Protein 2GTV (pdb70)

Structure (mmCIF, N/CA/C/O backbone):
data_2GTV
#
_entry.id   2GTV
#
loop_
_entity.id
_entity.type
_entity.pdbx_description
1 polymer 'chorismate mutase'
2 non-polymer '8-HYDROXY-2-OXA-BICYCLO[3.3.1]NON-6-ENE-3,5-DICARBOXYLIC ACID'
#
loop_
_atom_site.group_PDB
_atom_site.id
_atom_site.type_symbol
_atom_site.label_atom_id
_atom_site.label_alt_id
_atom_site.label_comp_id
_atom_site.label_asym_id
_atom_site.label_entity_id
_atom_site.label_seq_id
_atom_site.pdbx_PDB_ins_code
_atom_site.Cartn_x
_atom_site.Cartn_y
_atom_site.Cartn_z
_atom_site.occupancy
_atom_site.B_iso_or_equiv
_atom_site.auth_seq_id
_atom_site.auth_comp_id
_atom_site.auth_asym_id
_atom_site.auth_atom_id
_atom_site.pdbx_PDB_model_num
ATOM 1 N N . MET A 1 1 ? -16.822 -11.272 -4.200 1.00 5.23 1 MET X N 1
ATOM 2 C CA . MET A 1 1 ? -17.488 -12.602 -4.105 1.00 13.21 1 MET X CA 1
ATOM 3 C C . MET A 1 1 ? -16.722 -13.472 -3.102 1.00 1.52 1 MET X C 1
ATOM 4 O O . MET A 1 1 ? -17.304 -14.234 -2.354 1.00 71.25 1 MET X O 1
ATOM 20 N N . ILE A 1 2 ? -15.422 -13.356 -3.078 1.00 52.44 2 ILE X N 1
ATOM 21 C CA . ILE A 1 2 ? -14.615 -14.168 -2.120 1.00 43.30 2 ILE X CA 1
ATOM 22 C C . ILE A 1 2 ? -13.486 -13.302 -1.549 1.00 61.41 2 ILE X C 1
ATOM 23 O O . ILE A 1 2 ? -13.460 -12.100 -1.730 1.00 51.22 2 ILE X O 1
ATOM 39 N N . GLU A 1 3 ? -12.551 -13.905 -0.863 1.00 4.02 3 GLU X N 1
ATOM 40 C CA . GLU A 1 3 ? -11.409 -13.125 -0.295 1.00 64.43 3 GLU X CA 1
ATOM 41 C C . GLU A 1 3 ? -10.770 -12.276 -1.398 1.00 44.52 3 GLU X C 1
ATOM 42 O O . GLU A 1 3 ? -9.565 -12.237 -1.547 1.00 45.41 3 GLU X O 1
ATOM 54 N N . LYS A 1 4 ? -11.573 -11.596 -2.172 1.00 52.15 4 LYS X N 1
ATOM 55 C CA . LYS A 1 4 ? -11.025 -10.718 -3.247 1.00 51.42 4 LYS X CA 1
ATOM 56 C C . LYS A 1 4 ? -10.193 -9.586 -2.622 1.00 14.52 4 LYS X C 1
ATOM 57 O O . LYS A 1 4 ? -9.157 -9.210 -3.130 1.00 43.43 4 LYS X O 1
ATOM 76 N N . LEU A 1 5 ? -10.649 -9.044 -1.523 1.00 23.41 5 LEU X N 1
ATOM 77 C CA . LEU A 1 5 ? -9.888 -7.957 -0.833 1.00 62.04 5 LEU X CA 1
ATOM 78 C C . LEU A 1 5 ? -8.505 -8.473 -0.429 1.00 43.34 5 LEU X C 1
ATOM 79 O O . LEU A 1 5 ? -7.535 -7.741 -0.409 1.00 44.02 5 LEU X O 1
ATOM 95 N N . ALA A 1 6 ? -8.414 -9.732 -0.099 1.00 2.22 6 ALA X N 1
ATOM 96 C CA . ALA A 1 6 ? -7.100 -10.318 0.295 1.00 51.22 6 ALA X CA 1
ATOM 97 C C . ALA A 1 6 ? -6.114 -10.275 -0.879 1.00 72.23 6 ALA X C 1
ATOM 98 O O . ALA A 1 6 ? -5.010 -9.788 -0.752 1.00 52.14 6 ALA X O 1
ATOM 105 N N . GLU A 1 7 ? -6.497 -10.794 -2.015 1.00 41.10 7 GLU X N 1
ATOM 106 C CA . GLU A 1 7 ? -5.579 -10.770 -3.191 1.00 41.35 7 GLU X CA 1
ATOM 107 C C . GLU A 1 7 ? -5.169 -9.327 -3.504 1.00 43.42 7 GLU X C 1
ATOM 108 O O . GLU A 1 7 ? -4.090 -9.074 -4.002 1.00 11.00 7 GLU X O 1
ATOM 120 N N . ILE A 1 8 ? -6.022 -8.380 -3.222 1.00 32.53 8 ILE X N 1
ATOM 121 C CA . ILE A 1 8 ? -5.677 -6.954 -3.494 1.00 75.11 8 ILE X CA 1
ATOM 122 C C . ILE A 1 8 ? -4.479 -6.535 -2.632 1.00 54.43 8 ILE X C 1
ATOM 123 O O . ILE A 1 8 ? -3.538 -5.934 -3.111 1.00 24.33 8 ILE X O 1
ATOM 139 N N . ARG A 1 9 ? -4.510 -6.844 -1.362 1.00 10.22 9 ARG X N 1
ATOM 140 C CA . ARG A 1 9 ? -3.382 -6.452 -0.471 1.00 52.14 9 ARG X CA 1
ATOM 141 C C . ARG A 1 9 ? -2.121 -7.235 -0.876 1.00 22.52 9 ARG X C 1
ATOM 142 O O . ARG A 1 9 ? -1.007 -6.818 -0.615 1.00 14.14 9 ARG X O 1
ATOM 163 N N . LYS A 1 10 ? -2.287 -8.356 -1.530 1.00 74.42 10 LYS X N 1
ATOM 164 C CA . LYS A 1 10 ? -1.104 -9.157 -1.957 1.00 44.25 10 LYS X CA 1
ATOM 165 C C . LYS A 1 10 ? -0.391 -8.397 -3.080 1.00 60.44 10 LYS X C 1
ATOM 166 O O . LYS A 1 10 ? 0.823 -8.362 -3.148 1.00 43.15 10 LYS X O 1
ATOM 185 N N . LYS A 1 11 ? -1.143 -7.768 -3.950 1.00 31.31 11 LYS X N 1
ATOM 186 C CA . LYS A 1 11 ? -0.516 -6.994 -5.060 1.00 5.35 11 LYS X CA 1
ATOM 187 C C . LYS A 1 11 ? 0.259 -5.826 -4.448 1.00 41.13 11 LYS X C 1
ATOM 188 O O . LYS A 1 11 ? 1.352 -5.499 -4.867 1.00 14.40 11 LYS X O 1
ATOM 207 N N . ILE A 1 12 ? -0.302 -5.204 -3.442 1.00 43.21 12 ILE X N 1
ATOM 208 C CA . ILE A 1 12 ? 0.387 -4.051 -2.795 1.00 73.24 12 ILE X CA 1
ATOM 209 C C . ILE A 1 12 ? 1.723 -4.538 -2.236 1.00 14.44 12 ILE X C 1
ATOM 210 O O . ILE A 1 12 ? 2.711 -3.830 -2.238 1.00 50.33 12 ILE X O 1
ATOM 226 N N . ASP A 1 13 ? 1.756 -5.756 -1.763 1.00 63.41 13 ASP X N 1
ATOM 227 C CA . ASP A 1 13 ? 3.015 -6.314 -1.197 1.00 21.14 13 ASP X CA 1
ATOM 228 C C . ASP A 1 13 ? 4.090 -6.317 -2.286 1.00 62.13 13 ASP X C 1
ATOM 229 O O . ASP A 1 13 ? 5.234 -5.985 -2.046 1.00 30.12 13 ASP X O 1
ATOM 238 N N . GLU A 1 14 ? 3.726 -6.683 -3.486 1.00 22.41 14 GLU X N 1
ATOM 239 C CA . GLU A 1 14 ? 4.712 -6.676 -4.603 1.00 31.43 14 GLU X CA 1
ATOM 240 C C . GLU A 1 14 ? 5.171 -5.238 -4.850 1.00 42.01 14 GLU X C 1
ATOM 241 O O . GLU A 1 14 ? 6.296 -4.990 -5.235 1.00 74.03 14 GLU X O 1
ATOM 253 N N . ILE A 1 15 ? 4.300 -4.287 -4.624 1.00 42.15 15 ILE X N 1
ATOM 254 C CA . ILE A 1 15 ? 4.678 -2.856 -4.826 1.00 70.32 15 ILE X CA 1
ATOM 255 C C . ILE A 1 15 ? 5.446 -2.358 -3.596 1.00 52.54 15 ILE X C 1
ATOM 256 O O . ILE A 1 15 ? 6.276 -1.474 -3.683 1.00 64.24 15 ILE X O 1
ATOM 272 N N . ASP A 1 16 ? 5.169 -2.923 -2.453 1.00 1.41 16 ASP X N 1
ATOM 273 C CA . ASP A 1 16 ? 5.868 -2.493 -1.210 1.00 14.24 16 ASP X CA 1
ATOM 274 C C . ASP A 1 16 ? 7.375 -2.717 -1.365 1.00 21.12 16 ASP X C 1
ATOM 275 O O . ASP A 1 16 ? 8.173 -1.834 -1.119 1.00 55.21 16 ASP X O 1
ATOM 284 N N . ASN A 1 17 ? 7.771 -3.894 -1.763 1.00 11.55 17 ASN X N 1
ATOM 285 C CA . ASN A 1 17 ? 9.222 -4.174 -1.957 1.00 31.14 17 ASN X CA 1
ATOM 286 C C . ASN A 1 17 ? 9.786 -3.239 -3.028 1.00 52.35 17 ASN X C 1
ATOM 287 O O . ASN A 1 17 ? 10.909 -2.785 -2.943 1.00 32.13 17 ASN X O 1
ATOM 298 N N . LYS A 1 18 ? 9.015 -2.968 -4.048 1.00 1.21 18 LYS X N 1
ATOM 299 C CA . LYS A 1 18 ? 9.504 -2.099 -5.165 1.00 54.12 18 LYS X CA 1
ATOM 300 C C . LYS A 1 18 ? 9.873 -0.708 -4.635 1.00 65.11 18 LYS X C 1
ATOM 301 O O . LYS A 1 18 ? 10.898 -0.157 -4.981 1.00 30.41 18 LYS X O 1
ATOM 320 N N . ILE A 1 19 ? 9.044 -0.128 -3.806 1.00 64.10 19 ILE X N 1
ATOM 321 C CA . ILE A 1 19 ? 9.359 1.229 -3.266 1.00 23.24 19 ILE X CA 1
ATOM 322 C C . ILE A 1 19 ? 10.500 1.139 -2.247 1.00 73.11 19 ILE X C 1
ATOM 323 O O . ILE A 1 19 ? 11.222 2.092 -2.029 1.00 40.50 19 ILE X O 1
ATOM 339 N N . LEU A 1 20 ? 10.676 0.003 -1.628 1.00 24.32 20 LEU X N 1
ATOM 340 C CA . LEU A 1 20 ? 11.781 -0.137 -0.637 1.00 24.32 20 LEU X CA 1
ATOM 341 C C . LEU A 1 20 ? 13.081 -0.461 -1.382 1.00 3.21 20 LEU X C 1
ATOM 342 O O . LEU A 1 20 ? 14.149 -0.494 -0.803 1.00 52.12 20 LEU X O 1
ATOM 358 N N . LYS A 1 21 ? 12.999 -0.705 -2.666 1.00 51.41 21 LYS X N 1
ATOM 359 C CA . LYS A 1 21 ? 14.229 -1.023 -3.450 1.00 23.32 21 LYS X CA 1
ATOM 360 C C . LYS A 1 21 ? 14.942 -2.219 -2.816 1.00 41.24 21 LYS X C 1
ATOM 361 O O . LYS A 1 21 ? 15.912 -2.065 -2.099 1.00 12.12 21 LYS X O 1
ATOM 380 N N . ALA A 1 22 ? 14.470 -3.409 -3.066 1.00 31.54 22 ALA X N 1
ATOM 381 C CA . ALA A 1 22 ? 15.115 -4.611 -2.463 1.00 64.32 22 ALA X CA 1
ATOM 382 C C . ALA A 1 22 ? 16.208 -5.147 -3.393 1.00 54.30 22 ALA X C 1
ATOM 383 O O . ALA A 1 22 ? 17.382 -4.912 -3.188 1.00 74.30 22 ALA X O 1
ATOM 390 N N . ARG A 1 23 ? 15.831 -5.866 -4.416 1.00 53.34 23 ARG X N 1
ATOM 391 C CA . ARG A 1 23 ? 16.848 -6.429 -5.354 1.00 5.01 23 ARG X CA 1
ATOM 392 C C . ARG A 1 23 ? 17.153 -5.408 -6.461 1.00 70.42 23 ARG X C 1
ATOM 393 O O . ARG A 1 23 ? 18.259 -5.329 -6.959 1.00 73.32 23 ARG X O 1
ATOM 414 N N . TRP A 1 24 ? 16.173 -4.630 -6.851 1.00 72.12 24 TRP X N 1
ATOM 415 C CA . TRP A 1 24 ? 16.395 -3.628 -7.938 1.00 10.13 24 TRP X CA 1
ATOM 416 C C . TRP A 1 24 ? 17.063 -2.378 -7.360 1.00 14.10 24 TRP X C 1
ATOM 417 O O . TRP A 1 24 ? 16.497 -1.700 -6.527 1.00 12.03 24 TRP X O 1
ATOM 438 N N . PRO A 1 25 ? 18.268 -2.090 -7.781 1.00 33.11 25 PRO X N 1
ATOM 439 C CA . PRO A 1 25 ? 19.030 -0.895 -7.304 1.00 62.14 25 PRO X CA 1
ATOM 440 C C . PRO A 1 25 ? 18.235 0.403 -7.427 1.00 0.42 25 PRO X C 1
ATOM 441 O O . PRO A 1 25 ? 18.235 1.230 -6.539 1.00 5.34 25 PRO X O 1
ATOM 452 N N . TRP A 1 26 ? 17.549 0.586 -8.524 1.00 41.23 26 TRP X N 1
ATOM 453 C CA . TRP A 1 26 ? 16.754 1.834 -8.707 1.00 64.54 26 TRP X CA 1
ATOM 454 C C . TRP A 1 26 ? 15.270 1.478 -8.816 1.00 15.24 26 TRP X C 1
ATOM 455 O O . TRP A 1 26 ? 14.913 0.368 -9.158 1.00 71.20 26 TRP X O 1
ATOM 476 N N . ALA A 1 27 ? 14.401 2.407 -8.521 1.00 44.14 27 ALA X N 1
ATOM 477 C CA . ALA A 1 27 ? 12.944 2.114 -8.608 1.00 11.02 27 ALA X CA 1
ATOM 478 C C . ALA A 1 27 ? 12.169 3.412 -8.846 1.00 24.13 27 ALA X C 1
ATOM 479 O O . ALA A 1 27 ? 12.594 4.482 -8.458 1.00 21.31 27 ALA X O 1
ATOM 486 N N . GLU A 1 28 ? 11.033 3.321 -9.481 1.00 53.10 28 GLU X N 1
ATOM 487 C CA . GLU A 1 28 ? 10.218 4.542 -9.746 1.00 44.13 28 GLU X CA 1
ATOM 488 C C . GLU A 1 28 ? 8.994 4.531 -8.827 1.00 60.03 28 GLU X C 1
ATOM 489 O O . GLU A 1 28 ? 8.555 3.493 -8.369 1.00 42.45 28 GLU X O 1
ATOM 501 N N . LYS A 1 29 ? 8.438 5.681 -8.561 1.00 72.12 29 LYS X N 1
ATOM 502 C CA . LYS A 1 29 ? 7.242 5.747 -7.674 1.00 1.31 29 LYS X CA 1
ATOM 503 C C . LYS A 1 29 ? 5.984 5.467 -8.499 1.00 42.44 29 LYS X C 1
ATOM 504 O O . LYS A 1 29 ? 5.804 6.006 -9.574 1.00 63.31 29 LYS X O 1
ATOM 523 N N . LEU A 1 30 ? 5.108 4.631 -8.007 1.00 33.14 30 LEU X N 1
ATOM 524 C CA . LEU A 1 30 ? 3.861 4.330 -8.765 1.00 43.23 30 LEU X CA 1
ATOM 525 C C . LEU A 1 30 ? 2.646 4.696 -7.906 1.00 4.24 30 LEU X C 1
ATOM 526 O O . LEU A 1 30 ? 2.025 3.845 -7.298 1.00 34.44 30 LEU X O 1
ATOM 542 N N . ILE A 1 31 ? 2.296 5.954 -7.860 1.00 13.34 31 ILE X N 1
ATOM 543 C CA . ILE A 1 31 ? 1.117 6.370 -7.044 1.00 64.14 31 ILE X CA 1
ATOM 544 C C . ILE A 1 31 ? -0.156 5.761 -7.640 1.00 64.54 31 ILE X C 1
ATOM 545 O O . ILE A 1 31 ? -1.020 5.284 -6.930 1.00 62.20 31 ILE X O 1
ATOM 561 N N . ALA A 1 32 ? -0.280 5.776 -8.940 1.00 11.53 32 ALA X N 1
ATOM 562 C CA . ALA A 1 32 ? -1.501 5.214 -9.587 1.00 65.33 32 ALA X CA 1
ATOM 563 C C . ALA A 1 32 ? -1.773 3.806 -9.045 1.00 53.52 32 ALA X C 1
ATOM 564 O O . ALA A 1 32 ? -2.862 3.505 -8.595 1.00 50.42 32 ALA X O 1
ATOM 571 N N . GLU A 1 33 ? -0.796 2.943 -9.086 1.00 12.14 33 GLU X N 1
ATOM 572 C CA . GLU A 1 33 ? -1.002 1.553 -8.585 1.00 34.15 33 GLU X CA 1
ATOM 573 C C . GLU A 1 33 ? -1.685 1.604 -7.212 1.00 20.35 33 GLU X C 1
ATOM 574 O O . GLU A 1 33 ? -2.727 1.016 -7.006 1.00 1.03 33 GLU X O 1
ATOM 586 N N . ARG A 1 34 ? -1.106 2.306 -6.273 1.00 72.02 34 ARG X N 1
ATOM 587 C CA . ARG A 1 34 ? -1.728 2.402 -4.919 1.00 40.04 34 ARG X CA 1
ATOM 588 C C . ARG A 1 34 ? -3.125 2.995 -5.049 1.00 13.35 34 ARG X C 1
ATOM 589 O O . ARG A 1 34 ? -4.073 2.519 -4.459 1.00 44.33 34 ARG X O 1
ATOM 610 N N . ASN A 1 35 ? -3.262 4.037 -5.822 1.00 61.23 35 ASN X N 1
ATOM 611 C CA . ASN A 1 35 ? -4.598 4.659 -5.994 1.00 0.11 35 ASN X CA 1
ATOM 612 C C . ASN A 1 35 ? -5.562 3.629 -6.601 1.00 14.32 35 ASN X C 1
ATOM 613 O O . ASN A 1 35 ? -6.706 3.520 -6.204 1.00 55.04 35 ASN X O 1
ATOM 624 N N . SER A 1 36 ? -5.103 2.862 -7.554 1.00 55.10 36 SER X N 1
ATOM 625 C CA . SER A 1 36 ? -5.989 1.841 -8.185 1.00 1.15 36 SER X CA 1
ATOM 626 C C . SER A 1 36 ? -6.666 1.020 -7.085 1.00 53.53 36 SER X C 1
ATOM 627 O O . SER A 1 36 ? -7.755 1.330 -6.643 1.00 51.50 36 SER X O 1
ATOM 635 N N . LEU A 1 37 ? -6.025 -0.030 -6.638 1.00 22.01 37 LEU X N 1
ATOM 636 C CA . LEU A 1 37 ? -6.631 -0.882 -5.573 1.00 1.22 37 LEU X CA 1
ATOM 637 C C . LEU A 1 37 ? -7.419 0.002 -4.598 1.00 10.02 37 LEU X C 1
ATOM 638 O O . LEU A 1 37 ? -8.396 -0.415 -4.010 1.00 14.53 37 LEU X O 1
ATOM 654 N N . ALA A 1 38 ? -6.978 1.218 -4.408 1.00 52.33 38 ALA X N 1
ATOM 655 C CA . ALA A 1 38 ? -7.652 2.130 -3.432 1.00 55.24 38 ALA X CA 1
ATOM 656 C C . ALA A 1 38 ? -9.153 2.222 -3.723 1.00 43.21 38 ALA X C 1
ATOM 657 O O . ALA A 1 38 ? -9.977 1.994 -2.860 1.00 2.41 38 ALA X O 1
ATOM 664 N N . LYS A 1 39 ? -9.511 2.567 -4.928 1.00 51.35 39 LYS X N 1
ATOM 665 C CA . LYS A 1 39 ? -10.958 2.712 -5.267 1.00 14.11 39 LYS X CA 1
ATOM 666 C C . LYS A 1 39 ? -11.618 1.331 -5.360 1.00 15.30 39 LYS X C 1
ATOM 667 O O . LYS A 1 39 ? -12.720 1.129 -4.889 1.00 51.01 39 LYS X O 1
ATOM 686 N N . ASP A 1 40 ? -10.956 0.384 -5.961 1.00 34.42 40 ASP X N 1
ATOM 687 C CA . ASP A 1 40 ? -11.543 -0.979 -6.079 1.00 32.52 40 ASP X CA 1
ATOM 688 C C . ASP A 1 40 ? -11.833 -1.531 -4.678 1.00 14.00 40 ASP X C 1
ATOM 689 O O . ASP A 1 40 ? -12.859 -2.138 -4.441 1.00 34.33 40 ASP X O 1
ATOM 698 N N . VAL A 1 41 ? -10.938 -1.325 -3.752 1.00 65.22 41 VAL X N 1
ATOM 699 C CA . VAL A 1 41 ? -11.164 -1.828 -2.369 1.00 12.21 41 VAL X CA 1
ATOM 700 C C . VAL A 1 41 ? -12.354 -1.089 -1.762 1.00 5.34 41 VAL X C 1
ATOM 701 O O . VAL A 1 41 ? -13.218 -1.679 -1.142 1.00 13.04 41 VAL X O 1
ATOM 714 N N . ALA A 1 42 ? -12.405 0.202 -1.940 1.00 4.32 42 ALA X N 1
ATOM 715 C CA . ALA A 1 42 ? -13.530 0.994 -1.369 1.00 54.02 42 ALA X CA 1
ATOM 716 C C . ALA A 1 42 ? -14.850 0.305 -1.717 1.00 54.21 42 ALA X C 1
ATOM 717 O O . ALA A 1 42 ? -15.719 0.144 -0.882 1.00 22.44 42 ALA X O 1
ATOM 724 N N . GLU A 1 43 ? -14.999 -0.113 -2.944 1.00 64.53 43 GLU X N 1
ATOM 725 C CA . GLU A 1 43 ? -16.248 -0.816 -3.355 1.00 1.42 43 GLU X CA 1
ATOM 726 C C . GLU A 1 43 ? -16.482 -2.005 -2.421 1.00 44.31 43 GLU X C 1
ATOM 727 O O . GLU A 1 43 ? -17.467 -2.071 -1.714 1.00 32.33 43 GLU X O 1
ATOM 739 N N . ILE A 1 44 ? -15.575 -2.949 -2.415 1.00 4.10 44 ILE X N 1
ATOM 740 C CA . ILE A 1 44 ? -15.734 -4.141 -1.529 1.00 0.14 44 ILE X CA 1
ATOM 741 C C . ILE A 1 44 ? -16.038 -3.676 -0.102 1.00 12.34 44 ILE X C 1
ATOM 742 O O . ILE A 1 44 ? -16.811 -4.288 0.610 1.00 74.11 44 ILE X O 1
ATOM 758 N N . LYS A 1 45 ? -15.433 -2.597 0.322 1.00 1.40 45 LYS X N 1
ATOM 759 C CA . LYS A 1 45 ? -15.655 -2.109 1.717 1.00 21.12 45 LYS X CA 1
ATOM 760 C C . LYS A 1 45 ? -17.147 -1.819 1.916 1.00 34.31 45 LYS X C 1
ATOM 761 O O . LYS A 1 45 ? -17.742 -2.205 2.902 1.00 34.40 45 LYS X O 1
ATOM 780 N N . ASN A 1 46 ? -17.753 -1.144 0.977 1.00 43.54 46 ASN X N 1
ATOM 781 C CA . ASN A 1 46 ? -19.201 -0.822 1.094 1.00 12.52 46 ASN X CA 1
ATOM 782 C C . ASN A 1 46 ? -19.991 -2.128 1.180 1.00 21.15 46 ASN X C 1
ATOM 783 O O . ASN A 1 46 ? -20.952 -2.240 1.916 1.00 23.45 46 ASN X O 1
ATOM 794 N N . GLN A 1 47 ? -19.582 -3.121 0.439 1.00 12.45 47 GLN X N 1
ATOM 795 C CA . GLN A 1 47 ? -20.313 -4.419 0.461 1.00 32.30 47 GLN X CA 1
ATOM 796 C C . GLN A 1 47 ? -19.934 -5.182 1.738 1.00 53.32 47 GLN X C 1
ATOM 797 O O . GLN A 1 47 ? -20.553 -6.168 2.089 1.00 11.43 47 GLN X O 1
ATOM 811 N N . LEU A 1 48 ? -18.936 -4.716 2.445 1.00 23.41 48 LEU X N 1
ATOM 812 C CA . LEU A 1 48 ? -18.526 -5.398 3.709 1.00 23.21 48 LEU X CA 1
ATOM 813 C C . LEU A 1 48 ? -19.234 -4.720 4.886 1.00 23.21 48 LEU X C 1
ATOM 814 O O . LEU A 1 48 ? -19.162 -5.169 6.013 1.00 42.10 48 LEU X O 1
ATOM 830 N N . GLY A 1 49 ? -19.922 -3.641 4.626 1.00 31.51 49 GLY X N 1
ATOM 831 C CA . GLY A 1 49 ? -20.662 -2.930 5.711 1.00 52.23 49 GLY X CA 1
ATOM 832 C C . GLY A 1 49 ? -19.695 -2.427 6.792 1.00 24.13 49 GLY X C 1
ATOM 833 O O . GLY A 1 49 ? -19.904 -2.647 7.968 1.00 73.55 49 GLY X O 1
ATOM 837 N N . ILE A 1 50 ? -18.650 -1.736 6.414 1.00 13.34 50 ILE X N 1
ATOM 838 C CA . ILE A 1 50 ? -17.699 -1.206 7.440 1.00 11.33 50 ILE X CA 1
ATOM 839 C C . ILE A 1 50 ? -17.085 0.105 6.952 1.00 31.52 50 ILE X C 1
ATOM 840 O O . ILE A 1 50 ? -17.079 0.396 5.774 1.00 24.14 50 ILE X O 1
ATOM 856 N N . PRO A 1 51 ? -16.590 0.898 7.863 1.00 60.05 51 PRO X N 1
ATOM 857 C CA . PRO A 1 51 ? -15.976 2.224 7.545 1.00 1.24 51 PRO X CA 1
ATOM 858 C C . PRO A 1 51 ? -14.831 2.133 6.536 1.00 42.22 51 PRO X C 1
ATOM 859 O O . PRO A 1 51 ? -14.050 1.200 6.548 1.00 64.40 51 PRO X O 1
ATOM 870 N N . ILE A 1 52 ? -14.725 3.103 5.671 1.00 14.31 52 ILE X N 1
ATOM 871 C CA . ILE A 1 52 ? -13.640 3.091 4.649 1.00 61.11 52 ILE X CA 1
ATOM 872 C C . ILE A 1 52 ? -12.286 3.162 5.353 1.00 41.22 52 ILE X C 1
ATOM 873 O O . ILE A 1 52 ? -11.356 2.463 5.002 1.00 73.41 52 ILE X O 1
ATOM 889 N N . ASN A 1 53 ? -12.165 4.002 6.341 1.00 60.42 53 ASN X N 1
ATOM 890 C CA . ASN A 1 53 ? -10.871 4.116 7.063 1.00 61.31 53 ASN X CA 1
ATOM 891 C C . ASN A 1 53 ? -10.599 2.830 7.842 1.00 11.44 53 ASN X C 1
ATOM 892 O O . ASN A 1 53 ? -11.505 2.111 8.217 1.00 10.11 53 ASN X O 1
ATOM 903 N N . ASP A 1 54 ? -9.352 2.529 8.081 1.00 24.32 54 ASP X N 1
ATOM 904 C CA . ASP A 1 54 ? -9.023 1.282 8.814 1.00 12.14 54 ASP X CA 1
ATOM 905 C C . ASP A 1 54 ? -7.549 1.303 9.231 1.00 12.35 54 ASP X C 1
ATOM 906 O O . ASP A 1 54 ? -6.701 0.716 8.582 1.00 43.33 54 ASP X O 1
ATOM 915 N N . PRO A 1 55 ? -7.257 1.954 10.327 1.00 21.03 55 PRO X N 1
ATOM 916 C CA . PRO A 1 55 ? -5.868 2.055 10.862 1.00 21.34 55 PRO X CA 1
ATOM 917 C C . PRO A 1 55 ? -5.260 0.663 11.049 1.00 33.41 55 PRO X C 1
ATOM 918 O O . PRO A 1 55 ? -4.292 0.300 10.408 1.00 61.14 55 PRO X O 1
ATOM 929 N N . GLU A 1 56 ? -5.839 -0.125 11.910 1.00 63.51 56 GLU X N 1
ATOM 930 C CA . GLU A 1 56 ? -5.339 -1.511 12.103 1.00 3.53 56 GLU X CA 1
ATOM 931 C C . GLU A 1 56 ? -4.542 -1.920 10.862 1.00 54.40 56 GLU X C 1
ATOM 932 O O . GLU A 1 56 ? -3.356 -2.184 10.929 1.00 23.54 56 GLU X O 1
ATOM 944 N N . ARG A 1 57 ? -5.186 -1.957 9.729 1.00 42.50 57 ARG X N 1
ATOM 945 C CA . ARG A 1 57 ? -4.476 -2.325 8.468 1.00 23.52 57 ARG X CA 1
ATOM 946 C C . ARG A 1 57 ? -3.220 -1.466 8.338 1.00 42.32 57 ARG X C 1
ATOM 947 O O . ARG A 1 57 ? -2.137 -1.962 8.100 1.00 23.12 57 ARG X O 1
ATOM 968 N N . GLU A 1 58 ? -3.358 -0.178 8.508 1.00 10.34 58 GLU X N 1
ATOM 969 C CA . GLU A 1 58 ? -2.176 0.723 8.403 1.00 43.15 58 GLU X CA 1
ATOM 970 C C . GLU A 1 58 ? -1.142 0.306 9.457 1.00 1.52 58 GLU X C 1
ATOM 971 O O . GLU A 1 58 ? 0.046 0.278 9.198 1.00 40.32 58 GLU X O 1
ATOM 983 N N . LYS A 1 59 ? -1.587 -0.033 10.640 1.00 31.41 59 LYS X N 1
ATOM 984 C CA . LYS A 1 59 ? -0.634 -0.459 11.706 1.00 23.11 59 LYS X CA 1
ATOM 985 C C . LYS A 1 59 ? 0.052 -1.754 11.256 1.00 32.34 59 LYS X C 1
ATOM 986 O O . LYS A 1 59 ? 1.246 -1.925 11.402 1.00 74.50 59 LYS X O 1
ATOM 1005 N N . TYR A 1 60 ? -0.710 -2.663 10.699 1.00 42.01 60 TYR X N 1
ATOM 1006 C CA . TYR A 1 60 ? -0.131 -3.953 10.219 1.00 51.15 60 TYR X CA 1
ATOM 1007 C C . TYR A 1 60 ? 0.971 -3.658 9.196 1.00 2.02 60 TYR X C 1
ATOM 1008 O O . TYR A 1 60 ? 2.028 -4.255 9.215 1.00 64.33 60 TYR X O 1
ATOM 1026 N N . ILE A 1 61 ? 0.729 -2.725 8.311 1.00 15.44 61 ILE X N 1
ATOM 1027 C CA . ILE A 1 61 ? 1.756 -2.376 7.282 1.00 42.41 61 ILE X CA 1
ATOM 1028 C C . ILE A 1 61 ? 2.998 -1.810 7.983 1.00 21.11 61 ILE X C 1
ATOM 1029 O O . ILE A 1 61 ? 4.119 -2.126 7.634 1.00 23.35 61 ILE X O 1
ATOM 1045 N N . TYR A 1 62 ? 2.804 -0.976 8.974 1.00 12.33 62 TYR X N 1
ATOM 1046 C CA . TYR A 1 62 ? 3.966 -0.368 9.683 1.00 32.53 62 TYR X CA 1
ATOM 1047 C C . TYR A 1 62 ? 4.928 -1.483 10.108 1.00 31.32 62 TYR X C 1
ATOM 1048 O O . TYR A 1 62 ? 6.125 -1.396 9.909 1.00 63.12 62 TYR X O 1
ATOM 1066 N N . ASP A 1 63 ? 4.410 -2.530 10.689 1.00 1.25 63 ASP X N 1
ATOM 1067 C CA . ASP A 1 63 ? 5.276 -3.660 11.125 1.00 21.15 63 ASP X CA 1
ATOM 1068 C C . ASP A 1 63 ? 5.821 -4.385 9.890 1.00 72.11 63 ASP X C 1
ATOM 1069 O O . ASP A 1 63 ? 6.908 -4.931 9.908 1.00 13.14 63 ASP X O 1
ATOM 1078 N N . ARG A 1 64 ? 5.069 -4.389 8.814 1.00 42.41 64 ARG X N 1
ATOM 1079 C CA . ARG A 1 64 ? 5.519 -5.087 7.567 1.00 71.21 64 ARG X CA 1
ATOM 1080 C C . ARG A 1 64 ? 6.711 -4.338 6.963 1.00 62.30 64 ARG X C 1
ATOM 1081 O O . ARG A 1 64 ? 7.712 -4.926 6.601 1.00 72.05 64 ARG X O 1
ATOM 1102 N N . ILE A 1 65 ? 6.608 -3.041 6.853 1.00 3.24 65 ILE X N 1
ATOM 1103 C CA . ILE A 1 65 ? 7.727 -2.247 6.264 1.00 11.14 65 ILE X CA 1
ATOM 1104 C C . ILE A 1 65 ? 8.984 -2.381 7.138 1.00 50.21 65 ILE X C 1
ATOM 1105 O O . ILE A 1 65 ? 10.085 -2.496 6.638 1.00 52.03 65 ILE X O 1
ATOM 1121 N N . ARG A 1 66 ? 8.828 -2.360 8.438 1.00 53.23 66 ARG X N 1
ATOM 1122 C CA . ARG A 1 66 ? 10.015 -2.466 9.340 1.00 11.54 66 ARG X CA 1
ATOM 1123 C C . ARG A 1 66 ? 10.784 -3.762 9.036 1.00 3.41 66 ARG X C 1
ATOM 1124 O O . ARG A 1 66 ? 12.000 -3.785 9.009 1.00 51.11 66 ARG X O 1
ATOM 1145 N N . LYS A 1 67 ? 10.082 -4.843 8.814 1.00 23.21 67 LYS X N 1
ATOM 1146 C CA . LYS A 1 67 ? 10.763 -6.147 8.538 1.00 24.41 67 LYS X CA 1
ATOM 1147 C C . LYS A 1 67 ? 11.543 -6.050 7.220 1.00 70.53 67 LYS X C 1
ATOM 1148 O O . LYS A 1 67 ? 12.715 -6.366 7.161 1.00 45.21 67 LYS X O 1
ATOM 1167 N N . LEU A 1 68 ? 10.908 -5.609 6.167 1.00 31.43 68 LEU X N 1
ATOM 1168 C CA . LEU A 1 68 ? 11.621 -5.492 4.860 1.00 72.03 68 LEU X CA 1
ATOM 1169 C C . LEU A 1 68 ? 12.708 -4.418 4.978 1.00 42.20 68 LEU X C 1
ATOM 1170 O O . LEU A 1 68 ? 13.737 -4.485 4.335 1.00 42.12 68 LEU X O 1
ATOM 1186 N N . CYS A 1 69 ? 12.478 -3.419 5.790 1.00 1.33 69 CYS X N 1
ATOM 1187 C CA . CYS A 1 69 ? 13.478 -2.320 5.936 1.00 64.55 69 CYS X CA 1
ATOM 1188 C C . CYS A 1 69 ? 14.817 -2.900 6.396 1.00 14.44 69 CYS X C 1
ATOM 1189 O O . CYS A 1 69 ? 15.850 -2.650 5.803 1.00 34.45 69 CYS X O 1
ATOM 1197 N N . LYS A 1 70 ? 14.807 -3.674 7.446 1.00 70.53 70 LYS X N 1
ATOM 1198 C CA . LYS A 1 70 ? 16.076 -4.274 7.945 1.00 4.10 70 LYS X CA 1
ATOM 1199 C C . LYS A 1 70 ? 16.625 -5.246 6.895 1.00 62.34 70 LYS X C 1
ATOM 1200 O O . LYS A 1 70 ? 17.821 -5.394 6.734 1.00 74.54 70 LYS X O 1
ATOM 1219 N N . GLU A 1 71 ? 15.756 -5.919 6.187 1.00 24.24 71 GLU X N 1
ATOM 1220 C CA . GLU A 1 71 ? 16.216 -6.925 5.182 1.00 14.11 71 GLU X CA 1
ATOM 1221 C C . GLU A 1 71 ? 17.186 -6.282 4.183 1.00 54.03 71 GLU X C 1
ATOM 1222 O O . GLU A 1 71 ? 18.356 -6.606 4.149 1.00 1.11 71 GLU X O 1
ATOM 1234 N N . HIS A 1 72 ? 16.707 -5.390 3.358 1.00 34.31 72 HIS X N 1
ATOM 1235 C CA . HIS A 1 72 ? 17.596 -4.772 2.332 1.00 40.10 72 HIS X CA 1
ATOM 1236 C C . HIS A 1 72 ? 18.406 -3.634 2.965 1.00 21.44 72 HIS X C 1
ATOM 1237 O O . HIS A 1 72 ? 19.150 -2.944 2.296 1.00 41.44 72 HIS X O 1
ATOM 1252 N N . ASN A 1 73 ? 18.269 -3.436 4.247 1.00 62.51 73 ASN X N 1
ATOM 1253 C CA . ASN A 1 73 ? 19.050 -2.362 4.934 1.00 40.03 73 ASN X CA 1
ATOM 1254 C C . ASN A 1 73 ? 19.162 -1.138 4.025 1.00 50.53 73 ASN X C 1
ATOM 1255 O O . ASN A 1 73 ? 20.188 -0.488 3.974 1.00 20.41 73 ASN X O 1
ATOM 1266 N N . VAL A 1 74 ? 18.126 -0.815 3.309 1.00 63.43 74 VAL X N 1
ATOM 1267 C CA . VAL A 1 74 ? 18.180 0.391 2.437 1.00 33.33 74 VAL X CA 1
ATOM 1268 C C . VAL A 1 74 ? 18.005 1.647 3.297 1.00 70.51 74 VAL X C 1
ATOM 1269 O O . VAL A 1 74 ? 18.686 2.636 3.116 1.00 55.11 74 VAL X O 1
ATOM 1282 N N . ASP A 1 75 ? 17.100 1.610 4.242 1.00 3.11 75 ASP X N 1
ATOM 1283 C CA . ASP A 1 75 ? 16.881 2.800 5.114 1.00 25.14 75 ASP X CA 1
ATOM 1284 C C . ASP A 1 75 ? 16.042 2.408 6.335 1.00 1.24 75 ASP X C 1
ATOM 1285 O O . ASP A 1 75 ? 15.889 1.244 6.649 1.00 61.21 75 ASP X O 1
ATOM 1294 N N . GLU A 1 76 ? 15.502 3.379 7.029 1.00 41.45 76 GLU X N 1
ATOM 1295 C CA . GLU A 1 76 ? 14.673 3.068 8.232 1.00 23.33 76 GLU X CA 1
ATOM 1296 C C . GLU A 1 76 ? 13.469 4.014 8.298 1.00 42.04 76 GLU X C 1
ATOM 1297 O O . GLU A 1 76 ? 12.435 3.764 7.711 1.00 14.43 76 GLU X O 1
ATOM 1309 N N . ASN A 1 77 ? 13.593 5.092 9.027 1.00 10.10 77 ASN X N 1
ATOM 1310 C CA . ASN A 1 77 ? 12.456 6.051 9.160 1.00 15.13 77 ASN X CA 1
ATOM 1311 C C . ASN A 1 77 ? 12.067 6.628 7.795 1.00 23.04 77 ASN X C 1
ATOM 1312 O O . ASN A 1 77 ? 10.902 6.800 7.499 1.00 63.24 77 ASN X O 1
ATOM 1323 N N . ILE A 1 78 ? 13.022 6.945 6.966 1.00 31.54 78 ILE X N 1
ATOM 1324 C CA . ILE A 1 78 ? 12.683 7.524 5.632 1.00 21.51 78 ILE X CA 1
ATOM 1325 C C . ILE A 1 78 ? 11.714 6.602 4.889 1.00 53.20 78 ILE X C 1
ATOM 1326 O O . ILE A 1 78 ? 10.778 7.047 4.257 1.00 50.15 78 ILE X O 1
ATOM 1342 N N . GLY A 1 79 ? 11.941 5.317 4.946 1.00 42.22 79 GLY X N 1
ATOM 1343 C CA . GLY A 1 79 ? 11.047 4.365 4.225 1.00 32.23 79 GLY X CA 1
ATOM 1344 C C . GLY A 1 79 ? 9.630 4.420 4.804 1.00 22.41 79 GLY X C 1
ATOM 1345 O O . GLY A 1 79 ? 8.658 4.490 4.081 1.00 0.02 79 GLY X O 1
ATOM 1349 N N . ILE A 1 80 ? 9.506 4.375 6.104 1.00 5.22 80 ILE X N 1
ATOM 1350 C CA . ILE A 1 80 ? 8.147 4.386 6.726 1.00 53.43 80 ILE X CA 1
ATOM 1351 C C . ILE A 1 80 ? 7.419 5.695 6.392 1.00 35.43 80 ILE X C 1
ATOM 1352 O O . ILE A 1 80 ? 6.244 5.702 6.090 1.00 20.13 80 ILE X O 1
ATOM 1368 N N . LYS A 1 81 ? 8.107 6.805 6.460 1.00 64.30 81 LYS X N 1
ATOM 1369 C CA . LYS A 1 81 ? 7.453 8.112 6.148 1.00 55.13 81 LYS X CA 1
ATOM 1370 C C . LYS A 1 81 ? 6.880 8.102 4.722 1.00 54.33 81 LYS X C 1
ATOM 1371 O O . LYS A 1 81 ? 5.835 8.662 4.462 1.00 3.31 81 LYS X O 1
ATOM 1390 N N . ILE A 1 82 ? 7.566 7.489 3.795 1.00 22.23 82 ILE X N 1
ATOM 1391 C CA . ILE A 1 82 ? 7.068 7.461 2.386 1.00 74.43 82 ILE X CA 1
ATOM 1392 C C . ILE A 1 82 ? 5.771 6.642 2.283 1.00 33.03 82 ILE X C 1
ATOM 1393 O O . ILE A 1 82 ? 4.832 7.034 1.619 1.00 10.32 82 ILE X O 1
ATOM 1409 N N . PHE A 1 83 ? 5.714 5.510 2.928 1.00 64.12 83 PHE X N 1
ATOM 1410 C CA . PHE A 1 83 ? 4.484 4.669 2.854 1.00 4.22 83 PHE X CA 1
ATOM 1411 C C . PHE A 1 83 ? 3.275 5.470 3.357 1.00 64.44 83 PHE X C 1
ATOM 1412 O O . PHE A 1 83 ? 2.220 5.466 2.750 1.00 24.24 83 PHE X O 1
ATOM 1429 N N . GLN A 1 84 ? 3.419 6.154 4.456 1.00 3.32 84 GLN X N 1
ATOM 1430 C CA . GLN A 1 84 ? 2.285 6.955 5.001 1.00 51.11 84 GLN X CA 1
ATOM 1431 C C . GLN A 1 84 ? 1.755 7.885 3.907 1.00 4.11 84 GLN X C 1
ATOM 1432 O O . GLN A 1 84 ? 0.562 8.063 3.752 1.00 74.53 84 GLN X O 1
ATOM 1446 N N . ARG A 1 85 ? 2.635 8.477 3.144 1.00 53.44 85 ARG X N 1
ATOM 1447 C CA . ARG A 1 85 ? 2.191 9.391 2.055 1.00 20.42 85 ARG X CA 1
ATOM 1448 C C . ARG A 1 85 ? 1.329 8.599 1.058 1.00 64.32 85 ARG X C 1
ATOM 1449 O O . ARG A 1 85 ? 0.329 9.084 0.564 1.00 20.32 85 ARG X O 1
ATOM 1470 N N . LEU A 1 86 ? 1.710 7.382 0.763 1.00 62.43 86 LEU X N 1
ATOM 1471 C CA . LEU A 1 86 ? 0.918 6.548 -0.193 1.00 30.43 86 LEU X CA 1
ATOM 1472 C C . LEU A 1 86 ? -0.465 6.254 0.395 1.00 24.03 86 LEU X C 1
ATOM 1473 O O . LEU A 1 86 ? -1.462 6.263 -0.299 1.00 63.14 86 LEU X O 1
ATOM 1489 N N . ILE A 1 87 ? -0.533 5.986 1.673 1.00 34.44 87 ILE X N 1
ATOM 1490 C CA . ILE A 1 87 ? -1.850 5.689 2.312 1.00 64.33 87 ILE X CA 1
ATOM 1491 C C . ILE A 1 87 ? -2.728 6.947 2.287 1.00 20.30 87 ILE X C 1
ATOM 1492 O O . ILE A 1 87 ? -3.906 6.889 2.001 1.00 4.44 87 ILE X O 1
ATOM 1508 N N . GLU A 1 88 ? -2.158 8.084 2.583 1.00 74.11 88 GLU X N 1
ATOM 1509 C CA . GLU A 1 88 ? -2.956 9.345 2.585 1.00 13.14 88 GLU X CA 1
ATOM 1510 C C . GLU A 1 88 ? -3.722 9.457 1.264 1.00 20.12 88 GLU X C 1
ATOM 1511 O O . GLU A 1 88 ? -4.935 9.529 1.240 1.00 40.25 88 GLU X O 1
ATOM 1523 N N . HIS A 1 89 ? -3.019 9.468 0.165 1.00 31.35 89 HIS X N 1
ATOM 1524 C CA . HIS A 1 89 ? -3.694 9.597 -1.159 1.00 5.44 89 HIS X CA 1
ATOM 1525 C C . HIS A 1 89 ? -4.600 8.382 -1.384 1.00 45.14 89 HIS X C 1
ATOM 1526 O O . HIS A 1 89 ? -5.546 8.431 -2.147 1.00 4.14 89 HIS X O 1
ATOM 1541 N N . ASN A 1 90 ? -4.330 7.301 -0.705 1.00 33.24 90 ASN X N 1
ATOM 1542 C CA . ASN A 1 90 ? -5.181 6.085 -0.849 1.00 34.44 90 ASN X CA 1
ATOM 1543 C C . ASN A 1 90 ? -6.523 6.337 -0.152 1.00 43.01 90 ASN X C 1
ATOM 1544 O O . ASN A 1 90 ? -7.577 6.057 -0.687 1.00 54.24 90 ASN X O 1
ATOM 1555 N N . LYS A 1 91 ? -6.486 6.874 1.041 1.00 32.33 91 LYS X N 1
ATOM 1556 C CA . LYS A 1 91 ? -7.751 7.171 1.778 1.00 20.42 91 LYS X CA 1
ATOM 1557 C C . LYS A 1 91 ? -8.466 8.336 1.091 1.00 63.20 91 LYS X C 1
ATOM 1558 O O . LYS A 1 91 ? -9.630 8.257 0.752 1.00 0.42 91 LYS X O 1
ATOM 1577 N N . ALA A 1 92 ? -7.768 9.421 0.899 1.00 21.32 92 ALA X N 1
ATOM 1578 C CA . ALA A 1 92 ? -8.379 10.619 0.250 1.00 42.04 92 ALA X CA 1
ATOM 1579 C C . ALA A 1 92 ? -9.246 10.223 -0.950 1.00 33.21 92 ALA X C 1
ATOM 1580 O O . ALA A 1 92 ? -10.431 10.485 -0.978 1.00 2.23 92 ALA X O 1
ATOM 1587 N N . LEU A 1 93 ? -8.659 9.630 -1.956 1.00 71.31 93 LEU X N 1
ATOM 1588 C CA . LEU A 1 93 ? -9.442 9.302 -3.183 1.00 42.45 93 LEU X CA 1
ATOM 1589 C C . LEU A 1 93 ? -10.419 8.153 -2.902 1.00 72.44 93 LEU X C 1
ATOM 1590 O O . LEU A 1 93 ? -11.419 8.000 -3.578 1.00 45.13 93 LEU X O 1
ATOM 1606 N N . GLN A 1 94 ? -10.168 7.372 -1.891 1.00 51.33 94 GLN X N 1
ATOM 1607 C CA . GLN A 1 94 ? -11.098 6.259 -1.560 1.00 23.03 94 GLN X CA 1
ATOM 1608 C C . GLN A 1 94 ? -12.473 6.846 -1.219 1.00 40.23 94 GLN X C 1
ATOM 1609 O O . GLN A 1 94 ? -13.483 6.470 -1.786 1.00 53.40 94 GLN X O 1
ATOM 1623 N N . LYS A 1 95 ? -12.511 7.770 -0.297 1.00 24.23 95 LYS X N 1
ATOM 1624 C CA . LYS A 1 95 ? -13.809 8.390 0.104 1.00 52.15 95 LYS X CA 1
ATOM 1625 C C . LYS A 1 95 ? -14.395 9.173 -1.077 1.00 54.22 95 LYS X C 1
ATOM 1626 O O . LYS A 1 95 ? -15.580 9.122 -1.341 1.00 63.00 95 LYS X O 1
ATOM 1645 N N . GLN A 1 96 ? -13.575 9.904 -1.785 1.00 11.40 96 GLN X N 1
ATOM 1646 C CA . GLN A 1 96 ? -14.082 10.688 -2.948 1.00 62.05 96 GLN X CA 1
ATOM 1647 C C . GLN A 1 96 ? -14.588 9.728 -4.030 1.00 13.43 96 GLN X C 1
ATOM 1648 O O . GLN A 1 96 ? -15.572 9.988 -4.694 1.00 11.03 96 GLN X O 1
ATOM 1662 N N . TYR A 1 97 ? -13.918 8.622 -4.207 1.00 45.25 97 TYR X N 1
ATOM 1663 C CA . TYR A 1 97 ? -14.346 7.630 -5.238 1.00 62.35 97 TYR X CA 1
ATOM 1664 C C . TYR A 1 97 ? -15.729 7.077 -4.881 1.00 71.21 97 TYR X C 1
ATOM 1665 O O . TYR A 1 97 ? -16.638 7.078 -5.689 1.00 32.33 97 TYR X O 1
ATOM 1683 N N . LEU A 1 98 ? -15.894 6.599 -3.675 1.00 51.53 98 LEU X N 1
ATOM 1684 C CA . LEU A 1 98 ? -17.211 6.027 -3.265 1.00 52.20 98 LEU X CA 1
ATOM 1685 C C . LEU A 1 98 ? -18.289 7.118 -3.322 1.00 31.31 98 LEU X C 1
ATOM 1686 O O . LEU A 1 98 ? -19.417 6.871 -3.701 1.00 11.44 98 LEU X O 1
ATOM 1702 N N . GLU A 1 99 ? -17.950 8.322 -2.933 1.00 14.35 99 GLU X N 1
ATOM 1703 C CA . GLU A 1 99 ? -18.946 9.438 -2.965 1.00 3.22 99 GLU X CA 1
ATOM 1704 C C . GLU A 1 99 ? -19.316 9.773 -4.412 1.00 21.54 99 GLU X C 1
ATOM 1705 O O . GLU A 1 99 ? -20.450 10.079 -4.718 1.00 51.21 99 GLU X O 1
ATOM 1717 N N . GLU A 1 100 ? -18.360 9.735 -5.299 1.00 61.42 100 GLU X N 1
ATOM 1718 C CA . GLU A 1 100 ? -18.649 10.073 -6.723 1.00 12.32 100 GLU X CA 1
ATOM 1719 C C . GLU A 1 100 ? -19.528 8.992 -7.364 1.00 22.21 100 GLU X C 1
ATOM 1720 O O . GLU A 1 100 ? -20.246 9.249 -8.309 1.00 2.34 100 GLU X O 1
ATOM 1732 N N . THR A 1 101 ? -19.494 7.793 -6.850 1.00 61.24 101 THR X N 1
ATOM 1733 C CA . THR A 1 101 ? -20.349 6.715 -7.421 1.00 12.42 101 THR X CA 1
ATOM 1734 C C . THR A 1 101 ? -21.775 6.858 -6.874 1.00 22.32 101 THR X C 1
ATOM 1735 O O . THR A 1 101 ? -22.742 6.529 -7.535 1.00 34.52 101 THR X O 1
ATOM 1746 N N . LEU A 1 102 ? -21.912 7.358 -5.674 1.00 21.54 102 LEU X N 1
ATOM 1747 C CA . LEU A 1 102 ? -23.273 7.531 -5.082 1.00 51.35 102 LEU X CA 1
ATOM 1748 C C . LEU A 1 102 ? -24.017 8.640 -5.837 1.00 34.15 102 LEU X C 1
ATOM 1749 O O . LEU A 1 102 ? -25.227 8.621 -5.953 1.00 25.44 102 LEU X O 1
ATOM 1765 N N . GLU A 1 103 ? -23.301 9.598 -6.362 1.00 4.00 103 GLU X N 1
ATOM 1766 C CA . GLU A 1 103 ? -23.950 10.720 -7.107 1.00 23.43 103 GLU X CA 1
ATOM 1767 C C . GLU A 1 103 ? -24.677 10.170 -8.337 1.00 3.04 103 GLU X C 1
ATOM 1768 O O . GLU A 1 103 ? -25.834 10.462 -8.582 1.00 71.20 103 GLU X O 1
ATOM 1780 N N . HIS A 1 104 ? -23.986 9.379 -9.107 1.00 14.22 104 HIS X N 1
ATOM 1781 C CA . HIS A 1 104 ? -24.590 8.781 -10.330 1.00 20.33 104 HIS X CA 1
ATOM 1782 C C . HIS A 1 104 ? -25.640 7.763 -9.910 1.00 24.20 104 HIS X C 1
ATOM 1783 O O . HIS A 1 104 ? -25.952 7.726 -8.723 1.00 0.00 104 HIS X O 1
ATOM 1825 N N . MET A 1 1 ? -10.070 -18.690 4.197 1.00 5.23 1 MET X N 2
ATOM 1826 C CA . MET A 1 1 ? -8.988 -17.708 4.490 1.00 13.21 1 MET X CA 2
ATOM 1827 C C . MET A 1 1 ? -8.754 -16.839 3.251 1.00 1.52 1 MET X C 2
ATOM 1828 O O . MET A 1 1 ? -8.061 -15.842 3.301 1.00 71.25 1 MET X O 2
ATOM 1844 N N . ILE A 1 2 ? -9.333 -17.209 2.141 1.00 52.44 2 ILE X N 2
ATOM 1845 C CA . ILE A 1 2 ? -9.154 -16.404 0.897 1.00 43.30 2 ILE X CA 2
ATOM 1846 C C . ILE A 1 2 ? -10.360 -15.473 0.718 1.00 61.41 2 ILE X C 2
ATOM 1847 O O . ILE A 1 2 ? -11.488 -15.914 0.623 1.00 51.22 2 ILE X O 2
ATOM 1863 N N . GLU A 1 3 ? -10.128 -14.187 0.668 1.00 4.02 3 GLU X N 2
ATOM 1864 C CA . GLU A 1 3 ? -11.257 -13.222 0.500 1.00 64.43 3 GLU X CA 2
ATOM 1865 C C . GLU A 1 3 ? -10.887 -12.181 -0.561 1.00 44.52 3 GLU X C 2
ATOM 1866 O O . GLU A 1 3 ? -9.727 -11.947 -0.838 1.00 45.41 3 GLU X O 2
ATOM 1878 N N . LYS A 1 4 ? -11.867 -11.556 -1.155 1.00 52.15 4 LYS X N 2
ATOM 1879 C CA . LYS A 1 4 ? -11.587 -10.521 -2.194 1.00 51.42 4 LYS X CA 2
ATOM 1880 C C . LYS A 1 4 ? -10.707 -9.411 -1.597 1.00 14.52 4 LYS X C 2
ATOM 1881 O O . LYS A 1 4 ? -9.747 -8.975 -2.199 1.00 43.43 4 LYS X O 2
ATOM 1900 N N . LEU A 1 5 ? -11.035 -8.953 -0.418 1.00 23.41 5 LEU X N 2
ATOM 1901 C CA . LEU A 1 5 ? -10.210 -7.904 0.255 1.00 62.04 5 LEU X CA 2
ATOM 1902 C C . LEU A 1 5 ? -8.867 -8.501 0.683 1.00 43.34 5 LEU X C 2
ATOM 1903 O O . LEU A 1 5 ? -7.877 -7.811 0.810 1.00 44.02 5 LEU X O 2
ATOM 1919 N N . ALA A 1 6 ? -8.836 -9.784 0.915 1.00 2.22 6 ALA X N 2
ATOM 1920 C CA . ALA A 1 6 ? -7.570 -10.446 1.348 1.00 51.22 6 ALA X CA 2
ATOM 1921 C C . ALA A 1 6 ? -6.577 -10.530 0.182 1.00 72.23 6 ALA X C 2
ATOM 1922 O O . ALA A 1 6 ? -5.495 -9.984 0.239 1.00 52.14 6 ALA X O 2
ATOM 1929 N N . GLU A 1 7 ? -6.928 -11.225 -0.867 1.00 41.10 7 GLU X N 2
ATOM 1930 C CA . GLU A 1 7 ? -5.990 -11.356 -2.020 1.00 41.35 7 GLU X CA 2
ATOM 1931 C C . GLU A 1 7 ? -5.571 -9.968 -2.513 1.00 43.42 7 GLU X C 2
ATOM 1932 O O . GLU A 1 7 ? -4.447 -9.758 -2.924 1.00 11.00 7 GLU X O 2
ATOM 1944 N N . ILE A 1 8 ? -6.468 -9.019 -2.484 1.00 32.53 8 ILE X N 2
ATOM 1945 C CA . ILE A 1 8 ? -6.124 -7.647 -2.961 1.00 75.11 8 ILE X CA 2
ATOM 1946 C C . ILE A 1 8 ? -5.039 -7.040 -2.063 1.00 54.43 8 ILE X C 2
ATOM 1947 O O . ILE A 1 8 ? -4.072 -6.474 -2.537 1.00 24.33 8 ILE X O 2
ATOM 1963 N N . ARG A 1 9 ? -5.193 -7.149 -0.770 1.00 10.22 9 ARG X N 2
ATOM 1964 C CA . ARG A 1 9 ? -4.166 -6.589 0.154 1.00 52.14 9 ARG X CA 2
ATOM 1965 C C . ARG A 1 9 ? -2.845 -7.353 -0.035 1.00 22.52 9 ARG X C 2
ATOM 1966 O O . ARG A 1 9 ? -1.772 -6.824 0.192 1.00 14.14 9 ARG X O 2
ATOM 1987 N N . LYS A 1 10 ? -2.912 -8.584 -0.470 1.00 74.42 10 LYS X N 2
ATOM 1988 C CA . LYS A 1 10 ? -1.665 -9.362 -0.720 1.00 44.25 10 LYS X CA 2
ATOM 1989 C C . LYS A 1 10 ? -0.933 -8.722 -1.904 1.00 60.44 10 LYS X C 2
ATOM 1990 O O . LYS A 1 10 ? 0.283 -8.686 -1.951 1.00 43.15 10 LYS X O 2
ATOM 2009 N N . LYS A 1 11 ? -1.669 -8.198 -2.853 1.00 31.31 11 LYS X N 2
ATOM 2010 C CA . LYS A 1 11 ? -1.022 -7.522 -4.016 1.00 5.35 11 LYS X CA 2
ATOM 2011 C C . LYS A 1 11 ? -0.190 -6.356 -3.483 1.00 41.13 11 LYS X C 2
ATOM 2012 O O . LYS A 1 11 ? 0.938 -6.145 -3.884 1.00 14.40 11 LYS X O 2
ATOM 2031 N N . ILE A 1 12 ? -0.740 -5.603 -2.566 1.00 43.21 12 ILE X N 2
ATOM 2032 C CA . ILE A 1 12 ? 0.017 -4.462 -1.975 1.00 73.24 12 ILE X CA 2
ATOM 2033 C C . ILE A 1 12 ? 1.330 -4.996 -1.405 1.00 14.44 12 ILE X C 2
ATOM 2034 O O . ILE A 1 12 ? 2.364 -4.362 -1.484 1.00 50.33 12 ILE X O 2
ATOM 2050 N N . ASP A 1 13 ? 1.290 -6.172 -0.837 1.00 63.41 13 ASP X N 2
ATOM 2051 C CA . ASP A 1 13 ? 2.528 -6.784 -0.278 1.00 21.14 13 ASP X CA 2
ATOM 2052 C C . ASP A 1 13 ? 3.600 -6.821 -1.369 1.00 62.13 13 ASP X C 2
ATOM 2053 O O . ASP A 1 13 ? 4.751 -6.508 -1.135 1.00 30.12 13 ASP X O 2
ATOM 2062 N N . GLU A 1 14 ? 3.225 -7.191 -2.565 1.00 22.41 14 GLU X N 2
ATOM 2063 C CA . GLU A 1 14 ? 4.208 -7.213 -3.684 1.00 31.43 14 GLU X CA 2
ATOM 2064 C C . GLU A 1 14 ? 4.627 -5.778 -4.004 1.00 42.01 14 GLU X C 2
ATOM 2065 O O . GLU A 1 14 ? 5.764 -5.507 -4.336 1.00 74.03 14 GLU X O 2
ATOM 2077 N N . ILE A 1 15 ? 3.707 -4.851 -3.902 1.00 42.15 15 ILE X N 2
ATOM 2078 C CA . ILE A 1 15 ? 4.042 -3.421 -4.179 1.00 70.32 15 ILE X CA 2
ATOM 2079 C C . ILE A 1 15 ? 4.898 -2.872 -3.035 1.00 52.54 15 ILE X C 2
ATOM 2080 O O . ILE A 1 15 ? 5.863 -2.161 -3.250 1.00 64.24 15 ILE X O 2
ATOM 2096 N N . ASP A 1 16 ? 4.549 -3.196 -1.820 1.00 1.41 16 ASP X N 2
ATOM 2097 C CA . ASP A 1 16 ? 5.324 -2.694 -0.651 1.00 14.24 16 ASP X CA 2
ATOM 2098 C C . ASP A 1 16 ? 6.780 -3.156 -0.767 1.00 21.12 16 ASP X C 2
ATOM 2099 O O . ASP A 1 16 ? 7.703 -2.379 -0.619 1.00 55.21 16 ASP X O 2
ATOM 2108 N N . ASN A 1 17 ? 6.993 -4.417 -1.020 1.00 11.55 17 ASN X N 2
ATOM 2109 C CA . ASN A 1 17 ? 8.385 -4.926 -1.185 1.00 31.14 17 ASN X CA 2
ATOM 2110 C C . ASN A 1 17 ? 9.013 -4.306 -2.436 1.00 52.35 17 ASN X C 2
ATOM 2111 O O . ASN A 1 17 ? 10.192 -4.017 -2.474 1.00 32.13 17 ASN X O 2
ATOM 2122 N N . LYS A 1 18 ? 8.230 -4.121 -3.466 1.00 1.21 18 LYS X N 2
ATOM 2123 C CA . LYS A 1 18 ? 8.769 -3.555 -4.742 1.00 54.12 18 LYS X CA 2
ATOM 2124 C C . LYS A 1 18 ? 9.348 -2.154 -4.499 1.00 65.11 18 LYS X C 2
ATOM 2125 O O . LYS A 1 18 ? 10.396 -1.813 -5.010 1.00 30.41 18 LYS X O 2
ATOM 2144 N N . ILE A 1 19 ? 8.675 -1.336 -3.733 1.00 64.10 19 ILE X N 2
ATOM 2145 C CA . ILE A 1 19 ? 9.202 0.035 -3.463 1.00 23.24 19 ILE X CA 2
ATOM 2146 C C . ILE A 1 19 ? 10.383 -0.038 -2.488 1.00 73.11 19 ILE X C 2
ATOM 2147 O O . ILE A 1 19 ? 11.234 0.829 -2.469 1.00 40.50 19 ILE X O 2
ATOM 2163 N N . LEU A 1 20 ? 10.450 -1.065 -1.687 1.00 24.32 20 LEU X N 2
ATOM 2164 C CA . LEU A 1 20 ? 11.590 -1.192 -0.735 1.00 24.32 20 LEU X CA 2
ATOM 2165 C C . LEU A 1 20 ? 12.816 -1.717 -1.493 1.00 3.21 20 LEU X C 2
ATOM 2166 O O . LEU A 1 20 ? 13.922 -1.704 -0.989 1.00 52.12 20 LEU X O 2
ATOM 2182 N N . LYS A 1 21 ? 12.626 -2.183 -2.702 1.00 51.41 21 LYS X N 2
ATOM 2183 C CA . LYS A 1 21 ? 13.778 -2.711 -3.492 1.00 23.32 21 LYS X CA 2
ATOM 2184 C C . LYS A 1 21 ? 14.870 -1.643 -3.575 1.00 41.24 21 LYS X C 2
ATOM 2185 O O . LYS A 1 21 ? 14.825 -0.640 -2.890 1.00 12.12 21 LYS X O 2
ATOM 2204 N N . ALA A 1 22 ? 15.858 -1.851 -4.402 1.00 31.54 22 ALA X N 2
ATOM 2205 C CA . ALA A 1 22 ? 16.958 -0.850 -4.520 1.00 64.32 22 ALA X CA 2
ATOM 2206 C C . ALA A 1 22 ? 16.401 0.495 -4.999 1.00 54.30 22 ALA X C 2
ATOM 2207 O O . ALA A 1 22 ? 16.332 0.764 -6.181 1.00 74.30 22 ALA X O 2
ATOM 2214 N N . ARG A 1 23 ? 16.005 1.343 -4.088 1.00 53.34 23 ARG X N 2
ATOM 2215 C CA . ARG A 1 23 ? 15.475 2.681 -4.487 1.00 5.01 23 ARG X CA 2
ATOM 2216 C C . ARG A 1 23 ? 16.621 3.554 -5.021 1.00 70.42 23 ARG X C 2
ATOM 2217 O O . ARG A 1 23 ? 16.436 4.364 -5.907 1.00 73.32 23 ARG X O 2
ATOM 2238 N N . TRP A 1 24 ? 17.804 3.395 -4.481 1.00 72.12 24 TRP X N 2
ATOM 2239 C CA . TRP A 1 24 ? 18.962 4.218 -4.945 1.00 10.13 24 TRP X CA 2
ATOM 2240 C C . TRP A 1 24 ? 18.747 4.635 -6.402 1.00 14.10 24 TRP X C 2
ATOM 2241 O O . TRP A 1 24 ? 18.672 5.809 -6.707 1.00 12.03 24 TRP X O 2
ATOM 2262 N N . PRO A 1 25 ? 18.673 3.684 -7.297 1.00 33.11 25 PRO X N 2
ATOM 2263 C CA . PRO A 1 25 ? 18.449 3.952 -8.752 1.00 62.14 25 PRO X CA 2
ATOM 2264 C C . PRO A 1 25 ? 17.087 4.582 -9.033 1.00 0.42 25 PRO X C 2
ATOM 2265 O O . PRO A 1 25 ? 16.435 5.098 -8.148 1.00 5.34 25 PRO X O 2
ATOM 2276 N N . TRP A 1 26 ? 16.648 4.541 -10.263 1.00 41.23 26 TRP X N 2
ATOM 2277 C CA . TRP A 1 26 ? 15.323 5.135 -10.603 1.00 64.54 26 TRP X CA 2
ATOM 2278 C C . TRP A 1 26 ? 14.222 4.109 -10.328 1.00 15.24 26 TRP X C 2
ATOM 2279 O O . TRP A 1 26 ? 14.412 2.921 -10.499 1.00 71.20 26 TRP X O 2
ATOM 2300 N N . ALA A 1 27 ? 13.072 4.555 -9.899 1.00 44.14 27 ALA X N 2
ATOM 2301 C CA . ALA A 1 27 ? 11.965 3.600 -9.618 1.00 11.02 27 ALA X CA 2
ATOM 2302 C C . ALA A 1 27 ? 10.657 4.370 -9.422 1.00 24.13 27 ALA X C 2
ATOM 2303 O O . ALA A 1 27 ? 10.175 5.036 -10.317 1.00 21.31 27 ALA X O 2
ATOM 2310 N N . GLU A 1 28 ? 10.082 4.283 -8.253 1.00 53.10 28 GLU X N 2
ATOM 2311 C CA . GLU A 1 28 ? 8.807 5.009 -7.985 1.00 44.13 28 GLU X CA 2
ATOM 2312 C C . GLU A 1 28 ? 7.791 4.645 -9.069 1.00 60.03 28 GLU X C 2
ATOM 2313 O O . GLU A 1 28 ? 7.901 3.627 -9.724 1.00 42.45 28 GLU X O 2
ATOM 2325 N N . LYS A 1 29 ? 6.807 5.480 -9.267 1.00 72.12 29 LYS X N 2
ATOM 2326 C CA . LYS A 1 29 ? 5.778 5.191 -10.306 1.00 1.31 29 LYS X CA 2
ATOM 2327 C C . LYS A 1 29 ? 5.025 3.912 -9.929 1.00 42.44 29 LYS X C 2
ATOM 2328 O O . LYS A 1 29 ? 4.390 3.289 -10.756 1.00 63.31 29 LYS X O 2
ATOM 2347 N N . LEU A 1 30 ? 5.086 3.518 -8.683 1.00 33.14 30 LEU X N 2
ATOM 2348 C CA . LEU A 1 30 ? 4.362 2.285 -8.260 1.00 43.23 30 LEU X CA 2
ATOM 2349 C C . LEU A 1 30 ? 3.047 2.679 -7.581 1.00 4.24 30 LEU X C 2
ATOM 2350 O O . LEU A 1 30 ? 2.247 1.836 -7.225 1.00 34.44 30 LEU X O 2
ATOM 2366 N N . ILE A 1 31 ? 2.812 3.952 -7.411 1.00 13.34 31 ILE X N 2
ATOM 2367 C CA . ILE A 1 31 ? 1.552 4.397 -6.746 1.00 64.14 31 ILE X CA 2
ATOM 2368 C C . ILE A 1 31 ? 0.352 4.003 -7.615 1.00 64.54 31 ILE X C 2
ATOM 2369 O O . ILE A 1 31 ? -0.659 3.541 -7.123 1.00 62.20 31 ILE X O 2
ATOM 2385 N N . ALA A 1 32 ? 0.456 4.185 -8.904 1.00 11.53 32 ALA X N 2
ATOM 2386 C CA . ALA A 1 32 ? -0.682 3.845 -9.806 1.00 65.33 32 ALA X CA 2
ATOM 2387 C C . ALA A 1 32 ? -1.318 2.522 -9.364 1.00 53.52 32 ALA X C 2
ATOM 2388 O O . ALA A 1 32 ? -2.470 2.475 -8.981 1.00 50.42 32 ALA X O 2
ATOM 2395 N N . GLU A 1 33 ? -0.577 1.449 -9.415 1.00 12.14 33 GLU X N 2
ATOM 2396 C CA . GLU A 1 33 ? -1.143 0.128 -9.016 1.00 34.15 33 GLU X CA 2
ATOM 2397 C C . GLU A 1 33 ? -1.732 0.233 -7.604 1.00 20.35 33 GLU X C 2
ATOM 2398 O O . GLU A 1 33 ? -2.828 -0.223 -7.344 1.00 1.03 33 GLU X O 2
ATOM 2410 N N . ARG A 1 34 ? -1.014 0.832 -6.691 1.00 72.02 34 ARG X N 2
ATOM 2411 C CA . ARG A 1 34 ? -1.531 0.959 -5.296 1.00 40.04 34 ARG X CA 2
ATOM 2412 C C . ARG A 1 34 ? -2.870 1.684 -5.320 1.00 13.35 34 ARG X C 2
ATOM 2413 O O . ARG A 1 34 ? -3.812 1.297 -4.660 1.00 44.33 34 ARG X O 2
ATOM 2434 N N . ASN A 1 35 ? -2.964 2.739 -6.084 1.00 61.23 35 ASN X N 2
ATOM 2435 C CA . ASN A 1 35 ? -4.244 3.488 -6.153 1.00 0.11 35 ASN X CA 2
ATOM 2436 C C . ASN A 1 35 ? -5.358 2.544 -6.625 1.00 14.32 35 ASN X C 2
ATOM 2437 O O . ASN A 1 35 ? -6.470 2.577 -6.133 1.00 55.04 35 ASN X O 2
ATOM 2448 N N . SER A 1 36 ? -5.065 1.691 -7.570 1.00 55.10 36 SER X N 2
ATOM 2449 C CA . SER A 1 36 ? -6.103 0.743 -8.072 1.00 1.15 36 SER X CA 2
ATOM 2450 C C . SER A 1 36 ? -6.767 0.053 -6.876 1.00 53.53 36 SER X C 2
ATOM 2451 O O . SER A 1 36 ? -7.817 0.456 -6.418 1.00 51.50 36 SER X O 2
ATOM 2459 N N . LEU A 1 37 ? -6.157 -0.988 -6.369 1.00 22.01 37 LEU X N 2
ATOM 2460 C CA . LEU A 1 37 ? -6.752 -1.712 -5.208 1.00 1.22 37 LEU X CA 2
ATOM 2461 C C . LEU A 1 37 ? -7.496 -0.716 -4.311 1.00 10.02 37 LEU X C 2
ATOM 2462 O O . LEU A 1 37 ? -8.508 -1.029 -3.717 1.00 14.53 37 LEU X O 2
ATOM 2478 N N . ALA A 1 38 ? -6.981 0.480 -4.193 1.00 52.33 38 ALA X N 2
ATOM 2479 C CA . ALA A 1 38 ? -7.607 1.495 -3.288 1.00 55.24 38 ALA X CA 2
ATOM 2480 C C . ALA A 1 38 ? -9.098 1.652 -3.600 1.00 43.21 38 ALA X C 2
ATOM 2481 O O . ALA A 1 38 ? -9.935 1.584 -2.722 1.00 2.41 38 ALA X O 2
ATOM 2488 N N . LYS A 1 39 ? -9.433 1.877 -4.839 1.00 51.35 39 LYS X N 2
ATOM 2489 C CA . LYS A 1 39 ? -10.865 2.085 -5.202 1.00 14.11 39 LYS X CA 2
ATOM 2490 C C . LYS A 1 39 ? -11.612 0.745 -5.194 1.00 15.30 39 LYS X C 2
ATOM 2491 O O . LYS A 1 39 ? -12.699 0.635 -4.663 1.00 51.01 39 LYS X O 2
ATOM 2510 N N . ASP A 1 40 ? -11.038 -0.270 -5.776 1.00 34.42 40 ASP X N 2
ATOM 2511 C CA . ASP A 1 40 ? -11.729 -1.587 -5.831 1.00 32.52 40 ASP X CA 2
ATOM 2512 C C . ASP A 1 40 ? -12.032 -2.064 -4.407 1.00 14.00 40 ASP X C 2
ATOM 2513 O O . ASP A 1 40 ? -13.117 -2.530 -4.116 1.00 34.33 40 ASP X O 2
ATOM 2522 N N . VAL A 1 41 ? -11.084 -1.950 -3.518 1.00 65.22 41 VAL X N 2
ATOM 2523 C CA . VAL A 1 41 ? -11.314 -2.399 -2.117 1.00 12.21 41 VAL X CA 2
ATOM 2524 C C . VAL A 1 41 ? -12.351 -1.486 -1.468 1.00 5.34 41 VAL X C 2
ATOM 2525 O O . VAL A 1 41 ? -13.219 -1.928 -0.739 1.00 13.04 41 VAL X O 2
ATOM 2538 N N . ALA A 1 42 ? -12.267 -0.211 -1.730 1.00 4.32 42 ALA X N 2
ATOM 2539 C CA . ALA A 1 42 ? -13.251 0.742 -1.145 1.00 54.02 42 ALA X CA 2
ATOM 2540 C C . ALA A 1 42 ? -14.662 0.185 -1.342 1.00 54.21 42 ALA X C 2
ATOM 2541 O O . ALA A 1 42 ? -15.467 0.163 -0.432 1.00 22.44 42 ALA X O 2
ATOM 2548 N N . GLU A 1 43 ? -14.961 -0.276 -2.526 1.00 64.53 43 GLU X N 2
ATOM 2549 C CA . GLU A 1 43 ? -16.301 -0.872 -2.787 1.00 1.42 43 GLU X CA 2
ATOM 2550 C C . GLU A 1 43 ? -16.561 -1.980 -1.764 1.00 44.31 43 GLU X C 2
ATOM 2551 O O . GLU A 1 43 ? -17.506 -1.930 -1.003 1.00 32.33 43 GLU X O 2
ATOM 2563 N N . ILE A 1 44 ? -15.723 -2.984 -1.743 1.00 4.10 44 ILE X N 2
ATOM 2564 C CA . ILE A 1 44 ? -15.904 -4.095 -0.762 1.00 0.14 44 ILE X CA 2
ATOM 2565 C C . ILE A 1 44 ? -16.053 -3.511 0.645 1.00 12.34 44 ILE X C 2
ATOM 2566 O O . ILE A 1 44 ? -16.821 -3.998 1.452 1.00 74.11 44 ILE X O 2
ATOM 2582 N N . LYS A 1 45 ? -15.321 -2.471 0.948 1.00 1.40 45 LYS X N 2
ATOM 2583 C CA . LYS A 1 45 ? -15.393 -1.872 2.315 1.00 21.12 45 LYS X CA 2
ATOM 2584 C C . LYS A 1 45 ? -16.816 -1.358 2.562 1.00 34.31 45 LYS X C 2
ATOM 2585 O O . LYS A 1 45 ? -17.393 -1.570 3.610 1.00 34.40 45 LYS X O 2
ATOM 2604 N N . ASN A 1 46 ? -17.384 -0.690 1.597 1.00 43.54 46 ASN X N 2
ATOM 2605 C CA . ASN A 1 46 ? -18.772 -0.173 1.752 1.00 12.52 46 ASN X CA 2
ATOM 2606 C C . ASN A 1 46 ? -19.727 -1.358 1.893 1.00 21.15 46 ASN X C 2
ATOM 2607 O O . ASN A 1 46 ? -20.647 -1.340 2.689 1.00 23.45 46 ASN X O 2
ATOM 2618 N N . GLN A 1 47 ? -19.506 -2.395 1.132 1.00 12.45 47 GLN X N 2
ATOM 2619 C CA . GLN A 1 47 ? -20.394 -3.588 1.219 1.00 32.30 47 GLN X CA 2
ATOM 2620 C C . GLN A 1 47 ? -20.134 -4.308 2.548 1.00 53.32 47 GLN X C 2
ATOM 2621 O O . GLN A 1 47 ? -20.916 -5.131 2.983 1.00 11.43 47 GLN X O 2
ATOM 2635 N N . LEU A 1 48 ? -19.050 -3.984 3.206 1.00 23.41 48 LEU X N 2
ATOM 2636 C CA . LEU A 1 48 ? -18.743 -4.630 4.518 1.00 23.21 48 LEU X CA 2
ATOM 2637 C C . LEU A 1 48 ? -19.368 -3.791 5.638 1.00 23.21 48 LEU X C 2
ATOM 2638 O O . LEU A 1 48 ? -19.232 -4.092 6.807 1.00 42.10 48 LEU X O 2
ATOM 2654 N N . GLY A 1 49 ? -20.058 -2.740 5.281 1.00 31.51 49 GLY X N 2
ATOM 2655 C CA . GLY A 1 49 ? -20.711 -1.875 6.308 1.00 52.23 49 GLY X CA 2
ATOM 2656 C C . GLY A 1 49 ? -19.679 -1.353 7.317 1.00 24.13 49 GLY X C 2
ATOM 2657 O O . GLY A 1 49 ? -19.848 -1.496 8.512 1.00 73.55 49 GLY X O 2
ATOM 2661 N N . ILE A 1 50 ? -18.621 -0.735 6.859 1.00 13.34 50 ILE X N 2
ATOM 2662 C CA . ILE A 1 50 ? -17.608 -0.187 7.813 1.00 11.33 50 ILE X CA 2
ATOM 2663 C C . ILE A 1 50 ? -16.964 1.068 7.226 1.00 31.52 50 ILE X C 2
ATOM 2664 O O . ILE A 1 50 ? -17.002 1.294 6.034 1.00 24.14 50 ILE X O 2
ATOM 2680 N N . PRO A 1 51 ? -16.395 1.888 8.069 1.00 60.05 51 PRO X N 2
ATOM 2681 C CA . PRO A 1 51 ? -15.720 3.152 7.647 1.00 1.24 51 PRO X CA 2
ATOM 2682 C C . PRO A 1 51 ? -14.626 2.936 6.602 1.00 42.22 51 PRO X C 2
ATOM 2683 O O . PRO A 1 51 ? -13.892 1.965 6.646 1.00 64.40 51 PRO X O 2
ATOM 2694 N N . ILE A 1 52 ? -14.512 3.838 5.666 1.00 14.31 52 ILE X N 2
ATOM 2695 C CA . ILE A 1 52 ? -13.461 3.713 4.618 1.00 61.11 52 ILE X CA 2
ATOM 2696 C C . ILE A 1 52 ? -12.085 3.732 5.280 1.00 41.22 52 ILE X C 2
ATOM 2697 O O . ILE A 1 52 ? -11.206 2.968 4.930 1.00 73.41 52 ILE X O 2
ATOM 2713 N N . ASN A 1 53 ? -11.887 4.600 6.230 1.00 60.42 53 ASN X N 2
ATOM 2714 C CA . ASN A 1 53 ? -10.573 4.651 6.924 1.00 61.31 53 ASN X CA 2
ATOM 2715 C C . ASN A 1 53 ? -10.369 3.375 7.739 1.00 11.44 53 ASN X C 2
ATOM 2716 O O . ASN A 1 53 ? -11.200 2.991 8.538 1.00 10.11 53 ASN X O 2
ATOM 2727 N N . ASP A 1 54 ? -9.267 2.707 7.537 1.00 24.32 54 ASP X N 2
ATOM 2728 C CA . ASP A 1 54 ? -9.021 1.446 8.277 1.00 12.14 54 ASP X CA 2
ATOM 2729 C C . ASP A 1 54 ? -7.587 1.432 8.814 1.00 12.35 54 ASP X C 2
ATOM 2730 O O . ASP A 1 54 ? -6.776 0.608 8.428 1.00 43.33 54 ASP X O 2
ATOM 2739 N N . PRO A 1 55 ? -7.289 2.326 9.721 1.00 21.03 55 PRO X N 2
ATOM 2740 C CA . PRO A 1 55 ? -5.943 2.412 10.361 1.00 21.34 55 PRO X CA 2
ATOM 2741 C C . PRO A 1 55 ? -5.423 1.014 10.709 1.00 33.41 55 PRO X C 2
ATOM 2742 O O . PRO A 1 55 ? -4.435 0.552 10.171 1.00 61.14 55 PRO X O 2
ATOM 2753 N N . GLU A 1 56 ? -6.097 0.334 11.594 1.00 63.51 56 GLU X N 2
ATOM 2754 C CA . GLU A 1 56 ? -5.686 -1.051 11.936 1.00 3.53 56 GLU X CA 2
ATOM 2755 C C . GLU A 1 56 ? -4.951 -1.654 10.737 1.00 54.40 56 GLU X C 2
ATOM 2756 O O . GLU A 1 56 ? -3.766 -1.922 10.789 1.00 23.54 56 GLU X O 2
ATOM 2768 N N . ARG A 1 57 ? -5.648 -1.852 9.653 1.00 42.50 57 ARG X N 2
ATOM 2769 C CA . ARG A 1 57 ? -5.003 -2.418 8.432 1.00 23.52 57 ARG X CA 2
ATOM 2770 C C . ARG A 1 57 ? -3.747 -1.609 8.116 1.00 42.32 57 ARG X C 2
ATOM 2771 O O . ARG A 1 57 ? -2.700 -2.152 7.826 1.00 23.12 57 ARG X O 2
ATOM 2792 N N . GLU A 1 58 ? -3.842 -0.307 8.186 1.00 10.34 58 GLU X N 2
ATOM 2793 C CA . GLU A 1 58 ? -2.652 0.547 7.916 1.00 43.15 58 GLU X CA 2
ATOM 2794 C C . GLU A 1 58 ? -1.584 0.259 8.978 1.00 1.52 58 GLU X C 2
ATOM 2795 O O . GLU A 1 58 ? -0.407 0.182 8.684 1.00 40.32 58 GLU X O 2
ATOM 2807 N N . LYS A 1 59 ? -1.988 0.084 10.210 1.00 31.41 59 LYS X N 2
ATOM 2808 C CA . LYS A 1 59 ? -1.001 -0.220 11.287 1.00 23.11 59 LYS X CA 2
ATOM 2809 C C . LYS A 1 59 ? -0.295 -1.534 10.943 1.00 32.34 59 LYS X C 2
ATOM 2810 O O . LYS A 1 59 ? 0.908 -1.663 11.071 1.00 74.50 59 LYS X O 2
ATOM 2829 N N . TYR A 1 60 ? -1.046 -2.511 10.495 1.00 42.01 60 TYR X N 2
ATOM 2830 C CA . TYR A 1 60 ? -0.446 -3.825 10.120 1.00 51.15 60 TYR X CA 2
ATOM 2831 C C . TYR A 1 60 ? 0.666 -3.592 9.092 1.00 2.02 60 TYR X C 2
ATOM 2832 O O . TYR A 1 60 ? 1.709 -4.212 9.137 1.00 64.33 60 TYR X O 2
ATOM 2850 N N . ILE A 1 61 ? 0.449 -2.688 8.172 1.00 15.44 61 ILE X N 2
ATOM 2851 C CA . ILE A 1 61 ? 1.486 -2.403 7.134 1.00 42.41 61 ILE X CA 2
ATOM 2852 C C . ILE A 1 61 ? 2.752 -1.870 7.818 1.00 21.11 61 ILE X C 2
ATOM 2853 O O . ILE A 1 61 ? 3.857 -2.248 7.480 1.00 23.35 61 ILE X O 2
ATOM 2869 N N . TYR A 1 62 ? 2.594 -0.999 8.782 1.00 12.33 62 TYR X N 2
ATOM 2870 C CA . TYR A 1 62 ? 3.782 -0.439 9.489 1.00 32.53 62 TYR X CA 2
ATOM 2871 C C . TYR A 1 62 ? 4.674 -1.595 9.956 1.00 31.32 62 TYR X C 2
ATOM 2872 O O . TYR A 1 62 ? 5.882 -1.560 9.812 1.00 63.12 62 TYR X O 2
ATOM 2890 N N . ASP A 1 63 ? 4.084 -2.617 10.511 1.00 1.25 63 ASP X N 2
ATOM 2891 C CA . ASP A 1 63 ? 4.876 -3.799 10.953 1.00 21.15 63 ASP X CA 2
ATOM 2892 C C . ASP A 1 63 ? 5.419 -4.534 9.724 1.00 72.11 63 ASP X C 2
ATOM 2893 O O . ASP A 1 63 ? 6.493 -5.105 9.755 1.00 13.14 63 ASP X O 2
ATOM 2902 N N . ARG A 1 64 ? 4.679 -4.519 8.639 1.00 42.41 64 ARG X N 2
ATOM 2903 C CA . ARG A 1 64 ? 5.138 -5.208 7.389 1.00 71.21 64 ARG X CA 2
ATOM 2904 C C . ARG A 1 64 ? 6.378 -4.496 6.839 1.00 62.30 64 ARG X C 2
ATOM 2905 O O . ARG A 1 64 ? 7.378 -5.115 6.531 1.00 72.05 64 ARG X O 2
ATOM 2926 N N . ILE A 1 65 ? 6.314 -3.198 6.714 1.00 3.24 65 ILE X N 2
ATOM 2927 C CA . ILE A 1 65 ? 7.475 -2.441 6.158 1.00 11.14 65 ILE X CA 2
ATOM 2928 C C . ILE A 1 65 ? 8.708 -2.636 7.056 1.00 50.21 65 ILE X C 2
ATOM 2929 O O . ILE A 1 65 ? 9.810 -2.813 6.575 1.00 52.03 65 ILE X O 2
ATOM 2945 N N . ARG A 1 66 ? 8.530 -2.595 8.352 1.00 53.23 66 ARG X N 2
ATOM 2946 C CA . ARG A 1 66 ? 9.694 -2.758 9.276 1.00 11.54 66 ARG X CA 2
ATOM 2947 C C . ARG A 1 66 ? 10.355 -4.124 9.043 1.00 3.41 66 ARG X C 2
ATOM 2948 O O . ARG A 1 66 ? 11.566 -4.251 9.058 1.00 51.11 66 ARG X O 2
ATOM 2969 N N . LYS A 1 67 ? 9.570 -5.148 8.835 1.00 23.21 67 LYS X N 2
ATOM 2970 C CA . LYS A 1 67 ? 10.145 -6.512 8.608 1.00 24.41 67 LYS X CA 2
ATOM 2971 C C . LYS A 1 67 ? 10.837 -6.560 7.241 1.00 70.53 67 LYS X C 2
ATOM 2972 O O . LYS A 1 67 ? 11.976 -6.970 7.129 1.00 45.21 67 LYS X O 2
ATOM 2991 N N . LEU A 1 68 ? 10.166 -6.134 6.204 1.00 31.43 68 LEU X N 2
ATOM 2992 C CA . LEU A 1 68 ? 10.801 -6.140 4.852 1.00 72.03 68 LEU X CA 2
ATOM 2993 C C . LEU A 1 68 ? 11.988 -5.170 4.852 1.00 42.20 68 LEU X C 2
ATOM 2994 O O . LEU A 1 68 ? 12.937 -5.330 4.111 1.00 42.12 68 LEU X O 2
ATOM 3010 N N . CYS A 1 69 ? 11.932 -4.156 5.675 1.00 1.33 69 CYS X N 2
ATOM 3011 C CA . CYS A 1 69 ? 13.041 -3.158 5.717 1.00 64.55 69 CYS X CA 2
ATOM 3012 C C . CYS A 1 69 ? 14.335 -3.842 6.166 1.00 14.44 69 CYS X C 2
ATOM 3013 O O . CYS A 1 69 ? 15.371 -3.698 5.549 1.00 34.45 69 CYS X O 2
ATOM 3021 N N . LYS A 1 70 ? 14.278 -4.589 7.234 1.00 70.53 70 LYS X N 2
ATOM 3022 C CA . LYS A 1 70 ? 15.499 -5.291 7.720 1.00 4.10 70 LYS X CA 2
ATOM 3023 C C . LYS A 1 70 ? 15.911 -6.358 6.702 1.00 62.34 70 LYS X C 2
ATOM 3024 O O . LYS A 1 70 ? 17.079 -6.633 6.511 1.00 74.54 70 LYS X O 2
ATOM 3043 N N . GLU A 1 71 ? 14.955 -6.970 6.053 1.00 24.24 71 GLU X N 2
ATOM 3044 C CA . GLU A 1 71 ? 15.277 -8.058 5.081 1.00 14.11 71 GLU X CA 2
ATOM 3045 C C . GLU A 1 71 ? 16.071 -7.501 3.894 1.00 54.03 71 GLU X C 2
ATOM 3046 O O . GLU A 1 71 ? 17.166 -7.946 3.607 1.00 1.11 71 GLU X O 2
ATOM 3058 N N . HIS A 1 72 ? 15.524 -6.547 3.189 1.00 34.31 72 HIS X N 2
ATOM 3059 C CA . HIS A 1 72 ? 16.241 -5.992 2.005 1.00 40.10 72 HIS X CA 2
ATOM 3060 C C . HIS A 1 72 ? 17.313 -4.996 2.466 1.00 21.44 72 HIS X C 2
ATOM 3061 O O . HIS A 1 72 ? 17.957 -4.350 1.662 1.00 41.44 72 HIS X O 2
ATOM 3076 N N . ASN A 1 73 ? 17.507 -4.870 3.749 1.00 62.51 73 ASN X N 2
ATOM 3077 C CA . ASN A 1 73 ? 18.525 -3.907 4.269 1.00 40.03 73 ASN X CA 2
ATOM 3078 C C . ASN A 1 73 ? 18.546 -2.652 3.397 1.00 50.53 73 ASN X C 2
ATOM 3079 O O . ASN A 1 73 ? 19.566 -2.005 3.255 1.00 20.41 73 ASN X O 2
ATOM 3090 N N . VAL A 1 74 ? 17.439 -2.298 2.812 1.00 63.43 74 VAL X N 2
ATOM 3091 C CA . VAL A 1 74 ? 17.421 -1.093 1.939 1.00 33.33 74 VAL X CA 2
ATOM 3092 C C . VAL A 1 74 ? 17.554 0.164 2.805 1.00 70.51 74 VAL X C 2
ATOM 3093 O O . VAL A 1 74 ? 18.350 1.038 2.532 1.00 55.11 74 VAL X O 2
ATOM 3106 N N . ASP A 1 75 ? 16.784 0.252 3.861 1.00 3.11 75 ASP X N 2
ATOM 3107 C CA . ASP A 1 75 ? 16.862 1.453 4.743 1.00 25.14 75 ASP X CA 2
ATOM 3108 C C . ASP A 1 75 ? 16.022 1.230 6.005 1.00 1.24 75 ASP X C 2
ATOM 3109 O O . ASP A 1 75 ? 15.687 0.114 6.352 1.00 61.21 75 ASP X O 2
ATOM 3118 N N . GLU A 1 76 ? 15.686 2.289 6.697 1.00 41.45 76 GLU X N 2
ATOM 3119 C CA . GLU A 1 76 ? 14.862 2.146 7.933 1.00 23.33 76 GLU X CA 2
ATOM 3120 C C . GLU A 1 76 ? 13.812 3.262 8.000 1.00 42.04 76 GLU X C 2
ATOM 3121 O O . GLU A 1 76 ? 12.995 3.414 7.113 1.00 14.43 76 GLU X O 2
ATOM 3133 N N . ASN A 1 77 ? 13.822 4.031 9.056 1.00 10.10 77 ASN X N 2
ATOM 3134 C CA . ASN A 1 77 ? 12.824 5.134 9.199 1.00 15.13 77 ASN X CA 2
ATOM 3135 C C . ASN A 1 77 ? 12.619 5.860 7.864 1.00 23.04 77 ASN X C 2
ATOM 3136 O O . ASN A 1 77 ? 11.515 6.228 7.519 1.00 63.24 77 ASN X O 2
ATOM 3147 N N . ILE A 1 78 ? 13.665 6.084 7.119 1.00 31.54 78 ILE X N 2
ATOM 3148 C CA . ILE A 1 78 ? 13.510 6.818 5.828 1.00 21.51 78 ILE X CA 2
ATOM 3149 C C . ILE A 1 78 ? 12.375 6.201 5.006 1.00 53.20 78 ILE X C 2
ATOM 3150 O O . ILE A 1 78 ? 11.440 6.871 4.620 1.00 50.15 78 ILE X O 2
ATOM 3166 N N . GLY A 1 79 ? 12.458 4.929 4.723 1.00 42.22 79 GLY X N 2
ATOM 3167 C CA . GLY A 1 79 ? 11.399 4.272 3.902 1.00 32.23 79 GLY X CA 2
ATOM 3168 C C . GLY A 1 79 ? 10.040 4.377 4.605 1.00 22.41 79 GLY X C 2
ATOM 3169 O O . GLY A 1 79 ? 9.028 4.626 3.981 1.00 0.02 79 GLY X O 2
ATOM 3173 N N . ILE A 1 80 ? 10.009 4.174 5.895 1.00 5.22 80 ILE X N 2
ATOM 3174 C CA . ILE A 1 80 ? 8.708 4.228 6.628 1.00 53.43 80 ILE X CA 2
ATOM 3175 C C . ILE A 1 80 ? 8.088 5.625 6.513 1.00 35.43 80 ILE X C 2
ATOM 3176 O O . ILE A 1 80 ? 6.897 5.773 6.328 1.00 20.13 80 ILE X O 2
ATOM 3192 N N . LYS A 1 81 ? 8.885 6.655 6.633 1.00 64.30 81 LYS X N 2
ATOM 3193 C CA . LYS A 1 81 ? 8.339 8.042 6.532 1.00 55.13 81 LYS X CA 2
ATOM 3194 C C . LYS A 1 81 ? 7.631 8.247 5.183 1.00 54.33 81 LYS X C 2
ATOM 3195 O O . LYS A 1 81 ? 6.589 8.866 5.109 1.00 3.31 81 LYS X O 2
ATOM 3214 N N . ILE A 1 82 ? 8.197 7.750 4.116 1.00 22.23 82 ILE X N 2
ATOM 3215 C CA . ILE A 1 82 ? 7.557 7.917 2.776 1.00 74.43 82 ILE X CA 2
ATOM 3216 C C . ILE A 1 82 ? 6.265 7.088 2.685 1.00 33.03 82 ILE X C 2
ATOM 3217 O O . ILE A 1 82 ? 5.270 7.534 2.151 1.00 10.32 82 ILE X O 2
ATOM 3233 N N . PHE A 1 83 ? 6.276 5.887 3.192 1.00 64.12 83 PHE X N 2
ATOM 3234 C CA . PHE A 1 83 ? 5.054 5.034 3.122 1.00 4.22 83 PHE X CA 2
ATOM 3235 C C . PHE A 1 83 ? 3.841 5.816 3.642 1.00 64.44 83 PHE X C 2
ATOM 3236 O O . PHE A 1 83 ? 2.829 5.926 2.975 1.00 24.24 83 PHE X O 2
ATOM 3253 N N . GLN A 1 84 ? 3.934 6.359 4.823 1.00 3.32 84 GLN X N 2
ATOM 3254 C CA . GLN A 1 84 ? 2.797 7.140 5.387 1.00 51.11 84 GLN X CA 2
ATOM 3255 C C . GLN A 1 84 ? 2.219 8.046 4.297 1.00 4.11 84 GLN X C 2
ATOM 3256 O O . GLN A 1 84 ? 1.018 8.139 4.122 1.00 74.53 84 GLN X O 2
ATOM 3270 N N . ARG A 1 85 ? 3.067 8.712 3.559 1.00 53.44 85 ARG X N 2
ATOM 3271 C CA . ARG A 1 85 ? 2.575 9.598 2.467 1.00 20.42 85 ARG X CA 2
ATOM 3272 C C . ARG A 1 85 ? 1.705 8.773 1.504 1.00 64.32 85 ARG X C 2
ATOM 3273 O O . ARG A 1 85 ? 0.659 9.211 1.065 1.00 20.32 85 ARG X O 2
ATOM 3294 N N . LEU A 1 86 ? 2.133 7.579 1.178 1.00 62.43 86 LEU X N 2
ATOM 3295 C CA . LEU A 1 86 ? 1.339 6.717 0.249 1.00 30.43 86 LEU X CA 2
ATOM 3296 C C . LEU A 1 86 ? 0.012 6.325 0.909 1.00 24.03 86 LEU X C 2
ATOM 3297 O O . LEU A 1 86 ? -0.999 6.178 0.254 1.00 63.14 86 LEU X O 2
ATOM 3313 N N . ILE A 1 87 ? 0.014 6.146 2.204 1.00 34.44 87 ILE X N 2
ATOM 3314 C CA . ILE A 1 87 ? -1.241 5.747 2.909 1.00 64.33 87 ILE X CA 2
ATOM 3315 C C . ILE A 1 87 ? -2.300 6.843 2.735 1.00 20.30 87 ILE X C 2
ATOM 3316 O O . ILE A 1 87 ? -3.457 6.568 2.487 1.00 4.44 87 ILE X O 2
ATOM 3332 N N . GLU A 1 88 ? -1.910 8.082 2.859 1.00 74.11 88 GLU X N 2
ATOM 3333 C CA . GLU A 1 88 ? -2.890 9.197 2.710 1.00 13.14 88 GLU X CA 2
ATOM 3334 C C . GLU A 1 88 ? -3.472 9.169 1.293 1.00 20.12 88 GLU X C 2
ATOM 3335 O O . GLU A 1 88 ? -4.669 9.246 1.098 1.00 40.25 88 GLU X O 2
ATOM 3347 N N . HIS A 1 89 ? -2.628 9.054 0.303 1.00 31.35 89 HIS X N 2
ATOM 3348 C CA . HIS A 1 89 ? -3.119 9.028 -1.104 1.00 5.44 89 HIS X CA 2
ATOM 3349 C C . HIS A 1 89 ? -4.086 7.852 -1.280 1.00 45.14 89 HIS X C 2
ATOM 3350 O O . HIS A 1 89 ? -4.973 7.882 -2.110 1.00 4.14 89 HIS X O 2
ATOM 3365 N N . ASN A 1 90 ? -3.934 6.828 -0.485 1.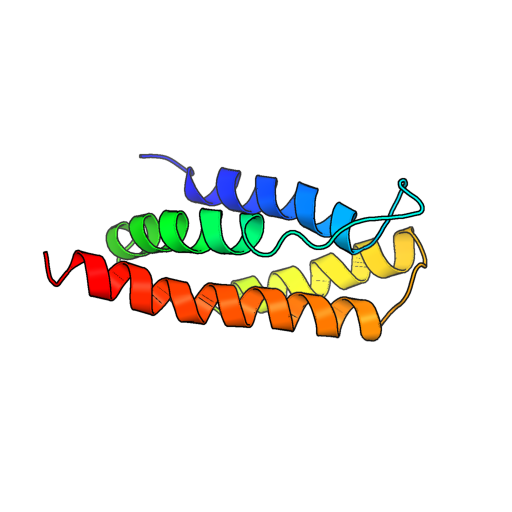00 33.24 90 ASN X N 2
ATOM 3366 C CA . ASN A 1 90 ? -4.840 5.650 -0.587 1.00 34.44 90 ASN X CA 2
ATOM 3367 C C . ASN A 1 90 ? -6.234 6.056 -0.092 1.00 43.01 90 ASN X C 2
ATOM 3368 O O . ASN A 1 90 ? -7.235 5.774 -0.721 1.00 54.24 90 ASN X O 2
ATOM 3379 N N . LYS A 1 91 ? -6.300 6.726 1.029 1.00 32.33 91 LYS X N 2
ATOM 3380 C CA . LYS A 1 91 ? -7.618 7.170 1.570 1.00 20.42 91 LYS X CA 2
ATOM 3381 C C . LYS A 1 91 ? -8.184 8.268 0.667 1.00 63.20 91 LYS X C 2
ATOM 3382 O O . LYS A 1 91 ? -9.348 8.271 0.320 1.00 0.42 91 LYS X O 2
ATOM 3401 N N . ALA A 1 92 ? -7.356 9.206 0.296 1.00 21.32 92 ALA X N 2
ATOM 3402 C CA . ALA A 1 92 ? -7.817 10.337 -0.564 1.00 42.04 92 ALA X CA 2
ATOM 3403 C C . ALA A 1 92 ? -8.670 9.836 -1.734 1.00 33.21 92 ALA X C 2
ATOM 3404 O O . ALA A 1 92 ? -9.822 10.198 -1.869 1.00 2.23 92 ALA X O 2
ATOM 3411 N N . LEU A 1 93 ? -8.106 9.037 -2.603 1.00 71.31 93 LEU X N 2
ATOM 3412 C CA . LEU A 1 93 ? -8.874 8.580 -3.797 1.00 42.45 93 LEU X CA 2
ATOM 3413 C C . LEU A 1 93 ? -9.931 7.545 -3.389 1.00 72.44 93 LEU X C 2
ATOM 3414 O O . LEU A 1 93 ? -10.922 7.360 -4.068 1.00 45.13 93 LEU X O 2
ATOM 3430 N N . GLN A 1 94 ? -9.755 6.903 -2.269 1.00 51.33 94 GLN X N 2
ATOM 3431 C CA . GLN A 1 94 ? -10.770 5.916 -1.810 1.00 23.03 94 GLN X CA 2
ATOM 3432 C C . GLN A 1 94 ? -12.078 6.656 -1.506 1.00 40.23 94 GLN X C 2
ATOM 3433 O O . GLN A 1 94 ? -13.133 6.313 -2.009 1.00 53.40 94 GLN X O 2
ATOM 3447 N N . LYS A 1 95 ? -12.011 7.671 -0.686 1.00 24.23 95 LYS X N 2
ATOM 3448 C CA . LYS A 1 95 ? -13.239 8.438 -0.324 1.00 52.15 95 LYS X CA 2
ATOM 3449 C C . LYS A 1 95 ? -13.796 9.138 -1.569 1.00 54.22 95 LYS X C 2
ATOM 3450 O O . LYS A 1 95 ? -14.992 9.182 -1.785 1.00 63.00 95 LYS X O 2
ATOM 3469 N N . GLN A 1 96 ? -12.941 9.694 -2.385 1.00 11.40 96 GLN X N 2
ATOM 3470 C CA . GLN A 1 96 ? -13.420 10.386 -3.616 1.00 62.05 96 GLN X CA 2
ATOM 3471 C C . GLN A 1 96 ? -14.011 9.356 -4.584 1.00 13.43 96 GLN X C 2
ATOM 3472 O O . GLN A 1 96 ? -14.998 9.609 -5.248 1.00 11.03 96 GLN X O 2
ATOM 3486 N N . TYR A 1 97 ? -13.414 8.199 -4.663 1.00 45.25 97 TYR X N 2
ATOM 3487 C CA . TYR A 1 97 ? -13.923 7.141 -5.585 1.00 62.35 97 TYR X CA 2
ATOM 3488 C C . TYR A 1 97 ? -15.320 6.696 -5.142 1.00 71.21 97 TYR X C 2
ATOM 3489 O O . TYR A 1 97 ? -16.252 6.673 -5.922 1.00 32.33 97 TYR X O 2
ATOM 3507 N N . LEU A 1 98 ? -15.469 6.337 -3.893 1.00 51.53 98 LEU X N 2
ATOM 3508 C CA . LEU A 1 98 ? -16.799 5.865 -3.400 1.00 52.20 98 LEU X CA 2
ATOM 3509 C C . LEU A 1 98 ? -17.843 6.974 -3.587 1.00 31.31 98 LEU X C 2
ATOM 3510 O O . LEU A 1 98 ? -18.984 6.715 -3.915 1.00 11.44 98 LEU X O 2
ATOM 3526 N N . GLU A 1 99 ? -17.460 8.206 -3.367 1.00 14.35 99 GLU X N 2
ATOM 3527 C CA . GLU A 1 99 ? -18.420 9.341 -3.545 1.00 3.22 99 GLU X CA 2
ATOM 3528 C C . GLU A 1 99 ? -18.759 9.518 -5.026 1.00 21.54 99 GLU X C 2
ATOM 3529 O O . GLU A 1 99 ? -19.882 9.808 -5.385 1.00 51.21 99 GLU X O 2
ATOM 3541 N N . GLU A 1 100 ? -17.790 9.363 -5.886 1.00 61.42 100 GLU X N 2
ATOM 3542 C CA . GLU A 1 100 ? -18.049 9.540 -7.344 1.00 12.32 100 GLU X CA 2
ATOM 3543 C C . GLU A 1 100 ? -18.824 8.338 -7.900 1.00 22.21 100 GLU X C 2
ATOM 3544 O O . GLU A 1 100 ? -19.466 8.428 -8.927 1.00 2.34 100 GLU X O 2
ATOM 3556 N N . THR A 1 101 ? -18.787 7.222 -7.225 1.00 61.24 101 THR X N 2
ATOM 3557 C CA . THR A 1 101 ? -19.548 6.036 -7.709 1.00 12.42 101 THR X CA 2
ATOM 3558 C C . THR A 1 101 ? -20.989 6.114 -7.186 1.00 22.32 101 THR X C 2
ATOM 3559 O O . THR A 1 101 ? -21.895 5.518 -7.737 1.00 34.52 101 THR X O 2
ATOM 3570 N N . LEU A 1 102 ? -21.208 6.855 -6.132 1.00 21.54 102 LEU X N 2
ATOM 3571 C CA . LEU A 1 102 ? -22.589 6.988 -5.580 1.00 51.35 102 LEU X CA 2
ATOM 3572 C C . LEU A 1 102 ? -23.264 8.223 -6.193 1.00 34.15 102 LEU X C 2
ATOM 3573 O O . LEU A 1 102 ? -24.466 8.388 -6.116 1.00 25.44 102 LEU X O 2
ATOM 3589 N N . GLU A 1 103 ? -22.498 9.082 -6.810 1.00 4.00 103 GLU X N 2
ATOM 3590 C CA . GLU A 1 103 ? -23.080 10.306 -7.444 1.00 23.43 103 GLU X CA 2
ATOM 3591 C C . GLU A 1 103 ? -22.853 10.261 -8.956 1.00 3.04 103 GLU X C 2
ATOM 3592 O O . GLU A 1 103 ? -21.823 9.824 -9.439 1.00 71.20 103 GLU X O 2
ATOM 3604 N N . HIS A 1 104 ? -23.825 10.711 -9.697 1.00 14.22 104 HIS X N 2
ATOM 3605 C CA . HIS A 1 104 ? -23.715 10.724 -11.183 1.00 20.33 104 HIS X CA 2
ATOM 3606 C C . HIS A 1 104 ? -22.733 11.812 -11.592 1.00 24.20 104 HIS X C 2
ATOM 3607 O O . HIS A 1 104 ? -23.167 12.956 -11.705 1.00 0.00 104 HIS X O 2
ATOM 3649 N N . MET A 1 1 ? -16.275 -11.486 -2.537 1.00 5.23 1 MET X N 3
ATOM 3650 C CA . MET A 1 1 ? -16.655 -10.843 -1.248 1.00 13.21 1 MET X CA 3
ATOM 3651 C C . MET A 1 1 ? -15.385 -10.549 -0.444 1.00 1.52 1 MET X C 3
ATOM 3652 O O . MET A 1 1 ? -14.580 -9.717 -0.816 1.00 71.25 1 MET X O 3
ATOM 3668 N N . ILE A 1 2 ? -15.196 -11.232 0.653 1.00 52.44 2 ILE X N 3
ATOM 3669 C CA . ILE A 1 2 ? -13.979 -10.999 1.482 1.00 43.30 2 ILE X CA 3
ATOM 3670 C C . ILE A 1 2 ? -12.744 -11.490 0.715 1.00 61.41 2 ILE X C 3
ATOM 3671 O O . ILE A 1 2 ? -11.657 -10.968 0.871 1.00 51.22 2 ILE X O 3
ATOM 3687 N N . GLU A 1 3 ? -12.904 -12.487 -0.116 1.00 4.02 3 GLU X N 3
ATOM 3688 C CA . GLU A 1 3 ? -11.745 -13.014 -0.896 1.00 64.43 3 GLU X CA 3
ATOM 3689 C C . GLU A 1 3 ? -11.245 -11.935 -1.863 1.00 44.52 3 GLU X C 3
ATOM 3690 O O . GLU A 1 3 ? -10.060 -11.787 -2.088 1.00 45.41 3 GLU X O 3
ATOM 3702 N N . LYS A 1 4 ? -12.145 -11.182 -2.436 1.00 52.15 4 LYS X N 3
ATOM 3703 C CA . LYS A 1 4 ? -11.738 -10.116 -3.399 1.00 51.42 4 LYS X CA 3
ATOM 3704 C C . LYS A 1 4 ? -10.770 -9.138 -2.712 1.00 14.52 4 LYS X C 3
ATOM 3705 O O . LYS A 1 4 ? -9.783 -8.721 -3.286 1.00 43.43 4 LYS X O 3
ATOM 3724 N N . LEU A 1 5 ? -11.050 -8.774 -1.489 1.00 23.41 5 LEU X N 3
ATOM 3725 C CA . LEU A 1 5 ? -10.152 -7.840 -0.742 1.00 62.04 5 LEU X CA 3
ATOM 3726 C C . LEU A 1 5 ? -8.784 -8.496 -0.535 1.00 43.34 5 LEU X C 3
ATOM 3727 O O . LEU A 1 5 ? -7.756 -7.854 -0.609 1.00 44.02 5 LEU X O 3
ATOM 3743 N N . ALA A 1 6 ? -8.773 -9.772 -0.268 1.00 2.22 6 ALA X N 3
ATOM 3744 C CA . ALA A 1 6 ? -7.483 -10.483 -0.026 1.00 51.22 6 ALA X CA 3
ATOM 3745 C C . ALA A 1 6 ? -6.577 -10.392 -1.259 1.00 72.23 6 ALA X C 3
ATOM 3746 O O . ALA A 1 6 ? -5.548 -9.746 -1.234 1.00 52.14 6 ALA X O 3
ATOM 3753 N N . GLU A 1 7 ? -6.936 -11.046 -2.330 1.00 41.10 7 GLU X N 3
ATOM 3754 C CA . GLU A 1 7 ? -6.079 -11.005 -3.551 1.00 41.35 7 GLU X CA 3
ATOM 3755 C C . GLU A 1 7 ? -5.726 -9.554 -3.893 1.00 43.42 7 GLU X C 3
ATOM 3756 O O . GLU A 1 7 ? -4.633 -9.260 -4.335 1.00 11.00 7 GLU X O 3
ATOM 3768 N N . ILE A 1 8 ? -6.644 -8.646 -3.699 1.00 32.53 8 ILE X N 3
ATOM 3769 C CA . ILE A 1 8 ? -6.364 -7.216 -4.025 1.00 75.11 8 ILE X CA 3
ATOM 3770 C C . ILE A 1 8 ? -5.219 -6.695 -3.147 1.00 54.43 8 ILE X C 3
ATOM 3771 O O . ILE A 1 8 ? -4.281 -6.091 -3.631 1.00 24.33 8 ILE X O 3
ATOM 3787 N N . ARG A 1 9 ? -5.289 -6.923 -1.863 1.00 10.22 9 ARG X N 3
ATOM 3788 C CA . ARG A 1 9 ? -4.224 -6.413 -0.955 1.00 52.14 9 ARG X CA 3
ATOM 3789 C C . ARG A 1 9 ? -2.912 -7.162 -1.243 1.00 22.52 9 ARG X C 3
ATOM 3790 O O . ARG A 1 9 ? -1.831 -6.669 -0.975 1.00 14.14 9 ARG X O 3
ATOM 3811 N N . LYS A 1 10 ? -2.996 -8.339 -1.807 1.00 74.42 10 LYS X N 3
ATOM 3812 C CA . LYS A 1 10 ? -1.759 -9.096 -2.152 1.00 44.25 10 LYS X CA 3
ATOM 3813 C C . LYS A 1 10 ? -1.056 -8.364 -3.299 1.00 60.44 10 LYS X C 3
ATOM 3814 O O . LYS A 1 10 ? 0.158 -8.344 -3.385 1.00 43.15 10 LYS X O 3
ATOM 3833 N N . LYS A 1 11 ? -1.813 -7.744 -4.170 1.00 31.31 11 LYS X N 3
ATOM 3834 C CA . LYS A 1 11 ? -1.193 -6.968 -5.284 1.00 5.35 11 LYS X CA 3
ATOM 3835 C C . LYS A 1 11 ? -0.393 -5.818 -4.672 1.00 41.13 11 LYS X C 3
ATOM 3836 O O . LYS A 1 11 ? 0.708 -5.517 -5.091 1.00 14.40 11 LYS X O 3
ATOM 3855 N N . ILE A 1 12 ? -0.939 -5.180 -3.669 1.00 43.21 12 ILE X N 3
ATOM 3856 C CA . ILE A 1 12 ? -0.218 -4.051 -3.013 1.00 73.24 12 ILE X CA 3
ATOM 3857 C C . ILE A 1 12 ? 1.108 -4.578 -2.465 1.00 14.44 12 ILE X C 3
ATOM 3858 O O . ILE A 1 12 ? 2.127 -3.917 -2.521 1.00 50.33 12 ILE X O 3
ATOM 3874 N N . ASP A 1 13 ? 1.096 -5.776 -1.945 1.00 63.41 13 ASP X N 3
ATOM 3875 C CA . ASP A 1 13 ? 2.340 -6.366 -1.377 1.00 21.14 13 ASP X CA 3
ATOM 3876 C C . ASP A 1 13 ? 3.409 -6.415 -2.470 1.00 62.13 13 ASP X C 3
ATOM 3877 O O . ASP A 1 13 ? 4.567 -6.130 -2.236 1.00 30.12 13 ASP X O 3
ATOM 3886 N N . GLU A 1 14 ? 3.024 -6.765 -3.669 1.00 22.41 14 GLU X N 3
ATOM 3887 C CA . GLU A 1 14 ? 4.007 -6.807 -4.789 1.00 31.43 14 GLU X CA 3
ATOM 3888 C C . GLU A 1 14 ? 4.536 -5.394 -5.035 1.00 42.01 14 GLU X C 3
ATOM 3889 O O . GLU A 1 14 ? 5.629 -5.205 -5.533 1.00 74.03 14 GLU X O 3
ATOM 3901 N N . ILE A 1 15 ? 3.764 -4.397 -4.684 1.00 42.15 15 ILE X N 3
ATOM 3902 C CA . ILE A 1 15 ? 4.219 -2.987 -4.875 1.00 70.32 15 ILE X CA 3
ATOM 3903 C C . ILE A 1 15 ? 5.027 -2.546 -3.651 1.00 52.54 15 ILE X C 3
ATOM 3904 O O . ILE A 1 15 ? 5.993 -1.815 -3.760 1.00 64.24 15 ILE X O 3
ATOM 3920 N N . ASP A 1 16 ? 4.635 -2.987 -2.488 1.00 1.41 16 ASP X N 3
ATOM 3921 C CA . ASP A 1 16 ? 5.362 -2.598 -1.248 1.00 14.24 16 ASP X CA 3
ATOM 3922 C C . ASP A 1 16 ? 6.830 -3.020 -1.361 1.00 21.12 16 ASP X C 3
ATOM 3923 O O . ASP A 1 16 ? 7.731 -2.235 -1.145 1.00 55.21 16 ASP X O 3
ATOM 3932 N N . ASN A 1 17 ? 7.076 -4.257 -1.691 1.00 11.55 17 ASN X N 3
ATOM 3933 C CA . ASN A 1 17 ? 8.482 -4.725 -1.857 1.00 31.14 17 ASN X CA 3
ATOM 3934 C C . ASN A 1 17 ? 9.141 -3.973 -3.016 1.00 52.35 17 ASN X C 3
ATOM 3935 O O . ASN A 1 17 ? 10.323 -3.696 -2.999 1.00 32.13 17 ASN X O 3
ATOM 3946 N N . LYS A 1 18 ? 8.379 -3.661 -4.032 1.00 1.21 18 LYS X N 3
ATOM 3947 C CA . LYS A 1 18 ? 8.946 -2.947 -5.219 1.00 54.12 18 LYS X CA 3
ATOM 3948 C C . LYS A 1 18 ? 9.523 -1.589 -4.798 1.00 65.11 18 LYS X C 3
ATOM 3949 O O . LYS A 1 18 ? 10.581 -1.193 -5.243 1.00 30.41 18 LYS X O 3
ATOM 3968 N N . ILE A 1 19 ? 8.837 -0.866 -3.951 1.00 64.10 19 ILE X N 3
ATOM 3969 C CA . ILE A 1 19 ? 9.350 0.470 -3.526 1.00 23.24 19 ILE X CA 3
ATOM 3970 C C . ILE A 1 19 ? 10.516 0.298 -2.545 1.00 73.11 19 ILE X C 3
ATOM 3971 O O . ILE A 1 19 ? 11.379 1.147 -2.443 1.00 40.50 19 ILE X O 3
ATOM 3987 N N . LEU A 1 20 ? 10.555 -0.793 -1.831 1.00 24.32 20 LEU X N 3
ATOM 3988 C CA . LEU A 1 20 ? 11.677 -1.013 -0.872 1.00 24.32 20 LEU X CA 3
ATOM 3989 C C . LEU A 1 20 ? 12.932 -1.413 -1.659 1.00 3.21 20 LEU X C 3
ATOM 3990 O O . LEU A 1 20 ? 14.040 -1.314 -1.168 1.00 52.12 20 LEU X O 3
ATOM 4006 N N . LYS A 1 21 ? 12.765 -1.870 -2.874 1.00 51.41 21 LYS X N 3
ATOM 4007 C CA . LYS A 1 21 ? 13.946 -2.287 -3.687 1.00 23.32 21 LYS X CA 3
ATOM 4008 C C . LYS A 1 21 ? 14.624 -1.046 -4.274 1.00 41.24 21 LYS X C 3
ATOM 4009 O O . LYS A 1 21 ? 14.185 -0.498 -5.265 1.00 12.12 21 LYS X O 3
ATOM 4028 N N . ALA A 1 22 ? 15.687 -0.595 -3.668 1.00 31.54 22 ALA X N 3
ATOM 4029 C CA . ALA A 1 22 ? 16.390 0.613 -4.192 1.00 64.32 22 ALA X CA 3
ATOM 4030 C C . ALA A 1 22 ? 17.906 0.441 -4.060 1.00 54.30 22 ALA X C 3
ATOM 4031 O O . ALA A 1 22 ? 18.643 1.401 -3.952 1.00 74.30 22 ALA X O 3
ATOM 4038 N N . ARG A 1 23 ? 18.379 -0.776 -4.071 1.00 53.34 23 ARG X N 3
ATOM 4039 C CA . ARG A 1 23 ? 19.848 -1.013 -3.947 1.00 5.01 23 ARG X CA 3
ATOM 4040 C C . ARG A 1 23 ? 20.550 -0.607 -5.253 1.00 70.42 23 ARG X C 3
ATOM 4041 O O . ARG A 1 23 ? 21.629 -0.048 -5.241 1.00 73.32 23 ARG X O 3
ATOM 4062 N N . TRP A 1 24 ? 19.944 -0.892 -6.377 1.00 72.12 24 TRP X N 3
ATOM 4063 C CA . TRP A 1 24 ? 20.574 -0.535 -7.685 1.00 10.13 24 TRP X CA 3
ATOM 4064 C C . TRP A 1 24 ? 19.505 -0.012 -8.649 1.00 14.10 24 TRP X C 3
ATOM 4065 O O . TRP A 1 24 ? 19.561 1.119 -9.086 1.00 12.03 24 TRP X O 3
ATOM 4086 N N . PRO A 1 25 ? 18.552 -0.839 -8.996 1.00 33.11 25 PRO X N 3
ATOM 4087 C CA . PRO A 1 25 ? 17.450 -0.460 -9.933 1.00 62.14 25 PRO X CA 3
ATOM 4088 C C . PRO A 1 25 ? 16.564 0.655 -9.383 1.00 0.42 25 PRO X C 3
ATOM 4089 O O . PRO A 1 25 ? 16.358 0.769 -8.192 1.00 5.34 25 PRO X O 3
ATOM 4100 N N . TRP A 1 26 ? 16.032 1.481 -10.245 1.00 41.23 26 TRP X N 3
ATOM 4101 C CA . TRP A 1 26 ? 15.160 2.595 -9.772 1.00 64.54 26 TRP X CA 3
ATOM 4102 C C . TRP A 1 26 ? 13.902 2.014 -9.123 1.00 15.24 26 TRP X C 3
ATOM 4103 O O . TRP A 1 26 ? 13.329 1.058 -9.609 1.00 71.20 26 TRP X O 3
ATOM 4124 N N . ALA A 1 27 ? 13.468 2.578 -8.029 1.00 44.14 27 ALA X N 3
ATOM 4125 C CA . ALA A 1 27 ? 12.254 2.046 -7.352 1.00 11.02 27 ALA X CA 3
ATOM 4126 C C . ALA A 1 27 ? 11.067 2.080 -8.318 1.00 24.13 27 ALA X C 3
ATOM 4127 O O . ALA A 1 27 ? 10.311 1.134 -8.426 1.00 21.31 27 ALA X O 3
ATOM 4134 N N . GLU A 1 28 ? 10.900 3.167 -9.021 1.00 53.10 28 GLU X N 3
ATOM 4135 C CA . GLU A 1 28 ? 9.769 3.274 -9.987 1.00 44.13 28 GLU X CA 3
ATOM 4136 C C . GLU A 1 28 ? 8.491 2.770 -9.313 1.00 60.03 28 GLU X C 3
ATOM 4137 O O . GLU A 1 28 ? 7.820 1.885 -9.807 1.00 42.45 28 GLU X O 3
ATOM 4149 N N . LYS A 1 29 ? 8.147 3.338 -8.188 1.00 72.12 29 LYS X N 3
ATOM 4150 C CA . LYS A 1 29 ? 6.912 2.902 -7.476 1.00 1.31 29 LYS X CA 3
ATOM 4151 C C . LYS A 1 29 ? 5.702 3.122 -8.387 1.00 42.44 29 LYS X C 3
ATOM 4152 O O . LYS A 1 29 ? 5.562 4.156 -9.010 1.00 63.31 29 LYS X O 3
ATOM 4171 N N . LEU A 1 30 ? 4.820 2.160 -8.466 1.00 33.14 30 LEU X N 3
ATOM 4172 C CA . LEU A 1 30 ? 3.621 2.323 -9.335 1.00 43.23 30 LEU X CA 3
ATOM 4173 C C . LEU A 1 30 ? 2.538 3.084 -8.564 1.00 4.24 30 LEU X C 3
ATOM 4174 O O . LEU A 1 30 ? 1.724 2.497 -7.878 1.00 34.44 30 LEU X O 3
ATOM 4190 N N . ILE A 1 31 ? 2.513 4.384 -8.681 1.00 13.34 31 ILE X N 3
ATOM 4191 C CA . ILE A 1 31 ? 1.477 5.180 -7.958 1.00 64.14 31 ILE X CA 3
ATOM 4192 C C . ILE A 1 31 ? 0.088 4.805 -8.488 1.00 64.54 31 ILE X C 3
ATOM 4193 O O . ILE A 1 31 ? -0.850 4.634 -7.734 1.00 62.20 31 ILE X O 3
ATOM 4209 N N . ALA A 1 32 ? -0.051 4.680 -9.780 1.00 11.53 32 ALA X N 3
ATOM 4210 C CA . ALA A 1 32 ? -1.378 4.330 -10.365 1.00 65.33 32 ALA X CA 3
ATOM 4211 C C . ALA A 1 32 ? -1.837 2.969 -9.829 1.00 53.52 32 ALA X C 3
ATOM 4212 O O . ALA A 1 32 ? -2.918 2.839 -9.289 1.00 50.42 32 ALA X O 3
ATOM 4219 N N . GLU A 1 33 ? -1.026 1.957 -9.973 1.00 12.14 33 GLU X N 3
ATOM 4220 C CA . GLU A 1 33 ? -1.418 0.607 -9.479 1.00 34.15 33 GLU X CA 3
ATOM 4221 C C . GLU A 1 33 ? -1.843 0.707 -8.010 1.00 20.35 33 GLU X C 3
ATOM 4222 O O . GLU A 1 33 ? -2.852 0.163 -7.608 1.00 1.03 33 GLU X O 3
ATOM 4234 N N . ARG A 1 34 ? -1.084 1.403 -7.204 1.00 72.02 34 ARG X N 3
ATOM 4235 C CA . ARG A 1 34 ? -1.463 1.562 -5.767 1.00 40.04 34 ARG X CA 3
ATOM 4236 C C . ARG A 1 34 ? -2.835 2.217 -5.679 1.00 13.35 34 ARG X C 3
ATOM 4237 O O . ARG A 1 34 ? -3.705 1.769 -4.963 1.00 44.33 34 ARG X O 3
ATOM 4258 N N . ASN A 1 35 ? -3.037 3.280 -6.410 1.00 61.23 35 ASN X N 3
ATOM 4259 C CA . ASN A 1 35 ? -4.358 3.957 -6.377 1.00 0.11 35 ASN X CA 3
ATOM 4260 C C . ASN A 1 35 ? -5.409 3.048 -7.028 1.00 14.32 35 ASN X C 3
ATOM 4261 O O . ASN A 1 35 ? -6.522 2.920 -6.552 1.00 55.04 35 ASN X O 3
ATOM 4272 N N . SER A 1 36 ? -5.063 2.405 -8.112 1.00 55.10 36 SER X N 3
ATOM 4273 C CA . SER A 1 36 ? -6.041 1.511 -8.796 1.00 1.15 36 SER X CA 3
ATOM 4274 C C . SER A 1 36 ? -6.786 0.686 -7.743 1.00 53.53 36 SER X C 3
ATOM 4275 O O . SER A 1 36 ? -7.889 1.010 -7.351 1.00 51.50 36 SER X O 3
ATOM 4283 N N . LEU A 1 37 ? -6.187 -0.383 -7.283 1.00 22.01 37 LEU X N 3
ATOM 4284 C CA . LEU A 1 37 ? -6.850 -1.225 -6.244 1.00 1.22 37 LEU X CA 3
ATOM 4285 C C . LEU A 1 37 ? -7.576 -0.320 -5.240 1.00 10.02 37 LEU X C 3
ATOM 4286 O O . LEU A 1 37 ? -8.707 -0.562 -4.870 1.00 14.53 37 LEU X O 3
ATOM 4302 N N . ALA A 1 38 ? -6.914 0.709 -4.780 1.00 52.33 38 ALA X N 3
ATOM 4303 C CA . ALA A 1 38 ? -7.531 1.620 -3.766 1.00 55.24 38 ALA X CA 3
ATOM 4304 C C . ALA A 1 38 ? -8.991 1.919 -4.123 1.00 43.21 38 ALA X C 3
ATOM 4305 O O . ALA A 1 38 ? -9.872 1.835 -3.292 1.00 2.41 38 ALA X O 3
ATOM 4312 N N . LYS A 1 39 ? -9.249 2.281 -5.349 1.00 51.35 39 LYS X N 3
ATOM 4313 C CA . LYS A 1 39 ? -10.652 2.565 -5.766 1.00 14.11 39 LYS X CA 3
ATOM 4314 C C . LYS A 1 39 ? -11.492 1.284 -5.697 1.00 15.30 39 LYS X C 3
ATOM 4315 O O . LYS A 1 39 ? -12.571 1.269 -5.139 1.00 51.01 39 LYS X O 3
ATOM 4334 N N . ASP A 1 40 ? -11.008 0.213 -6.260 1.00 34.42 40 ASP X N 3
ATOM 4335 C CA . ASP A 1 40 ? -11.783 -1.058 -6.233 1.00 32.52 40 ASP X CA 3
ATOM 4336 C C . ASP A 1 40 ? -11.999 -1.493 -4.780 1.00 14.00 40 ASP X C 3
ATOM 4337 O O . ASP A 1 40 ? -13.054 -1.978 -4.419 1.00 34.33 40 ASP X O 3
ATOM 4346 N N . VAL A 1 41 ? -11.011 -1.321 -3.945 1.00 65.22 41 VAL X N 3
ATOM 4347 C CA . VAL A 1 41 ? -11.159 -1.723 -2.518 1.00 12.21 41 VAL X CA 3
ATOM 4348 C C . VAL A 1 41 ? -12.306 -0.928 -1.898 1.00 5.34 41 VAL X C 3
ATOM 4349 O O . VAL A 1 41 ? -13.145 -1.466 -1.201 1.00 13.04 41 VAL X O 3
ATOM 4362 N N . ALA A 1 42 ? -12.348 0.350 -2.150 1.00 4.32 42 ALA X N 3
ATOM 4363 C CA . ALA A 1 42 ? -13.440 1.192 -1.583 1.00 54.02 42 ALA X CA 3
ATOM 4364 C C . ALA A 1 42 ? -14.783 0.507 -1.845 1.00 54.21 42 ALA X C 3
ATOM 4365 O O . ALA A 1 42 ? -15.614 0.389 -0.966 1.00 22.44 42 ALA X O 3
ATOM 4372 N N . GLU A 1 43 ? -14.992 0.046 -3.048 1.00 64.53 43 GLU X N 3
ATOM 4373 C CA . GLU A 1 43 ? -16.271 -0.642 -3.379 1.00 1.42 43 GLU X CA 3
ATOM 4374 C C . GLU A 1 43 ? -16.503 -1.775 -2.376 1.00 44.31 43 GLU X C 3
ATOM 4375 O O . GLU A 1 43 ? -17.466 -1.777 -1.635 1.00 32.33 43 GLU X O 3
ATOM 4387 N N . ILE A 1 44 ? -15.620 -2.739 -2.349 1.00 4.10 44 ILE X N 3
ATOM 4388 C CA . ILE A 1 44 ? -15.783 -3.881 -1.401 1.00 0.14 44 ILE X CA 3
ATOM 4389 C C . ILE A 1 44 ? -16.059 -3.340 0.004 1.00 12.34 44 ILE X C 3
ATOM 4390 O O . ILE A 1 44 ? -16.836 -3.900 0.754 1.00 74.11 44 ILE X O 3
ATOM 4406 N N . LYS A 1 45 ? -15.428 -2.253 0.367 1.00 1.40 45 LYS X N 3
ATOM 4407 C CA . LYS A 1 45 ? -15.620 -1.695 1.740 1.00 21.12 45 LYS X CA 3
ATOM 4408 C C . LYS A 1 45 ? -17.095 -1.327 1.930 1.00 34.31 45 LYS X C 3
ATOM 4409 O O . LYS A 1 45 ? -17.696 -1.617 2.945 1.00 34.40 45 LYS X O 3
ATOM 4428 N N . ASN A 1 46 ? -17.683 -0.695 0.951 1.00 43.54 46 ASN X N 3
ATOM 4429 C CA . ASN A 1 46 ? -19.119 -0.317 1.050 1.00 12.52 46 ASN X CA 3
ATOM 4430 C C . ASN A 1 46 ? -19.959 -1.589 1.150 1.00 21.15 46 ASN X C 3
ATOM 4431 O O . ASN A 1 46 ? -20.939 -1.649 1.868 1.00 23.45 46 ASN X O 3
ATOM 4442 N N . GLN A 1 47 ? -19.572 -2.616 0.442 1.00 12.45 47 GLN X N 3
ATOM 4443 C CA . GLN A 1 47 ? -20.342 -3.889 0.491 1.00 32.30 47 GLN X CA 3
ATOM 4444 C C . GLN A 1 47 ? -20.043 -4.602 1.817 1.00 53.32 47 GLN X C 3
ATOM 4445 O O . GLN A 1 47 ? -20.733 -5.524 2.205 1.00 11.43 47 GLN X O 3
ATOM 4459 N N . LEU A 1 48 ? -19.031 -4.163 2.522 1.00 23.41 48 LEU X N 3
ATOM 4460 C CA . LEU A 1 48 ? -18.701 -4.791 3.836 1.00 23.21 48 LEU X CA 3
ATOM 4461 C C . LEU A 1 48 ? -19.382 -3.990 4.951 1.00 23.21 48 LEU X C 3
ATOM 4462 O O . LEU A 1 48 ? -19.318 -4.340 6.113 1.00 42.10 48 LEU X O 3
ATOM 4478 N N . GLY A 1 49 ? -20.038 -2.917 4.598 1.00 31.51 49 GLY X N 3
ATOM 4479 C CA . GLY A 1 49 ? -20.741 -2.085 5.620 1.00 52.23 49 GLY X CA 3
ATOM 4480 C C . GLY A 1 49 ? -19.774 -1.658 6.733 1.00 24.13 49 GLY X C 3
ATOM 4481 O O . GLY A 1 49 ? -20.039 -1.862 7.900 1.00 73.55 49 GLY X O 3
ATOM 4485 N N . ILE A 1 50 ? -18.666 -1.051 6.392 1.00 13.34 50 ILE X N 3
ATOM 4486 C CA . ILE A 1 50 ? -17.712 -0.596 7.451 1.00 11.33 50 ILE X CA 3
ATOM 4487 C C . ILE A 1 50 ? -17.011 0.686 7.003 1.00 31.52 50 ILE X C 3
ATOM 4488 O O . ILE A 1 50 ? -16.980 1.009 5.834 1.00 24.14 50 ILE X O 3
ATOM 4504 N N . PRO A 1 51 ? -16.469 1.417 7.938 1.00 60.05 51 PRO X N 3
ATOM 4505 C CA . PRO A 1 51 ? -15.749 2.697 7.659 1.00 1.24 51 PRO X CA 3
ATOM 4506 C C . PRO A 1 51 ? -14.607 2.542 6.654 1.00 42.22 51 PRO X C 3
ATOM 4507 O O . PRO A 1 51 ? -13.874 1.571 6.674 1.00 64.40 51 PRO X O 3
ATOM 4518 N N . ILE A 1 52 ? -14.451 3.499 5.781 1.00 14.31 52 ILE X N 3
ATOM 4519 C CA . ILE A 1 52 ? -13.358 3.431 4.771 1.00 61.11 52 ILE X CA 3
ATOM 4520 C C . ILE A 1 52 ? -12.009 3.510 5.484 1.00 41.22 52 ILE X C 3
ATOM 4521 O O . ILE A 1 52 ? -11.082 2.794 5.161 1.00 73.41 52 ILE X O 3
ATOM 4537 N N . ASN A 1 53 ? -11.890 4.379 6.448 1.00 60.42 53 ASN X N 3
ATOM 4538 C CA . ASN A 1 53 ? -10.602 4.499 7.179 1.00 61.31 53 ASN X CA 3
ATOM 4539 C C . ASN A 1 53 ? -10.351 3.233 7.998 1.00 11.44 53 ASN X C 3
ATOM 4540 O O . ASN A 1 53 ? -11.206 2.767 8.725 1.00 10.11 53 ASN X O 3
ATOM 4551 N N . ASP A 1 54 ? -9.183 2.666 7.878 1.00 24.32 54 ASP X N 3
ATOM 4552 C CA . ASP A 1 54 ? -8.884 1.425 8.634 1.00 12.14 54 ASP X CA 3
ATOM 4553 C C . ASP A 1 54 ? -7.397 1.388 9.001 1.00 12.35 54 ASP X C 3
ATOM 4554 O O . ASP A 1 54 ? -6.617 0.670 8.403 1.00 43.33 54 ASP X O 3
ATOM 4563 N N . PRO A 1 55 ? -7.020 2.140 10.002 1.00 21.03 55 PRO X N 3
ATOM 4564 C CA . PRO A 1 55 ? -5.605 2.215 10.470 1.00 21.34 55 PRO X CA 3
ATOM 4565 C C . PRO A 1 55 ? -5.095 0.825 10.861 1.00 33.41 55 PRO X C 3
ATOM 4566 O O . PRO A 1 55 ? -4.056 0.380 10.413 1.00 61.14 55 PRO X O 3
ATOM 4577 N N . GLU A 1 56 ? -5.833 0.132 11.682 1.00 63.51 56 GLU X N 3
ATOM 4578 C CA . GLU A 1 56 ? -5.428 -1.245 12.064 1.00 3.53 56 GLU X CA 3
ATOM 4579 C C . GLU A 1 56 ? -4.593 -1.842 10.929 1.00 54.40 56 GLU X C 3
ATOM 4580 O O . GLU A 1 56 ? -3.405 -2.064 11.065 1.00 23.54 56 GLU X O 3
ATOM 4592 N N . ARG A 1 57 ? -5.208 -2.086 9.806 1.00 42.50 57 ARG X N 3
ATOM 4593 C CA . ARG A 1 57 ? -4.461 -2.647 8.641 1.00 23.52 57 ARG X CA 3
ATOM 4594 C C . ARG A 1 57 ? -3.223 -1.791 8.387 1.00 42.32 57 ARG X C 3
ATOM 4595 O O . ARG A 1 57 ? -2.127 -2.291 8.236 1.00 23.12 57 ARG X O 3
ATOM 4616 N N . GLU A 1 58 ? -3.391 -0.495 8.355 1.00 10.34 58 GLU X N 3
ATOM 4617 C CA . GLU A 1 58 ? -2.232 0.405 8.096 1.00 43.15 58 GLU X CA 3
ATOM 4618 C C . GLU A 1 58 ? -1.170 0.167 9.176 1.00 1.52 58 GLU X C 3
ATOM 4619 O O . GLU A 1 58 ? 0.016 0.179 8.907 1.00 40.32 58 GLU X O 3
ATOM 4631 N N . LYS A 1 59 ? -1.587 -0.065 10.395 1.00 31.41 59 LYS X N 3
ATOM 4632 C CA . LYS A 1 59 ? -0.604 -0.315 11.490 1.00 23.11 59 LYS X CA 3
ATOM 4633 C C . LYS A 1 59 ? 0.202 -1.571 11.141 1.00 32.34 59 LYS X C 3
ATOM 4634 O O . LYS A 1 59 ? 1.412 -1.604 11.261 1.00 74.50 59 LYS X O 3
ATOM 4653 N N . TYR A 1 60 ? -0.473 -2.605 10.700 1.00 42.01 60 TYR X N 3
ATOM 4654 C CA . TYR A 1 60 ? 0.226 -3.871 10.333 1.00 51.15 60 TYR X CA 3
ATOM 4655 C C . TYR A 1 60 ? 1.281 -3.570 9.264 1.00 2.02 60 TYR X C 3
ATOM 4656 O O . TYR A 1 60 ? 2.359 -4.128 9.264 1.00 64.33 60 TYR X O 3
ATOM 4674 N N . ILE A 1 61 ? 0.976 -2.674 8.360 1.00 15.44 61 ILE X N 3
ATOM 4675 C CA . ILE A 1 61 ? 1.946 -2.337 7.273 1.00 42.41 61 ILE X CA 3
ATOM 4676 C C . ILE A 1 61 ? 3.230 -1.777 7.901 1.00 21.11 61 ILE X C 3
ATOM 4677 O O . ILE A 1 61 ? 4.327 -2.111 7.496 1.00 23.35 61 ILE X O 3
ATOM 4693 N N . TYR A 1 62 ? 3.098 -0.930 8.890 1.00 12.33 62 TYR X N 3
ATOM 4694 C CA . TYR A 1 62 ? 4.302 -0.341 9.540 1.00 32.53 62 TYR X CA 3
ATOM 4695 C C . TYR A 1 62 ? 5.151 -1.470 10.134 1.00 31.32 62 TYR X C 3
ATOM 4696 O O . TYR A 1 62 ? 6.353 -1.521 9.955 1.00 63.12 62 TYR X O 3
ATOM 4714 N N . ASP A 1 63 ? 4.530 -2.376 10.839 1.00 1.25 63 ASP X N 3
ATOM 4715 C CA . ASP A 1 63 ? 5.278 -3.514 11.439 1.00 21.15 63 ASP X CA 3
ATOM 4716 C C . ASP A 1 63 ? 5.796 -4.425 10.322 1.00 72.11 63 ASP X C 3
ATOM 4717 O O . ASP A 1 63 ? 6.884 -4.966 10.401 1.00 13.14 63 ASP X O 3
ATOM 4726 N N . ARG A 1 64 ? 5.019 -4.596 9.276 1.00 42.41 64 ARG X N 3
ATOM 4727 C CA . ARG A 1 64 ? 5.444 -5.479 8.143 1.00 71.21 64 ARG X CA 3
ATOM 4728 C C . ARG A 1 64 ? 6.590 -4.811 7.375 1.00 62.30 64 ARG X C 3
ATOM 4729 O O . ARG A 1 64 ? 7.597 -5.425 7.083 1.00 72.05 64 ARG X O 3
ATOM 4750 N N . ILE A 1 65 ? 6.438 -3.557 7.048 1.00 3.24 65 ILE X N 3
ATOM 4751 C CA . ILE A 1 65 ? 7.513 -2.843 6.298 1.00 11.14 65 ILE X CA 3
ATOM 4752 C C . ILE A 1 65 ? 8.795 -2.784 7.143 1.00 50.21 65 ILE X C 3
ATOM 4753 O O . ILE A 1 65 ? 9.885 -2.979 6.643 1.00 52.03 65 ILE X O 3
ATOM 4769 N N . ARG A 1 66 ? 8.672 -2.510 8.419 1.00 53.23 66 ARG X N 3
ATOM 4770 C CA . ARG A 1 66 ? 9.882 -2.431 9.291 1.00 11.54 66 ARG X CA 3
ATOM 4771 C C . ARG A 1 66 ? 10.678 -3.742 9.196 1.00 3.41 66 ARG X C 3
ATOM 4772 O O . ARG A 1 66 ? 11.896 -3.744 9.189 1.00 51.11 66 ARG X O 3
ATOM 4793 N N . LYS A 1 67 ? 10.000 -4.858 9.129 1.00 23.21 67 LYS X N 3
ATOM 4794 C CA . LYS A 1 67 ? 10.710 -6.174 9.046 1.00 24.41 67 LYS X CA 3
ATOM 4795 C C . LYS A 1 67 ? 11.490 -6.254 7.729 1.00 70.53 67 LYS X C 3
ATOM 4796 O O . LYS A 1 67 ? 12.686 -6.470 7.721 1.00 45.21 67 LYS X O 3
ATOM 4815 N N . LEU A 1 68 ? 10.829 -6.074 6.616 1.00 31.43 68 LEU X N 3
ATOM 4816 C CA . LEU A 1 68 ? 11.544 -6.129 5.306 1.00 72.03 68 LEU X CA 3
ATOM 4817 C C . LEU A 1 68 ? 12.496 -4.931 5.206 1.00 42.20 68 LEU X C 3
ATOM 4818 O O . LEU A 1 68 ? 13.604 -5.043 4.720 1.00 42.12 68 LEU X O 3
ATOM 4834 N N . CYS A 1 69 ? 12.064 -3.783 5.656 1.00 1.33 69 CYS X N 3
ATOM 4835 C CA . CYS A 1 69 ? 12.930 -2.570 5.582 1.00 64.55 69 CYS X CA 3
ATOM 4836 C C . CYS A 1 69 ? 14.265 -2.844 6.278 1.00 14.44 69 CYS X C 3
ATOM 4837 O O . CYS A 1 69 ? 15.324 -2.637 5.719 1.00 34.45 69 CYS X O 3
ATOM 4845 N N . LYS A 1 70 ? 14.220 -3.312 7.496 1.00 70.53 70 LYS X N 3
ATOM 4846 C CA . LYS A 1 70 ? 15.481 -3.619 8.226 1.00 4.10 70 LYS X CA 3
ATOM 4847 C C . LYS A 1 70 ? 16.265 -4.691 7.460 1.00 62.34 70 LYS X C 3
ATOM 4848 O O . LYS A 1 70 ? 17.478 -4.671 7.406 1.00 74.54 70 LYS X O 3
ATOM 4867 N N . GLU A 1 71 ? 15.575 -5.633 6.873 1.00 24.24 71 GLU X N 3
ATOM 4868 C CA . GLU A 1 71 ? 16.269 -6.728 6.129 1.00 14.11 71 GLU X CA 3
ATOM 4869 C C . GLU A 1 71 ? 16.987 -6.167 4.896 1.00 54.03 71 GLU X C 3
ATOM 4870 O O . GLU A 1 71 ? 18.094 -6.557 4.584 1.00 1.11 71 GLU X O 3
ATOM 4882 N N . HIS A 1 72 ? 16.360 -5.271 4.181 1.00 34.31 72 HIS X N 3
ATOM 4883 C CA . HIS A 1 72 ? 17.001 -4.715 2.955 1.00 40.10 72 HIS X CA 3
ATOM 4884 C C . HIS A 1 72 ? 18.003 -3.621 3.344 1.00 21.44 72 HIS X C 3
ATOM 4885 O O . HIS A 1 72 ? 18.610 -2.994 2.497 1.00 41.44 72 HIS X O 3
ATOM 4900 N N . ASN A 1 73 ? 18.182 -3.391 4.614 1.00 62.51 73 ASN X N 3
ATOM 4901 C CA . ASN A 1 73 ? 19.145 -2.340 5.065 1.00 40.03 73 ASN X CA 3
ATOM 4902 C C . ASN A 1 73 ? 19.010 -1.099 4.184 1.00 50.53 73 ASN X C 3
ATOM 4903 O O . ASN A 1 73 ? 19.928 -0.310 4.066 1.00 20.41 73 ASN X O 3
ATOM 4914 N N . VAL A 1 74 ? 17.882 -0.913 3.562 1.00 63.43 74 VAL X N 3
ATOM 4915 C CA . VAL A 1 74 ? 17.706 0.285 2.696 1.00 33.33 74 VAL X CA 3
ATOM 4916 C C . VAL A 1 74 ? 17.686 1.543 3.571 1.00 70.51 74 VAL X C 3
ATOM 4917 O O . VAL A 1 74 ? 18.314 2.537 3.263 1.00 55.11 74 VAL X O 3
ATOM 4930 N N . ASP A 1 75 ? 16.974 1.503 4.668 1.00 3.11 75 ASP X N 3
ATOM 4931 C CA . ASP A 1 75 ? 16.914 2.696 5.563 1.00 25.14 75 ASP X CA 3
ATOM 4932 C C . ASP A 1 75 ? 16.124 2.360 6.832 1.00 1.24 75 ASP X C 3
ATOM 4933 O O . ASP A 1 75 ? 16.010 1.213 7.220 1.00 61.21 75 ASP X O 3
ATOM 4942 N N . GLU A 1 76 ? 15.580 3.356 7.483 1.00 41.45 76 GLU X N 3
ATOM 4943 C CA . GLU A 1 76 ? 14.791 3.100 8.725 1.00 23.33 76 GLU X CA 3
ATOM 4944 C C . GLU A 1 76 ? 13.557 4.008 8.760 1.00 42.04 76 GLU X C 3
ATOM 4945 O O . GLU A 1 76 ? 12.533 3.708 8.178 1.00 14.43 76 GLU X O 3
ATOM 4957 N N . ASN A 1 77 ? 13.645 5.111 9.457 1.00 10.10 77 ASN X N 3
ATOM 4958 C CA . ASN A 1 77 ? 12.477 6.037 9.559 1.00 15.13 77 ASN X CA 3
ATOM 4959 C C . ASN A 1 77 ? 12.047 6.527 8.172 1.00 23.04 77 ASN X C 3
ATOM 4960 O O . ASN A 1 77 ? 10.873 6.609 7.875 1.00 63.24 77 ASN X O 3
ATOM 4971 N N . ILE A 1 78 ? 12.978 6.870 7.324 1.00 31.54 78 ILE X N 3
ATOM 4972 C CA . ILE A 1 78 ? 12.598 7.362 5.968 1.00 21.51 78 ILE X CA 3
ATOM 4973 C C . ILE A 1 78 ? 11.678 6.350 5.279 1.00 53.20 78 ILE X C 3
ATOM 4974 O O . ILE A 1 78 ? 10.729 6.710 4.614 1.00 50.15 78 ILE X O 3
ATOM 4990 N N . GLY A 1 79 ? 11.961 5.083 5.422 1.00 42.22 79 GLY X N 3
ATOM 4991 C CA . GLY A 1 79 ? 11.113 4.046 4.765 1.00 32.23 79 GLY X CA 3
ATOM 4992 C C . GLY A 1 79 ? 9.672 4.134 5.275 1.00 22.41 79 GLY X C 3
ATOM 4993 O O . GLY A 1 79 ? 8.734 4.180 4.505 1.00 0.02 79 GLY X O 3
ATOM 4997 N N . ILE A 1 80 ? 9.486 4.145 6.568 1.00 5.22 80 ILE X N 3
ATOM 4998 C CA . ILE A 1 80 ? 8.101 4.196 7.125 1.00 53.43 80 ILE X CA 3
ATOM 4999 C C . ILE A 1 80 ? 7.409 5.503 6.719 1.00 35.43 80 ILE X C 3
ATOM 5000 O O . ILE A 1 80 ? 6.246 5.522 6.378 1.00 20.13 80 ILE X O 3
ATOM 5016 N N . LYS A 1 81 ? 8.117 6.603 6.767 1.00 64.30 81 LYS X N 3
ATOM 5017 C CA . LYS A 1 81 ? 7.500 7.909 6.382 1.00 55.13 81 LYS X CA 3
ATOM 5018 C C . LYS A 1 81 ? 6.976 7.853 4.938 1.00 54.33 81 LYS X C 3
ATOM 5019 O O . LYS A 1 81 ? 5.940 8.402 4.626 1.00 3.31 81 LYS X O 3
ATOM 5038 N N . ILE A 1 82 ? 7.694 7.214 4.054 1.00 22.23 82 ILE X N 3
ATOM 5039 C CA . ILE A 1 82 ? 7.240 7.134 2.632 1.00 74.43 82 ILE X CA 3
ATOM 5040 C C . IL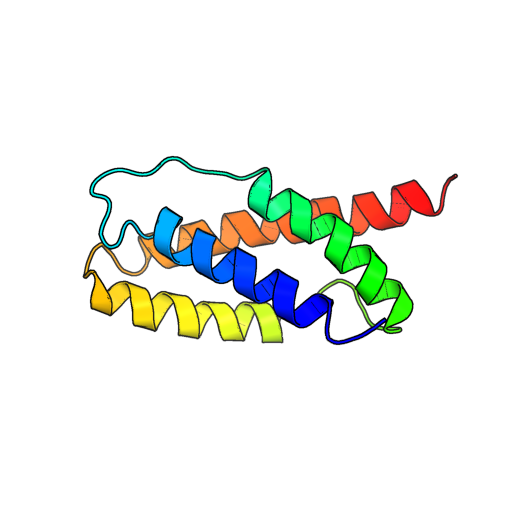E A 1 82 ? 5.932 6.334 2.523 1.00 33.03 82 ILE X C 3
ATOM 5041 O O . ILE A 1 82 ? 5.008 6.732 1.842 1.00 10.32 82 ILE X O 3
ATOM 5057 N N . PHE A 1 83 ? 5.849 5.210 3.179 1.00 64.12 83 PHE X N 3
ATOM 5058 C CA . PHE A 1 83 ? 4.605 4.390 3.105 1.00 4.22 83 PHE X CA 3
ATOM 5059 C C . PHE A 1 83 ? 3.424 5.182 3.683 1.00 64.44 83 PHE X C 3
ATOM 5060 O O . PHE A 1 83 ? 2.357 5.236 3.101 1.00 24.24 83 PHE X O 3
ATOM 5077 N N . GLN A 1 84 ? 3.606 5.795 4.819 1.00 3.32 84 GLN X N 3
ATOM 5078 C CA . GLN A 1 84 ? 2.508 6.598 5.427 1.00 51.11 84 GLN X CA 3
ATOM 5079 C C . GLN A 1 84 ? 1.949 7.563 4.378 1.00 4.11 84 GLN X C 3
ATOM 5080 O O . GLN A 1 84 ? 0.764 7.837 4.340 1.00 74.53 84 GLN X O 3
ATOM 5094 N N . ARG A 1 85 ? 2.795 8.075 3.523 1.00 53.44 85 ARG X N 3
ATOM 5095 C CA . ARG A 1 85 ? 2.320 9.021 2.475 1.00 20.42 85 ARG X CA 3
ATOM 5096 C C . ARG A 1 85 ? 1.391 8.271 1.507 1.00 64.32 85 ARG X C 3
ATOM 5097 O O . ARG A 1 85 ? 0.384 8.792 1.066 1.00 20.32 85 ARG X O 3
ATOM 5118 N N . LEU A 1 86 ? 1.725 7.048 1.176 1.00 62.43 86 LEU X N 3
ATOM 5119 C CA . LEU A 1 86 ? 0.856 6.247 0.258 1.00 30.43 86 LEU X CA 3
ATOM 5120 C C . LEU A 1 86 ? -0.450 5.879 0.970 1.00 24.03 86 LEU X C 3
ATOM 5121 O O . LEU A 1 86 ? -1.475 5.685 0.347 1.00 63.14 86 LEU X O 3
ATOM 5137 N N . ILE A 1 87 ? -0.418 5.771 2.274 1.00 34.44 87 ILE X N 3
ATOM 5138 C CA . ILE A 1 87 ? -1.656 5.411 3.028 1.00 64.33 87 ILE X CA 3
ATOM 5139 C C . ILE A 1 87 ? -2.670 6.556 2.932 1.00 20.30 87 ILE X C 3
ATOM 5140 O O . ILE A 1 87 ? -3.850 6.340 2.746 1.00 4.44 87 ILE X O 3
ATOM 5156 N N . GLU A 1 88 ? -2.215 7.774 3.052 1.00 74.11 88 GLU X N 3
ATOM 5157 C CA . GLU A 1 88 ? -3.150 8.936 2.982 1.00 13.14 88 GLU X CA 3
ATOM 5158 C C . GLU A 1 88 ? -3.787 8.985 1.590 1.00 20.12 88 GLU X C 3
ATOM 5159 O O . GLU A 1 88 ? -4.994 8.994 1.445 1.00 40.25 88 GLU X O 3
ATOM 5171 N N . HIS A 1 89 ? -2.980 9.012 0.564 1.00 31.35 89 HIS X N 3
ATOM 5172 C CA . HIS A 1 89 ? -3.526 9.078 -0.821 1.00 5.44 89 HIS X CA 3
ATOM 5173 C C . HIS A 1 89 ? -4.457 7.884 -1.055 1.00 45.14 89 HIS X C 3
ATOM 5174 O O . HIS A 1 89 ? -5.333 7.921 -1.897 1.00 4.14 89 HIS X O 3
ATOM 5189 N N . ASN A 1 90 ? -4.287 6.835 -0.296 1.00 33.24 90 ASN X N 3
ATOM 5190 C CA . ASN A 1 90 ? -5.171 5.644 -0.443 1.00 34.44 90 ASN X CA 3
ATOM 5191 C C . ASN A 1 90 ? -6.554 5.983 0.129 1.00 43.01 90 ASN X C 3
ATOM 5192 O O . ASN A 1 90 ? -7.570 5.749 -0.494 1.00 54.24 90 ASN X O 3
ATOM 5203 N N . LYS A 1 91 ? -6.592 6.540 1.312 1.00 32.33 91 LYS X N 3
ATOM 5204 C CA . LYS A 1 91 ? -7.898 6.909 1.933 1.00 20.42 91 LYS X CA 3
ATOM 5205 C C . LYS A 1 91 ? -8.400 8.209 1.303 1.00 63.20 91 LYS X C 3
ATOM 5206 O O . LYS A 1 91 ? -9.544 8.590 1.454 1.00 0.42 91 LYS X O 3
ATOM 5225 N N . ALA A 1 92 ? -7.536 8.896 0.606 1.00 21.32 92 ALA X N 3
ATOM 5226 C CA . ALA A 1 92 ? -7.922 10.190 -0.032 1.00 42.04 92 ALA X CA 3
ATOM 5227 C C . ALA A 1 92 ? -8.836 9.964 -1.241 1.00 33.21 92 ALA X C 3
ATOM 5228 O O . ALA A 1 92 ? -9.935 10.479 -1.299 1.00 2.23 92 ALA X O 3
ATOM 5235 N N . LEU A 1 93 ? -8.379 9.233 -2.223 1.00 71.31 93 LEU X N 3
ATOM 5236 C CA . LEU A 1 93 ? -9.223 9.003 -3.433 1.00 42.45 93 LEU X CA 3
ATOM 5237 C C . LEU A 1 93 ? -10.269 7.915 -3.155 1.00 72.44 93 LEU X C 3
ATOM 5238 O O . LEU A 1 93 ? -11.245 7.788 -3.868 1.00 45.13 93 LEU X O 3
ATOM 5254 N N . GLN A 1 94 ? -10.103 7.163 -2.106 1.00 51.33 94 GLN X N 3
ATOM 5255 C CA . GLN A 1 94 ? -11.126 6.141 -1.752 1.00 23.03 94 GLN X CA 3
ATOM 5256 C C . GLN A 1 94 ? -12.408 6.856 -1.310 1.00 40.23 94 GLN X C 3
ATOM 5257 O O . GLN A 1 94 ? -13.494 6.551 -1.767 1.00 53.40 94 GLN X O 3
ATOM 5271 N N . LYS A 1 95 ? -12.281 7.807 -0.422 1.00 24.23 95 LYS X N 3
ATOM 5272 C CA . LYS A 1 95 ? -13.480 8.539 0.083 1.00 52.15 95 LYS X CA 3
ATOM 5273 C C . LYS A 1 95 ? -14.094 9.372 -1.050 1.00 54.22 95 LYS X C 3
ATOM 5274 O O . LYS A 1 95 ? -15.296 9.415 -1.220 1.00 63.00 95 LYS X O 3
ATOM 5293 N N . GLN A 1 96 ? -13.276 10.041 -1.818 1.00 11.40 96 GLN X N 3
ATOM 5294 C CA . GLN A 1 96 ? -13.811 10.882 -2.928 1.00 62.05 96 GLN X CA 3
ATOM 5295 C C . GLN A 1 96 ? -14.430 9.979 -4.001 1.00 13.43 96 GLN X C 3
ATOM 5296 O O . GLN A 1 96 ? -15.397 10.335 -4.644 1.00 11.03 96 GLN X O 3
ATOM 5310 N N . TYR A 1 97 ? -13.874 8.813 -4.192 1.00 45.25 97 TYR X N 3
ATOM 5311 C CA . TYR A 1 97 ? -14.410 7.875 -5.223 1.00 62.35 97 TYR X CA 3
ATOM 5312 C C . TYR A 1 97 ? -15.788 7.363 -4.791 1.00 71.21 97 TYR X C 3
ATOM 5313 O O . TYR A 1 97 ? -16.750 7.437 -5.530 1.00 32.33 97 TYR X O 3
ATOM 5331 N N . LEU A 1 98 ? -15.887 6.838 -3.596 1.00 51.53 98 LEU X N 3
ATOM 5332 C CA . LEU A 1 98 ? -17.195 6.292 -3.121 1.00 52.20 98 LEU X CA 3
ATOM 5333 C C . LEU A 1 98 ? -18.246 7.410 -3.105 1.00 31.31 98 LEU X C 3
ATOM 5334 O O . LEU A 1 98 ? -19.394 7.200 -3.443 1.00 11.44 98 LEU X O 3
ATOM 5350 N N . GLU A 1 99 ? -17.861 8.594 -2.700 1.00 14.35 99 GLU X N 3
ATOM 5351 C CA . GLU A 1 99 ? -18.826 9.738 -2.676 1.00 3.22 99 GLU X CA 3
ATOM 5352 C C . GLU A 1 99 ? -19.273 10.080 -4.099 1.00 21.54 99 GLU X C 3
ATOM 5353 O O . GLU A 1 99 ? -20.415 10.412 -4.340 1.00 51.21 99 GLU X O 3
ATOM 5365 N N . GLU A 1 100 ? -18.371 10.023 -5.041 1.00 61.42 100 GLU X N 3
ATOM 5366 C CA . GLU A 1 100 ? -18.735 10.360 -6.447 1.00 12.32 100 GLU X CA 3
ATOM 5367 C C . GLU A 1 100 ? -19.572 9.236 -7.070 1.00 22.21 100 GLU X C 3
ATOM 5368 O O . GLU A 1 100 ? -20.236 9.430 -8.067 1.00 2.34 100 GLU X O 3
ATOM 5380 N N . THR A 1 101 ? -19.563 8.070 -6.482 1.00 61.24 101 THR X N 3
ATOM 5381 C CA . THR A 1 101 ? -20.383 6.955 -7.032 1.00 12.42 101 THR X CA 3
ATOM 5382 C C . THR A 1 101 ? -21.812 7.063 -6.484 1.00 22.32 101 THR X C 3
ATOM 5383 O O . THR A 1 101 ? -22.766 6.656 -7.122 1.00 34.52 101 THR X O 3
ATOM 5394 N N . LEU A 1 102 ? -21.967 7.615 -5.310 1.00 21.54 102 LEU X N 3
ATOM 5395 C CA . LEU A 1 102 ? -23.333 7.762 -4.722 1.00 51.35 102 LEU X CA 3
ATOM 5396 C C . LEU A 1 102 ? -24.061 8.920 -5.415 1.00 34.15 102 LEU X C 3
ATOM 5397 O O . LEU A 1 102 ? -25.274 8.940 -5.501 1.00 25.44 102 LEU X O 3
ATOM 5413 N N . GLU A 1 103 ? -23.329 9.877 -5.920 1.00 4.00 103 GLU X N 3
ATOM 5414 C CA . GLU A 1 103 ? -23.963 11.042 -6.613 1.00 23.43 103 GLU X CA 3
ATOM 5415 C C . GLU A 1 103 ? -24.313 10.657 -8.052 1.00 3.04 103 GLU X C 3
ATOM 5416 O O . GLU A 1 103 ? -25.041 11.346 -8.742 1.00 71.20 103 GLU X O 3
ATOM 5428 N N . HIS A 1 104 ? -23.782 9.555 -8.498 1.00 14.22 104 HIS X N 3
ATOM 5429 C CA . HIS A 1 104 ? -24.052 9.078 -9.884 1.00 20.33 104 HIS X CA 3
ATOM 5430 C C . HIS A 1 104 ? -24.138 7.560 -9.872 1.00 24.20 104 HIS X C 3
ATOM 5431 O O . HIS A 1 104 ? -23.116 6.934 -9.602 1.00 0.00 104 HIS X O 3
ATOM 5473 N N . MET A 1 1 ? -12.464 -9.852 5.994 1.00 5.23 1 MET X N 4
ATOM 5474 C CA . MET A 1 1 ? -13.470 -10.936 6.170 1.00 13.21 1 MET X CA 4
ATOM 5475 C C . MET A 1 1 ? -13.898 -11.449 4.792 1.00 1.52 1 MET X C 4
ATOM 5476 O O . MET A 1 1 ? -14.815 -12.237 4.667 1.00 71.25 1 MET X O 4
ATOM 5492 N N . ILE A 1 2 ? -13.235 -11.011 3.757 1.00 52.44 2 ILE X N 4
ATOM 5493 C CA . ILE A 1 2 ? -13.598 -11.469 2.383 1.00 43.30 2 ILE X CA 4
ATOM 5494 C C . ILE A 1 2 ? -12.318 -11.799 1.605 1.00 61.41 2 ILE X C 4
ATOM 5495 O O . ILE A 1 2 ? -11.317 -11.122 1.723 1.00 51.22 2 ILE X O 4
ATOM 5511 N N . GLU A 1 3 ? -12.348 -12.834 0.806 1.00 4.02 3 GLU X N 4
ATOM 5512 C CA . GLU A 1 3 ? -11.128 -13.230 0.039 1.00 64.43 3 GLU X CA 4
ATOM 5513 C C . GLU A 1 3 ? -10.788 -12.140 -0.982 1.00 44.52 3 GLU X C 4
ATOM 5514 O O . GLU A 1 3 ? -9.636 -11.823 -1.208 1.00 45.41 3 GLU X O 4
ATOM 5526 N N . LYS A 1 4 ? -11.785 -11.566 -1.601 1.00 52.15 4 LYS X N 4
ATOM 5527 C CA . LYS A 1 4 ? -11.533 -10.512 -2.627 1.00 51.42 4 LYS X CA 4
ATOM 5528 C C . LYS A 1 4 ? -10.592 -9.441 -2.052 1.00 14.52 4 LYS X C 4
ATOM 5529 O O . LYS A 1 4 ? -9.654 -9.014 -2.695 1.00 43.43 4 LYS X O 4
ATOM 5548 N N . LEU A 1 5 ? -10.843 -9.007 -0.845 1.00 23.41 5 LEU X N 4
ATOM 5549 C CA . LEU A 1 5 ? -9.975 -7.969 -0.208 1.00 62.04 5 LEU X CA 4
ATOM 5550 C C . LEU A 1 5 ? -8.584 -8.552 0.055 1.00 43.34 5 LEU X C 4
ATOM 5551 O O . LEU A 1 5 ? -7.578 -7.886 -0.090 1.00 44.02 5 LEU X O 4
ATOM 5567 N N . ALA A 1 6 ? -8.525 -9.794 0.450 1.00 2.22 6 ALA X N 4
ATOM 5568 C CA . ALA A 1 6 ? -7.210 -10.435 0.741 1.00 51.22 6 ALA X CA 4
ATOM 5569 C C . ALA A 1 6 ? -6.328 -10.457 -0.514 1.00 72.23 6 ALA X C 4
ATOM 5570 O O . ALA A 1 6 ? -5.290 -9.828 -0.561 1.00 52.14 6 ALA X O 4
ATOM 5577 N N . GLU A 1 7 ? -6.722 -11.187 -1.522 1.00 41.10 7 GLU X N 4
ATOM 5578 C CA . GLU A 1 7 ? -5.893 -11.255 -2.760 1.00 41.35 7 GLU X CA 4
ATOM 5579 C C . GLU A 1 7 ? -5.522 -9.841 -3.219 1.00 43.42 7 GLU X C 4
ATOM 5580 O O . GLU A 1 7 ? -4.447 -9.608 -3.737 1.00 11.00 7 GLU X O 4
ATOM 5592 N N . ILE A 1 8 ? -6.405 -8.895 -3.040 1.00 32.53 8 ILE X N 4
ATOM 5593 C CA . ILE A 1 8 ? -6.104 -7.498 -3.469 1.00 75.11 8 ILE X CA 4
ATOM 5594 C C . ILE A 1 8 ? -4.916 -6.950 -2.667 1.00 54.43 8 ILE X C 4
ATOM 5595 O O . ILE A 1 8 ? -3.985 -6.399 -3.220 1.00 24.33 8 ILE X O 4
ATOM 5611 N N . ARG A 1 9 ? -4.944 -7.097 -1.370 1.00 10.22 9 ARG X N 4
ATOM 5612 C CA . ARG A 1 9 ? -3.827 -6.572 -0.535 1.00 52.14 9 ARG X CA 4
ATOM 5613 C C . ARG A 1 9 ? -2.554 -7.386 -0.820 1.00 22.52 9 ARG X C 4
ATOM 5614 O O . ARG A 1 9 ? -1.450 -6.942 -0.566 1.00 14.14 9 ARG X O 4
ATOM 5635 N N . LYS A 1 10 ? -2.698 -8.565 -1.367 1.00 74.42 10 LYS X N 4
ATOM 5636 C CA . LYS A 1 10 ? -1.500 -9.379 -1.722 1.00 44.25 10 LYS X CA 4
ATOM 5637 C C . LYS A 1 10 ? -0.781 -8.691 -2.885 1.00 60.44 10 LYS X C 4
ATOM 5638 O O . LYS A 1 10 ? 0.435 -8.681 -2.959 1.00 43.15 10 LYS X O 4
ATOM 5657 N N . LYS A 1 11 ? -1.525 -8.096 -3.784 1.00 31.31 11 LYS X N 4
ATOM 5658 C CA . LYS A 1 11 ? -0.889 -7.369 -4.921 1.00 5.35 11 LYS X CA 4
ATOM 5659 C C . LYS A 1 11 ? -0.032 -6.242 -4.345 1.00 41.13 11 LYS X C 4
ATOM 5660 O O . LYS A 1 11 ? 1.075 -5.998 -4.782 1.00 14.40 11 LYS X O 4
ATOM 5679 N N . ILE A 1 12 ? -0.539 -5.560 -3.349 1.00 43.21 12 ILE X N 4
ATOM 5680 C CA . ILE A 1 12 ? 0.246 -4.462 -2.713 1.00 73.24 12 ILE X CA 4
ATOM 5681 C C . ILE A 1 12 ? 1.567 -5.042 -2.212 1.00 14.44 12 ILE X C 4
ATOM 5682 O O . ILE A 1 12 ? 2.602 -4.405 -2.260 1.00 50.33 12 ILE X O 4
ATOM 5698 N N . ASP A 1 13 ? 1.535 -6.258 -1.736 1.00 63.41 13 ASP X N 4
ATOM 5699 C CA . ASP A 1 13 ? 2.779 -6.908 -1.236 1.00 21.14 13 ASP X CA 4
ATOM 5700 C C . ASP A 1 13 ? 3.802 -6.958 -2.372 1.00 62.13 13 ASP X C 4
ATOM 5701 O O . ASP A 1 13 ? 4.967 -6.664 -2.187 1.00 30.12 13 ASP X O 4
ATOM 5710 N N . GLU A 1 14 ? 3.373 -7.320 -3.552 1.00 22.41 14 GLU X N 4
ATOM 5711 C CA . GLU A 1 14 ? 4.309 -7.362 -4.710 1.00 31.43 14 GLU X CA 4
ATOM 5712 C C . GLU A 1 14 ? 4.899 -5.967 -4.920 1.00 42.01 14 GLU X C 4
ATOM 5713 O O . GLU A 1 14 ? 5.993 -5.812 -5.428 1.00 74.03 14 GLU X O 4
ATOM 5725 N N . ILE A 1 15 ? 4.177 -4.948 -4.530 1.00 42.15 15 ILE X N 4
ATOM 5726 C CA . ILE A 1 15 ? 4.693 -3.555 -4.681 1.00 70.32 15 ILE X CA 4
ATOM 5727 C C . ILE A 1 15 ? 5.564 -3.205 -3.470 1.00 52.54 15 ILE X C 4
ATOM 5728 O O . ILE A 1 15 ? 6.581 -2.549 -3.589 1.00 64.24 15 ILE X O 4
ATOM 5744 N N . ASP A 1 16 ? 5.167 -3.639 -2.305 1.00 1.41 16 ASP X N 4
ATOM 5745 C CA . ASP A 1 16 ? 5.955 -3.338 -1.077 1.00 14.24 16 ASP X CA 4
ATOM 5746 C C . ASP A 1 16 ? 7.403 -3.794 -1.274 1.00 21.12 16 ASP X C 4
ATOM 5747 O O . ASP A 1 16 ? 8.335 -3.039 -1.079 1.00 55.21 16 ASP X O 4
ATOM 5756 N N . ASN A 1 17 ? 7.601 -5.027 -1.651 1.00 11.55 17 ASN X N 4
ATOM 5757 C CA . ASN A 1 17 ? 8.985 -5.529 -1.887 1.00 31.14 17 ASN X CA 4
ATOM 5758 C C . ASN A 1 17 ? 9.605 -4.788 -3.073 1.00 52.35 17 ASN X C 4
ATOM 5759 O O . ASN A 1 17 ? 10.777 -4.471 -3.076 1.00 32.13 17 ASN X O 4
ATOM 5770 N N . LYS A 1 18 ? 8.824 -4.530 -4.087 1.00 1.21 18 LYS X N 4
ATOM 5771 C CA . LYS A 1 18 ? 9.360 -3.854 -5.311 1.00 54.12 18 LYS X CA 4
ATOM 5772 C C . LYS A 1 18 ? 9.898 -2.461 -4.958 1.00 65.11 18 LYS X C 4
ATOM 5773 O O . LYS A 1 18 ? 10.962 -2.072 -5.393 1.00 30.41 18 LYS X O 4
ATOM 5792 N N . ILE A 1 19 ? 9.170 -1.702 -4.181 1.00 64.10 19 ILE X N 4
ATOM 5793 C CA . ILE A 1 19 ? 9.642 -0.329 -3.828 1.00 23.24 19 ILE X CA 4
ATOM 5794 C C . ILE A 1 19 ? 10.788 -0.411 -2.813 1.00 73.11 19 ILE X C 4
ATOM 5795 O O . ILE A 1 19 ? 11.628 0.464 -2.746 1.00 40.50 19 ILE X O 4
ATOM 5811 N N . LEU A 1 20 ? 10.837 -1.456 -2.033 1.00 24.32 20 LEU X N 4
ATOM 5812 C CA . LEU A 1 20 ? 11.937 -1.584 -1.033 1.00 24.32 20 LEU X CA 4
ATOM 5813 C C . LEU A 1 20 ? 13.163 -2.198 -1.719 1.00 3.21 20 LEU X C 4
ATOM 5814 O O . LEU A 1 20 ? 14.235 -2.269 -1.148 1.00 52.12 20 LEU X O 4
ATOM 5830 N N . LYS A 1 21 ? 13.014 -2.647 -2.939 1.00 51.41 21 LYS X N 4
ATOM 5831 C CA . LYS A 1 21 ? 14.169 -3.259 -3.661 1.00 23.32 21 LYS X CA 4
ATOM 5832 C C . LYS A 1 21 ? 14.212 -2.728 -5.096 1.00 41.24 21 LYS X C 4
ATOM 5833 O O . LYS A 1 21 ? 13.960 -3.449 -6.042 1.00 12.12 21 LYS X O 4
ATOM 5852 N N . ALA A 1 22 ? 14.523 -1.473 -5.268 1.00 31.54 22 ALA X N 4
ATOM 5853 C CA . ALA A 1 22 ? 14.576 -0.897 -6.643 1.00 64.32 22 ALA X CA 4
ATOM 5854 C C . ALA A 1 22 ? 15.740 0.095 -6.755 1.00 54.30 22 ALA X C 4
ATOM 5855 O O . ALA A 1 22 ? 15.564 1.232 -7.142 1.00 74.30 22 ALA X O 4
ATOM 5862 N N . ARG A 1 23 ? 16.928 -0.330 -6.422 1.00 53.34 23 ARG X N 4
ATOM 5863 C CA . ARG A 1 23 ? 18.104 0.589 -6.501 1.00 5.01 23 ARG X CA 4
ATOM 5864 C C . ARG A 1 23 ? 18.372 0.961 -7.968 1.00 70.42 23 ARG X C 4
ATOM 5865 O O . ARG A 1 23 ? 18.692 2.090 -8.283 1.00 73.32 23 ARG X O 4
ATOM 5886 N N . TRP A 1 24 ? 18.249 0.012 -8.864 1.00 72.12 24 TRP X N 4
ATOM 5887 C CA . TRP A 1 24 ? 18.521 0.298 -10.305 1.00 10.13 24 TRP X CA 4
ATOM 5888 C C . TRP A 1 24 ? 17.272 0.897 -10.958 1.00 14.10 24 TRP X C 4
ATOM 5889 O O . TRP A 1 24 ? 17.294 2.014 -11.432 1.00 12.03 24 TRP X O 4
ATOM 5910 N N . PRO A 1 25 ? 16.200 0.148 -11.005 1.00 33.11 25 PRO X N 4
ATOM 5911 C CA . PRO A 1 25 ? 14.920 0.601 -11.632 1.00 62.14 25 PRO X CA 4
ATOM 5912 C C . PRO A 1 25 ? 14.278 1.769 -10.886 1.00 0.42 25 PRO X C 4
ATOM 5913 O O . PRO A 1 25 ? 14.392 1.888 -9.684 1.00 5.34 25 PRO X O 4
ATOM 5924 N N . TRP A 1 26 ? 13.598 2.633 -11.591 1.00 41.23 26 TRP X N 4
ATOM 5925 C CA . TRP A 1 26 ? 12.945 3.795 -10.923 1.00 64.54 26 TRP X CA 4
ATOM 5926 C C . TRP A 1 26 ? 11.647 3.333 -10.258 1.00 15.24 26 TRP X C 4
ATOM 5927 O O . TRP A 1 26 ? 10.786 2.757 -10.892 1.00 71.20 26 TRP X O 4
ATOM 5948 N N . ALA A 1 27 ? 11.501 3.575 -8.983 1.00 44.14 27 ALA X N 4
ATOM 5949 C CA . ALA A 1 27 ? 10.258 3.145 -8.285 1.00 11.02 27 ALA X CA 4
ATOM 5950 C C . ALA A 1 27 ? 10.244 3.707 -6.861 1.00 24.13 27 ALA X C 4
ATOM 5951 O O . ALA A 1 27 ? 10.090 2.984 -5.897 1.00 21.31 27 ALA X O 4
ATOM 5958 N N . GLU A 1 28 ? 10.403 4.996 -6.726 1.00 53.10 28 GLU X N 4
ATOM 5959 C CA . GLU A 1 28 ? 10.395 5.619 -5.372 1.00 44.13 28 GLU X CA 4
ATOM 5960 C C . GLU A 1 28 ? 9.002 5.459 -4.760 1.00 60.03 28 GLU X C 4
ATOM 5961 O O . GLU A 1 28 ? 8.855 5.191 -3.583 1.00 42.45 28 GLU X O 4
ATOM 5973 N N . LYS A 1 29 ? 7.980 5.613 -5.557 1.00 72.12 29 LYS X N 4
ATOM 5974 C CA . LYS A 1 29 ? 6.593 5.467 -5.031 1.00 1.31 29 LYS X CA 4
ATOM 5975 C C . LYS A 1 29 ? 5.657 5.078 -6.178 1.00 42.44 29 LYS X C 4
ATOM 5976 O O . LYS A 1 29 ? 5.457 5.833 -7.109 1.00 63.31 29 LYS X O 4
ATOM 5995 N N . LEU A 1 30 ? 5.076 3.908 -6.117 1.00 33.14 30 LEU X N 4
ATOM 5996 C CA . LEU A 1 30 ? 4.154 3.480 -7.206 1.00 43.23 30 LEU X CA 4
ATOM 5997 C C . LEU A 1 30 ? 2.711 3.798 -6.802 1.00 4.24 30 LEU X C 4
ATOM 5998 O O . LEU A 1 30 ? 1.984 2.941 -6.341 1.00 34.44 30 LEU X O 4
ATOM 6014 N N . ILE A 1 31 ? 2.289 5.021 -6.985 1.00 13.34 31 ILE X N 4
ATOM 6015 C CA . ILE A 1 31 ? 0.892 5.391 -6.610 1.00 64.14 31 ILE X CA 4
ATOM 6016 C C . ILE A 1 31 ? -0.093 4.606 -7.483 1.00 64.54 31 ILE X C 4
ATOM 6017 O O . ILE A 1 31 ? -1.091 4.100 -7.009 1.00 62.20 31 ILE X O 4
ATOM 6033 N N . ALA A 1 32 ? 0.178 4.503 -8.756 1.00 11.53 32 ALA X N 4
ATOM 6034 C CA . ALA A 1 32 ? -0.749 3.771 -9.666 1.00 65.33 32 ALA X CA 4
ATOM 6035 C C . ALA A 1 32 ? -1.157 2.438 -9.031 1.00 53.52 32 ALA X C 4
ATOM 6036 O O . ALA A 1 32 ? -2.252 2.293 -8.522 1.00 50.42 32 ALA X O 4
ATOM 6043 N N . GLU A 1 33 ? -0.287 1.465 -9.054 1.00 12.14 33 GLU X N 4
ATOM 6044 C CA . GLU A 1 33 ? -0.638 0.134 -8.483 1.00 34.15 33 GLU X CA 4
ATOM 6045 C C . GLU A 1 33 ? -1.322 0.327 -7.124 1.00 20.35 33 GLU X C 4
ATOM 6046 O O . GLU A 1 33 ? -2.420 -0.141 -6.900 1.00 1.03 33 GLU X O 4
ATOM 6058 N N . ARG A 1 34 ? -0.683 1.017 -6.217 1.00 72.02 34 ARG X N 4
ATOM 6059 C CA . ARG A 1 34 ? -1.293 1.231 -4.870 1.00 40.04 34 ARG X CA 4
ATOM 6060 C C . ARG A 1 34 ? -2.653 1.895 -5.035 1.00 13.35 34 ARG X C 4
ATOM 6061 O O . ARG A 1 34 ? -3.636 1.477 -4.459 1.00 44.33 34 ARG X O 4
ATOM 6082 N N . ASN A 1 35 ? -2.720 2.932 -5.824 1.00 61.23 35 ASN X N 4
ATOM 6083 C CA . ASN A 1 35 ? -4.016 3.626 -6.026 1.00 0.11 35 ASN X CA 4
ATOM 6084 C C . ASN A 1 35 ? -4.989 2.682 -6.748 1.00 14.32 35 ASN X C 4
ATOM 6085 O O . ASN A 1 35 ? -6.157 2.602 -6.420 1.00 55.04 35 ASN X O 4
ATOM 6096 N N . SER A 1 36 ? -4.511 1.956 -7.723 1.00 55.10 36 SER X N 4
ATOM 6097 C CA . SER A 1 36 ? -5.406 1.025 -8.470 1.00 1.15 36 SER X CA 4
ATOM 6098 C C . SER A 1 36 ? -6.282 0.264 -7.471 1.00 53.53 36 SER X C 4
ATOM 6099 O O . SER A 1 36 ? -7.423 0.608 -7.241 1.00 51.50 36 SER X O 4
ATOM 6107 N N . LEU A 1 37 ? -5.749 -0.772 -6.874 1.00 22.01 37 LEU X N 4
ATOM 6108 C CA . LEU A 1 37 ? -6.546 -1.560 -5.887 1.00 1.22 37 LEU X CA 4
ATOM 6109 C C . LEU A 1 37 ? -7.345 -0.601 -4.996 1.00 10.02 37 LEU X C 4
ATOM 6110 O O . LEU A 1 37 ? -8.507 -0.816 -4.712 1.00 14.53 37 LEU X O 4
ATOM 6126 N N . ALA A 1 38 ? -6.716 0.447 -4.533 1.00 52.33 38 ALA X N 4
ATOM 6127 C CA . ALA A 1 38 ? -7.405 1.407 -3.615 1.00 55.24 38 ALA X CA 4
ATOM 6128 C C . ALA A 1 38 ? -8.837 1.675 -4.088 1.00 43.21 38 ALA X C 4
ATOM 6129 O O . ALA A 1 38 ? -9.773 1.639 -3.315 1.00 2.41 38 ALA X O 4
ATOM 6136 N N . LYS A 1 39 ? -9.011 1.960 -5.349 1.00 51.35 39 LYS X N 4
ATOM 6137 C CA . LYS A 1 39 ? -10.384 2.197 -5.880 1.00 14.11 39 LYS X CA 4
ATOM 6138 C C . LYS A 1 39 ? -11.220 0.915 -5.778 1.00 15.30 39 LYS X C 4
ATOM 6139 O O . LYS A 1 39 ? -12.323 0.923 -5.270 1.00 51.01 39 LYS X O 4
ATOM 6158 N N . ASP A 1 40 ? -10.703 -0.183 -6.254 1.00 34.42 40 ASP X N 4
ATOM 6159 C CA . ASP A 1 40 ? -11.464 -1.459 -6.178 1.00 32.52 40 ASP X CA 4
ATOM 6160 C C . ASP A 1 40 ? -11.702 -1.825 -4.710 1.00 14.00 40 ASP X C 4
ATOM 6161 O O . ASP A 1 40 ? -12.758 -2.306 -4.345 1.00 34.33 40 ASP X O 4
ATOM 6170 N N . VAL A 1 41 ? -10.733 -1.600 -3.867 1.00 65.22 41 VAL X N 4
ATOM 6171 C CA . VAL A 1 41 ? -10.901 -1.934 -2.426 1.00 12.21 41 VAL X CA 4
ATOM 6172 C C . VAL A 1 41 ? -12.065 -1.122 -1.862 1.00 5.34 41 VAL X C 4
ATOM 6173 O O . VAL A 1 41 ? -12.911 -1.634 -1.154 1.00 13.04 41 VAL X O 4
ATOM 6186 N N . ALA A 1 42 ? -12.112 0.144 -2.175 1.00 4.32 42 ALA X N 4
ATOM 6187 C CA . ALA A 1 42 ? -13.217 1.001 -1.662 1.00 54.02 42 ALA X CA 4
ATOM 6188 C C . ALA A 1 42 ? -14.554 0.318 -1.950 1.00 54.21 42 ALA X C 4
ATOM 6189 O O . ALA A 1 42 ? -15.427 0.252 -1.106 1.00 22.44 42 ALA X O 4
ATOM 6196 N N . GLU A 1 43 ? -14.714 -0.203 -3.136 1.00 64.53 43 GLU X N 4
ATOM 6197 C CA . GLU A 1 43 ? -15.980 -0.908 -3.486 1.00 1.42 43 GLU X CA 4
ATOM 6198 C C . GLU A 1 43 ? -16.246 -2.000 -2.447 1.00 44.31 43 GLU X C 4
ATOM 6199 O O . GLU A 1 43 ? -17.231 -1.972 -1.737 1.00 32.33 43 GLU X O 4
ATOM 6211 N N . ILE A 1 44 ? -15.369 -2.967 -2.358 1.00 4.10 44 ILE X N 4
ATOM 6212 C CA . ILE A 1 44 ? -15.563 -4.069 -1.371 1.00 0.14 44 ILE X CA 4
ATOM 6213 C C . ILE A 1 44 ? -15.911 -3.472 -0.004 1.00 12.34 44 ILE X C 4
ATOM 6214 O O . ILE A 1 44 ? -16.713 -4.011 0.733 1.00 74.11 44 ILE X O 4
ATOM 6230 N N . LYS A 1 45 ? -15.310 -2.363 0.340 1.00 1.40 45 LYS X N 4
ATOM 6231 C CA . LYS A 1 45 ? -15.575 -1.747 1.676 1.00 21.12 45 LYS X CA 4
ATOM 6232 C C . LYS A 1 45 ? -17.063 -1.401 1.784 1.00 34.31 45 LYS X C 4
ATOM 6233 O O . LYS A 1 45 ? -17.704 -1.656 2.783 1.00 34.40 45 LYS X O 4
ATOM 6252 N N . ASN A 1 46 ? -17.616 -0.825 0.751 1.00 43.54 46 ASN X N 4
ATOM 6253 C CA . ASN A 1 46 ? -19.060 -0.460 0.773 1.00 12.52 46 ASN X CA 4
ATOM 6254 C C . ASN A 1 46 ? -19.889 -1.735 0.927 1.00 21.15 46 ASN X C 4
ATOM 6255 O O . ASN A 1 46 ? -20.879 -1.766 1.634 1.00 23.45 46 ASN X O 4
ATOM 6266 N N . GLN A 1 47 ? -19.482 -2.792 0.279 1.00 12.45 47 GLN X N 4
ATOM 6267 C CA . GLN A 1 47 ? -20.245 -4.067 0.377 1.00 32.30 47 GLN X CA 4
ATOM 6268 C C . GLN A 1 47 ? -19.943 -4.726 1.729 1.00 53.32 47 GLN X C 4
ATOM 6269 O O . GLN A 1 47 ? -20.615 -5.651 2.144 1.00 11.43 47 GLN X O 4
ATOM 6283 N N . LEU A 1 48 ? -18.949 -4.238 2.428 1.00 23.41 48 LEU X N 4
ATOM 6284 C CA . LEU A 1 48 ? -18.619 -4.810 3.768 1.00 23.21 48 LEU X CA 4
ATOM 6285 C C . LEU A 1 48 ? -19.346 -3.997 4.844 1.00 23.21 48 LEU X C 4
ATOM 6286 O O . LEU A 1 48 ? -19.313 -4.320 6.014 1.00 42.10 48 LEU X O 4
ATOM 6302 N N . GLY A 1 49 ? -20.006 -2.941 4.448 1.00 31.51 49 GLY X N 4
ATOM 6303 C CA . GLY A 1 49 ? -20.756 -2.100 5.429 1.00 52.23 49 GLY X CA 4
ATOM 6304 C C . GLY A 1 49 ? -19.831 -1.623 6.557 1.00 24.13 49 GLY X C 4
ATOM 6305 O O . GLY A 1 49 ? -20.113 -1.826 7.721 1.00 73.55 49 GLY X O 4
ATOM 6309 N N . ILE A 1 50 ? -18.742 -0.976 6.232 1.00 13.34 50 ILE X N 4
ATOM 6310 C CA . ILE A 1 50 ? -17.826 -0.479 7.305 1.00 11.33 50 ILE X CA 4
ATOM 6311 C C . ILE A 1 50 ? -17.125 0.798 6.840 1.00 31.52 50 ILE X C 4
ATOM 6312 O O . ILE A 1 50 ? -17.065 1.088 5.664 1.00 24.14 50 ILE X O 4
ATOM 6328 N N . PRO A 1 51 ? -16.617 1.562 7.769 1.00 60.05 51 PRO X N 4
ATOM 6329 C CA . PRO A 1 51 ? -15.905 2.842 7.472 1.00 1.24 51 PRO X CA 4
ATOM 6330 C C . PRO A 1 51 ? -14.726 2.672 6.515 1.00 42.22 51 PRO X C 4
ATOM 6331 O O . PRO A 1 51 ? -13.978 1.715 6.597 1.00 64.40 51 PRO X O 4
ATOM 6342 N N . ILE A 1 52 ? -14.554 3.598 5.614 1.00 14.31 52 ILE X N 4
ATOM 6343 C CA . ILE A 1 52 ? -13.423 3.515 4.647 1.00 61.11 52 ILE X CA 4
ATOM 6344 C C . ILE A 1 52 ? -12.104 3.659 5.403 1.00 41.22 52 ILE X C 4
ATOM 6345 O O . ILE A 1 52 ? -11.152 2.947 5.150 1.00 73.41 52 ILE X O 4
ATOM 6361 N N . ASN A 1 53 ? -12.037 4.575 6.325 1.00 60.42 53 ASN X N 4
ATOM 6362 C CA . ASN A 1 53 ? -10.778 4.763 7.092 1.00 61.31 53 ASN X CA 4
ATOM 6363 C C . ASN A 1 53 ? -10.504 3.525 7.945 1.00 11.44 53 ASN X C 4
ATOM 6364 O O . ASN A 1 53 ? -11.408 2.839 8.380 1.00 10.11 53 ASN X O 4
ATOM 6375 N N . ASP A 1 54 ? -9.256 3.229 8.184 1.00 24.32 54 ASP X N 4
ATOM 6376 C CA . ASP A 1 54 ? -8.923 2.026 8.986 1.00 12.14 54 ASP X CA 4
ATOM 6377 C C . ASP A 1 54 ? -7.429 2.023 9.318 1.00 12.35 54 ASP X C 4
ATOM 6378 O O . ASP A 1 54 ? -6.645 1.333 8.691 1.00 43.33 54 ASP X O 4
ATOM 6387 N N . PRO A 1 55 ? -7.047 2.771 10.321 1.00 21.03 55 PRO X N 4
ATOM 6388 C CA . PRO A 1 55 ? -5.623 2.878 10.754 1.00 21.34 55 PRO X CA 4
ATOM 6389 C C . PRO A 1 55 ? -5.088 1.508 11.180 1.00 33.41 55 PRO X C 4
ATOM 6390 O O . PRO A 1 55 ? -4.096 1.025 10.666 1.00 61.14 55 PRO X O 4
ATOM 6401 N N . GLU A 1 56 ? -5.751 0.873 12.105 1.00 63.51 56 GLU X N 4
ATOM 6402 C CA . GLU A 1 56 ? -5.314 -0.478 12.538 1.00 3.53 56 GLU X CA 4
ATOM 6403 C C . GLU A 1 56 ? -4.637 -1.177 11.356 1.00 54.40 56 GLU X C 4
ATOM 6404 O O . GLU A 1 56 ? -3.453 -1.454 11.377 1.00 23.54 56 GLU X O 4
ATOM 6416 N N . ARG A 1 57 ? -5.382 -1.445 10.320 1.00 42.50 57 ARG X N 4
ATOM 6417 C CA . ARG A 1 57 ? -4.796 -2.110 9.119 1.00 23.52 57 ARG X CA 4
ATOM 6418 C C . ARG A 1 57 ? -3.543 -1.347 8.694 1.00 42.32 57 ARG X C 4
ATOM 6419 O O . ARG A 1 57 ? -2.505 -1.926 8.443 1.00 23.12 57 ARG X O 4
ATOM 6440 N N . GLU A 1 58 ? -3.631 -0.044 8.625 1.00 10.34 58 GLU X N 4
ATOM 6441 C CA . GLU A 1 58 ? -2.447 0.767 8.228 1.00 43.15 58 GLU X CA 4
ATOM 6442 C C . GLU A 1 58 ? -1.347 0.584 9.280 1.00 1.52 58 GLU X C 4
ATOM 6443 O O . GLU A 1 58 ? -0.176 0.500 8.960 1.00 40.32 58 GLU X O 4
ATOM 6455 N N . LYS A 1 59 ? -1.715 0.508 10.534 1.00 31.41 59 LYS X N 4
ATOM 6456 C CA . LYS A 1 59 ? -0.694 0.321 11.606 1.00 23.11 59 LYS X CA 4
ATOM 6457 C C . LYS A 1 59 ? 0.004 -1.025 11.383 1.00 32.34 59 LYS X C 4
ATOM 6458 O O . LYS A 1 59 ? 1.206 -1.148 11.521 1.00 74.50 59 LYS X O 4
ATOM 6477 N N . TYR A 1 60 ? -0.753 -2.033 11.029 1.00 42.01 60 TYR X N 4
ATOM 6478 C CA . TYR A 1 60 ? -0.162 -3.380 10.776 1.00 51.15 60 TYR X CA 4
ATOM 6479 C C . TYR A 1 60 ? 0.897 -3.263 9.676 1.00 2.02 60 TYR X C 4
ATOM 6480 O O . TYR A 1 60 ? 1.949 -3.867 9.744 1.00 64.33 60 TYR X O 4
ATOM 6498 N N . ILE A 1 61 ? 0.626 -2.475 8.667 1.00 15.44 61 ILE X N 4
ATOM 6499 C CA . ILE A 1 61 ? 1.610 -2.306 7.555 1.00 42.41 61 ILE X CA 4
ATOM 6500 C C . ILE A 1 61 ? 2.898 -1.686 8.111 1.00 21.11 61 ILE X C 4
ATOM 6501 O O . ILE A 1 61 ? 3.992 -2.060 7.734 1.00 23.35 61 ILE X O 4
ATOM 6517 N N . TYR A 1 62 ? 2.773 -0.744 9.010 1.00 12.33 62 TYR X N 4
ATOM 6518 C CA . TYR A 1 62 ? 3.983 -0.087 9.583 1.00 32.53 62 TYR X CA 4
ATOM 6519 C C . TYR A 1 62 ? 4.917 -1.165 10.144 1.00 31.32 62 TYR X C 4
ATOM 6520 O O . TYR A 1 62 ? 6.114 -1.141 9.927 1.00 63.12 62 TYR X O 4
ATOM 6538 N N . ASP A 1 63 ? 4.375 -2.109 10.862 1.00 1.25 63 ASP X N 4
ATOM 6539 C CA . ASP A 1 63 ? 5.213 -3.192 11.447 1.00 21.15 63 ASP X CA 4
ATOM 6540 C C . ASP A 1 63 ? 5.733 -4.093 10.323 1.00 72.11 63 ASP X C 4
ATOM 6541 O O . ASP A 1 63 ? 6.820 -4.635 10.400 1.00 13.14 63 ASP X O 4
ATOM 6550 N N . ARG A 1 64 ? 4.959 -4.254 9.273 1.00 42.41 64 ARG X N 4
ATOM 6551 C CA . ARG A 1 64 ? 5.384 -5.132 8.136 1.00 71.21 64 ARG X CA 4
ATOM 6552 C C . ARG A 1 64 ? 6.589 -4.506 7.429 1.00 62.30 64 ARG X C 4
ATOM 6553 O O . ARG A 1 64 ? 7.608 -5.140 7.235 1.00 72.05 64 ARG X O 4
ATOM 6574 N N . ILE A 1 65 ? 6.475 -3.264 7.042 1.00 3.24 65 ILE X N 4
ATOM 6575 C CA . ILE A 1 65 ? 7.605 -2.594 6.331 1.00 11.14 65 ILE X CA 4
ATOM 6576 C C . ILE A 1 65 ? 8.836 -2.528 7.249 1.00 50.21 65 ILE X C 4
ATOM 6577 O O . ILE A 1 65 ? 9.948 -2.766 6.822 1.00 52.03 65 ILE X O 4
ATOM 6593 N N . ARG A 1 66 ? 8.646 -2.198 8.502 1.00 53.23 66 ARG X N 4
ATOM 6594 C CA . ARG A 1 66 ? 9.806 -2.106 9.439 1.00 11.54 66 ARG X CA 4
ATOM 6595 C C . ARG A 1 66 ? 10.607 -3.416 9.407 1.00 3.41 66 ARG X C 4
ATOM 6596 O O . ARG A 1 66 ? 11.823 -3.416 9.454 1.00 51.11 66 ARG X O 4
ATOM 6617 N N . LYS A 1 67 ? 9.932 -4.535 9.335 1.00 23.21 67 LYS X N 4
ATOM 6618 C CA . LYS A 1 67 ? 10.645 -5.851 9.312 1.00 24.41 67 LYS X CA 4
ATOM 6619 C C . LYS A 1 67 ? 11.474 -5.963 8.026 1.00 70.53 67 LYS X C 4
ATOM 6620 O O . LYS A 1 67 ? 12.685 -6.066 8.069 1.00 45.21 67 LYS X O 4
ATOM 6639 N N . LEU A 1 68 ? 10.837 -5.936 6.886 1.00 31.43 68 LEU X N 4
ATOM 6640 C CA . LEU A 1 68 ? 11.596 -6.048 5.605 1.00 72.03 68 LEU X CA 4
ATOM 6641 C C . LEU A 1 68 ? 12.523 -4.836 5.465 1.00 42.20 68 LEU X C 4
ATOM 6642 O O . LEU A 1 68 ? 13.662 -4.953 5.058 1.00 42.12 68 LEU X O 4
ATOM 6658 N N . CYS A 1 69 ? 12.035 -3.668 5.793 1.00 1.33 69 CYS X N 4
ATOM 6659 C CA . CYS A 1 69 ? 12.876 -2.439 5.672 1.00 64.55 69 CYS X CA 4
ATOM 6660 C C . CYS A 1 69 ? 14.069 -2.534 6.622 1.00 14.44 69 CYS X C 4
ATOM 6661 O O . CYS A 1 69 ? 15.070 -1.866 6.449 1.00 34.45 69 CYS X O 4
ATOM 6669 N N . LYS A 1 70 ? 13.972 -3.363 7.626 1.00 70.53 70 LYS X N 4
ATOM 6670 C CA . LYS A 1 70 ? 15.098 -3.503 8.592 1.00 4.10 70 LYS X CA 4
ATOM 6671 C C . LYS A 1 70 ? 16.016 -4.644 8.140 1.00 62.34 70 LYS X C 4
ATOM 6672 O O . LYS A 1 70 ? 17.208 -4.627 8.374 1.00 74.54 70 LYS X O 4
ATOM 6691 N N . GLU A 1 71 ? 15.463 -5.642 7.502 1.00 24.24 71 GLU X N 4
ATOM 6692 C CA . GLU A 1 71 ? 16.289 -6.803 7.052 1.00 14.11 71 GLU X CA 4
ATOM 6693 C C . GLU A 1 71 ? 17.277 -6.371 5.961 1.00 54.03 71 GLU X C 4
ATOM 6694 O O . GLU A 1 71 ? 18.431 -6.753 5.972 1.00 1.11 71 GLU X O 4
ATOM 6706 N N . HIS A 1 72 ? 16.832 -5.594 5.011 1.00 34.31 72 HIS X N 4
ATOM 6707 C CA . HIS A 1 72 ? 17.742 -5.168 3.911 1.00 40.10 72 HIS X CA 4
ATOM 6708 C C . HIS A 1 72 ? 18.537 -3.929 4.344 1.00 21.44 72 HIS X C 4
ATOM 6709 O O . HIS A 1 72 ? 19.204 -3.299 3.546 1.00 41.44 72 HIS X O 4
ATOM 6724 N N . ASN A 1 73 ? 18.473 -3.580 5.598 1.00 62.51 73 ASN X N 4
ATOM 6725 C CA . ASN A 1 73 ? 19.226 -2.387 6.091 1.00 40.03 73 ASN X CA 4
ATOM 6726 C C . ASN A 1 73 ? 19.187 -1.277 5.040 1.00 50.53 73 ASN X C 4
ATOM 6727 O O . ASN A 1 73 ? 20.110 -0.496 4.918 1.00 20.41 73 ASN X O 4
ATOM 6738 N N . VAL A 1 74 ? 18.134 -1.195 4.280 1.00 63.43 74 VAL X N 4
ATOM 6739 C CA . VAL A 1 74 ? 18.059 -0.135 3.238 1.00 33.33 74 VAL X CA 4
ATOM 6740 C C . VAL A 1 74 ? 17.808 1.220 3.910 1.00 70.51 74 VAL X C 4
ATOM 6741 O O . VAL A 1 74 ? 18.440 2.208 3.593 1.00 55.11 74 VAL X O 4
ATOM 6754 N N . ASP A 1 75 ? 16.897 1.268 4.848 1.00 3.11 75 ASP X N 4
ATOM 6755 C CA . ASP A 1 75 ? 16.600 2.560 5.534 1.00 25.14 75 ASP X CA 4
ATOM 6756 C C . ASP A 1 75 ? 15.284 2.450 6.309 1.00 1.24 75 ASP X C 4
ATOM 6757 O O . ASP A 1 75 ? 14.212 2.635 5.766 1.00 61.21 75 ASP X O 4
ATOM 6766 N N . GLU A 1 76 ? 15.359 2.141 7.580 1.00 41.45 76 GLU X N 4
ATOM 6767 C CA . GLU A 1 76 ? 14.113 1.986 8.388 1.00 23.33 76 GLU X CA 4
ATOM 6768 C C . GLU A 1 76 ? 13.345 3.311 8.433 1.00 42.04 76 GLU X C 4
ATOM 6769 O O . GLU A 1 76 ? 12.306 3.461 7.820 1.00 14.43 76 GLU X O 4
ATOM 6781 N N . ASN A 1 77 ? 13.844 4.268 9.171 1.00 10.10 77 ASN X N 4
ATOM 6782 C CA . ASN A 1 77 ? 13.132 5.574 9.300 1.00 15.13 77 ASN X CA 4
ATOM 6783 C C . ASN A 1 77 ? 12.598 6.041 7.941 1.00 23.04 77 ASN X C 4
ATOM 6784 O O . ASN A 1 77 ? 11.407 6.036 7.705 1.00 63.24 77 ASN X O 4
ATOM 6795 N N . ILE A 1 78 ? 13.456 6.458 7.053 1.00 31.54 78 ILE X N 4
ATOM 6796 C CA . ILE A 1 78 ? 12.969 6.962 5.734 1.00 21.51 78 ILE X CA 4
ATOM 6797 C C . ILE A 1 78 ? 11.954 5.983 5.139 1.00 53.20 78 ILE X C 4
ATOM 6798 O O . ILE A 1 78 ? 10.952 6.377 4.579 1.00 50.15 78 ILE X O 4
ATOM 6814 N N . GLY A 1 79 ? 12.214 4.707 5.242 1.00 42.22 79 GLY X N 4
ATOM 6815 C CA . GLY A 1 79 ? 11.273 3.702 4.666 1.00 32.23 79 GLY X CA 4
ATOM 6816 C C . GLY A 1 79 ? 9.838 3.996 5.115 1.00 22.41 79 GLY X C 4
ATOM 6817 O O . GLY A 1 79 ? 8.963 4.233 4.306 1.00 0.02 79 GLY X O 4
ATOM 6821 N N . ILE A 1 80 ? 9.587 3.971 6.396 1.00 5.22 80 ILE X N 4
ATOM 6822 C CA . ILE A 1 80 ? 8.201 4.225 6.892 1.00 53.43 80 ILE X CA 4
ATOM 6823 C C . ILE A 1 80 ? 7.783 5.670 6.587 1.00 35.43 80 ILE X C 4
ATOM 6824 O O . ILE A 1 80 ? 6.616 5.969 6.440 1.00 20.13 80 ILE X O 4
ATOM 6840 N N . LYS A 1 81 ? 8.726 6.570 6.504 1.00 64.30 81 LYS X N 4
ATOM 6841 C CA . LYS A 1 81 ? 8.381 7.996 6.220 1.00 55.13 81 LYS X CA 4
ATOM 6842 C C . LYS A 1 81 ? 7.691 8.121 4.852 1.00 54.33 81 LYS X C 4
ATOM 6843 O O . LYS A 1 81 ? 6.843 8.967 4.652 1.00 3.31 81 LYS X O 4
ATOM 6862 N N . ILE A 1 82 ? 8.062 7.301 3.905 1.00 22.23 82 ILE X N 4
ATOM 6863 C CA . ILE A 1 82 ? 7.446 7.392 2.546 1.00 74.43 82 ILE X CA 4
ATOM 6864 C C . ILE A 1 82 ? 6.227 6.462 2.439 1.00 33.03 82 ILE X C 4
ATOM 6865 O O . ILE A 1 82 ? 5.220 6.812 1.857 1.00 10.32 82 ILE X O 4
ATOM 6881 N N . PHE A 1 83 ? 6.313 5.282 2.987 1.00 64.12 83 PHE X N 4
ATOM 6882 C CA . PHE A 1 83 ? 5.174 4.323 2.881 1.00 4.22 83 PHE X CA 4
ATOM 6883 C C . PHE A 1 83 ? 3.888 4.980 3.403 1.00 64.44 83 PHE X C 4
ATOM 6884 O O . PHE A 1 83 ? 2.833 4.856 2.811 1.00 24.24 83 PHE X O 4
ATOM 6901 N N . GLN A 1 84 ? 3.970 5.676 4.502 1.00 3.32 84 GLN X N 4
ATOM 6902 C CA . GLN A 1 84 ? 2.765 6.359 5.053 1.00 51.11 84 GLN X CA 4
ATOM 6903 C C . GLN A 1 84 ? 2.202 7.316 3.999 1.00 4.11 84 GLN X C 4
ATOM 6904 O O . GLN A 1 84 ? 1.004 7.408 3.805 1.00 74.53 84 GLN X O 4
ATOM 6918 N N . ARG A 1 85 ? 3.059 8.023 3.311 1.00 53.44 85 ARG X N 4
ATOM 6919 C CA . ARG A 1 85 ? 2.583 8.950 2.247 1.00 20.42 85 ARG X CA 4
ATOM 6920 C C . ARG A 1 85 ? 1.702 8.169 1.258 1.00 64.32 85 ARG X C 4
ATOM 6921 O O . ARG A 1 85 ? 0.667 8.640 0.826 1.00 20.32 85 ARG X O 4
ATOM 6942 N N . LEU A 1 86 ? 2.108 6.977 0.901 1.00 62.43 86 LEU X N 4
ATOM 6943 C CA . LEU A 1 86 ? 1.304 6.158 -0.058 1.00 30.43 86 LEU X CA 4
ATOM 6944 C C . LEU A 1 86 ? -0.079 5.869 0.535 1.00 24.03 86 LEU X C 4
ATOM 6945 O O . LEU A 1 86 ? -1.082 5.918 -0.148 1.00 63.14 86 LEU X O 4
ATOM 6961 N N . ILE A 1 87 ? -0.137 5.561 1.805 1.00 34.44 87 ILE X N 4
ATOM 6962 C CA . ILE A 1 87 ? -1.454 5.263 2.445 1.00 64.33 87 ILE X CA 4
ATOM 6963 C C . ILE A 1 87 ? -2.341 6.513 2.404 1.00 20.30 87 ILE X C 4
ATOM 6964 O O . ILE A 1 87 ? -3.531 6.434 2.178 1.00 4.44 87 ILE X O 4
ATOM 6980 N N . GLU A 1 88 ? -1.766 7.666 2.616 1.00 74.11 88 GLU X N 4
ATOM 6981 C CA . GLU A 1 88 ? -2.575 8.919 2.612 1.00 13.14 88 GLU X CA 4
ATOM 6982 C C . GLU A 1 88 ? -3.364 9.006 1.302 1.00 20.12 88 GLU X C 4
ATOM 6983 O O . GLU A 1 88 ? -4.572 9.138 1.297 1.00 40.25 88 GLU X O 4
ATOM 6995 N N . HIS A 1 89 ? -2.684 8.925 0.190 1.00 31.35 89 HIS X N 4
ATOM 6996 C CA . HIS A 1 89 ? -3.378 9.042 -1.125 1.00 5.44 89 HIS X CA 4
ATOM 6997 C C . HIS A 1 89 ? -4.321 7.847 -1.306 1.00 45.14 89 HIS X C 4
ATOM 6998 O O . HIS A 1 89 ? -5.254 7.891 -2.085 1.00 4.14 89 HIS X O 4
ATOM 7013 N N . ASN A 1 90 ? -4.095 6.791 -0.575 1.00 33.24 90 ASN X N 4
ATOM 7014 C CA . ASN A 1 90 ? -4.979 5.596 -0.679 1.00 34.44 90 ASN X CA 4
ATOM 7015 C C . ASN A 1 90 ? -6.371 5.964 -0.151 1.00 43.01 90 ASN X C 4
ATOM 7016 O O . ASN A 1 90 ? -7.381 5.621 -0.733 1.00 54.24 90 ASN X O 4
ATOM 7027 N N . LYS A 1 91 ? -6.426 6.671 0.950 1.00 32.33 91 LYS X N 4
ATOM 7028 C CA . LYS A 1 91 ? -7.742 7.081 1.522 1.00 20.42 91 LYS X CA 4
ATOM 7029 C C . LYS A 1 91 ? -8.291 8.261 0.719 1.00 63.20 91 LYS X C 4
ATOM 7030 O O . LYS A 1 91 ? -9.429 8.659 0.869 1.00 0.42 91 LYS X O 4
ATOM 7049 N N . ALA A 1 92 ? -7.473 8.825 -0.126 1.00 21.32 92 ALA X N 4
ATOM 7050 C CA . ALA A 1 92 ? -7.905 10.002 -0.939 1.00 42.04 92 ALA X CA 4
ATOM 7051 C C . ALA A 1 92 ? -8.878 9.587 -2.048 1.00 33.21 92 ALA X C 4
ATOM 7052 O O . ALA A 1 92 ? -9.992 10.065 -2.112 1.00 2.23 92 ALA X O 4
ATOM 7059 N N . LEU A 1 93 ? -8.455 8.734 -2.944 1.00 71.31 93 LEU X N 4
ATOM 7060 C CA . LEU A 1 93 ? -9.353 8.327 -4.062 1.00 42.45 93 LEU X CA 4
ATOM 7061 C C . LEU A 1 93 ? -10.389 7.306 -3.571 1.00 72.44 93 LEU X C 4
ATOM 7062 O O . LEU A 1 93 ? -11.395 7.076 -4.214 1.00 45.13 93 LEU X O 4
ATOM 7078 N N . GLN A 1 94 ? -10.179 6.728 -2.424 1.00 51.33 94 GLN X N 4
ATOM 7079 C CA . GLN A 1 94 ? -11.173 5.761 -1.884 1.00 23.03 94 GLN X CA 4
ATOM 7080 C C . GLN A 1 94 ? -12.442 6.523 -1.487 1.00 40.23 94 GLN X C 4
ATOM 7081 O O . GLN A 1 94 ? -13.539 6.190 -1.900 1.00 53.40 94 GLN X O 4
ATOM 7095 N N . LYS A 1 95 ? -12.295 7.548 -0.690 1.00 24.23 95 LYS X N 4
ATOM 7096 C CA . LYS A 1 95 ? -13.479 8.341 -0.244 1.00 52.15 95 LYS X CA 4
ATOM 7097 C C . LYS A 1 95 ? -14.070 9.102 -1.437 1.00 54.22 95 LYS X C 4
ATOM 7098 O O . LYS A 1 95 ? -15.273 9.187 -1.594 1.00 63.00 95 LYS X O 4
ATOM 7117 N N . GLN A 1 96 ? -13.237 9.664 -2.270 1.00 11.40 96 GLN X N 4
ATOM 7118 C CA . GLN A 1 96 ? -13.750 10.432 -3.441 1.00 62.05 96 GLN X CA 4
ATOM 7119 C C . GLN A 1 96 ? -14.396 9.468 -4.440 1.00 13.43 96 GLN X C 4
ATOM 7120 O O . GLN A 1 96 ? -15.441 9.743 -4.999 1.00 11.03 96 GLN X O 4
ATOM 7134 N N . TYR A 1 97 ? -13.780 8.339 -4.666 1.00 45.25 97 TYR X N 4
ATOM 7135 C CA . TYR A 1 97 ? -14.333 7.351 -5.640 1.00 62.35 97 TYR X CA 4
ATOM 7136 C C . TYR A 1 97 ? -15.711 6.877 -5.172 1.00 71.21 97 TYR X C 4
ATOM 7137 O O . TYR A 1 97 ? -16.678 6.925 -5.906 1.00 32.33 97 TYR X O 4
ATOM 7155 N N . LEU A 1 98 ? -15.806 6.413 -3.952 1.00 51.53 98 LEU X N 4
ATOM 7156 C CA . LEU A 1 98 ? -17.115 5.908 -3.440 1.00 52.20 98 LEU X CA 4
ATOM 7157 C C . LEU A 1 98 ? -18.147 7.044 -3.450 1.00 31.31 98 LEU X C 4
ATOM 7158 O O . LEU A 1 98 ? -19.300 6.844 -3.776 1.00 11.44 98 LEU X O 4
ATOM 7174 N N . GLU A 1 99 ? -17.739 8.233 -3.082 1.00 14.35 99 GLU X N 4
ATOM 7175 C CA . GLU A 1 99 ? -18.686 9.392 -3.077 1.00 3.22 99 GLU X CA 4
ATOM 7176 C C . GLU A 1 99 ? -19.092 9.746 -4.510 1.00 21.54 99 GLU X C 4
ATOM 7177 O O . GLU A 1 99 ? -20.224 10.095 -4.777 1.00 51.21 99 GLU X O 4
ATOM 7189 N N . GLU A 1 100 ? -18.169 9.679 -5.429 1.00 61.42 100 GLU X N 4
ATOM 7190 C CA . GLU A 1 100 ? -18.492 10.028 -6.842 1.00 12.32 100 GLU X CA 4
ATOM 7191 C C . GLU A 1 100 ? -19.294 8.899 -7.504 1.00 22.21 100 GLU X C 4
ATOM 7192 O O . GLU A 1 100 ? -19.901 9.086 -8.538 1.00 2.34 100 GLU X O 4
ATOM 7204 N N . THR A 1 101 ? -19.318 7.738 -6.909 1.00 61.24 101 THR X N 4
ATOM 7205 C CA . THR A 1 101 ? -20.111 6.620 -7.494 1.00 12.42 101 THR X CA 4
ATOM 7206 C C . THR A 1 101 ? -21.537 6.665 -6.928 1.00 22.32 101 THR X C 4
ATOM 7207 O O . THR A 1 101 ? -22.469 6.153 -7.520 1.00 34.52 101 THR X O 4
ATOM 7218 N N . LEU A 1 102 ? -21.714 7.283 -5.791 1.00 21.54 102 LEU X N 4
ATOM 7219 C CA . LEU A 1 102 ? -23.080 7.379 -5.192 1.00 51.35 102 LEU X CA 4
ATOM 7220 C C . LEU A 1 102 ? -23.758 8.666 -5.680 1.00 34.15 102 LEU X C 4
ATOM 7221 O O . LEU A 1 102 ? -24.963 8.816 -5.593 1.00 25.44 102 LEU X O 4
ATOM 7237 N N . GLU A 1 103 ? -22.996 9.589 -6.202 1.00 4.00 103 GLU X N 4
ATOM 7238 C CA . GLU A 1 103 ? -23.581 10.867 -6.713 1.00 23.43 103 GLU X CA 4
ATOM 7239 C C . GLU A 1 103 ? -23.816 10.759 -8.221 1.00 3.04 103 GLU X C 4
ATOM 7240 O O . GLU A 1 103 ? -22.923 10.444 -8.989 1.00 71.20 103 GLU X O 4
ATOM 7252 N N . HIS A 1 104 ? -25.022 11.016 -8.636 1.00 14.22 104 HIS X N 4
ATOM 7253 C CA . HIS A 1 104 ? -25.367 10.951 -10.085 1.00 20.33 104 HIS X CA 4
ATOM 7254 C C . HIS A 1 104 ? -25.403 12.365 -10.645 1.00 24.20 104 HIS X C 4
ATOM 7255 O O . HIS A 1 104 ? -25.541 13.289 -9.845 1.00 0.00 104 HIS X O 4
ATOM 7297 N N . MET A 1 1 ? -16.019 -13.463 -0.655 1.00 5.23 1 MET X N 5
ATOM 7298 C CA . MET A 1 1 ? -16.283 -12.936 0.714 1.00 13.21 1 MET X CA 5
ATOM 7299 C C . MET A 1 1 ? -14.952 -12.542 1.362 1.00 1.52 1 MET X C 5
ATOM 7300 O O . MET A 1 1 ? -14.227 -13.375 1.869 1.00 71.25 1 MET X O 5
ATOM 7316 N N . ILE A 1 2 ? -14.632 -11.277 1.354 1.00 52.44 2 ILE X N 5
ATOM 7317 C CA . ILE A 1 2 ? -13.354 -10.823 1.975 1.00 43.30 2 ILE X CA 5
ATOM 7318 C C . ILE A 1 2 ? -12.178 -11.516 1.278 1.00 61.41 2 ILE X C 5
ATOM 7319 O O . ILE A 1 2 ? -11.033 -11.150 1.457 1.00 51.22 2 ILE X O 5
ATOM 7335 N N . GLU A 1 3 ? -12.453 -12.515 0.478 1.00 4.02 3 GLU X N 5
ATOM 7336 C CA . GLU A 1 3 ? -11.356 -13.229 -0.242 1.00 64.43 3 GLU X CA 5
ATOM 7337 C C . GLU A 1 3 ? -10.690 -12.274 -1.239 1.00 44.52 3 GLU X C 5
ATOM 7338 O O . GLU A 1 3 ? -9.481 -12.191 -1.321 1.00 45.41 3 GLU X O 5
ATOM 7350 N N . LYS A 1 4 ? -11.475 -11.557 -1.996 1.00 52.15 4 LYS X N 5
ATOM 7351 C CA . LYS A 1 4 ? -10.901 -10.604 -2.992 1.00 51.42 4 LYS X CA 5
ATOM 7352 C C . LYS A 1 4 ? -10.115 -9.503 -2.264 1.00 14.52 4 LYS X C 5
ATOM 7353 O O . LYS A 1 4 ? -9.058 -9.088 -2.699 1.00 43.43 4 LYS X O 5
ATOM 7372 N N . LEU A 1 5 ? -10.627 -9.027 -1.159 1.00 23.41 5 LEU X N 5
ATOM 7373 C CA . LEU A 1 5 ? -9.928 -7.953 -0.390 1.00 62.04 5 LEU X CA 5
ATOM 7374 C C . LEU A 1 5 ? -8.559 -8.458 0.073 1.00 43.34 5 LEU X C 5
ATOM 7375 O O . LEU A 1 5 ? -7.611 -7.706 0.187 1.00 44.02 5 LEU X O 5
ATOM 7391 N N . ALA A 1 6 ? -8.456 -9.729 0.345 1.00 2.22 6 ALA X N 5
ATOM 7392 C CA . ALA A 1 6 ? -7.162 -10.298 0.820 1.00 51.22 6 ALA X CA 5
ATOM 7393 C C . ALA A 1 6 ? -6.156 -10.394 -0.335 1.00 72.23 6 ALA X C 5
ATOM 7394 O O . ALA A 1 6 ? -5.094 -9.807 -0.291 1.00 52.14 6 ALA X O 5
ATOM 7401 N N . GLU A 1 7 ? -6.475 -11.139 -1.359 1.00 41.10 7 GLU X N 5
ATOM 7402 C CA . GLU A 1 7 ? -5.523 -11.284 -2.499 1.00 41.35 7 GLU X CA 5
ATOM 7403 C C . GLU A 1 7 ? -5.129 -9.901 -3.029 1.00 43.42 7 GLU X C 5
ATOM 7404 O O . GLU A 1 7 ? -4.002 -9.677 -3.426 1.00 11.00 7 GLU X O 5
ATOM 7416 N N . ILE A 1 8 ? -6.049 -8.975 -3.047 1.00 32.53 8 ILE X N 5
ATOM 7417 C CA . ILE A 1 8 ? -5.731 -7.612 -3.567 1.00 75.11 8 ILE X CA 5
ATOM 7418 C C . ILE A 1 8 ? -4.660 -6.956 -2.685 1.00 54.43 8 ILE X C 5
ATOM 7419 O O . ILE A 1 8 ? -3.704 -6.387 -3.176 1.00 24.33 8 ILE X O 5
ATOM 7435 N N . ARG A 1 9 ? -4.815 -7.028 -1.390 1.00 10.22 9 ARG X N 5
ATOM 7436 C CA . ARG A 1 9 ? -3.820 -6.390 -0.483 1.00 52.14 9 ARG X CA 5
ATOM 7437 C C . ARG A 1 9 ? -2.485 -7.146 -0.582 1.00 22.52 9 ARG X C 5
ATOM 7438 O O . ARG A 1 9 ? -1.431 -6.610 -0.290 1.00 14.14 9 ARG X O 5
ATOM 7459 N N . LYS A 1 10 ? -2.517 -8.380 -1.014 1.00 74.42 10 LYS X N 5
ATOM 7460 C CA . LYS A 1 10 ? -1.251 -9.148 -1.189 1.00 44.25 10 LYS X CA 5
ATOM 7461 C C . LYS A 1 10 ? -0.489 -8.549 -2.374 1.00 60.44 10 LYS X C 5
ATOM 7462 O O . LYS A 1 10 ? 0.728 -8.514 -2.390 1.00 43.15 10 LYS X O 5
ATOM 7481 N N . LYS A 1 11 ? -1.199 -8.057 -3.359 1.00 31.31 11 LYS X N 5
ATOM 7482 C CA . LYS A 1 11 ? -0.523 -7.406 -4.519 1.00 5.35 11 LYS X CA 5
ATOM 7483 C C . LYS A 1 11 ? 0.270 -6.209 -3.995 1.00 41.13 11 LYS X C 5
ATOM 7484 O O . LYS A 1 11 ? 1.389 -5.961 -4.401 1.00 14.40 11 LYS X O 5
ATOM 7503 N N . ILE A 1 12 ? -0.304 -5.471 -3.078 1.00 43.21 12 ILE X N 5
ATOM 7504 C CA . ILE A 1 12 ? 0.416 -4.301 -2.498 1.00 73.24 12 ILE X CA 5
ATOM 7505 C C . ILE A 1 12 ? 1.705 -4.800 -1.846 1.00 14.44 12 ILE X C 5
ATOM 7506 O O . ILE A 1 12 ? 2.730 -4.147 -1.878 1.00 50.33 12 ILE X O 5
ATOM 7522 N N . ASP A 1 13 ? 1.656 -5.968 -1.262 1.00 63.41 13 ASP X N 5
ATOM 7523 C CA . ASP A 1 13 ? 2.865 -6.534 -0.601 1.00 21.14 13 ASP X CA 5
ATOM 7524 C C . ASP A 1 13 ? 4.003 -6.596 -1.621 1.00 62.13 13 ASP X C 5
ATOM 7525 O O . ASP A 1 13 ? 5.132 -6.249 -1.332 1.00 30.12 13 ASP X O 5
ATOM 7534 N N . GLU A 1 14 ? 3.712 -7.029 -2.820 1.00 22.41 14 GLU X N 5
ATOM 7535 C CA . GLU A 1 14 ? 4.767 -7.094 -3.870 1.00 31.43 14 GLU X CA 5
ATOM 7536 C C . GLU A 1 14 ? 5.255 -5.676 -4.169 1.00 42.01 14 GLU X C 5
ATOM 7537 O O . GLU A 1 14 ? 6.404 -5.458 -4.500 1.00 74.03 14 GLU X O 5
ATOM 7549 N N . ILE A 1 15 ? 4.383 -4.707 -4.051 1.00 42.15 15 ILE X N 5
ATOM 7550 C CA . ILE A 1 15 ? 4.789 -3.292 -4.307 1.00 70.32 15 ILE X CA 5
ATOM 7551 C C . ILE A 1 15 ? 5.531 -2.749 -3.082 1.00 52.54 15 ILE X C 5
ATOM 7552 O O . ILE A 1 15 ? 6.507 -2.035 -3.199 1.00 64.24 15 ILE X O 5
ATOM 7568 N N . ASP A 1 16 ? 5.067 -3.083 -1.909 1.00 1.41 16 ASP X N 5
ATOM 7569 C CA . ASP A 1 16 ? 5.726 -2.590 -0.667 1.00 14.24 16 ASP X CA 5
ATOM 7570 C C . ASP A 1 16 ? 7.202 -2.997 -0.675 1.00 21.12 16 ASP X C 5
ATOM 7571 O O . ASP A 1 16 ? 8.083 -2.187 -0.464 1.00 55.21 16 ASP X O 5
ATOM 7580 N N . ASN A 1 17 ? 7.480 -4.250 -0.907 1.00 11.55 17 ASN X N 5
ATOM 7581 C CA . ASN A 1 17 ? 8.898 -4.709 -0.959 1.00 31.14 17 ASN X CA 5
ATOM 7582 C C . ASN A 1 17 ? 9.606 -4.056 -2.147 1.00 52.35 17 ASN X C 5
ATOM 7583 O O . ASN A 1 17 ? 10.780 -3.748 -2.091 1.00 32.13 17 ASN X O 5
ATOM 7594 N N . LYS A 1 18 ? 8.899 -3.862 -3.229 1.00 1.21 18 LYS X N 5
ATOM 7595 C CA . LYS A 1 18 ? 9.519 -3.250 -4.446 1.00 54.12 18 LYS X CA 5
ATOM 7596 C C . LYS A 1 18 ? 10.050 -1.847 -4.126 1.00 65.11 18 LYS X C 5
ATOM 7597 O O . LYS A 1 18 ? 11.135 -1.481 -4.528 1.00 30.41 18 LYS X O 5
ATOM 7616 N N . ILE A 1 19 ? 9.293 -1.053 -3.414 1.00 64.10 19 ILE X N 5
ATOM 7617 C CA . ILE A 1 19 ? 9.757 0.331 -3.097 1.00 23.24 19 ILE X CA 5
ATOM 7618 C C . ILE A 1 19 ? 10.880 0.283 -2.054 1.00 73.11 19 ILE X C 5
ATOM 7619 O O . ILE A 1 19 ? 11.726 1.154 -2.006 1.00 40.50 19 ILE X O 5
ATOM 7635 N N . LEU A 1 20 ? 10.904 -0.728 -1.228 1.00 24.32 20 LEU X N 5
ATOM 7636 C CA . LEU A 1 20 ? 11.985 -0.826 -0.205 1.00 24.32 20 LEU X CA 5
ATOM 7637 C C . LEU A 1 20 ? 13.295 -1.216 -0.901 1.00 3.21 20 LEU X C 5
ATOM 7638 O O . LEU A 1 20 ? 14.373 -0.929 -0.420 1.00 52.12 20 LEU X O 5
ATOM 7654 N N . LYS A 1 21 ? 13.208 -1.875 -2.029 1.00 51.41 21 LYS X N 5
ATOM 7655 C CA . LYS A 1 21 ? 14.446 -2.308 -2.743 1.00 23.32 21 LYS X CA 5
ATOM 7656 C C . LYS A 1 21 ? 14.296 -2.025 -4.240 1.00 41.24 21 LYS X C 5
ATOM 7657 O O . LYS A 1 21 ? 13.293 -2.351 -4.845 1.00 12.12 21 LYS X O 5
ATOM 7676 N N . ALA A 1 22 ? 15.280 -1.417 -4.842 1.00 31.54 22 ALA X N 5
ATOM 7677 C CA . ALA A 1 22 ? 15.195 -1.122 -6.302 1.00 64.32 22 ALA X CA 5
ATOM 7678 C C . ALA A 1 22 ? 16.563 -1.326 -6.963 1.00 54.30 22 ALA X C 5
ATOM 7679 O O . ALA A 1 22 ? 17.483 -0.560 -6.759 1.00 74.30 22 ALA X O 5
ATOM 7686 N N . ARG A 1 23 ? 16.703 -2.354 -7.757 1.00 53.34 23 ARG X N 5
ATOM 7687 C CA . ARG A 1 23 ? 18.014 -2.617 -8.422 1.00 5.01 23 ARG X CA 5
ATOM 7688 C C . ARG A 1 23 ? 18.109 -1.801 -9.720 1.00 70.42 23 ARG X C 5
ATOM 7689 O O . ARG A 1 23 ? 18.844 -0.836 -9.807 1.00 73.32 23 ARG X O 5
ATOM 7710 N N . TRP A 1 24 ? 17.370 -2.187 -10.732 1.00 72.12 24 TRP X N 5
ATOM 7711 C CA . TRP A 1 24 ? 17.428 -1.451 -12.031 1.00 10.13 24 TRP X CA 5
ATOM 7712 C C . TRP A 1 24 ? 16.307 -0.409 -12.085 1.00 14.10 24 TRP X C 5
ATOM 7713 O O . TRP A 1 24 ? 16.492 0.677 -12.594 1.00 12.03 24 TRP X O 5
ATOM 7734 N N . PRO A 1 25 ? 15.146 -0.749 -11.586 1.00 33.11 25 PRO X N 5
ATOM 7735 C CA . PRO A 1 25 ? 13.961 0.164 -11.594 1.00 62.14 25 PRO X CA 5
ATOM 7736 C C . PRO A 1 25 ? 14.230 1.489 -10.884 1.00 0.42 25 PRO X C 5
ATOM 7737 O O . PRO A 1 25 ? 14.879 1.534 -9.859 1.00 5.34 25 PRO X O 5
ATOM 7748 N N . TRP A 1 26 ? 13.733 2.571 -11.421 1.00 41.23 26 TRP X N 5
ATOM 7749 C CA . TRP A 1 26 ? 13.961 3.896 -10.777 1.00 64.54 26 TRP X CA 5
ATOM 7750 C C . TRP A 1 26 ? 12.990 4.065 -9.608 1.00 15.24 26 TRP X C 5
ATOM 7751 O O . TRP A 1 26 ? 12.989 5.075 -8.931 1.00 71.20 26 TRP X O 5
ATOM 7772 N N . ALA A 1 27 ? 12.157 3.090 -9.367 1.00 44.14 27 ALA X N 5
ATOM 7773 C CA . ALA A 1 27 ? 11.185 3.205 -8.245 1.00 11.02 27 ALA X CA 5
ATOM 7774 C C . ALA A 1 27 ? 10.238 4.381 -8.499 1.00 24.13 27 ALA X C 5
ATOM 7775 O O . ALA A 1 27 ? 10.089 5.262 -7.676 1.00 21.31 27 ALA X O 5
ATOM 7782 N N . GLU A 1 28 ? 9.597 4.396 -9.636 1.00 53.10 28 GLU X N 5
ATOM 7783 C CA . GLU A 1 28 ? 8.651 5.504 -9.952 1.00 44.13 28 GLU X CA 5
ATOM 7784 C C . GLU A 1 28 ? 7.629 5.623 -8.820 1.00 60.03 28 GLU X C 5
ATOM 7785 O O . GLU A 1 28 ? 7.749 4.988 -7.790 1.00 42.45 28 GLU X O 5
ATOM 7797 N N . LYS A 1 29 ? 6.620 6.430 -9.009 1.00 72.12 29 LYS X N 5
ATOM 7798 C CA . LYS A 1 29 ? 5.583 6.593 -7.951 1.00 1.31 29 LYS X CA 5
ATOM 7799 C C . LYS A 1 29 ? 4.710 5.337 -7.901 1.00 42.44 29 LYS X C 5
ATOM 7800 O O . LYS A 1 29 ? 4.298 4.817 -8.919 1.00 63.31 29 LYS X O 5
ATOM 7819 N N . LEU A 1 30 ? 4.419 4.847 -6.723 1.00 33.14 30 LEU X N 5
ATOM 7820 C CA . LEU A 1 30 ? 3.568 3.628 -6.618 1.00 43.23 30 LEU X CA 5
ATOM 7821 C C . LEU A 1 30 ? 2.106 4.046 -6.432 1.00 4.24 30 LEU X C 5
ATOM 7822 O O . LEU A 1 30 ? 1.260 3.243 -6.091 1.00 34.44 30 LEU X O 5
ATOM 7838 N N . ILE A 1 31 ? 1.800 5.294 -6.668 1.00 13.34 31 ILE X N 5
ATOM 7839 C CA . ILE A 1 31 ? 0.389 5.759 -6.510 1.00 64.14 31 ILE X CA 5
ATOM 7840 C C . ILE A 1 31 ? -0.505 5.018 -7.509 1.00 64.54 31 ILE X C 5
ATOM 7841 O O . ILE A 1 31 ? -1.594 4.589 -7.183 1.00 62.20 31 ILE X O 5
ATOM 7857 N N . ALA A 1 32 ? -0.055 4.869 -8.726 1.00 11.53 32 ALA X N 5
ATOM 7858 C CA . ALA A 1 32 ? -0.879 4.170 -9.754 1.00 65.33 32 ALA X CA 5
ATOM 7859 C C . ALA A 1 32 ? -1.345 2.814 -9.211 1.00 53.52 32 ALA X C 5
ATOM 7860 O O . ALA A 1 32 ? -2.491 2.642 -8.846 1.00 50.42 32 ALA X O 5
ATOM 7867 N N . GLU A 1 33 ? -0.466 1.852 -9.155 1.00 12.14 33 GLU X N 5
ATOM 7868 C CA . GLU A 1 33 ? -0.863 0.504 -8.656 1.00 34.15 33 GLU X CA 5
ATOM 7869 C C . GLU A 1 33 ? -1.571 0.649 -7.306 1.00 20.35 33 GLU X C 5
ATOM 7870 O O . GLU A 1 33 ? -2.665 0.156 -7.111 1.00 1.03 33 GLU X O 5
ATOM 7882 N N . ARG A 1 34 ? -0.960 1.326 -6.369 1.00 72.02 34 ARG X N 5
ATOM 7883 C CA . ARG A 1 34 ? -1.598 1.499 -5.029 1.00 40.04 34 ARG X CA 5
ATOM 7884 C C . ARG A 1 34 ? -2.983 2.108 -5.209 1.00 13.35 34 ARG X C 5
ATOM 7885 O O . ARG A 1 34 ? -3.945 1.680 -4.605 1.00 44.33 34 ARG X O 5
ATOM 7906 N N . ASN A 1 35 ? -3.092 3.107 -6.041 1.00 61.23 35 ASN X N 5
ATOM 7907 C CA . ASN A 1 35 ? -4.415 3.749 -6.254 1.00 0.11 35 ASN X CA 5
ATOM 7908 C C . ASN A 1 35 ? -5.396 2.711 -6.816 1.00 14.32 35 ASN X C 5
ATOM 7909 O O . ASN A 1 35 ? -6.509 2.569 -6.345 1.00 55.04 35 ASN X O 5
ATOM 7920 N N . SER A 1 36 ? -4.988 1.975 -7.816 1.00 55.10 36 SER X N 5
ATOM 7921 C CA . SER A 1 36 ? -5.895 0.948 -8.407 1.00 1.15 36 SER X CA 5
ATOM 7922 C C . SER A 1 36 ? -6.541 0.142 -7.278 1.00 53.53 36 SER X C 5
ATOM 7923 O O . SER A 1 36 ? -7.595 0.484 -6.779 1.00 51.50 36 SER X O 5
ATOM 7931 N N . LEU A 1 37 ? -5.912 -0.931 -6.869 1.00 22.01 37 LEU X N 5
ATOM 7932 C CA . LEU A 1 37 ? -6.480 -1.758 -5.763 1.00 1.22 37 LEU X CA 5
ATOM 7933 C C . LEU A 1 37 ? -7.336 -0.871 -4.851 1.00 10.02 37 LEU X C 5
ATOM 7934 O O . LEU A 1 37 ? -8.434 -1.225 -4.471 1.00 14.53 37 LEU X O 5
ATOM 7950 N N . ALA A 1 38 ? -6.824 0.272 -4.479 1.00 52.33 38 ALA X N 5
ATOM 7951 C CA . ALA A 1 38 ? -7.572 1.178 -3.553 1.00 55.24 38 ALA X CA 5
ATOM 7952 C C . ALA A 1 38 ? -8.995 1.419 -4.064 1.00 43.21 38 ALA X C 5
ATOM 7953 O O . ALA A 1 38 ? -9.951 1.366 -3.315 1.00 2.41 38 ALA X O 5
ATOM 7960 N N . LYS A 1 39 ? -9.142 1.700 -5.328 1.00 51.35 39 LYS X N 5
ATOM 7961 C CA . LYS A 1 39 ? -10.503 1.941 -5.890 1.00 14.11 39 LYS X CA 5
ATOM 7962 C C . LYS A 1 39 ? -11.313 0.640 -5.887 1.00 15.30 39 LYS X C 5
ATOM 7963 O O . LYS A 1 39 ? -12.410 0.584 -5.367 1.00 51.01 39 LYS X O 5
ATOM 7982 N N . ASP A 1 40 ? -10.785 -0.402 -6.463 1.00 34.42 40 ASP X N 5
ATOM 7983 C CA . ASP A 1 40 ? -11.540 -1.684 -6.525 1.00 32.52 40 ASP X CA 5
ATOM 7984 C C . ASP A 1 40 ? -11.857 -2.159 -5.103 1.00 14.00 40 ASP X C 5
ATOM 7985 O O . ASP A 1 40 ? -12.938 -2.643 -4.827 1.00 34.33 40 ASP X O 5
ATOM 7994 N N . VAL A 1 41 ? -10.926 -2.022 -4.199 1.00 65.22 41 VAL X N 5
ATOM 7995 C CA . VAL A 1 41 ? -11.164 -2.485 -2.804 1.00 12.21 41 VAL X CA 5
ATOM 7996 C C . VAL A 1 41 ? -12.242 -1.610 -2.169 1.00 5.34 41 VAL X C 5
ATOM 7997 O O . VAL A 1 41 ? -13.124 -2.089 -1.481 1.00 13.04 41 VAL X O 5
ATOM 8010 N N . ALA A 1 42 ? -12.178 -0.328 -2.399 1.00 4.32 42 ALA X N 5
ATOM 8011 C CA . ALA A 1 42 ? -13.199 0.591 -1.819 1.00 54.02 42 ALA X CA 5
ATOM 8012 C C . ALA A 1 42 ? -14.591 0.005 -2.060 1.00 54.21 42 ALA X C 5
ATOM 8013 O O . ALA A 1 42 ? -15.408 -0.077 -1.163 1.00 22.44 42 ALA X O 5
ATOM 8020 N N . GLU A 1 43 ? -14.859 -0.415 -3.267 1.00 64.53 43 GLU X N 5
ATOM 8021 C CA . GLU A 1 43 ? -16.178 -1.037 -3.572 1.00 1.42 43 GLU X CA 5
ATOM 8022 C C . GLU A 1 43 ? -16.426 -2.189 -2.595 1.00 44.31 43 GLU X C 5
ATOM 8023 O O . GLU A 1 43 ? -17.383 -2.190 -1.848 1.00 32.33 43 GLU X O 5
ATOM 8035 N N . ILE A 1 44 ? -15.562 -3.171 -2.598 1.00 4.10 44 ILE X N 5
ATOM 8036 C CA . ILE A 1 44 ? -15.727 -4.320 -1.659 1.00 0.14 44 ILE X CA 5
ATOM 8037 C C . ILE A 1 44 ? -15.950 -3.789 -0.241 1.00 12.34 44 ILE X C 5
ATOM 8038 O O . ILE A 1 44 ? -16.732 -4.329 0.518 1.00 74.11 44 ILE X O 5
ATOM 8054 N N . LYS A 1 45 ? -15.266 -2.736 0.123 1.00 1.40 45 LYS X N 5
ATOM 8055 C CA . LYS A 1 45 ? -15.418 -2.181 1.502 1.00 21.12 45 LYS X CA 5
ATOM 8056 C C . LYS A 1 45 ? -16.882 -1.788 1.728 1.00 34.31 45 LYS X C 5
ATOM 8057 O O . LYS A 1 45 ? -17.467 -2.082 2.750 1.00 34.40 45 LYS X O 5
ATOM 8076 N N . ASN A 1 46 ? -17.475 -1.128 0.772 1.00 43.54 46 ASN X N 5
ATOM 8077 C CA . ASN A 1 46 ? -18.899 -0.715 0.910 1.00 12.52 46 ASN X CA 5
ATOM 8078 C C . ASN A 1 46 ? -19.763 -1.968 1.051 1.00 21.15 46 ASN X C 5
ATOM 8079 O O . ASN A 1 46 ? -20.698 -2.009 1.827 1.00 23.45 46 ASN X O 5
ATOM 8090 N N . GLN A 1 47 ? -19.448 -2.996 0.311 1.00 12.45 47 GLN X N 5
ATOM 8091 C CA . GLN A 1 47 ? -20.247 -4.249 0.396 1.00 32.30 47 GLN X CA 5
ATOM 8092 C C . GLN A 1 47 ? -19.955 -4.937 1.737 1.00 53.32 47 GLN X C 5
ATOM 8093 O O . GLN A 1 47 ? -20.649 -5.848 2.142 1.00 11.43 47 GLN X O 5
ATOM 8107 N N . LEU A 1 48 ? -18.942 -4.489 2.435 1.00 23.41 48 LEU X N 5
ATOM 8108 C CA . LEU A 1 48 ? -18.616 -5.092 3.762 1.00 23.21 48 LEU X CA 5
ATOM 8109 C C . LEU A 1 48 ? -19.282 -4.256 4.860 1.00 23.21 48 LEU X C 5
ATOM 8110 O O . LEU A 1 48 ? -19.255 -4.600 6.024 1.00 42.10 48 LEU X O 5
ATOM 8126 N N . GLY A 1 49 ? -19.882 -3.156 4.489 1.00 31.51 49 GLY X N 5
ATOM 8127 C CA . GLY A 1 49 ? -20.565 -2.288 5.494 1.00 52.23 49 GLY X CA 5
ATOM 8128 C C . GLY A 1 49 ? -19.587 -1.853 6.594 1.00 24.13 49 GLY X C 5
ATOM 8129 O O . GLY A 1 49 ? -19.803 -2.118 7.760 1.00 73.55 49 GLY X O 5
ATOM 8133 N N . ILE A 1 50 ? -18.526 -1.173 6.245 1.00 13.34 50 ILE X N 5
ATOM 8134 C CA . ILE A 1 50 ? -17.578 -0.687 7.294 1.00 11.33 50 ILE X CA 5
ATOM 8135 C C . ILE A 1 50 ? -16.976 0.654 6.871 1.00 31.52 50 ILE X C 5
ATOM 8136 O O . ILE A 1 50 ? -17.059 1.045 5.725 1.00 24.14 50 ILE X O 5
ATOM 8152 N N . PRO A 1 51 ? -16.392 1.358 7.802 1.00 60.05 51 PRO X N 5
ATOM 8153 C CA . PRO A 1 51 ? -15.738 2.676 7.540 1.00 1.24 51 PRO X CA 5
ATOM 8154 C C . PRO A 1 51 ? -14.578 2.589 6.548 1.00 42.22 51 PRO X C 5
ATOM 8155 O O . PRO A 1 51 ? -13.793 1.660 6.572 1.00 64.40 51 PRO X O 5
ATOM 8166 N N . ILE A 1 52 ? -14.465 3.557 5.682 1.00 14.31 52 ILE X N 5
ATOM 8167 C CA . ILE A 1 52 ? -13.357 3.557 4.686 1.00 61.11 52 ILE X CA 5
ATOM 8168 C C . ILE A 1 52 ? -12.024 3.702 5.418 1.00 41.22 52 ILE X C 5
ATOM 8169 O O . ILE A 1 52 ? -11.056 3.037 5.103 1.00 73.41 52 ILE X O 5
ATOM 8185 N N . ASN A 1 53 ? -11.962 4.569 6.388 1.00 60.42 53 ASN X N 5
ATOM 8186 C CA . ASN A 1 53 ? -10.697 4.742 7.146 1.00 61.31 53 ASN X CA 5
ATOM 8187 C C . ASN A 1 53 ? -10.471 3.538 8.060 1.00 11.44 53 ASN X C 5
ATOM 8188 O O . ASN A 1 53 ? -11.358 3.104 8.768 1.00 10.11 53 ASN X O 5
ATOM 8199 N N . ASP A 1 54 ? -9.289 2.989 8.044 1.00 24.32 54 ASP X N 5
ATOM 8200 C CA . ASP A 1 54 ? -9.017 1.795 8.882 1.00 12.14 54 ASP X CA 5
ATOM 8201 C C . ASP A 1 54 ? -7.542 1.777 9.293 1.00 12.35 54 ASP X C 5
ATOM 8202 O O . ASP A 1 54 ? -6.737 1.063 8.723 1.00 43.33 54 ASP X O 5
ATOM 8211 N N . PRO A 1 55 ? -7.202 2.539 10.299 1.00 21.03 55 PRO X N 5
ATOM 8212 C CA . PRO A 1 55 ? -5.805 2.619 10.819 1.00 21.34 55 PRO X CA 5
ATOM 8213 C C . PRO A 1 55 ? -5.282 1.224 11.169 1.00 33.41 55 PRO X C 5
ATOM 8214 O O . PRO A 1 55 ? -4.269 0.779 10.662 1.00 61.14 55 PRO X O 5
ATOM 8225 N N . GLU A 1 56 ? -5.979 0.525 12.019 1.00 63.51 56 GLU X N 5
ATOM 8226 C CA . GLU A 1 56 ? -5.561 -0.857 12.366 1.00 3.53 56 GLU X CA 5
ATOM 8227 C C . GLU A 1 56 ? -4.793 -1.447 11.181 1.00 54.40 56 GLU X C 5
ATOM 8228 O O . GLU A 1 56 ? -3.618 -1.748 11.273 1.00 23.54 56 GLU X O 5
ATOM 8240 N N . ARG A 1 57 ? -5.449 -1.597 10.065 1.00 42.50 57 ARG X N 5
ATOM 8241 C CA . ARG A 1 57 ? -4.764 -2.133 8.851 1.00 23.52 57 ARG X CA 5
ATOM 8242 C C . ARG A 1 57 ? -3.500 -1.316 8.595 1.00 42.32 57 ARG X C 5
ATOM 8243 O O . ARG A 1 57 ? -2.441 -1.852 8.341 1.00 23.12 57 ARG X O 5
ATOM 8264 N N . GLU A 1 58 ? -3.603 -0.015 8.676 1.00 10.34 58 GLU X N 5
ATOM 8265 C CA . GLU A 1 58 ? -2.409 0.847 8.457 1.00 43.15 58 GLU X CA 5
ATOM 8266 C C . GLU A 1 58 ? -1.327 0.460 9.474 1.00 1.52 58 GLU X C 5
ATOM 8267 O O . GLU A 1 58 ? -0.157 0.385 9.152 1.00 40.32 58 GLU X O 5
ATOM 8279 N N . LYS A 1 59 ? -1.712 0.199 10.697 1.00 31.41 59 LYS X N 5
ATOM 8280 C CA . LYS A 1 59 ? -0.710 -0.193 11.731 1.00 23.11 59 LYS X CA 5
ATOM 8281 C C . LYS A 1 59 ? -0.024 -1.486 11.278 1.00 32.34 59 LYS X C 5
ATOM 8282 O O . LYS A 1 59 ? 1.183 -1.617 11.333 1.00 74.50 59 LYS X O 5
ATOM 8301 N N . TYR A 1 60 ? -0.799 -2.439 10.822 1.00 42.01 60 TYR X N 5
ATOM 8302 C CA . TYR A 1 60 ? -0.221 -3.730 10.345 1.00 51.15 60 TYR X CA 5
ATOM 8303 C C . TYR A 1 60 ? 0.865 -3.438 9.306 1.00 2.02 60 TYR X C 5
ATOM 8304 O O . TYR A 1 60 ? 1.914 -4.051 9.297 1.00 64.33 60 TYR X O 5
ATOM 8322 N N . ILE A 1 61 ? 0.622 -2.492 8.436 1.00 15.44 61 ILE X N 5
ATOM 8323 C CA . ILE A 1 61 ? 1.639 -2.136 7.401 1.00 42.41 61 ILE X CA 5
ATOM 8324 C C . ILE A 1 61 ? 2.901 -1.607 8.095 1.00 21.11 61 ILE X C 5
ATOM 8325 O O . ILE A 1 61 ? 4.010 -1.951 7.734 1.00 23.35 61 ILE X O 5
ATOM 8341 N N . TYR A 1 62 ? 2.736 -0.774 9.091 1.00 12.33 62 TYR X N 5
ATOM 8342 C CA . TYR A 1 62 ? 3.919 -0.218 9.809 1.00 32.53 62 TYR X CA 5
ATOM 8343 C C . TYR A 1 62 ? 4.773 -1.378 10.334 1.00 31.32 62 TYR X C 5
ATOM 8344 O O . TYR A 1 62 ? 5.977 -1.404 10.168 1.00 63.12 62 TYR X O 5
ATOM 8362 N N . ASP A 1 63 ? 4.152 -2.337 10.964 1.00 1.25 63 ASP X N 5
ATOM 8363 C CA . ASP A 1 63 ? 4.908 -3.502 11.502 1.00 21.15 63 ASP X CA 5
ATOM 8364 C C . ASP A 1 63 ? 5.437 -4.344 10.337 1.00 72.11 63 ASP X C 5
ATOM 8365 O O . ASP A 1 63 ? 6.511 -4.912 10.405 1.00 13.14 63 ASP X O 5
ATOM 8374 N N . ARG A 1 64 ? 4.685 -4.425 9.263 1.00 42.41 64 ARG X N 5
ATOM 8375 C CA . ARG A 1 64 ? 5.125 -5.230 8.079 1.00 71.21 64 ARG X CA 5
ATOM 8376 C C . ARG A 1 64 ? 6.318 -4.544 7.408 1.00 62.30 64 ARG X C 5
ATOM 8377 O O . ARG A 1 64 ? 7.326 -5.163 7.123 1.00 72.05 64 ARG X O 5
ATOM 8398 N N . ILE A 1 65 ? 6.210 -3.268 7.155 1.00 3.24 65 ILE X N 5
ATOM 8399 C CA . ILE A 1 65 ? 7.334 -2.535 6.499 1.00 11.14 65 ILE X CA 5
ATOM 8400 C C . ILE A 1 65 ? 8.585 -2.584 7.390 1.00 50.21 65 ILE X C 5
ATOM 8401 O O . ILE A 1 65 ? 9.686 -2.773 6.913 1.00 52.03 65 ILE X O 5
ATOM 8417 N N . ARG A 1 66 ? 8.423 -2.407 8.678 1.00 53.23 66 ARG X N 5
ATOM 8418 C CA . ARG A 1 66 ? 9.602 -2.436 9.595 1.00 11.54 66 ARG X CA 5
ATOM 8419 C C . ARG A 1 66 ? 10.336 -3.779 9.458 1.00 3.41 66 ARG X C 5
ATOM 8420 O O . ARG A 1 66 ? 11.551 -3.838 9.443 1.00 51.11 66 ARG X O 5
ATOM 8441 N N . LYS A 1 67 ? 9.605 -4.859 9.364 1.00 23.21 67 LYS X N 5
ATOM 8442 C CA . LYS A 1 67 ? 10.251 -6.204 9.243 1.00 24.41 67 LYS X CA 5
ATOM 8443 C C . LYS A 1 67 ? 11.104 -6.253 7.969 1.00 70.53 67 LYS X C 5
ATOM 8444 O O . LYS A 1 67 ? 12.256 -6.638 8.001 1.00 45.21 67 LYS X O 5
ATOM 8463 N N . LEU A 1 68 ? 10.554 -5.858 6.851 1.00 31.43 68 LEU X N 5
ATOM 8464 C CA . LEU A 1 68 ? 11.345 -5.870 5.585 1.00 72.03 68 LEU X CA 5
ATOM 8465 C C . LEU A 1 68 ? 12.461 -4.824 5.683 1.00 42.20 68 LEU X C 5
ATOM 8466 O O . LEU A 1 68 ? 13.519 -4.971 5.105 1.00 42.12 68 LEU X O 5
ATOM 8482 N N . CYS A 1 69 ? 12.222 -3.760 6.405 1.00 1.33 69 CYS X N 5
ATOM 8483 C CA . CYS A 1 69 ? 13.253 -2.687 6.528 1.00 64.55 69 CYS X CA 5
ATOM 8484 C C . CYS A 1 69 ? 14.514 -3.254 7.185 1.00 14.44 69 CYS X C 5
ATOM 8485 O O . CYS A 1 69 ? 15.621 -2.997 6.754 1.00 34.45 69 CYS X O 5
ATOM 8493 N N . LYS A 1 70 ? 14.353 -4.028 8.223 1.00 70.53 70 LYS X N 5
ATOM 8494 C CA . LYS A 1 70 ? 15.536 -4.633 8.895 1.00 4.10 70 LYS X CA 5
ATOM 8495 C C . LYS A 1 70 ? 16.184 -5.658 7.959 1.00 62.34 70 LYS X C 5
ATOM 8496 O O . LYS A 1 70 ? 17.383 -5.857 7.971 1.00 74.54 70 LYS X O 5
ATOM 8515 N N . GLU A 1 71 ? 15.394 -6.320 7.154 1.00 24.24 71 GLU X N 5
ATOM 8516 C CA . GLU A 1 71 ? 15.946 -7.368 6.243 1.00 14.11 71 GLU X CA 5
ATOM 8517 C C . GLU A 1 71 ? 17.005 -6.767 5.311 1.00 54.03 71 GLU X C 5
ATOM 8518 O O . GLU A 1 71 ? 18.171 -7.101 5.388 1.00 1.11 71 GLU X O 5
ATOM 8530 N N . HIS A 1 72 ? 16.608 -5.900 4.418 1.00 34.31 72 HIS X N 5
ATOM 8531 C CA . HIS A 1 72 ? 17.587 -5.325 3.452 1.00 40.10 72 HIS X CA 5
ATOM 8532 C C . HIS A 1 72 ? 18.318 -4.139 4.096 1.00 21.44 72 HIS X C 5
ATOM 8533 O O . HIS A 1 72 ? 19.022 -3.401 3.434 1.00 41.44 72 HIS X O 5
ATOM 8548 N N . ASN A 1 73 ? 18.157 -3.956 5.377 1.00 62.51 73 ASN X N 5
ATOM 8549 C CA . ASN A 1 73 ? 18.861 -2.837 6.074 1.00 40.03 73 ASN X CA 5
ATOM 8550 C C . ASN A 1 73 ? 19.054 -1.664 5.113 1.00 50.53 73 ASN X C 5
ATOM 8551 O O . ASN A 1 73 ? 20.122 -1.087 5.035 1.00 20.41 73 ASN X O 5
ATOM 8562 N N . VAL A 1 74 ? 18.041 -1.304 4.380 1.00 63.43 74 VAL X N 5
ATOM 8563 C CA . VAL A 1 74 ? 18.180 -0.153 3.446 1.00 33.33 74 VAL X CA 5
ATOM 8564 C C . VAL A 1 74 ? 18.092 1.156 4.238 1.00 70.51 74 VAL X C 5
ATOM 8565 O O . VAL A 1 74 ? 18.824 2.093 3.992 1.00 55.11 74 VAL X O 5
ATOM 8578 N N . ASP A 1 75 ? 17.206 1.220 5.199 1.00 3.11 75 ASP X N 5
ATOM 8579 C CA . ASP A 1 75 ? 17.063 2.471 6.001 1.00 25.14 75 ASP X CA 5
ATOM 8580 C C . ASP A 1 75 ? 16.148 2.220 7.203 1.00 1.24 75 ASP X C 5
ATOM 8581 O O . ASP A 1 75 ? 15.908 1.093 7.592 1.00 61.21 75 ASP X O 5
ATOM 8590 N N . GLU A 1 76 ? 15.640 3.268 7.801 1.00 41.45 76 GLU X N 5
ATOM 8591 C CA . GLU A 1 76 ? 14.740 3.097 8.979 1.00 23.33 76 GLU X CA 5
ATOM 8592 C C . GLU A 1 76 ? 13.535 4.038 8.863 1.00 42.04 76 GLU X C 5
ATOM 8593 O O . GLU A 1 76 ? 12.536 3.713 8.252 1.00 14.43 76 GLU X O 5
ATOM 8605 N N . ASN A 1 77 ? 13.620 5.197 9.462 1.00 10.10 77 ASN X N 5
ATOM 8606 C CA . ASN A 1 77 ? 12.477 6.158 9.418 1.00 15.13 77 ASN X CA 5
ATOM 8607 C C . ASN A 1 77 ? 12.205 6.617 7.982 1.00 23.04 77 ASN X C 5
ATOM 8608 O O . ASN A 1 77 ? 11.073 6.666 7.548 1.00 63.24 77 ASN X O 5
ATOM 8619 N N . ILE A 1 78 ? 13.222 6.969 7.246 1.00 31.54 78 ILE X N 5
ATOM 8620 C CA . ILE A 1 78 ? 12.996 7.439 5.847 1.00 21.51 78 ILE X CA 5
ATOM 8621 C C . ILE A 1 78 ? 12.055 6.478 5.115 1.00 53.20 78 ILE X C 5
ATOM 8622 O O . ILE A 1 78 ? 11.195 6.888 4.363 1.00 50.15 78 ILE X O 5
ATOM 8638 N N . GLY A 1 79 ? 12.222 5.199 5.318 1.00 42.22 79 GLY X N 5
ATOM 8639 C CA . GLY A 1 79 ? 11.352 4.209 4.620 1.00 32.23 79 GLY X CA 5
ATOM 8640 C C . GLY A 1 79 ? 9.923 4.272 5.172 1.00 22.41 79 GLY X C 5
ATOM 8641 O O . GLY A 1 79 ? 8.974 4.446 4.436 1.00 0.02 79 GLY X O 5
ATOM 8645 N N . ILE A 1 80 ? 9.764 4.116 6.458 1.00 5.22 80 ILE X N 5
ATOM 8646 C CA . ILE A 1 80 ? 8.392 4.132 7.050 1.00 53.43 80 ILE X CA 5
ATOM 8647 C C . ILE A 1 80 ? 7.739 5.504 6.848 1.00 35.43 80 ILE X C 5
ATOM 8648 O O . ILE A 1 80 ? 6.574 5.606 6.525 1.00 20.13 80 ILE X O 5
ATOM 8664 N N . LYS A 1 81 ? 8.479 6.563 7.049 1.00 64.30 81 LYS X N 5
ATOM 8665 C CA . LYS A 1 81 ? 7.900 7.929 6.865 1.00 55.13 81 LYS X CA 5
ATOM 8666 C C . LYS A 1 81 ? 7.341 8.090 5.442 1.00 54.33 81 LYS X C 5
ATOM 8667 O O . LYS A 1 81 ? 6.320 8.714 5.237 1.00 3.31 81 LYS X O 5
ATOM 8686 N N . ILE A 1 82 ? 8.012 7.552 4.460 1.00 22.23 82 ILE X N 5
ATOM 8687 C CA . ILE A 1 82 ? 7.522 7.680 3.054 1.00 74.43 82 ILE X CA 5
ATOM 8688 C C . ILE A 1 82 ? 6.212 6.899 2.862 1.00 33.03 82 ILE X C 5
ATOM 8689 O O . ILE A 1 82 ? 5.285 7.372 2.234 1.00 10.32 82 ILE X O 5
ATOM 8705 N N . PHE A 1 83 ? 6.131 5.710 3.389 1.00 64.12 83 PHE X N 5
ATOM 8706 C CA . PHE A 1 83 ? 4.889 4.899 3.220 1.00 4.22 83 PHE X CA 5
ATOM 8707 C C . PHE A 1 83 ? 3.674 5.702 3.701 1.00 64.44 83 PHE X C 5
ATOM 8708 O O . PHE A 1 83 ? 2.669 5.793 3.021 1.00 24.24 83 PHE X O 5
ATOM 8725 N N . GLN A 1 84 ? 3.756 6.283 4.864 1.00 3.32 84 GLN X N 5
ATOM 8726 C CA . GLN A 1 84 ? 2.614 7.084 5.391 1.00 51.11 84 GLN X CA 5
ATOM 8727 C C . GLN A 1 84 ? 2.099 8.012 4.289 1.00 4.11 84 GLN X C 5
ATOM 8728 O O . GLN A 1 84 ? 0.915 8.072 4.016 1.00 74.53 84 GLN X O 5
ATOM 8742 N N . ARG A 1 85 ? 2.982 8.732 3.650 1.00 53.44 85 ARG X N 5
ATOM 8743 C CA . ARG A 1 85 ? 2.555 9.633 2.543 1.00 20.42 85 ARG X CA 5
ATOM 8744 C C . ARG A 1 85 ? 1.774 8.815 1.502 1.00 64.32 85 ARG X C 5
ATOM 8745 O O . ARG A 1 85 ? 0.767 9.253 0.981 1.00 20.32 85 ARG X O 5
ATOM 8766 N N . LEU A 1 86 ? 2.235 7.627 1.202 1.00 62.43 86 LEU X N 5
ATOM 8767 C CA . LEU A 1 86 ? 1.519 6.764 0.211 1.00 30.43 86 LEU X CA 5
ATOM 8768 C C . LEU A 1 86 ? 0.129 6.403 0.744 1.00 24.03 86 LEU X C 5
ATOM 8769 O O . LEU A 1 86 ? -0.839 6.369 0.011 1.00 63.14 86 LEU X O 5
ATOM 8785 N N . ILE A 1 87 ? 0.025 6.126 2.018 1.00 34.44 87 ILE X N 5
ATOM 8786 C CA . ILE A 1 87 ? -1.302 5.765 2.603 1.00 64.33 87 ILE X CA 5
ATOM 8787 C C . ILE A 1 87 ? -2.269 6.944 2.452 1.00 20.30 87 ILE X C 5
ATOM 8788 O O . ILE A 1 87 ? -3.424 6.774 2.120 1.00 4.44 87 ILE X O 5
ATOM 8804 N N . GLU A 1 88 ? -1.802 8.140 2.689 1.00 74.11 88 GLU X N 5
ATOM 8805 C CA . GLU A 1 88 ? -2.692 9.332 2.570 1.00 13.14 88 GLU X CA 5
ATOM 8806 C C . GLU A 1 88 ? -3.392 9.304 1.208 1.00 20.12 88 GLU X C 5
ATOM 8807 O O . GLU A 1 88 ? -4.595 9.447 1.111 1.00 40.25 88 GLU X O 5
ATOM 8819 N N . HIS A 1 89 ? -2.643 9.116 0.156 1.00 31.35 89 HIS X N 5
ATOM 8820 C CA . HIS A 1 89 ? -3.249 9.098 -1.206 1.00 5.44 89 HIS X CA 5
ATOM 8821 C C . HIS A 1 89 ? -4.164 7.876 -1.336 1.00 45.14 89 HIS X C 5
ATOM 8822 O O . HIS A 1 89 ? -5.064 7.843 -2.153 1.00 4.14 89 HIS X O 5
ATOM 8837 N N . ASN A 1 90 ? -3.954 6.881 -0.517 1.00 33.24 90 ASN X N 5
ATOM 8838 C CA . ASN A 1 90 ? -4.820 5.669 -0.561 1.00 34.44 90 ASN X CA 5
ATOM 8839 C C . ASN A 1 90 ? -6.208 6.036 -0.021 1.00 43.01 90 ASN X C 5
ATOM 8840 O O . ASN A 1 90 ? -7.220 5.721 -0.615 1.00 54.24 90 ASN X O 5
ATOM 8851 N N . LYS A 1 91 ? -6.257 6.707 1.100 1.00 32.33 91 LYS X N 5
ATOM 8852 C CA . LYS A 1 91 ? -7.569 7.129 1.675 1.00 20.42 91 LYS X CA 5
ATOM 8853 C C . LYS A 1 91 ? -8.125 8.290 0.850 1.00 63.20 91 LYS X C 5
ATOM 8854 O O . LYS A 1 91 ? -9.264 8.687 0.996 1.00 0.42 91 LYS X O 5
ATOM 8873 N N . ALA A 1 92 ? -7.313 8.840 -0.010 1.00 21.32 92 ALA X N 5
ATOM 8874 C CA . ALA A 1 92 ? -7.754 9.997 -0.847 1.00 42.04 92 ALA X CA 5
ATOM 8875 C C . ALA A 1 92 ? -8.655 9.541 -1.999 1.00 33.21 92 ALA X C 5
ATOM 8876 O O . ALA A 1 92 ? -9.749 10.040 -2.172 1.00 2.23 92 ALA X O 5
ATOM 8883 N N . LEU A 1 93 ? -8.193 8.627 -2.810 1.00 71.31 93 LEU X N 5
ATOM 8884 C CA . LEU A 1 93 ? -9.028 8.160 -3.956 1.00 42.45 93 LEU X CA 5
ATOM 8885 C C . LEU A 1 93 ? -10.095 7.170 -3.469 1.00 72.44 93 LEU X C 5
ATOM 8886 O O . LEU A 1 93 ? -11.061 6.904 -4.158 1.00 45.13 93 LEU X O 5
ATOM 8902 N N . GLN A 1 94 ? -9.956 6.659 -2.280 1.00 51.33 94 GLN X N 5
ATOM 8903 C CA . GLN A 1 94 ? -10.988 5.730 -1.745 1.00 23.03 94 GLN X CA 5
ATOM 8904 C C . GLN A 1 94 ? -12.249 6.532 -1.404 1.00 40.23 94 GLN X C 5
ATOM 8905 O O . GLN A 1 94 ? -13.327 6.263 -1.904 1.00 53.40 94 GLN X O 5
ATOM 8919 N N . LYS A 1 95 ? -12.115 7.518 -0.557 1.00 24.23 95 LYS X N 5
ATOM 8920 C CA . LYS A 1 95 ? -13.295 8.341 -0.156 1.00 52.15 95 LYS X CA 5
ATOM 8921 C C . LYS A 1 95 ? -13.821 9.116 -1.370 1.00 54.22 95 LYS X C 5
ATOM 8922 O O . LYS A 1 95 ? -15.013 9.271 -1.548 1.00 63.00 95 LYS X O 5
ATOM 8941 N N . GLN A 1 96 ? -12.943 9.611 -2.199 1.00 11.40 96 GLN X N 5
ATOM 8942 C CA . GLN A 1 96 ? -13.391 10.385 -3.393 1.00 62.05 96 GLN X CA 5
ATOM 8943 C C . GLN A 1 96 ? -14.042 9.435 -4.403 1.00 13.43 96 GLN X C 5
ATOM 8944 O O . GLN A 1 96 ? -15.050 9.750 -5.006 1.00 11.03 96 GLN X O 5
ATOM 8958 N N . TYR A 1 97 ? -13.472 8.275 -4.586 1.00 45.25 97 TYR X N 5
ATOM 8959 C CA . TYR A 1 97 ? -14.029 7.300 -5.571 1.00 62.35 97 TYR X CA 5
ATOM 8960 C C . TYR A 1 97 ? -15.436 6.876 -5.139 1.00 71.21 97 TYR X C 5
ATOM 8961 O O . TYR A 1 97 ? -16.374 6.926 -5.911 1.00 32.33 97 TYR X O 5
ATOM 8979 N N . LEU A 1 98 ? -15.587 6.454 -3.911 1.00 51.53 98 LEU X N 5
ATOM 8980 C CA . LEU A 1 98 ? -16.925 5.988 -3.435 1.00 52.20 98 LEU X CA 5
ATOM 8981 C C . LEU A 1 98 ? -17.924 7.152 -3.480 1.00 31.31 98 LEU X C 5
ATOM 8982 O O . LEU A 1 98 ? -19.066 6.988 -3.857 1.00 11.44 98 LEU X O 5
ATOM 8998 N N . GLU A 1 99 ? -17.499 8.326 -3.083 1.00 14.35 99 GLU X N 5
ATOM 8999 C CA . GLU A 1 99 ? -18.418 9.508 -3.092 1.00 3.22 99 GLU X CA 5
ATOM 9000 C C . GLU A 1 99 ? -18.872 9.812 -4.521 1.00 21.54 99 GLU X C 5
ATOM 9001 O O . GLU A 1 99 ? -20.011 10.156 -4.761 1.00 51.21 99 GLU X O 5
ATOM 9013 N N . GLU A 1 100 ? -17.982 9.707 -5.468 1.00 61.42 100 GLU X N 5
ATOM 9014 C CA . GLU A 1 100 ? -18.344 10.039 -6.876 1.00 12.32 100 GLU X CA 5
ATOM 9015 C C . GLU A 1 100 ? -19.103 8.875 -7.523 1.00 22.21 100 GLU X C 5
ATOM 9016 O O . GLU A 1 100 ? -19.755 9.037 -8.535 1.00 2.34 100 GLU X O 5
ATOM 9028 N N . THR A 1 101 ? -19.043 7.707 -6.942 1.00 61.24 101 THR X N 5
ATOM 9029 C CA . THR A 1 101 ? -19.788 6.552 -7.516 1.00 12.42 101 THR X CA 5
ATOM 9030 C C . THR A 1 101 ? -21.239 6.591 -7.017 1.00 22.32 101 THR X C 5
ATOM 9031 O O . THR A 1 101 ? -22.133 6.040 -7.632 1.00 34.52 101 THR X O 5
ATOM 9042 N N . LEU A 1 102 ? -21.478 7.244 -5.911 1.00 21.54 102 LEU X N 5
ATOM 9043 C CA . LEU A 1 102 ? -22.870 7.329 -5.374 1.00 51.35 102 LEU X CA 5
ATOM 9044 C C . LEU A 1 102 ? -23.512 8.644 -5.839 1.00 34.15 102 LEU X C 5
ATOM 9045 O O . LEU A 1 102 ? -24.713 8.817 -5.768 1.00 25.44 102 LEU X O 5
ATOM 9061 N N . GLU A 1 103 ? -22.721 9.562 -6.324 1.00 4.00 103 GLU X N 5
ATOM 9062 C CA . GLU A 1 103 ? -23.270 10.869 -6.804 1.00 23.43 103 GLU X CA 5
ATOM 9063 C C . GLU A 1 103 ? -23.028 11.008 -8.309 1.00 3.04 103 GLU X C 5
ATOM 9064 O O . GLU A 1 103 ? -22.003 10.611 -8.833 1.00 71.20 103 GLU X O 5
ATOM 9076 N N . HIS A 1 104 ? -23.981 11.569 -8.994 1.00 14.22 104 HIS X N 5
ATOM 9077 C CA . HIS A 1 104 ? -23.857 11.762 -10.468 1.00 20.33 104 HIS X CA 5
ATOM 9078 C C . HIS A 1 104 ? -23.466 10.435 -11.103 1.00 24.20 104 HIS X C 5
ATOM 9079 O O . HIS A 1 104 ? -22.418 10.399 -11.743 1.00 0.00 104 HIS X O 5
ATOM 9121 N N . MET A 1 1 ? -17.092 -12.923 -0.248 1.00 5.23 1 MET X N 6
ATOM 9122 C CA . MET A 1 1 ? -16.316 -11.962 -1.081 1.00 13.21 1 MET X CA 6
ATOM 9123 C C . MET A 1 1 ? -15.138 -11.429 -0.261 1.00 1.52 1 MET X C 6
ATOM 9124 O O . MET A 1 1 ? -14.413 -10.553 -0.690 1.00 71.25 1 MET X O 6
ATOM 9140 N N . ILE A 1 2 ? -14.938 -11.958 0.916 1.00 52.44 2 ILE X N 6
ATOM 9141 C CA . ILE A 1 2 ? -13.805 -11.492 1.767 1.00 43.30 2 ILE X CA 6
ATOM 9142 C C . ILE A 1 2 ? -12.478 -11.871 1.095 1.00 61.41 2 ILE X C 6
ATOM 9143 O O . ILE A 1 2 ? -11.482 -11.189 1.238 1.00 51.22 2 ILE X O 6
ATOM 9159 N N . GLU A 1 3 ? -12.461 -12.953 0.361 1.00 4.02 3 GLU X N 6
ATOM 9160 C CA . GLU A 1 3 ? -11.203 -13.381 -0.322 1.00 64.43 3 GLU X CA 6
ATOM 9161 C C . GLU A 1 3 ? -10.748 -12.286 -1.294 1.00 44.52 3 GLU X C 6
ATOM 9162 O O . GLU A 1 3 ? -9.571 -12.057 -1.481 1.00 45.41 3 GLU X O 6
ATOM 9174 N N . LYS A 1 4 ? -11.680 -11.612 -1.914 1.00 52.15 4 LYS X N 6
ATOM 9175 C CA . LYS A 1 4 ? -11.317 -10.538 -2.884 1.00 51.42 4 LYS X CA 6
ATOM 9176 C C . LYS A 1 4 ? -10.482 -9.458 -2.175 1.00 14.52 4 LYS X C 6
ATOM 9177 O O . LYS A 1 4 ? -9.506 -8.966 -2.704 1.00 43.43 4 LYS X O 6
ATOM 9196 N N . LEU A 1 5 ? -10.868 -9.088 -0.982 1.00 23.41 5 LEU X N 6
ATOM 9197 C CA . LEU A 1 5 ? -10.108 -8.053 -0.217 1.00 62.04 5 LEU X CA 6
ATOM 9198 C C . LEU A 1 5 ? -8.724 -8.597 0.151 1.00 43.34 5 LEU X C 6
ATOM 9199 O O . LEU A 1 5 ? -7.752 -7.872 0.207 1.00 44.02 5 LEU X O 6
ATOM 9215 N N . ALA A 1 6 ? -8.639 -9.872 0.411 1.00 2.22 6 ALA X N 6
ATOM 9216 C CA . ALA A 1 6 ? -7.331 -10.480 0.796 1.00 51.22 6 ALA X CA 6
ATOM 9217 C C . ALA A 1 6 ? -6.376 -10.512 -0.403 1.00 72.23 6 ALA X C 6
ATOM 9218 O O . ALA A 1 6 ? -5.323 -9.908 -0.381 1.00 52.14 6 ALA X O 6
ATOM 9225 N N . GLU A 1 7 ? -6.723 -11.224 -1.441 1.00 41.10 7 GLU X N 6
ATOM 9226 C CA . GLU A 1 7 ? -5.824 -11.297 -2.629 1.00 41.35 7 GLU X CA 6
ATOM 9227 C C . GLU A 1 7 ? -5.432 -9.884 -3.075 1.00 43.42 7 GLU X C 6
ATOM 9228 O O . GLU A 1 7 ? -4.325 -9.648 -3.516 1.00 11.00 7 GLU X O 6
ATOM 9240 N N . ILE A 1 8 ? -6.333 -8.945 -2.969 1.00 32.53 8 ILE X N 6
ATOM 9241 C CA . ILE A 1 8 ? -6.015 -7.551 -3.395 1.00 75.11 8 ILE X CA 6
ATOM 9242 C C . ILE A 1 8 ? -4.878 -6.989 -2.531 1.00 54.43 8 ILE X C 6
ATOM 9243 O O . ILE A 1 8 ? -3.918 -6.440 -3.035 1.00 24.33 8 ILE X O 6
ATOM 9259 N N . ARG A 1 9 ? -4.982 -7.118 -1.235 1.00 10.22 9 ARG X N 6
ATOM 9260 C CA . ARG A 1 9 ? -3.925 -6.563 -0.343 1.00 52.14 9 ARG X CA 6
ATOM 9261 C C . ARG A 1 9 ? -2.624 -7.357 -0.544 1.00 22.52 9 ARG X C 6
ATOM 9262 O O . ARG A 1 9 ? -1.540 -6.867 -0.286 1.00 14.14 9 ARG X O 6
ATOM 9283 N N . LYS A 1 10 ? -2.720 -8.570 -1.024 1.00 74.42 10 LYS X N 6
ATOM 9284 C CA . LYS A 1 10 ? -1.492 -9.374 -1.281 1.00 44.25 10 LYS X CA 6
ATOM 9285 C C . LYS A 1 10 ? -0.746 -8.743 -2.460 1.00 60.44 10 LYS X C 6
ATOM 9286 O O . LYS A 1 10 ? 0.471 -8.707 -2.490 1.00 43.15 10 LYS X O 6
ATOM 9305 N N . LYS A 1 11 ? -1.469 -8.228 -3.424 1.00 31.31 11 LYS X N 6
ATOM 9306 C CA . LYS A 1 11 ? -0.807 -7.561 -4.582 1.00 5.35 11 LYS X CA 6
ATOM 9307 C C . LYS A 1 11 ? -0.012 -6.368 -4.053 1.00 41.13 11 LYS X C 6
ATOM 9308 O O . LYS A 1 11 ? 1.095 -6.103 -4.479 1.00 14.40 11 LYS X O 6
ATOM 9327 N N . ILE A 1 12 ? -0.570 -5.652 -3.109 1.00 43.21 12 ILE X N 6
ATOM 9328 C CA . ILE A 1 12 ? 0.155 -4.492 -2.518 1.00 73.24 12 ILE X CA 6
ATOM 9329 C C . ILE A 1 12 ? 1.466 -4.995 -1.919 1.00 14.44 12 ILE X C 6
ATOM 9330 O O . ILE A 1 12 ? 2.481 -4.328 -1.955 1.00 50.33 12 ILE X O 6
ATOM 9346 N N . ASP A 1 13 ? 1.448 -6.182 -1.374 1.00 63.41 13 ASP X N 6
ATOM 9347 C CA . ASP A 1 13 ? 2.682 -6.759 -0.774 1.00 21.14 13 ASP X CA 6
ATOM 9348 C C . ASP A 1 13 ? 3.768 -6.835 -1.850 1.00 62.13 13 ASP X C 6
ATOM 9349 O O . ASP A 1 13 ? 4.915 -6.512 -1.614 1.00 30.12 13 ASP X O 6
ATOM 9358 N N . GLU A 1 14 ? 3.408 -7.249 -3.035 1.00 22.41 14 GLU X N 6
ATOM 9359 C CA . GLU A 1 14 ? 4.408 -7.324 -4.138 1.00 31.43 14 GLU X CA 6
ATOM 9360 C C . GLU A 1 14 ? 4.918 -5.914 -4.439 1.00 42.01 14 GLU X C 6
ATOM 9361 O O . GLU A 1 14 ? 6.051 -5.721 -4.835 1.00 74.03 14 GLU X O 6
ATOM 9373 N N . ILE A 1 15 ? 4.083 -4.924 -4.250 1.00 42.15 15 ILE X N 6
ATOM 9374 C CA . ILE A 1 15 ? 4.510 -3.517 -4.512 1.00 70.32 15 ILE X CA 6
ATOM 9375 C C . ILE A 1 15 ? 5.267 -2.983 -3.291 1.00 52.54 15 ILE X C 6
ATOM 9376 O O . ILE A 1 15 ? 6.196 -2.208 -3.413 1.00 64.24 15 ILE X O 6
ATOM 9392 N N . ASP A 1 16 ? 4.872 -3.395 -2.118 1.00 1.41 16 ASP X N 6
ATOM 9393 C CA . ASP A 1 16 ? 5.551 -2.918 -0.881 1.00 14.24 16 ASP X CA 6
ATOM 9394 C C . ASP A 1 16 ? 7.042 -3.260 -0.952 1.00 21.12 16 ASP X C 6
ATOM 9395 O O . ASP A 1 16 ? 7.894 -2.414 -0.764 1.00 55.21 16 ASP X O 6
ATOM 9404 N N . ASN A 1 17 ? 7.364 -4.496 -1.214 1.00 11.55 17 ASN X N 6
ATOM 9405 C CA . ASN A 1 17 ? 8.797 -4.892 -1.330 1.00 31.14 17 ASN X CA 6
ATOM 9406 C C . ASN A 1 17 ? 9.452 -4.121 -2.478 1.00 52.35 17 ASN X C 6
ATOM 9407 O O . ASN A 1 17 ? 10.610 -3.761 -2.419 1.00 32.13 17 ASN X O 6
ATOM 9418 N N . LYS A 1 18 ? 8.716 -3.885 -3.532 1.00 1.21 18 LYS X N 6
ATOM 9419 C CA . LYS A 1 18 ? 9.286 -3.165 -4.715 1.00 54.12 18 LYS X CA 6
ATOM 9420 C C . LYS A 1 18 ? 9.753 -1.761 -4.309 1.00 65.11 18 LYS X C 6
ATOM 9421 O O . LYS A 1 18 ? 10.821 -1.323 -4.684 1.00 30.41 18 LYS X O 6
ATOM 9440 N N . ILE A 1 19 ? 8.962 -1.045 -3.553 1.00 64.10 19 ILE X N 6
ATOM 9441 C CA . ILE A 1 19 ? 9.361 0.338 -3.156 1.00 23.24 19 ILE X CA 6
ATOM 9442 C C . ILE A 1 19 ? 10.490 0.284 -2.121 1.00 73.11 19 ILE X C 6
ATOM 9443 O O . ILE A 1 19 ? 11.285 1.196 -2.012 1.00 40.50 19 ILE X O 6
ATOM 9459 N N . LEU A 1 20 ? 10.576 -0.779 -1.368 1.00 24.32 20 LEU X N 6
ATOM 9460 C CA . LEU A 1 20 ? 11.662 -0.882 -0.351 1.00 24.32 20 LEU X CA 6
ATOM 9461 C C . LEU A 1 20 ? 12.998 -1.105 -1.071 1.00 3.21 20 LEU X C 6
ATOM 9462 O O . LEU A 1 20 ? 14.051 -0.766 -0.566 1.00 52.12 20 LEU X O 6
ATOM 9478 N N . LYS A 1 21 ? 12.964 -1.680 -2.247 1.00 51.41 21 LYS X N 6
ATOM 9479 C CA . LYS A 1 21 ? 14.230 -1.924 -3.001 1.00 23.32 21 LYS X CA 6
ATOM 9480 C C . LYS A 1 21 ? 15.044 -0.629 -3.061 1.00 41.24 21 LYS X C 6
ATOM 9481 O O . LYS A 1 21 ? 14.581 0.424 -2.670 1.00 12.12 21 LYS X O 6
ATOM 9500 N N . ALA A 1 22 ? 16.254 -0.697 -3.541 1.00 31.54 22 ALA X N 6
ATOM 9501 C CA . ALA A 1 22 ? 17.099 0.529 -3.618 1.00 64.32 22 ALA X CA 6
ATOM 9502 C C . ALA A 1 22 ? 16.418 1.587 -4.495 1.00 54.30 22 ALA X C 6
ATOM 9503 O O . ALA A 1 22 ? 15.217 1.755 -4.461 1.00 74.30 22 ALA X O 6
ATOM 9510 N N . ARG A 1 23 ? 17.180 2.297 -5.283 1.00 53.34 23 ARG X N 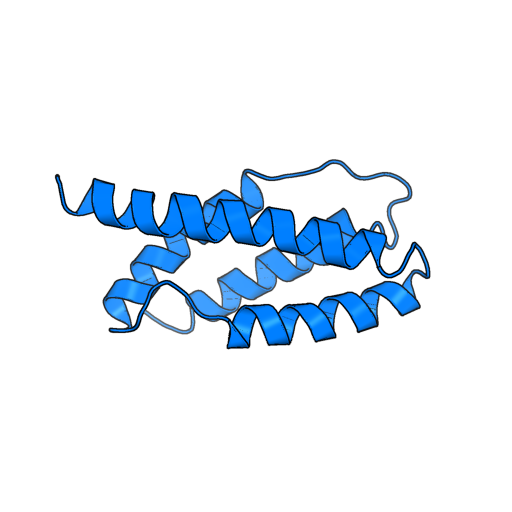6
ATOM 9511 C CA . ARG A 1 23 ? 16.579 3.342 -6.165 1.00 5.01 23 ARG X CA 6
ATOM 9512 C C . ARG A 1 23 ? 17.035 3.117 -7.617 1.00 70.42 23 ARG X C 6
ATOM 9513 O O . ARG A 1 23 ? 16.953 4.002 -8.447 1.00 73.32 23 ARG X O 6
ATOM 9534 N N . TRP A 1 24 ? 17.519 1.939 -7.923 1.00 72.12 24 TRP X N 6
ATOM 9535 C CA . TRP A 1 24 ? 17.984 1.655 -9.314 1.00 10.13 24 TRP X CA 6
ATOM 9536 C C . TRP A 1 24 ? 16.807 1.161 -10.160 1.00 14.10 24 TRP X C 6
ATOM 9537 O O . TRP A 1 24 ? 16.668 1.532 -11.308 1.00 12.03 24 TRP X O 6
ATOM 9558 N N . PRO A 1 25 ? 15.982 0.310 -9.606 1.00 33.11 25 PRO X N 6
ATOM 9559 C CA . PRO A 1 25 ? 14.798 -0.259 -10.323 1.00 62.14 25 PRO X CA 6
ATOM 9560 C C . PRO A 1 25 ? 13.805 0.814 -10.765 1.00 0.42 25 PRO X C 6
ATOM 9561 O O . PRO A 1 25 ? 13.610 1.808 -10.096 1.00 5.34 25 PRO X O 6
ATOM 9572 N N . TRP A 1 26 ? 13.169 0.618 -11.890 1.00 41.23 26 TRP X N 6
ATOM 9573 C CA . TRP A 1 26 ? 12.181 1.624 -12.374 1.00 64.54 26 TRP X CA 6
ATOM 9574 C C . TRP A 1 26 ? 11.079 1.797 -11.328 1.00 15.24 26 TRP X C 6
ATOM 9575 O O . TRP A 1 26 ? 10.225 0.947 -11.167 1.00 71.20 26 TRP X O 6
ATOM 9596 N N . ALA A 1 27 ? 11.091 2.888 -10.609 1.00 44.14 27 ALA X N 6
ATOM 9597 C CA . ALA A 1 27 ? 10.041 3.106 -9.576 1.00 11.02 27 ALA X CA 6
ATOM 9598 C C . ALA A 1 27 ? 9.954 4.595 -9.236 1.00 24.13 27 ALA X C 6
ATOM 9599 O O . ALA A 1 27 ? 9.521 4.975 -8.166 1.00 21.31 27 ALA X O 6
ATOM 9606 N N . GLU A 1 28 ? 10.362 5.441 -10.143 1.00 53.10 28 GLU X N 6
ATOM 9607 C CA . GLU A 1 28 ? 10.299 6.908 -9.888 1.00 44.13 28 GLU X CA 6
ATOM 9608 C C . GLU A 1 28 ? 8.838 7.319 -9.703 1.00 60.03 28 GLU X C 6
ATOM 9609 O O . GLU A 1 28 ? 8.506 8.105 -8.837 1.00 42.45 28 GLU X O 6
ATOM 9621 N N . LYS A 1 29 ? 7.961 6.782 -10.508 1.00 72.12 29 LYS X N 6
ATOM 9622 C CA . LYS A 1 29 ? 6.518 7.133 -10.383 1.00 1.31 29 LYS X CA 6
ATOM 9623 C C . LYS A 1 29 ? 5.748 5.917 -9.859 1.00 42.44 29 LYS X C 6
ATOM 9624 O O . LYS A 1 29 ? 4.667 5.611 -10.323 1.00 63.31 29 LYS X O 6
ATOM 9643 N N . LEU A 1 30 ? 6.292 5.225 -8.893 1.00 33.14 30 LEU X N 6
ATOM 9644 C CA . LEU A 1 30 ? 5.588 4.027 -8.352 1.00 43.23 30 LEU X CA 6
ATOM 9645 C C . LEU A 1 30 ? 4.543 4.477 -7.325 1.00 4.24 30 LEU X C 6
ATOM 9646 O O . LEU A 1 30 ? 4.872 4.867 -6.222 1.00 34.44 30 LEU X O 6
ATOM 9662 N N . ILE A 1 31 ? 3.285 4.413 -7.674 1.00 13.34 31 ILE X N 6
ATOM 9663 C CA . ILE A 1 31 ? 2.222 4.826 -6.712 1.00 64.14 31 ILE X CA 6
ATOM 9664 C C . ILE A 1 31 ? 0.846 4.511 -7.309 1.00 64.54 31 ILE X C 6
ATOM 9665 O O . ILE A 1 31 ? -0.126 4.345 -6.601 1.00 62.20 31 ILE X O 6
ATOM 9681 N N . ALA A 1 32 ? 0.758 4.432 -8.610 1.00 11.53 32 ALA X N 6
ATOM 9682 C CA . ALA A 1 32 ? -0.550 4.129 -9.259 1.00 65.33 32 ALA X CA 6
ATOM 9683 C C . ALA A 1 32 ? -1.001 2.714 -8.883 1.00 53.52 32 ALA X C 6
ATOM 9684 O O . ALA A 1 32 ? -2.140 2.490 -8.521 1.00 50.42 32 ALA X O 6
ATOM 9691 N N . GLU A 1 33 ? -0.117 1.756 -8.964 1.00 12.14 33 GLU X N 6
ATOM 9692 C CA . GLU A 1 33 ? -0.498 0.354 -8.625 1.00 34.15 33 GLU X CA 6
ATOM 9693 C C . GLU A 1 33 ? -1.221 0.337 -7.274 1.00 20.35 33 GLU X C 6
ATOM 9694 O O . GLU A 1 33 ? -2.326 -0.154 -7.158 1.00 1.03 33 GLU X O 6
ATOM 9706 N N . ARG A 1 34 ? -0.608 0.872 -6.251 1.00 72.02 34 ARG X N 6
ATOM 9707 C CA . ARG A 1 34 ? -1.263 0.884 -4.908 1.00 40.04 34 ARG X CA 6
ATOM 9708 C C . ARG A 1 34 ? -2.586 1.631 -5.002 1.00 13.35 34 ARG X C 6
ATOM 9709 O O . ARG A 1 34 ? -3.586 1.219 -4.450 1.00 44.33 34 ARG X O 6
ATOM 9730 N N . ASN A 1 35 ? -2.603 2.733 -5.702 1.00 61.23 35 ASN X N 6
ATOM 9731 C CA . ASN A 1 35 ? -3.866 3.499 -5.843 1.00 0.11 35 ASN X CA 6
ATOM 9732 C C . ASN A 1 35 ? -4.902 2.635 -6.575 1.00 14.32 35 ASN X C 6
ATOM 9733 O O . ASN A 1 35 ? -6.063 2.590 -6.211 1.00 55.04 35 ASN X O 6
ATOM 9744 N N . SER A 1 36 ? -4.491 1.938 -7.599 1.00 55.10 36 SER X N 6
ATOM 9745 C CA . SER A 1 36 ? -5.448 1.077 -8.353 1.00 1.15 36 SER X CA 6
ATOM 9746 C C . SER A 1 36 ? -6.307 0.294 -7.356 1.00 53.53 36 SER X C 6
ATOM 9747 O O . SER A 1 36 ? -7.441 0.639 -7.091 1.00 51.50 36 SER X O 6
ATOM 9755 N N . LEU A 1 37 ? -5.769 -0.761 -6.800 1.00 22.01 37 LEU X N 6
ATOM 9756 C CA . LEU A 1 37 ? -6.544 -1.562 -5.805 1.00 1.22 37 LEU X CA 6
ATOM 9757 C C . LEU A 1 37 ? -7.379 -0.617 -4.930 1.00 10.02 37 LEU X C 6
ATOM 9758 O O . LEU A 1 37 ? -8.545 -0.848 -4.680 1.00 14.53 37 LEU X O 6
ATOM 9774 N N . ALA A 1 38 ? -6.774 0.435 -4.443 1.00 52.33 38 ALA X N 6
ATOM 9775 C CA . ALA A 1 38 ? -7.503 1.388 -3.551 1.00 55.24 38 ALA X CA 6
ATOM 9776 C C . ALA A 1 38 ? -8.924 1.633 -4.066 1.00 43.21 38 ALA X C 6
ATOM 9777 O O . ALA A 1 38 ? -9.879 1.609 -3.315 1.00 2.41 38 ALA X O 6
ATOM 9784 N N . LYS A 1 39 ? -9.069 1.886 -5.336 1.00 51.35 39 LYS X N 6
ATOM 9785 C CA . LYS A 1 39 ? -10.429 2.105 -5.907 1.00 14.11 39 LYS X CA 6
ATOM 9786 C C . LYS A 1 39 ? -11.258 0.818 -5.803 1.00 15.30 39 LYS X C 6
ATOM 9787 O O . LYS A 1 39 ? -12.365 0.822 -5.302 1.00 51.01 39 LYS X O 6
ATOM 9806 N N . ASP A 1 40 ? -10.733 -0.278 -6.271 1.00 34.42 40 ASP X N 6
ATOM 9807 C CA . ASP A 1 40 ? -11.488 -1.558 -6.196 1.00 32.52 40 ASP X CA 6
ATOM 9808 C C . ASP A 1 40 ? -11.746 -1.914 -4.728 1.00 14.00 40 ASP X C 6
ATOM 9809 O O . ASP A 1 40 ? -12.808 -2.388 -4.372 1.00 34.33 40 ASP X O 6
ATOM 9818 N N . VAL A 1 41 ? -10.785 -1.688 -3.875 1.00 65.22 41 VAL X N 6
ATOM 9819 C CA . VAL A 1 41 ? -10.972 -2.014 -2.434 1.00 12.21 41 VAL X CA 6
ATOM 9820 C C . VAL A 1 41 ? -12.129 -1.181 -1.885 1.00 5.34 41 VAL X C 6
ATOM 9821 O O . VAL A 1 41 ? -13.005 -1.684 -1.206 1.00 13.04 41 VAL X O 6
ATOM 9834 N N . ALA A 1 42 ? -12.139 0.089 -2.179 1.00 4.32 42 ALA X N 6
ATOM 9835 C CA . ALA A 1 42 ? -13.227 0.970 -1.665 1.00 54.02 42 ALA X CA 6
ATOM 9836 C C . ALA A 1 42 ? -14.577 0.312 -1.955 1.00 54.21 42 ALA X C 6
ATOM 9837 O O . ALA A 1 42 ? -15.441 0.239 -1.103 1.00 22.44 42 ALA X O 6
ATOM 9844 N N . GLU A 1 43 ? -14.757 -0.177 -3.152 1.00 64.53 43 GLU X N 6
ATOM 9845 C CA . GLU A 1 43 ? -16.040 -0.847 -3.506 1.00 1.42 43 GLU X CA 6
ATOM 9846 C C . GLU A 1 43 ? -16.333 -1.942 -2.480 1.00 44.31 43 GLU X C 6
ATOM 9847 O O . GLU A 1 43 ? -17.327 -1.907 -1.782 1.00 32.33 43 GLU X O 6
ATOM 9859 N N . ILE A 1 44 ? -15.467 -2.919 -2.385 1.00 4.10 44 ILE X N 6
ATOM 9860 C CA . ILE A 1 44 ? -15.688 -4.029 -1.411 1.00 0.14 44 ILE X CA 6
ATOM 9861 C C . ILE A 1 44 ? -16.034 -3.440 -0.039 1.00 12.34 44 ILE X C 6
ATOM 9862 O O . ILE A 1 44 ? -16.846 -3.975 0.690 1.00 74.11 44 ILE X O 6
ATOM 9878 N N . LYS A 1 45 ? -15.419 -2.342 0.317 1.00 1.40 45 LYS X N 6
ATOM 9879 C CA . LYS A 1 45 ? -15.682 -1.734 1.657 1.00 21.12 45 LYS X CA 6
ATOM 9880 C C . LYS A 1 45 ? -17.168 -1.376 1.762 1.00 34.31 45 LYS X C 6
ATOM 9881 O O . LYS A 1 45 ? -17.814 -1.633 2.759 1.00 34.40 45 LYS X O 6
ATOM 9900 N N . ASN A 1 46 ? -17.714 -0.788 0.732 1.00 43.54 46 ASN X N 6
ATOM 9901 C CA . ASN A 1 46 ? -19.154 -0.413 0.752 1.00 12.52 46 ASN X CA 6
ATOM 9902 C C . ASN A 1 46 ? -19.993 -1.682 0.901 1.00 21.15 46 ASN X C 6
ATOM 9903 O O . ASN A 1 46 ? -20.980 -1.710 1.612 1.00 23.45 46 ASN X O 6
ATOM 9914 N N . GLN A 1 47 ? -19.598 -2.737 0.243 1.00 12.45 47 GLN X N 6
ATOM 9915 C CA . GLN A 1 47 ? -20.377 -4.004 0.326 1.00 32.30 47 GLN X CA 6
ATOM 9916 C C . GLN A 1 47 ? -20.079 -4.684 1.669 1.00 53.32 47 GLN X C 6
ATOM 9917 O O . GLN A 1 47 ? -20.763 -5.604 2.075 1.00 11.43 47 GLN X O 6
ATOM 9931 N N . LEU A 1 48 ? -19.075 -4.220 2.370 1.00 23.41 48 LEU X N 6
ATOM 9932 C CA . LEU A 1 48 ? -18.748 -4.815 3.701 1.00 23.21 48 LEU X CA 6
ATOM 9933 C C . LEU A 1 48 ? -19.455 -4.003 4.791 1.00 23.21 48 LEU X C 6
ATOM 9934 O O . LEU A 1 48 ? -19.424 -4.344 5.957 1.00 42.10 48 LEU X O 6
ATOM 9950 N N . GLY A 1 49 ? -20.096 -2.929 4.413 1.00 31.51 49 GLY X N 6
ATOM 9951 C CA . GLY A 1 49 ? -20.829 -2.090 5.409 1.00 52.23 49 GLY X CA 6
ATOM 9952 C C . GLY A 1 49 ? -19.893 -1.652 6.544 1.00 24.13 49 GLY X C 6
ATOM 9953 O O . GLY A 1 49 ? -20.182 -1.861 7.706 1.00 73.55 49 GLY X O 6
ATOM 9957 N N . ILE A 1 50 ? -18.786 -1.029 6.230 1.00 13.34 50 ILE X N 6
ATOM 9958 C CA . ILE A 1 50 ? -17.861 -0.568 7.311 1.00 11.33 50 ILE X CA 6
ATOM 9959 C C . ILE A 1 50 ? -17.131 0.698 6.864 1.00 31.52 50 ILE X C 6
ATOM 9960 O O . ILE A 1 50 ? -17.072 1.009 5.693 1.00 24.14 50 ILE X O 6
ATOM 9976 N N . PRO A 1 51 ? -16.596 1.431 7.803 1.00 60.05 51 PRO X N 6
ATOM 9977 C CA . PRO A 1 51 ? -15.850 2.696 7.525 1.00 1.24 51 PRO X CA 6
ATOM 9978 C C . PRO A 1 51 ? -14.699 2.516 6.537 1.00 42.22 51 PRO X C 6
ATOM 9979 O O . PRO A 1 51 ? -13.972 1.539 6.583 1.00 64.40 51 PRO X O 6
ATOM 9990 N N . ILE A 1 52 ? -14.525 3.455 5.649 1.00 14.31 52 ILE X N 6
ATOM 9991 C CA . ILE A 1 52 ? -13.424 3.358 4.649 1.00 61.11 52 ILE X CA 6
ATOM 9992 C C . ILE A 1 52 ? -12.081 3.449 5.369 1.00 41.22 52 ILE X C 6
ATOM 9993 O O . ILE A 1 52 ? -11.162 2.706 5.086 1.00 73.41 52 ILE X O 6
ATOM 10009 N N . ASN A 1 53 ? -11.956 4.357 6.295 1.00 60.42 53 ASN X N 6
ATOM 10010 C CA . ASN A 1 53 ? -10.668 4.497 7.024 1.00 61.31 53 ASN X CA 6
ATOM 10011 C C . ASN A 1 53 ? -10.447 3.280 7.922 1.00 11.44 53 ASN X C 6
ATOM 10012 O O . ASN A 1 53 ? -11.380 2.624 8.345 1.00 10.11 53 ASN X O 6
ATOM 10023 N N . ASP A 1 54 ? -9.214 2.965 8.208 1.00 24.32 54 ASP X N 6
ATOM 10024 C CA . ASP A 1 54 ? -8.933 1.789 9.068 1.00 12.14 54 ASP X CA 6
ATOM 10025 C C . ASP A 1 54 ? -7.460 1.797 9.487 1.00 12.35 54 ASP X C 6
ATOM 10026 O O . ASP A 1 54 ? -6.624 1.164 8.867 1.00 43.33 54 ASP X O 6
ATOM 10035 N N . PRO A 1 55 ? -7.156 2.488 10.555 1.00 21.03 55 PRO X N 6
ATOM 10036 C CA . PRO A 1 55 ? -5.768 2.576 11.094 1.00 21.34 55 PRO X CA 6
ATOM 10037 C C . PRO A 1 55 ? -5.220 1.179 11.399 1.00 33.41 55 PRO X C 6
ATOM 10038 O O . PRO A 1 55 ? -4.273 0.719 10.789 1.00 61.14 55 PRO X O 6
ATOM 10049 N N . GLU A 1 56 ? -5.824 0.495 12.330 1.00 63.51 56 GLU X N 6
ATOM 10050 C CA . GLU A 1 56 ? -5.368 -0.880 12.657 1.00 3.53 56 GLU X CA 6
ATOM 10051 C C . GLU A 1 56 ? -4.657 -1.462 11.433 1.00 54.40 56 GLU X C 6
ATOM 10052 O O . GLU A 1 56 ? -3.473 -1.746 11.464 1.00 23.54 56 GLU X O 6
ATOM 10064 N N . ARG A 1 57 ? -5.368 -1.625 10.354 1.00 42.50 57 ARG X N 6
ATOM 10065 C CA . ARG A 1 57 ? -4.747 -2.182 9.115 1.00 23.52 57 ARG X CA 6
ATOM 10066 C C . ARG A 1 57 ? -3.504 -1.364 8.774 1.00 42.32 57 ARG X C 6
ATOM 10067 O O . ARG A 1 57 ? -2.450 -1.899 8.497 1.00 23.12 57 ARG X O 6
ATOM 10088 N N . GLU A 1 58 ? -3.619 -0.062 8.808 1.00 10.34 58 GLU X N 6
ATOM 10089 C CA . GLU A 1 58 ? -2.450 0.802 8.482 1.00 43.15 58 GLU X CA 6
ATOM 10090 C C . GLU A 1 58 ? -1.374 0.605 9.557 1.00 1.52 58 GLU X C 6
ATOM 10091 O O . GLU A 1 58 ? -0.192 0.628 9.277 1.00 40.32 58 GLU X O 6
ATOM 10103 N N . LYS A 1 59 ? -1.776 0.394 10.785 1.00 31.41 59 LYS X N 6
ATOM 10104 C CA . LYS A 1 59 ? -0.780 0.175 11.874 1.00 23.11 59 LYS X CA 6
ATOM 10105 C C . LYS A 1 59 ? 0.012 -1.099 11.560 1.00 32.34 59 LYS X C 6
ATOM 10106 O O . LYS A 1 59 ? 1.215 -1.156 11.719 1.00 74.50 59 LYS X O 6
ATOM 10125 N N . TYR A 1 60 ? -0.670 -2.122 11.107 1.00 42.01 60 TYR X N 6
ATOM 10126 C CA . TYR A 1 60 ? 0.014 -3.405 10.766 1.00 51.15 60 TYR X CA 6
ATOM 10127 C C . TYR A 1 60 ? 1.058 -3.140 9.676 1.00 2.02 60 TYR X C 6
ATOM 10128 O O . TYR A 1 60 ? 2.120 -3.730 9.660 1.00 64.33 60 TYR X O 6
ATOM 10146 N N . ILE A 1 61 ? 0.763 -2.241 8.772 1.00 15.44 61 ILE X N 6
ATOM 10147 C CA . ILE A 1 61 ? 1.728 -1.933 7.673 1.00 42.41 61 ILE X CA 6
ATOM 10148 C C . ILE A 1 61 ? 3.032 -1.399 8.279 1.00 21.11 61 ILE X C 6
ATOM 10149 O O . ILE A 1 61 ? 4.115 -1.769 7.870 1.00 23.35 61 ILE X O 6
ATOM 10165 N N . TYR A 1 62 ? 2.931 -0.535 9.257 1.00 12.33 62 TYR X N 6
ATOM 10166 C CA . TYR A 1 62 ? 4.158 0.029 9.890 1.00 32.53 62 TYR X CA 6
ATOM 10167 C C . TYR A 1 62 ? 4.962 -1.112 10.524 1.00 31.32 62 TYR X C 6
ATOM 10168 O O . TYR A 1 62 ? 6.160 -1.219 10.343 1.00 63.12 62 TYR X O 6
ATOM 10186 N N . ASP A 1 63 ? 4.305 -1.964 11.262 1.00 1.25 63 ASP X N 6
ATOM 10187 C CA . ASP A 1 63 ? 5.012 -3.106 11.907 1.00 21.15 63 ASP X CA 6
ATOM 10188 C C . ASP A 1 63 ? 5.438 -4.111 10.832 1.00 72.11 63 ASP X C 6
ATOM 10189 O O . ASP A 1 63 ? 6.513 -4.680 10.891 1.00 13.14 63 ASP X O 6
ATOM 10198 N N . ARG A 1 64 ? 4.598 -4.331 9.848 1.00 42.41 64 ARG X N 6
ATOM 10199 C CA . ARG A 1 64 ? 4.937 -5.298 8.753 1.00 71.21 64 ARG X CA 6
ATOM 10200 C C . ARG A 1 64 ? 6.129 -4.767 7.953 1.00 62.30 64 ARG X C 6
ATOM 10201 O O . ARG A 1 64 ? 7.110 -5.456 7.746 1.00 72.05 64 ARG X O 6
ATOM 10222 N N . ILE A 1 65 ? 6.049 -3.545 7.500 1.00 3.24 65 ILE X N 6
ATOM 10223 C CA . ILE A 1 65 ? 7.183 -2.955 6.729 1.00 11.14 65 ILE X CA 6
ATOM 10224 C C . ILE A 1 65 ? 8.435 -2.872 7.617 1.00 50.21 65 ILE X C 6
ATOM 10225 O O . ILE A 1 65 ? 9.549 -2.910 7.133 1.00 52.03 65 ILE X O 6
ATOM 10241 N N . ARG A 1 66 ? 8.259 -2.750 8.909 1.00 53.23 66 ARG X N 6
ATOM 10242 C CA . ARG A 1 66 ? 9.438 -2.675 9.824 1.00 11.54 66 ARG X CA 6
ATOM 10243 C C . ARG A 1 66 ? 10.313 -3.925 9.648 1.00 3.41 66 ARG X C 6
ATOM 10244 O O . ARG A 1 66 ? 11.523 -3.842 9.549 1.00 51.11 66 ARG X O 6
ATOM 10265 N N . LYS A 1 67 ? 9.711 -5.085 9.617 1.00 23.21 67 LYS X N 6
ATOM 10266 C CA . LYS A 1 67 ? 10.500 -6.346 9.451 1.00 24.41 67 LYS X CA 6
ATOM 10267 C C . LYS A 1 67 ? 11.188 -6.347 8.079 1.00 70.53 67 LYS X C 6
ATOM 10268 O O . LYS A 1 67 ? 12.363 -6.636 7.968 1.00 45.21 67 LYS X O 6
ATOM 10287 N N . LEU A 1 68 ? 10.471 -6.016 7.038 1.00 31.43 68 LEU X N 6
ATOM 10288 C CA . LEU A 1 68 ? 11.097 -5.976 5.683 1.00 72.03 68 LEU X CA 6
ATOM 10289 C C . LEU A 1 68 ? 12.124 -4.838 5.642 1.00 42.20 68 LEU X C 6
ATOM 10290 O O . LEU A 1 68 ? 13.180 -4.960 5.051 1.00 42.12 68 LEU X O 6
ATOM 10306 N N . CYS A 1 69 ? 11.814 -3.728 6.259 1.00 1.33 69 CYS X N 6
ATOM 10307 C CA . CYS A 1 69 ? 12.761 -2.574 6.256 1.00 64.55 69 CYS X CA 6
ATOM 10308 C C . CYS A 1 69 ? 14.080 -2.987 6.913 1.00 14.44 69 CYS X C 6
ATOM 10309 O O . CYS A 1 69 ? 15.100 -2.350 6.735 1.00 34.45 69 CYS X O 6
ATOM 10317 N N . LYS A 1 70 ? 14.066 -4.052 7.667 1.00 70.53 70 LYS X N 6
ATOM 10318 C CA . LYS A 1 70 ? 15.313 -4.501 8.347 1.00 4.10 70 LYS X CA 6
ATOM 10319 C C . LYS A 1 70 ? 15.921 -5.675 7.571 1.00 62.34 70 LYS X C 6
ATOM 10320 O O . LYS A 1 70 ? 17.106 -5.932 7.638 1.00 74.54 70 LYS X O 6
ATOM 10339 N N . GLU A 1 71 ? 15.109 -6.397 6.844 1.00 24.24 71 GLU X N 6
ATOM 10340 C CA . GLU A 1 71 ? 15.621 -7.581 6.088 1.00 14.11 71 GLU X CA 6
ATOM 10341 C C . GLU A 1 71 ? 16.599 -7.138 4.994 1.00 54.03 71 GLU X C 6
ATOM 10342 O O . GLU A 1 71 ? 17.728 -7.582 4.944 1.00 1.11 71 GLU X O 6
ATOM 10354 N N . HIS A 1 72 ? 16.170 -6.282 4.104 1.00 34.31 72 HIS X N 6
ATOM 10355 C CA . HIS A 1 72 ? 17.067 -5.849 2.996 1.00 40.10 72 HIS X CA 6
ATOM 10356 C C . HIS A 1 72 ? 18.093 -4.837 3.522 1.00 21.44 72 HIS X C 6
ATOM 10357 O O . HIS A 1 72 ? 18.896 -4.310 2.776 1.00 41.44 72 HIS X O 6
ATOM 10372 N N . ASN A 1 73 ? 18.071 -4.564 4.796 1.00 62.51 73 ASN X N 6
ATOM 10373 C CA . ASN A 1 73 ? 19.049 -3.596 5.380 1.00 40.03 73 ASN X CA 6
ATOM 10374 C C . ASN A 1 73 ? 19.291 -2.447 4.400 1.00 50.53 73 ASN X C 6
ATOM 10375 O O . ASN A 1 73 ? 20.385 -1.926 4.303 1.00 20.41 73 ASN X O 6
ATOM 10386 N N . VAL A 1 74 ? 18.288 -2.044 3.677 1.00 63.43 74 VAL X N 6
ATOM 10387 C CA . VAL A 1 74 ? 18.477 -0.923 2.715 1.00 33.33 74 VAL X CA 6
ATOM 10388 C C . VAL A 1 74 ? 18.239 0.409 3.437 1.00 70.51 74 VAL X C 6
ATOM 10389 O O . VAL A 1 74 ? 18.851 1.411 3.130 1.00 55.11 74 VAL X O 6
ATOM 10402 N N . ASP A 1 75 ? 17.358 0.421 4.404 1.00 3.11 75 ASP X N 6
ATOM 10403 C CA . ASP A 1 75 ? 17.080 1.686 5.145 1.00 25.14 75 ASP X CA 6
ATOM 10404 C C . ASP A 1 75 ? 16.166 1.402 6.342 1.00 1.24 75 ASP X C 6
ATOM 10405 O O . ASP A 1 75 ? 15.876 0.265 6.660 1.00 61.21 75 ASP X O 6
ATOM 10414 N N . GLU A 1 76 ? 15.717 2.433 7.012 1.00 41.45 76 GLU X N 6
ATOM 10415 C CA . GLU A 1 76 ? 14.826 2.228 8.193 1.00 23.33 76 GLU X CA 6
ATOM 10416 C C . GLU A 1 76 ? 13.720 3.290 8.209 1.00 42.04 76 GLU X C 6
ATOM 10417 O O . GLU A 1 76 ? 12.670 3.119 7.623 1.00 14.43 76 GLU X O 6
ATOM 10429 N N . ASN A 1 77 ? 13.948 4.382 8.892 1.00 10.10 77 ASN X N 6
ATOM 10430 C CA . ASN A 1 77 ? 12.912 5.455 8.974 1.00 15.13 77 ASN X CA 6
ATOM 10431 C C . ASN A 1 77 ? 12.460 5.883 7.573 1.00 23.04 77 ASN X C 6
ATOM 10432 O O . ASN A 1 77 ? 11.283 6.025 7.314 1.00 63.24 77 ASN X O 6
ATOM 10443 N N . ILE A 1 78 ? 13.377 6.107 6.673 1.00 31.54 78 ILE X N 6
ATOM 10444 C CA . ILE A 1 78 ? 12.976 6.537 5.301 1.00 21.51 78 ILE X CA 6
ATOM 10445 C C . ILE A 1 78 ? 11.887 5.609 4.756 1.00 53.20 78 ILE X C 6
ATOM 10446 O O . ILE A 1 78 ? 10.940 6.046 4.133 1.00 50.15 78 ILE X O 6
ATOM 10462 N N . GLY A 1 79 ? 12.020 4.329 4.974 1.00 42.22 79 GLY X N 6
ATOM 10463 C CA . GLY A 1 79 ? 11.000 3.370 4.459 1.00 32.23 79 GLY X CA 6
ATOM 10464 C C . GLY A 1 79 ? 9.619 3.699 5.036 1.00 22.41 79 GLY X C 6
ATOM 10465 O O . GLY A 1 79 ? 8.660 3.870 4.311 1.00 0.02 79 GLY X O 6
ATOM 10469 N N . ILE A 1 80 ? 9.509 3.776 6.334 1.00 5.22 80 ILE X N 6
ATOM 10470 C CA . ILE A 1 80 ? 8.180 4.062 6.957 1.00 53.43 80 ILE X CA 6
ATOM 10471 C C . ILE A 1 80 ? 7.699 5.465 6.566 1.00 35.43 80 ILE X C 6
ATOM 10472 O O . ILE A 1 80 ? 6.539 5.676 6.277 1.00 20.13 80 ILE X O 6
ATOM 10488 N N . LYS A 1 81 ? 8.580 6.431 6.568 1.00 64.30 81 LYS X N 6
ATOM 10489 C CA . LYS A 1 81 ? 8.170 7.821 6.204 1.00 55.13 81 LYS X CA 6
ATOM 10490 C C . LYS A 1 81 ? 7.521 7.846 4.812 1.00 54.33 81 LYS X C 6
ATOM 10491 O O . LYS A 1 81 ? 6.676 8.669 4.527 1.00 3.31 81 LYS X O 6
ATOM 10510 N N . ILE A 1 82 ? 7.923 6.964 3.936 1.00 22.23 82 ILE X N 6
ATOM 10511 C CA . ILE A 1 82 ? 7.344 6.952 2.559 1.00 74.43 82 ILE X CA 6
ATOM 10512 C C . ILE A 1 82 ? 5.991 6.222 2.545 1.00 33.03 82 ILE X C 6
ATOM 10513 O O . ILE A 1 82 ? 5.050 6.659 1.914 1.00 10.32 82 ILE X O 6
ATOM 10529 N N . PHE A 1 83 ? 5.889 5.117 3.227 1.00 64.12 83 PHE X N 6
ATOM 10530 C CA . PHE A 1 83 ? 4.609 4.349 3.223 1.00 4.22 83 PHE X CA 6
ATOM 10531 C C . PHE A 1 83 ? 3.479 5.215 3.795 1.00 64.44 83 PHE X C 6
ATOM 10532 O O . PHE A 1 83 ? 2.449 5.396 3.175 1.00 24.24 83 PHE X O 6
ATOM 10549 N N . GLN A 1 84 ? 3.665 5.749 4.969 1.00 3.32 84 GLN X N 6
ATOM 10550 C CA . GLN A 1 84 ? 2.604 6.593 5.589 1.00 51.11 84 GLN X CA 6
ATOM 10551 C C . GLN A 1 84 ? 2.077 7.584 4.550 1.00 4.11 84 GLN X C 6
ATOM 10552 O O . GLN A 1 84 ? 0.898 7.885 4.504 1.00 74.53 84 GLN X O 6
ATOM 10566 N N . ARG A 1 85 ? 2.940 8.090 3.710 1.00 53.44 85 ARG X N 6
ATOM 10567 C CA . ARG A 1 85 ? 2.494 9.049 2.661 1.00 20.42 85 ARG X CA 6
ATOM 10568 C C . ARG A 1 85 ? 1.583 8.313 1.665 1.00 64.32 85 ARG X C 6
ATOM 10569 O O . ARG A 1 85 ? 0.605 8.855 1.184 1.00 20.32 85 ARG X O 6
ATOM 10590 N N . LEU A 1 86 ? 1.898 7.082 1.355 1.00 62.43 86 LEU X N 6
ATOM 10591 C CA . LEU A 1 86 ? 1.051 6.297 0.403 1.00 30.43 86 LEU X CA 6
ATOM 10592 C C . LEU A 1 86 ? -0.304 5.989 1.047 1.00 24.03 86 LEU X C 6
ATOM 10593 O O . LEU A 1 86 ? -1.318 5.910 0.380 1.00 63.14 86 LEU X O 6
ATOM 10609 N N . ILE A 1 87 ? -0.330 5.806 2.342 1.00 34.44 87 ILE X N 6
ATOM 10610 C CA . ILE A 1 87 ? -1.616 5.486 3.031 1.00 64.33 87 ILE X CA 6
ATOM 10611 C C . ILE A 1 87 ? -2.578 6.672 2.900 1.00 20.30 87 ILE X C 6
ATOM 10612 O O . ILE A 1 87 ? -3.751 6.507 2.630 1.00 4.44 87 ILE X O 6
ATOM 10628 N N . GLU A 1 88 ? -2.088 7.869 3.085 1.00 74.11 88 GLU X N 6
ATOM 10629 C CA . GLU A 1 88 ? -2.967 9.068 2.960 1.00 13.14 88 GLU X CA 6
ATOM 10630 C C . GLU A 1 88 ? -3.543 9.126 1.542 1.00 20.12 88 GLU X C 6
ATOM 10631 O O . GLU A 1 88 ? -4.725 9.327 1.346 1.00 40.25 88 GLU X O 6
ATOM 10643 N N . HIS A 1 89 ? -2.711 8.946 0.552 1.00 31.35 89 HIS X N 6
ATOM 10644 C CA . HIS A 1 89 ? -3.198 8.978 -0.856 1.00 5.44 89 HIS X CA 6
ATOM 10645 C C . HIS A 1 89 ? -4.180 7.822 -1.077 1.00 45.14 89 HIS X C 6
ATOM 10646 O O . HIS A 1 89 ? -5.077 7.903 -1.894 1.00 4.14 89 HIS X O 6
ATOM 10661 N N . ASN A 1 90 ? -4.029 6.760 -0.336 1.00 33.24 90 ASN X N 6
ATOM 10662 C CA . ASN A 1 90 ? -4.955 5.601 -0.478 1.00 34.44 90 ASN X CA 6
ATOM 10663 C C . ASN A 1 90 ? -6.360 6.036 -0.044 1.00 43.01 90 ASN X C 6
ATOM 10664 O O . ASN A 1 90 ? -7.344 5.737 -0.692 1.00 54.24 90 ASN X O 6
ATOM 10675 N N . LYS A 1 91 ? -6.455 6.750 1.048 1.00 32.33 91 LYS X N 6
ATOM 10676 C CA . LYS A 1 91 ? -7.788 7.216 1.534 1.00 20.42 91 LYS X CA 6
ATOM 10677 C C . LYS A 1 91 ? -8.340 8.258 0.561 1.00 63.20 91 LYS X C 6
ATOM 10678 O O . LYS A 1 91 ? -9.494 8.231 0.186 1.00 0.42 91 LYS X O 6
ATOM 10697 N N . ALA A 1 92 ? -7.511 9.182 0.160 1.00 21.32 92 ALA X N 6
ATOM 10698 C CA . ALA A 1 92 ? -7.960 10.266 -0.766 1.00 42.04 92 ALA X CA 6
ATOM 10699 C C . ALA A 1 92 ? -8.797 9.701 -1.918 1.00 33.21 92 ALA X C 6
ATOM 10700 O O . ALA A 1 92 ? -9.959 10.027 -2.065 1.00 2.23 92 ALA X O 6
ATOM 10707 N N . LEU A 1 93 ? -8.212 8.889 -2.758 1.00 71.31 93 LEU X N 6
ATOM 10708 C CA . LEU A 1 93 ? -8.964 8.371 -3.938 1.00 42.45 93 LEU X CA 6
ATOM 10709 C C . LEU A 1 93 ? -10.019 7.350 -3.494 1.00 72.44 93 LEU X C 6
ATOM 10710 O O . LEU A 1 93 ? -11.006 7.134 -4.169 1.00 45.13 93 LEU X O 6
ATOM 10726 N N . GLN A 1 94 ? -9.847 6.755 -2.349 1.00 51.33 94 GLN X N 6
ATOM 10727 C CA . GLN A 1 94 ? -10.862 5.786 -1.852 1.00 23.03 94 GLN X CA 6
ATOM 10728 C C . GLN A 1 94 ? -12.146 6.547 -1.505 1.00 40.23 94 GLN X C 6
ATOM 10729 O O . GLN A 1 94 ? -13.204 6.289 -2.050 1.00 53.40 94 GLN X O 6
ATOM 10743 N N . LYS A 1 95 ? -12.054 7.486 -0.600 1.00 24.23 95 LYS X N 6
ATOM 10744 C CA . LYS A 1 95 ? -13.261 8.260 -0.184 1.00 52.15 95 LYS X CA 6
ATOM 10745 C C . LYS A 1 95 ? -13.788 9.075 -1.371 1.00 54.22 95 LYS X C 6
ATOM 10746 O O . LYS A 1 95 ? -14.980 9.164 -1.593 1.00 63.00 95 LYS X O 6
ATOM 10765 N N . GLN A 1 96 ? -12.911 9.677 -2.128 1.00 11.40 96 GLN X N 6
ATOM 10766 C CA . GLN A 1 96 ? -13.360 10.493 -3.293 1.00 62.05 96 GLN X CA 6
ATOM 10767 C C . GLN A 1 96 ? -14.005 9.578 -4.339 1.00 13.43 96 GLN X C 6
ATOM 10768 O O . GLN A 1 96 ? -14.994 9.924 -4.957 1.00 11.03 96 GLN X O 6
ATOM 10782 N N . TYR A 1 97 ? -13.451 8.413 -4.537 1.00 45.25 97 TYR X N 6
ATOM 10783 C CA . TYR A 1 97 ? -14.010 7.466 -5.546 1.00 62.35 97 TYR X CA 6
ATOM 10784 C C . TYR A 1 97 ? -15.412 7.022 -5.120 1.00 71.21 97 TYR X C 6
ATOM 10785 O O . TYR A 1 97 ? -16.359 7.108 -5.877 1.00 32.33 97 TYR X O 6
ATOM 10803 N N . LEU A 1 98 ? -15.550 6.543 -3.911 1.00 51.53 98 LEU X N 6
ATOM 10804 C CA . LEU A 1 98 ? -16.883 6.061 -3.439 1.00 52.20 98 LEU X CA 6
ATOM 10805 C C . LEU A 1 98 ? -17.895 7.213 -3.485 1.00 31.31 98 LEU X C 6
ATOM 10806 O O . LEU A 1 98 ? -19.044 7.030 -3.834 1.00 11.44 98 LEU X O 6
ATOM 10822 N N . GLU A 1 99 ? -17.475 8.398 -3.119 1.00 14.35 99 GLU X N 6
ATOM 10823 C CA . GLU A 1 99 ? -18.400 9.575 -3.154 1.00 3.22 99 GLU X CA 6
ATOM 10824 C C . GLU A 1 99 ? -18.781 9.902 -4.599 1.00 21.54 99 GLU X C 6
ATOM 10825 O O . GLU A 1 99 ? -19.908 10.249 -4.891 1.00 51.21 99 GLU X O 6
ATOM 10837 N N . GLU A 1 100 ? -17.843 9.815 -5.502 1.00 61.42 100 GLU X N 6
ATOM 10838 C CA . GLU A 1 100 ? -18.142 10.141 -6.925 1.00 12.32 100 GLU X CA 6
ATOM 10839 C C . GLU A 1 100 ? -19.021 9.052 -7.553 1.00 22.21 100 GLU X C 6
ATOM 10840 O O . GLU A 1 100 ? -19.650 9.263 -8.569 1.00 2.34 100 GLU X O 6
ATOM 10852 N N . THR A 1 101 ? -19.085 7.895 -6.950 1.00 61.24 101 THR X N 6
ATOM 10853 C CA . THR A 1 101 ? -19.951 6.817 -7.503 1.00 12.42 101 THR X CA 6
ATOM 10854 C C . THR A 1 101 ? -21.375 6.985 -6.958 1.00 22.32 101 THR X C 6
ATOM 10855 O O . THR A 1 101 ? -22.344 6.619 -7.598 1.00 34.52 101 THR X O 6
ATOM 10866 N N . LEU A 1 102 ? -21.509 7.548 -5.787 1.00 21.54 102 LEU X N 6
ATOM 10867 C CA . LEU A 1 102 ? -22.869 7.756 -5.204 1.00 51.35 102 LEU X CA 6
ATOM 10868 C C . LEU A 1 102 ? -23.581 8.880 -5.972 1.00 34.15 102 LEU X C 6
ATOM 10869 O O . LEU A 1 102 ? -24.792 8.893 -6.087 1.00 25.44 102 LEU X O 6
ATOM 10885 N N . GLU A 1 103 ? -22.839 9.811 -6.504 1.00 4.00 103 GLU X N 6
ATOM 10886 C CA . GLU A 1 103 ? -23.456 10.938 -7.270 1.00 23.43 103 GLU X CA 6
ATOM 10887 C C . GLU A 1 103 ? -24.209 10.386 -8.482 1.00 3.04 103 GLU X C 6
ATOM 10888 O O . GLU A 1 103 ? -25.349 10.730 -8.740 1.00 71.20 103 GLU X O 6
ATOM 10900 N N . HIS A 1 104 ? -23.560 9.535 -9.223 1.00 14.22 104 HIS X N 6
ATOM 10901 C CA . HIS A 1 104 ? -24.194 8.929 -10.429 1.00 20.33 104 HIS X CA 6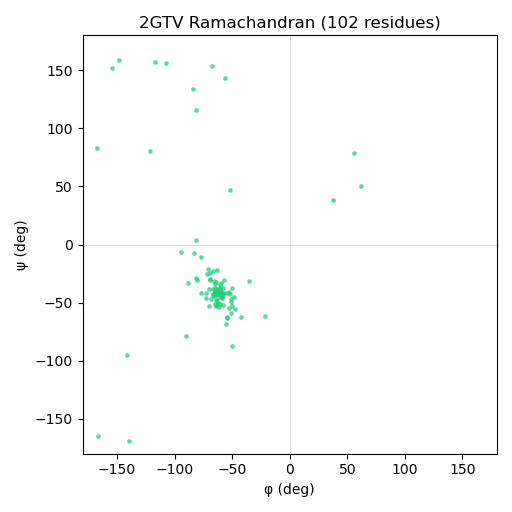
ATOM 10902 C C . HIS A 1 104 ? -25.110 7.798 -9.985 1.00 24.20 104 HIS X C 6
ATOM 10903 O O . HIS A 1 104 ? -24.585 6.739 -9.648 1.00 0.00 104 HIS X O 6
ATOM 10945 N N . MET A 1 1 ? -15.651 -15.746 1.172 1.00 5.23 1 MET X N 7
ATOM 10946 C CA . MET A 1 1 ? -16.075 -14.341 1.428 1.00 13.21 1 MET X CA 7
ATOM 10947 C C . MET A 1 1 ? -14.835 -13.512 1.791 1.00 1.52 1 MET X C 7
ATOM 10948 O O . MET A 1 1 ? -13.813 -14.041 2.172 1.00 71.25 1 MET X O 7
ATOM 10964 N N . ILE A 1 2 ? -14.926 -12.210 1.682 1.00 52.44 2 ILE X N 7
ATOM 10965 C CA . ILE A 1 2 ? -13.764 -11.334 2.021 1.00 43.30 2 ILE X CA 7
ATOM 10966 C C . ILE A 1 2 ? -12.528 -11.807 1.245 1.00 61.41 2 ILE X C 7
ATOM 10967 O O . ILE A 1 2 ? -11.443 -11.282 1.405 1.00 51.22 2 ILE X O 7
ATOM 10983 N N . GLU A 1 3 ? -12.686 -12.797 0.402 1.00 4.02 3 GLU X N 7
ATOM 10984 C CA . GLU A 1 3 ? -11.523 -13.305 -0.385 1.00 64.43 3 GLU X CA 7
ATOM 10985 C C . GLU A 1 3 ? -11.063 -12.221 -1.369 1.00 44.52 3 GLU X C 7
ATOM 10986 O O . GLU A 1 3 ? -9.884 -12.026 -1.589 1.00 45.41 3 GLU X O 7
ATOM 10998 N N . LYS A 1 4 ? -11.992 -11.520 -1.967 1.00 52.15 4 LYS X N 7
ATOM 10999 C CA . LYS A 1 4 ? -11.630 -10.453 -2.949 1.00 51.42 4 LYS X CA 7
ATOM 11000 C C . LYS A 1 4 ? -10.734 -9.402 -2.271 1.00 14.52 4 LYS X C 7
ATOM 11001 O O . LYS A 1 4 ? -9.755 -8.952 -2.831 1.00 43.43 4 LYS X O 7
ATOM 11020 N N . LEU A 1 5 ? -11.072 -9.009 -1.071 1.00 23.41 5 LEU X N 7
ATOM 11021 C CA . LEU A 1 5 ? -10.254 -7.997 -0.331 1.00 62.04 5 LEU X CA 7
ATOM 11022 C C . LEU A 1 5 ? -8.858 -8.571 -0.066 1.00 43.34 5 LEU X C 7
ATOM 11023 O O . LEU A 1 5 ? -7.867 -7.867 -0.095 1.00 44.02 5 LEU X O 7
ATOM 11039 N N . ALA A 1 6 ? -8.778 -9.846 0.206 1.00 2.22 6 ALA X N 7
ATOM 11040 C CA . ALA A 1 6 ? -7.457 -10.473 0.498 1.00 51.22 6 ALA X CA 7
ATOM 11041 C C . ALA A 1 6 ? -6.573 -10.450 -0.753 1.00 72.23 6 ALA X C 7
ATOM 11042 O O . ALA A 1 6 ? -5.502 -9.871 -0.756 1.00 52.14 6 ALA X O 7
ATOM 11049 N N . GLU A 1 7 ? -6.999 -11.093 -1.806 1.00 41.10 7 GLU X N 7
ATOM 11050 C CA . GLU A 1 7 ? -6.172 -11.128 -3.049 1.00 41.35 7 GLU X CA 7
ATOM 11051 C C . GLU A 1 7 ? -5.756 -9.707 -3.435 1.00 43.42 7 GLU X C 7
ATOM 11052 O O . GLU A 1 7 ? -4.654 -9.478 -3.897 1.00 11.00 7 GLU X O 7
ATOM 11064 N N . ILE A 1 8 ? -6.628 -8.754 -3.254 1.00 32.53 8 ILE X N 7
ATOM 11065 C CA . ILE A 1 8 ? -6.295 -7.349 -3.623 1.00 75.11 8 ILE X CA 7
ATOM 11066 C C . ILE A 1 8 ? -5.115 -6.860 -2.775 1.00 54.43 8 ILE X C 7
ATOM 11067 O O . ILE A 1 8 ? -4.161 -6.302 -3.283 1.00 24.33 8 ILE X O 7
ATOM 11083 N N . ARG A 1 9 ? -5.178 -7.066 -1.484 1.00 10.22 9 ARG X N 7
ATOM 11084 C CA . ARG A 1 9 ? -4.071 -6.614 -0.584 1.00 52.14 9 ARG X CA 7
ATOM 11085 C C . ARG A 1 9 ? -2.816 -7.447 -0.881 1.00 22.52 9 ARG X C 7
ATOM 11086 O O . ARG A 1 9 ? -1.705 -7.039 -0.597 1.00 14.14 9 ARG X O 7
ATOM 11107 N N . LYS A 1 10 ? -2.987 -8.605 -1.469 1.00 74.42 10 LYS X N 7
ATOM 11108 C CA . LYS A 1 10 ? -1.813 -9.453 -1.839 1.00 44.25 10 LYS X CA 7
ATOM 11109 C C . LYS A 1 10 ? -1.036 -8.759 -2.967 1.00 60.44 10 LYS X C 7
ATOM 11110 O O . LYS A 1 10 ? 0.180 -8.768 -2.993 1.00 43.15 10 LYS X O 7
ATOM 11129 N N . LYS A 1 11 ? -1.735 -8.142 -3.893 1.00 31.31 11 LYS X N 7
ATOM 11130 C CA . LYS A 1 11 ? -1.045 -7.409 -4.997 1.00 5.35 11 LYS X CA 7
ATOM 11131 C C . LYS A 1 11 ? -0.170 -6.306 -4.387 1.00 41.13 11 LYS X C 7
ATOM 11132 O O . LYS A 1 11 ? 0.962 -6.105 -4.785 1.00 14.40 11 LYS X O 7
ATOM 11151 N N . ILE A 1 12 ? -0.686 -5.600 -3.413 1.00 43.21 12 ILE X N 7
ATOM 11152 C CA . ILE A 1 12 ? 0.106 -4.516 -2.763 1.00 73.24 12 ILE X CA 7
ATOM 11153 C C . ILE A 1 12 ? 1.375 -5.124 -2.159 1.00 14.44 12 ILE X C 7
ATOM 11154 O O . ILE A 1 12 ? 2.438 -4.539 -2.192 1.00 50.33 12 ILE X O 7
ATOM 11170 N N . ASP A 1 13 ? 1.262 -6.306 -1.609 1.00 63.41 13 ASP X N 7
ATOM 11171 C CA . ASP A 1 13 ? 2.450 -6.976 -1.001 1.00 21.14 13 ASP X CA 7
ATOM 11172 C C . ASP A 1 13 ? 3.576 -7.044 -2.036 1.00 62.13 13 ASP X C 7
ATOM 11173 O O . ASP A 1 13 ? 4.721 -6.754 -1.744 1.00 30.12 13 ASP X O 7
ATOM 11182 N N . GLU A 1 14 ? 3.257 -7.419 -3.248 1.00 22.41 14 GLU X N 7
ATOM 11183 C CA . GLU A 1 14 ? 4.296 -7.485 -4.316 1.00 31.43 14 GLU X CA 7
ATOM 11184 C C . GLU A 1 14 ? 4.842 -6.077 -4.577 1.00 42.01 14 GLU X C 7
ATOM 11185 O O . GLU A 1 14 ? 5.972 -5.904 -4.995 1.00 74.03 14 GLU X O 7
ATOM 11197 N N . ILE A 1 15 ? 4.048 -5.068 -4.325 1.00 42.15 15 ILE X N 7
ATOM 11198 C CA . ILE A 1 15 ? 4.516 -3.666 -4.546 1.00 70.32 15 ILE X CA 7
ATOM 11199 C C . ILE A 1 15 ? 5.276 -3.188 -3.303 1.00 52.54 15 ILE X C 7
ATOM 11200 O O . ILE A 1 15 ? 6.336 -2.601 -3.395 1.00 64.24 15 ILE X O 7
ATOM 11216 N N . ASP A 1 16 ? 4.731 -3.433 -2.139 1.00 1.41 16 ASP X N 7
ATOM 11217 C CA . ASP A 1 16 ? 5.396 -2.989 -0.879 1.00 14.24 16 ASP X CA 7
ATOM 11218 C C . ASP A 1 16 ? 6.876 -3.391 -0.899 1.00 21.12 16 ASP X C 7
ATOM 11219 O O . ASP A 1 16 ? 7.753 -2.577 -0.697 1.00 55.21 16 ASP X O 7
ATOM 11228 N N . ASN A 1 17 ? 7.159 -4.647 -1.135 1.00 11.55 17 ASN X N 7
ATOM 11229 C CA . ASN A 1 17 ? 8.579 -5.104 -1.203 1.00 31.14 17 ASN X CA 7
ATOM 11230 C C . ASN A 1 17 ? 9.285 -4.453 -2.401 1.00 52.35 17 ASN X C 7
ATOM 11231 O O . ASN A 1 17 ? 10.449 -4.106 -2.333 1.00 32.13 17 ASN X O 7
ATOM 11242 N N . LYS A 1 18 ? 8.592 -4.301 -3.494 1.00 1.21 18 LYS X N 7
ATOM 11243 C CA . LYS A 1 18 ? 9.219 -3.709 -4.715 1.00 54.12 18 LYS X CA 7
ATOM 11244 C C . LYS A 1 18 ? 9.699 -2.282 -4.416 1.00 65.11 18 LYS X C 7
ATOM 11245 O O . LYS A 1 18 ? 10.786 -1.893 -4.799 1.00 30.41 18 LYS X O 7
ATOM 11264 N N . ILE A 1 19 ? 8.899 -1.495 -3.747 1.00 64.10 19 ILE X N 7
ATOM 11265 C CA . ILE A 1 19 ? 9.308 -0.090 -3.448 1.00 23.24 19 ILE X CA 7
ATOM 11266 C C . ILE A 1 19 ? 10.443 -0.084 -2.417 1.00 73.11 19 ILE X C 7
ATOM 11267 O O . ILE A 1 19 ? 11.279 0.799 -2.412 1.00 40.50 19 ILE X O 7
ATOM 11283 N N . LEU A 1 20 ? 10.486 -1.062 -1.555 1.00 24.32 20 LEU X N 7
ATOM 11284 C CA . LEU A 1 20 ? 11.579 -1.121 -0.542 1.00 24.32 20 LEU X CA 7
ATOM 11285 C C . LEU A 1 20 ? 12.905 -1.417 -1.256 1.00 3.21 20 LEU X C 7
ATOM 11286 O O . LEU A 1 20 ? 13.956 -0.967 -0.849 1.00 52.12 20 LEU X O 7
ATOM 11302 N N . LYS A 1 21 ? 12.858 -2.176 -2.321 1.00 51.41 21 LYS X N 7
ATOM 11303 C CA . LYS A 1 21 ? 14.108 -2.510 -3.067 1.00 23.32 21 LYS X CA 7
ATOM 11304 C C . LYS A 1 21 ? 14.352 -1.453 -4.149 1.00 41.24 21 LYS X C 7
ATOM 11305 O O . LYS A 1 21 ? 13.742 -1.475 -5.200 1.00 12.12 21 LYS X O 7
ATOM 11324 N N . ALA A 1 22 ? 15.236 -0.523 -3.897 1.00 31.54 22 ALA X N 7
ATOM 11325 C CA . ALA A 1 22 ? 15.516 0.540 -4.907 1.00 64.32 22 ALA X CA 7
ATOM 11326 C C . ALA A 1 22 ? 17.019 0.864 -4.924 1.00 54.30 22 ALA X C 7
ATOM 11327 O O . ALA A 1 22 ? 17.416 2.014 -4.965 1.00 74.30 22 ALA X O 7
ATOM 11334 N N . ARG A 1 23 ? 17.856 -0.149 -4.895 1.00 53.34 23 ARG X N 7
ATOM 11335 C CA . ARG A 1 23 ? 19.337 0.081 -4.908 1.00 5.01 23 ARG X CA 7
ATOM 11336 C C . ARG A 1 23 ? 19.719 0.705 -6.259 1.00 70.42 23 ARG X C 7
ATOM 11337 O O . ARG A 1 23 ? 20.506 1.625 -6.325 1.00 73.32 23 ARG X O 7
ATOM 11358 N N . TRP A 1 24 ? 19.173 0.199 -7.338 1.00 72.12 24 TRP X N 7
ATOM 11359 C CA . TRP A 1 24 ? 19.510 0.748 -8.687 1.00 10.13 24 TRP X CA 7
ATOM 11360 C C . TRP A 1 24 ? 18.252 1.352 -9.333 1.00 14.10 24 TRP X C 7
ATOM 11361 O O . TRP A 1 24 ? 18.306 2.411 -9.927 1.00 12.03 24 TRP X O 7
ATOM 11382 N N . PRO A 1 25 ? 17.127 0.694 -9.214 1.00 33.11 25 PRO X N 7
ATOM 11383 C CA . PRO A 1 25 ? 15.841 1.179 -9.805 1.00 62.14 25 PRO X CA 7
ATOM 11384 C C . PRO A 1 25 ? 15.429 2.556 -9.269 1.00 0.42 25 PRO X C 7
ATOM 11385 O O . PRO A 1 25 ? 15.588 2.853 -8.102 1.00 5.34 25 PRO X O 7
ATOM 11396 N N . TRP A 1 26 ? 14.903 3.397 -10.119 1.00 41.23 26 TRP X N 7
ATOM 11397 C CA . TRP A 1 26 ? 14.478 4.754 -9.670 1.00 64.54 26 TRP X CA 7
ATOM 11398 C C . TRP A 1 26 ? 12.967 4.760 -9.436 1.00 15.24 26 TRP X C 7
ATOM 11399 O O . TRP A 1 26 ? 12.407 5.726 -8.955 1.00 71.20 26 TRP X O 7
ATOM 11420 N N . ALA A 1 27 ? 12.303 3.690 -9.777 1.00 44.14 27 ALA X N 7
ATOM 11421 C CA . ALA A 1 27 ? 10.827 3.637 -9.579 1.00 11.02 27 ALA X CA 7
ATOM 11422 C C . ALA A 1 27 ? 10.162 4.818 -10.290 1.00 24.13 27 ALA X C 7
ATOM 11423 O O . ALA A 1 27 ? 10.088 5.912 -9.765 1.00 21.31 27 ALA X O 7
ATOM 11430 N N . GLU A 1 28 ? 9.672 4.596 -11.479 1.00 53.10 28 GLU X N 7
ATOM 11431 C CA . GLU A 1 28 ? 9.013 5.695 -12.243 1.00 44.13 28 GLU X CA 7
ATOM 11432 C C . GLU A 1 28 ? 7.782 6.175 -11.465 1.00 60.03 28 GLU X C 7
ATOM 11433 O O . GLU A 1 28 ? 7.627 7.347 -11.190 1.00 42.45 28 GLU X O 7
ATOM 11445 N N . LYS A 1 29 ? 6.906 5.269 -11.103 1.00 72.12 29 LYS X N 7
ATOM 11446 C CA . LYS A 1 29 ? 5.686 5.663 -10.339 1.00 1.31 29 LYS X CA 7
ATOM 11447 C C . LYS A 1 29 ? 4.942 4.397 -9.893 1.00 42.44 29 LYS X C 7
ATOM 11448 O O . LYS A 1 29 ? 4.192 3.808 -10.647 1.00 63.31 29 LYS X O 7
ATOM 11467 N N . LEU A 1 30 ? 5.142 3.978 -8.669 1.00 33.14 30 LEU X N 7
ATOM 11468 C CA . LEU A 1 30 ? 4.438 2.763 -8.173 1.00 43.23 30 LEU X CA 7
ATOM 11469 C C . LEU A 1 30 ? 3.137 3.187 -7.472 1.00 4.24 30 LEU X C 7
ATOM 11470 O O . LEU A 1 30 ? 2.362 2.363 -7.031 1.00 34.44 30 LEU X O 7
ATOM 11486 N N . ILE A 1 31 ? 2.892 4.473 -7.375 1.00 13.34 31 ILE X N 7
ATOM 11487 C CA . ILE A 1 31 ? 1.644 4.956 -6.706 1.00 64.14 31 ILE X CA 7
ATOM 11488 C C . ILE A 1 31 ? 0.425 4.469 -7.494 1.00 64.54 31 ILE X C 7
ATOM 11489 O O . ILE A 1 31 ? -0.555 4.020 -6.931 1.00 62.20 31 ILE X O 7
ATOM 11505 N N . ALA A 1 32 ? 0.480 4.556 -8.795 1.00 11.53 32 ALA X N 7
ATOM 11506 C CA . ALA A 1 32 ? -0.672 4.110 -9.633 1.00 65.33 32 ALA X CA 7
ATOM 11507 C C . ALA A 1 32 ? -1.208 2.771 -9.110 1.00 53.52 32 ALA X C 7
ATOM 11508 O O . ALA A 1 32 ? -2.335 2.676 -8.668 1.00 50.42 32 ALA X O 7
ATOM 11515 N N . GLU A 1 33 ? -0.407 1.738 -9.162 1.00 12.14 33 GLU X N 7
ATOM 11516 C CA . GLU A 1 33 ? -0.871 0.399 -8.684 1.00 34.15 33 GLU X CA 7
ATOM 11517 C C . GLU A 1 33 ? -1.491 0.540 -7.293 1.00 20.35 33 GLU X C 7
ATOM 11518 O O . GLU A 1 33 ? -2.581 0.068 -7.033 1.00 1.03 33 GLU X O 7
ATOM 11530 N N . ARG A 1 34 ? -0.797 1.190 -6.394 1.00 72.02 34 ARG X N 7
ATOM 11531 C CA . ARG A 1 34 ? -1.336 1.380 -5.017 1.00 40.04 34 ARG X CA 7
ATOM 11532 C C . ARG A 1 34 ? -2.680 2.108 -5.099 1.00 13.35 34 ARG X C 7
ATOM 11533 O O . ARG A 1 34 ? -3.642 1.733 -4.460 1.00 44.33 34 ARG X O 7
ATOM 11554 N N . ASN A 1 35 ? -2.756 3.151 -5.878 1.00 61.23 35 ASN X N 7
ATOM 11555 C CA . ASN A 1 35 ? -4.047 3.879 -6.007 1.00 0.11 35 ASN X CA 7
ATOM 11556 C C . ASN A 1 35 ? -5.093 2.975 -6.648 1.00 14.32 35 ASN X C 7
ATOM 11557 O O . ASN A 1 35 ? -6.233 2.938 -6.225 1.00 55.04 35 ASN X O 7
ATOM 11568 N N . SER A 1 36 ? -4.717 2.252 -7.665 1.00 55.10 36 SER X N 7
ATOM 11569 C CA . SER A 1 36 ? -5.687 1.345 -8.344 1.00 1.15 36 SER X CA 7
ATOM 11570 C C . SER A 1 36 ? -6.486 0.567 -7.297 1.00 53.53 36 SER X C 7
ATOM 11571 O O . SER A 1 36 ? -7.579 0.950 -6.924 1.00 51.50 36 SER X O 7
ATOM 11579 N N . LEU A 1 37 ? -5.948 -0.525 -6.822 1.00 22.01 37 LEU X N 7
ATOM 11580 C CA . LEU A 1 37 ? -6.669 -1.337 -5.798 1.00 1.22 37 LEU X CA 7
ATOM 11581 C C . LEU A 1 37 ? -7.401 -0.395 -4.831 1.00 10.02 37 LEU X C 7
ATOM 11582 O O . LEU A 1 37 ? -8.528 -0.637 -4.444 1.00 14.53 37 LEU X O 7
ATOM 11598 N N . ALA A 1 38 ? -6.753 0.665 -4.424 1.00 52.33 38 ALA X N 7
ATOM 11599 C CA . ALA A 1 38 ? -7.376 1.608 -3.444 1.00 55.24 38 ALA X CA 7
ATOM 11600 C C . ALA A 1 38 ? -8.846 1.847 -3.804 1.00 43.21 38 ALA X C 7
ATOM 11601 O O . ALA A 1 38 ? -9.722 1.765 -2.965 1.00 2.41 38 ALA X O 7
ATOM 11608 N N . LYS A 1 39 ? -9.117 2.149 -5.044 1.00 51.35 39 LYS X N 7
ATOM 11609 C CA . LYS A 1 39 ? -10.525 2.388 -5.481 1.00 14.11 39 LYS X CA 7
ATOM 11610 C C . LYS A 1 39 ? -11.309 1.074 -5.422 1.00 15.30 39 LYS X C 7
ATOM 11611 O O . LYS A 1 39 ? -12.379 1.001 -4.849 1.00 51.01 39 LYS X O 7
ATOM 11630 N N . ASP A 1 40 ? -10.782 0.036 -6.016 1.00 34.42 40 ASP X N 7
ATOM 11631 C CA . ASP A 1 40 ? -11.502 -1.270 -6.034 1.00 32.52 40 ASP X CA 7
ATOM 11632 C C . ASP A 1 40 ? -11.792 -1.721 -4.598 1.00 14.00 40 ASP X C 7
ATOM 11633 O O . ASP A 1 40 ? -12.872 -2.189 -4.290 1.00 34.33 40 ASP X O 7
ATOM 11642 N N . VAL A 1 41 ? -10.833 -1.588 -3.722 1.00 65.22 41 VAL X N 7
ATOM 11643 C CA . VAL A 1 41 ? -11.053 -1.972 -2.297 1.00 12.21 41 VAL X CA 7
ATOM 11644 C C . VAL A 1 41 ? -12.183 -1.127 -1.706 1.00 5.34 41 VAL X C 7
ATOM 11645 O O . VAL A 1 41 ? -13.051 -1.624 -1.018 1.00 13.04 41 VAL X O 7
ATOM 11658 N N . ALA A 1 42 ? -12.178 0.151 -1.976 1.00 4.32 42 ALA X N 7
ATOM 11659 C CA . ALA A 1 42 ? -13.261 1.034 -1.458 1.00 54.02 42 ALA X CA 7
ATOM 11660 C C . ALA A 1 42 ? -14.618 0.376 -1.721 1.00 54.21 42 ALA X C 7
ATOM 11661 O O . ALA A 1 42 ? -15.455 0.285 -0.846 1.00 22.44 42 ALA X O 7
ATOM 11668 N N . GLU A 1 43 ? -14.831 -0.096 -2.921 1.00 64.53 43 GLU X N 7
ATOM 11669 C CA . GLU A 1 43 ? -16.117 -0.779 -3.248 1.00 1.42 43 GLU X CA 7
ATOM 11670 C C . GLU A 1 43 ? -16.368 -1.896 -2.227 1.00 44.31 43 GLU X C 7
ATOM 11671 O O . GLU A 1 43 ? -17.329 -1.869 -1.483 1.00 32.33 43 GLU X O 7
ATOM 11683 N N . ILE A 1 44 ? -15.507 -2.883 -2.191 1.00 4.10 44 ILE X N 7
ATOM 11684 C CA . ILE A 1 44 ? -15.686 -4.007 -1.225 1.00 0.14 44 ILE X CA 7
ATOM 11685 C C . ILE A 1 44 ? -15.992 -3.436 0.168 1.00 12.34 44 ILE X C 7
ATOM 11686 O O . ILE A 1 44 ? -16.795 -3.971 0.907 1.00 74.11 44 ILE X O 7
ATOM 11702 N N . LYS A 1 45 ? -15.360 -2.344 0.526 1.00 1.40 45 LYS X N 7
ATOM 11703 C CA . LYS A 1 45 ? -15.593 -1.748 1.876 1.00 21.12 45 LYS X CA 7
ATOM 11704 C C . LYS A 1 45 ? -17.071 -1.363 1.997 1.00 34.31 45 LYS X C 7
ATOM 11705 O O . LYS A 1 45 ? -17.719 -1.634 2.990 1.00 34.40 45 LYS X O 7
ATOM 11724 N N . ASN A 1 46 ? -17.608 -0.743 0.977 1.00 43.54 46 ASN X N 7
ATOM 11725 C CA . ASN A 1 46 ? -19.045 -0.348 1.000 1.00 12.52 46 ASN X CA 7
ATOM 11726 C C . ASN A 1 46 ? -19.905 -1.607 1.130 1.00 21.15 46 ASN X C 7
ATOM 11727 O O . ASN A 1 46 ? -20.902 -1.624 1.826 1.00 23.45 46 ASN X O 7
ATOM 11738 N N . GLN A 1 47 ? -19.512 -2.671 0.476 1.00 12.45 47 GLN X N 7
ATOM 11739 C CA . GLN A 1 47 ? -20.294 -3.936 0.557 1.00 32.30 47 GLN X CA 7
ATOM 11740 C C . GLN A 1 47 ? -20.002 -4.602 1.913 1.00 53.32 47 GLN X C 7
ATOM 11741 O O . GLN A 1 47 ? -20.693 -5.511 2.327 1.00 11.43 47 GLN X O 7
ATOM 11755 N N . LEU A 1 48 ? -18.997 -4.136 2.620 1.00 23.41 48 LEU X N 7
ATOM 11756 C CA . LEU A 1 48 ? -18.683 -4.724 3.960 1.00 23.21 48 LEU X CA 7
ATOM 11757 C C . LEU A 1 48 ? -19.379 -3.887 5.042 1.00 23.21 48 LEU X C 7
ATOM 11758 O O . LEU A 1 48 ? -19.380 -4.231 6.208 1.00 42.10 48 LEU X O 7
ATOM 11774 N N . GLY A 1 49 ? -19.974 -2.787 4.657 1.00 31.51 49 GLY X N 7
ATOM 11775 C CA . GLY A 1 49 ? -20.697 -1.928 5.645 1.00 52.23 49 GLY X CA 7
ATOM 11776 C C . GLY A 1 49 ? -19.746 -1.474 6.758 1.00 24.13 49 GLY X C 7
ATOM 11777 O O . GLY A 1 49 ? -20.004 -1.687 7.926 1.00 73.55 49 GLY X O 7
ATOM 11781 N N . ILE A 1 50 ? -18.657 -0.837 6.414 1.00 13.34 50 ILE X N 7
ATOM 11782 C CA . ILE A 1 50 ? -17.718 -0.357 7.472 1.00 11.33 50 ILE X CA 7
ATOM 11783 C C . ILE A 1 50 ? -17.011 0.916 7.004 1.00 31.52 50 ILE X C 7
ATOM 11784 O O . ILE A 1 50 ? -16.931 1.192 5.827 1.00 24.14 50 ILE X O 7
ATOM 11800 N N . PRO A 1 51 ? -16.499 1.680 7.929 1.00 60.05 51 PRO X N 7
ATOM 11801 C CA . PRO A 1 51 ? -15.776 2.953 7.628 1.00 1.24 51 PRO X CA 7
ATOM 11802 C C . PRO A 1 51 ? -14.612 2.763 6.647 1.00 42.22 51 PRO X C 7
ATOM 11803 O O . PRO A 1 51 ? -13.901 1.776 6.684 1.00 64.40 51 PRO X O 7
ATOM 11814 N N . ILE A 1 52 ? -14.415 3.715 5.775 1.00 14.31 52 ILE X N 7
ATOM 11815 C CA . ILE A 1 52 ? -13.300 3.629 4.787 1.00 61.11 52 ILE X CA 7
ATOM 11816 C C . ILE A 1 52 ? -11.968 3.686 5.531 1.00 41.22 52 ILE X C 7
ATOM 11817 O O . ILE A 1 52 ? -11.054 2.935 5.253 1.00 73.41 52 ILE X O 7
ATOM 11833 N N . ASN A 1 53 ? -11.852 4.571 6.484 1.00 60.42 53 ASN X N 7
ATOM 11834 C CA . ASN A 1 53 ? -10.571 4.681 7.234 1.00 61.31 53 ASN X CA 7
ATOM 11835 C C . ASN A 1 53 ? -10.383 3.477 8.141 1.00 11.44 53 ASN X C 7
ATOM 11836 O O . ASN A 1 53 ? -11.312 3.004 8.762 1.00 10.11 53 ASN X O 7
ATOM 11847 N N . ASP A 1 54 ? -9.189 2.956 8.194 1.00 24.32 54 ASP X N 7
ATOM 11848 C CA . ASP A 1 54 ? -8.919 1.763 9.047 1.00 12.14 54 ASP X CA 7
ATOM 11849 C C . ASP A 1 54 ? -7.440 1.734 9.454 1.00 12.35 54 ASP X C 7
ATOM 11850 O O . ASP A 1 54 ? -6.646 1.005 8.892 1.00 43.33 54 ASP X O 7
ATOM 11859 N N . PRO A 1 55 ? -7.081 2.510 10.443 1.00 21.03 55 PRO X N 7
ATOM 11860 C CA . PRO A 1 55 ? -5.672 2.607 10.932 1.00 21.34 55 PRO X CA 7
ATOM 11861 C C . PRO A 1 55 ? -5.135 1.229 11.328 1.00 33.41 55 PRO X C 7
ATOM 11862 O O . PRO A 1 55 ? -4.154 0.752 10.788 1.00 61.14 55 PRO X O 7
ATOM 11873 N N . GLU A 1 56 ? -5.780 0.590 12.269 1.00 63.51 56 GLU X N 7
ATOM 11874 C CA . GLU A 1 56 ? -5.347 -0.771 12.693 1.00 3.53 56 GLU X CA 7
ATOM 11875 C C . GLU A 1 56 ? -4.641 -1.449 11.517 1.00 54.40 56 GLU X C 7
ATOM 11876 O O . GLU A 1 56 ? -3.472 -1.780 11.584 1.00 23.54 56 GLU X O 7
ATOM 11888 N N . ARG A 1 57 ? -5.346 -1.643 10.435 1.00 42.50 57 ARG X N 7
ATOM 11889 C CA . ARG A 1 57 ? -4.739 -2.277 9.232 1.00 23.52 57 ARG X CA 7
ATOM 11890 C C . ARG A 1 57 ? -3.469 -1.504 8.851 1.00 42.32 57 ARG X C 7
ATOM 11891 O O . ARG A 1 57 ? -2.428 -2.079 8.598 1.00 23.12 57 ARG X O 7
ATOM 11912 N N . GLU A 1 58 ? -3.554 -0.198 8.823 1.00 10.34 58 GLU X N 7
ATOM 11913 C CA . GLU A 1 58 ? -2.369 0.635 8.462 1.00 43.15 58 GLU X CA 7
ATOM 11914 C C . GLU A 1 58 ? -1.272 0.421 9.511 1.00 1.52 58 GLU X C 7
ATOM 11915 O O . GLU A 1 58 ? -0.097 0.373 9.195 1.00 40.32 58 GLU X O 7
ATOM 11927 N N . LYS A 1 59 ? -1.649 0.278 10.756 1.00 31.41 59 LYS X N 7
ATOM 11928 C CA . LYS A 1 59 ? -0.636 0.041 11.828 1.00 23.11 59 LYS X CA 7
ATOM 11929 C C . LYS A 1 59 ? 0.118 -1.260 11.522 1.00 32.34 59 LYS X C 7
ATOM 11930 O O . LYS A 1 59 ? 1.328 -1.326 11.615 1.00 74.50 59 LYS X O 7
ATOM 11949 N N . TYR A 1 60 ? -0.596 -2.293 11.155 1.00 42.01 60 TYR X N 7
ATOM 11950 C CA . TYR A 1 60 ? 0.055 -3.600 10.826 1.00 51.15 60 TYR X CA 7
ATOM 11951 C C . TYR A 1 60 ? 1.112 -3.379 9.738 1.00 2.02 60 TYR X C 7
ATOM 11952 O O . TYR A 1 60 ? 2.172 -3.973 9.759 1.00 64.33 60 TYR X O 7
ATOM 11970 N N . ILE A 1 61 ? 0.833 -2.522 8.793 1.00 15.44 61 ILE X N 7
ATOM 11971 C CA . ILE A 1 61 ? 1.813 -2.263 7.698 1.00 42.41 61 ILE X CA 7
ATOM 11972 C C . ILE A 1 61 ? 3.111 -1.714 8.304 1.00 21.11 61 ILE X C 7
ATOM 11973 O O . ILE A 1 61 ? 4.199 -2.107 7.932 1.00 23.35 61 ILE X O 7
ATOM 11989 N N . TYR A 1 62 ? 2.998 -0.802 9.237 1.00 12.33 62 TYR X N 7
ATOM 11990 C CA . TYR A 1 62 ? 4.215 -0.205 9.867 1.00 32.53 62 TYR X CA 7
ATOM 11991 C C . TYR A 1 62 ? 5.094 -1.326 10.432 1.00 31.32 62 TYR X C 7
ATOM 11992 O O . TYR A 1 62 ? 6.291 -1.357 10.226 1.00 63.12 62 TYR X O 7
ATOM 12010 N N . ASP A 1 63 ? 4.501 -2.242 11.151 1.00 1.25 63 ASP X N 7
ATOM 12011 C CA . ASP A 1 63 ? 5.279 -3.377 11.733 1.00 21.15 63 ASP X CA 7
ATOM 12012 C C . ASP A 1 63 ? 5.727 -4.332 10.614 1.00 72.11 63 ASP X C 7
ATOM 12013 O O . ASP A 1 63 ? 6.791 -4.916 10.677 1.00 13.14 63 ASP X O 7
ATOM 12022 N N . ARG A 1 64 ? 4.916 -4.502 9.597 1.00 42.41 64 ARG X N 7
ATOM 12023 C CA . ARG A 1 64 ? 5.279 -5.433 8.477 1.00 71.21 64 ARG X CA 7
ATOM 12024 C C . ARG A 1 64 ? 6.427 -4.826 7.659 1.00 62.30 64 ARG X C 7
ATOM 12025 O O . ARG A 1 64 ? 7.377 -5.500 7.312 1.00 72.05 64 ARG X O 7
ATOM 12046 N N . ILE A 1 65 ? 6.341 -3.559 7.347 1.00 3.24 65 ILE X N 7
ATOM 12047 C CA . ILE A 1 65 ? 7.423 -2.903 6.552 1.00 11.14 65 ILE X CA 7
ATOM 12048 C C . ILE A 1 65 ? 8.747 -2.973 7.329 1.00 50.21 65 ILE X C 7
ATOM 12049 O O . ILE A 1 65 ? 9.790 -3.239 6.765 1.00 52.03 65 ILE X O 7
ATOM 12065 N N . ARG A 1 66 ? 8.713 -2.724 8.617 1.00 53.23 66 ARG X N 7
ATOM 12066 C CA . ARG A 1 66 ? 9.973 -2.785 9.433 1.00 11.54 66 ARG X CA 7
ATOM 12067 C C . ARG A 1 66 ? 10.630 -4.157 9.257 1.00 3.41 66 ARG X C 7
ATOM 12068 O O . ARG A 1 66 ? 11.839 -4.273 9.211 1.00 51.11 66 ARG X O 7
ATOM 12089 N N . LYS A 1 67 ? 9.843 -5.200 9.173 1.00 23.21 67 LYS X N 7
ATOM 12090 C CA . LYS A 1 67 ? 10.418 -6.570 9.001 1.00 24.41 67 LYS X CA 7
ATOM 12091 C C . LYS A 1 67 ? 11.173 -6.641 7.670 1.00 70.53 67 LYS X C 7
ATOM 12092 O O . LYS A 1 67 ? 12.320 -7.044 7.619 1.00 45.21 67 LYS X O 7
ATOM 12111 N N . LEU A 1 68 ? 10.545 -6.243 6.595 1.00 31.43 68 LEU X N 7
ATOM 12112 C CA . LEU A 1 68 ? 11.234 -6.264 5.273 1.00 72.03 68 LEU X CA 7
ATOM 12113 C C . LEU A 1 68 ? 12.319 -5.179 5.255 1.00 42.20 68 LEU X C 7
ATOM 12114 O O . LEU A 1 68 ? 13.371 -5.344 4.666 1.00 42.12 68 LEU X O 7
ATOM 12130 N N . CYS A 1 69 ? 12.063 -4.067 5.902 1.00 1.33 69 CYS X N 7
ATOM 12131 C CA . CYS A 1 69 ? 13.066 -2.960 5.936 1.00 64.55 69 CYS X CA 7
ATOM 12132 C C . CYS A 1 69 ? 14.356 -3.460 6.593 1.00 14.44 69 CYS X C 7
ATOM 12133 O O . CYS A 1 69 ? 15.437 -3.297 6.064 1.00 34.45 69 CYS X O 7
ATOM 12141 N N . LYS A 1 70 ? 14.246 -4.077 7.739 1.00 70.53 70 LYS X N 7
ATOM 12142 C CA . LYS A 1 70 ? 15.460 -4.602 8.431 1.00 4.10 70 LYS X CA 7
ATOM 12143 C C . LYS A 1 70 ? 16.087 -5.709 7.571 1.00 62.34 70 LYS X C 7
ATOM 12144 O O . LYS A 1 70 ? 17.285 -5.902 7.568 1.00 74.54 70 LYS X O 7
ATOM 12163 N N . GLU A 1 71 ? 15.277 -6.444 6.849 1.00 24.24 71 GLU X N 7
ATOM 12164 C CA . GLU A 1 71 ? 15.811 -7.575 6.026 1.00 14.11 71 GLU X CA 7
ATOM 12165 C C . GLU A 1 71 ? 16.881 -7.057 5.063 1.00 54.03 71 GLU X C 7
ATOM 12166 O O . GLU A 1 71 ? 18.046 -7.388 5.176 1.00 1.11 71 GLU X O 7
ATOM 12178 N N . HIS A 1 72 ? 16.490 -6.255 4.107 1.00 34.31 72 HIS X N 7
ATOM 12179 C CA . HIS A 1 72 ? 17.474 -5.751 3.105 1.00 40.10 72 HIS X CA 7
ATOM 12180 C C . HIS A 1 72 ? 18.196 -4.535 3.674 1.00 21.44 72 HIS X C 7
ATOM 12181 O O . HIS A 1 72 ? 18.918 -3.844 2.983 1.00 41.44 72 HIS X O 7
ATOM 12196 N N . ASN A 1 73 ? 18.025 -4.276 4.934 1.00 62.51 73 ASN X N 7
ATOM 12197 C CA . ASN A 1 73 ? 18.735 -3.126 5.563 1.00 40.03 73 ASN X CA 7
ATOM 12198 C C . ASN A 1 73 ? 18.943 -2.005 4.554 1.00 50.53 73 ASN X C 7
ATOM 12199 O O . ASN A 1 73 ? 20.014 -1.438 4.467 1.00 20.41 73 ASN X O 7
ATOM 12210 N N . VAL A 1 74 ? 17.937 -1.675 3.794 1.00 63.43 74 VAL X N 7
ATOM 12211 C CA . VAL A 1 74 ? 18.071 -0.561 2.807 1.00 33.33 74 VAL X CA 7
ATOM 12212 C C . VAL A 1 74 ? 17.925 0.776 3.540 1.00 70.51 74 VAL X C 7
ATOM 12213 O O . VAL A 1 74 ? 18.677 1.702 3.310 1.00 55.11 74 VAL X O 7
ATOM 12226 N N . ASP A 1 75 ? 16.973 0.878 4.430 1.00 3.11 75 ASP X N 7
ATOM 12227 C CA . ASP A 1 75 ? 16.792 2.156 5.180 1.00 25.14 75 ASP X CA 7
ATOM 12228 C C . ASP A 1 75 ? 15.979 1.901 6.452 1.00 1.24 75 ASP X C 7
ATOM 12229 O O . ASP A 1 75 ? 15.852 0.781 6.906 1.00 61.21 75 ASP X O 7
ATOM 12238 N N . GLU A 1 76 ? 15.436 2.940 7.033 1.00 41.45 76 GLU X N 7
ATOM 12239 C CA . GLU A 1 76 ? 14.618 2.773 8.276 1.00 23.33 76 GLU X CA 7
ATOM 12240 C C . GLU A 1 76 ? 13.412 3.715 8.234 1.00 42.04 76 GLU X C 7
ATOM 12241 O O . GLU A 1 76 ? 12.385 3.403 7.664 1.00 14.43 76 GLU X O 7
ATOM 12253 N N . ASN A 1 77 ? 13.524 4.858 8.858 1.00 10.10 77 ASN X N 7
ATOM 12254 C CA . ASN A 1 77 ? 12.376 5.815 8.891 1.00 15.13 77 ASN X CA 7
ATOM 12255 C C . ASN A 1 77 ? 12.035 6.305 7.477 1.00 23.04 77 ASN X C 7
ATOM 12256 O O . ASN A 1 77 ? 10.881 6.451 7.127 1.00 63.24 77 ASN X O 7
ATOM 12267 N N . ILE A 1 78 ? 13.023 6.576 6.669 1.00 31.54 78 ILE X N 7
ATOM 12268 C CA . ILE A 1 78 ? 12.746 7.075 5.291 1.00 21.51 78 ILE X CA 7
ATOM 12269 C C . ILE A 1 78 ? 11.735 6.154 4.600 1.00 53.20 78 ILE X C 7
ATOM 12270 O O . ILE A 1 78 ? 10.819 6.605 3.939 1.00 50.15 78 ILE X O 7
ATOM 12286 N N . GLY A 1 79 ? 11.901 4.870 4.744 1.00 42.22 79 GLY X N 7
ATOM 12287 C CA . GLY A 1 79 ? 10.969 3.914 4.081 1.00 32.23 79 GLY X CA 7
ATOM 12288 C C . GLY A 1 79 ? 9.583 3.996 4.727 1.00 22.41 79 GLY X C 7
ATOM 12289 O O . GLY A 1 79 ? 8.580 4.121 4.051 1.00 0.02 79 GLY X O 7
ATOM 12293 N N . ILE A 1 80 ? 9.517 3.921 6.030 1.00 5.22 80 ILE X N 7
ATOM 12294 C CA . ILE A 1 80 ? 8.194 3.957 6.719 1.00 53.43 80 ILE X CA 7
ATOM 12295 C C . ILE A 1 80 ? 7.517 5.309 6.458 1.00 35.43 80 ILE X C 7
ATOM 12296 O O . ILE A 1 80 ? 6.331 5.377 6.200 1.00 20.13 80 ILE X O 7
ATOM 12312 N N . LYS A 1 81 ? 8.260 6.382 6.528 1.00 64.30 81 LYS X N 7
ATOM 12313 C CA . LYS A 1 81 ? 7.665 7.734 6.284 1.00 55.13 81 LYS X CA 7
ATOM 12314 C C . LYS A 1 81 ? 7.001 7.756 4.904 1.00 54.33 81 LYS X C 7
ATOM 12315 O O . LYS A 1 81 ? 5.934 8.310 4.727 1.00 3.31 81 LYS X O 7
ATOM 12334 N N . ILE A 1 82 ? 7.633 7.171 3.923 1.00 22.23 82 ILE X N 7
ATOM 12335 C CA . ILE A 1 82 ? 7.055 7.171 2.547 1.00 74.43 82 ILE X CA 7
ATOM 12336 C C . ILE A 1 82 ? 5.752 6.362 2.527 1.00 33.03 82 ILE X C 7
ATOM 12337 O O . ILE A 1 82 ? 4.764 6.772 1.950 1.00 10.32 82 ILE X O 7
ATOM 12353 N N . PHE A 1 83 ? 5.749 5.214 3.149 1.00 64.12 83 PHE X N 7
ATOM 12354 C CA . PHE A 1 83 ? 4.531 4.353 3.148 1.00 4.22 83 PHE X CA 7
ATOM 12355 C C . PHE A 1 83 ? 3.349 5.128 3.745 1.00 64.44 83 PHE X C 7
ATOM 12356 O O . PHE A 1 83 ? 2.282 5.201 3.167 1.00 24.24 83 PHE X O 7
ATOM 12373 N N . GLN A 1 84 ? 3.537 5.708 4.900 1.00 3.32 84 GLN X N 7
ATOM 12374 C CA . GLN A 1 84 ? 2.446 6.502 5.543 1.00 51.11 84 GLN X CA 7
ATOM 12375 C C . GLN A 1 84 ? 1.921 7.544 4.549 1.00 4.11 84 GLN X C 7
ATOM 12376 O O . GLN A 1 84 ? 0.733 7.783 4.456 1.00 74.53 84 GLN X O 7
ATOM 12390 N N . ARG A 1 85 ? 2.807 8.160 3.807 1.00 53.44 85 ARG X N 7
ATOM 12391 C CA . ARG A 1 85 ? 2.377 9.181 2.800 1.00 20.42 85 ARG X CA 7
ATOM 12392 C C . ARG A 1 85 ? 1.444 8.522 1.777 1.00 64.32 85 ARG X C 7
ATOM 12393 O O . ARG A 1 85 ? 0.446 9.087 1.378 1.00 20.32 85 ARG X O 7
ATOM 12414 N N . LEU A 1 86 ? 1.766 7.325 1.352 1.00 62.43 86 LEU X N 7
ATOM 12415 C CA . LEU A 1 86 ? 0.900 6.606 0.362 1.00 30.43 86 LEU X CA 7
ATOM 12416 C C . LEU A 1 86 ? -0.430 6.222 1.017 1.00 24.03 86 LEU X C 7
ATOM 12417 O O . LEU A 1 86 ? -1.463 6.196 0.376 1.00 63.14 86 LEU X O 7
ATOM 12433 N N . ILE A 1 87 ? -0.412 5.922 2.290 1.00 34.44 87 ILE X N 7
ATOM 12434 C CA . ILE A 1 87 ? -1.670 5.522 2.987 1.00 64.33 87 ILE X CA 7
ATOM 12435 C C . ILE A 1 87 ? -2.655 6.698 2.981 1.00 20.30 87 ILE X C 7
ATOM 12436 O O . ILE A 1 87 ? -3.832 6.534 2.728 1.00 4.44 87 ILE X O 7
ATOM 12452 N N . GLU A 1 88 ? -2.178 7.886 3.247 1.00 74.11 88 GLU X N 7
ATOM 12453 C CA . GLU A 1 88 ? -3.074 9.077 3.250 1.00 13.14 88 GLU X CA 7
ATOM 12454 C C . GLU A 1 88 ? -3.700 9.228 1.859 1.00 20.12 88 GLU X C 7
ATOM 12455 O O . GLU A 1 88 ? -4.900 9.364 1.716 1.00 40.25 88 GLU X O 7
ATOM 12467 N N . HIS A 1 89 ? -2.890 9.196 0.832 1.00 31.35 89 HIS X N 7
ATOM 12468 C CA . HIS A 1 89 ? -3.420 9.330 -0.557 1.00 5.44 89 HIS X CA 7
ATOM 12469 C C . HIS A 1 89 ? -4.290 8.113 -0.884 1.00 45.14 89 HIS X C 7
ATOM 12470 O O . HIS A 1 89 ? -5.198 8.183 -1.689 1.00 4.14 89 HIS X O 7
ATOM 12485 N N . ASN A 1 90 ? -4.030 7.004 -0.249 1.00 33.24 90 ASN X N 7
ATOM 12486 C CA . ASN A 1 90 ? -4.852 5.785 -0.489 1.00 34.44 90 ASN X CA 7
ATOM 12487 C C . ASN A 1 90 ? -6.281 6.036 0.007 1.00 43.01 90 ASN X C 7
ATOM 12488 O O . ASN A 1 90 ? -7.248 5.681 -0.642 1.00 54.24 90 ASN X O 7
ATOM 12499 N N . LYS A 1 91 ? -6.415 6.648 1.156 1.00 32.33 91 LYS X N 7
ATOM 12500 C CA . LYS A 1 91 ? -7.772 6.943 1.701 1.00 20.42 91 LYS X CA 7
ATOM 12501 C C . LYS A 1 91 ? -8.434 8.019 0.833 1.00 63.20 91 LYS X C 7
ATOM 12502 O O . LYS A 1 91 ? -9.584 7.908 0.454 1.00 0.42 91 LYS X O 7
ATOM 12521 N N . ALA A 1 92 ? -7.719 9.068 0.536 1.00 21.32 92 ALA X N 7
ATOM 12522 C CA . ALA A 1 92 ? -8.300 10.176 -0.280 1.00 42.04 92 ALA X CA 7
ATOM 12523 C C . ALA A 1 92 ? -9.086 9.630 -1.478 1.00 33.21 92 ALA X C 7
ATOM 12524 O O . ALA A 1 92 ? -10.291 9.773 -1.559 1.00 2.23 92 ALA X O 7
ATOM 12531 N N . LEU A 1 93 ? -8.406 9.045 -2.431 1.00 71.31 93 LEU X N 7
ATOM 12532 C CA . LEU A 1 93 ? -9.104 8.553 -3.654 1.00 42.45 93 LEU X CA 7
ATOM 12533 C C . LEU A 1 93 ? -10.101 7.448 -3.290 1.00 72.44 93 LEU X C 7
ATOM 12534 O O . LEU A 1 93 ? -11.088 7.237 -3.971 1.00 45.13 93 LEU X O 7
ATOM 12550 N N . GLN A 1 94 ? -9.868 6.771 -2.205 1.00 51.33 94 GLN X N 7
ATOM 12551 C CA . GLN A 1 94 ? -10.815 5.717 -1.751 1.00 23.03 94 GLN X CA 7
ATOM 12552 C C . GLN A 1 94 ? -12.168 6.364 -1.431 1.00 40.23 94 GLN X C 7
ATOM 12553 O O . GLN A 1 94 ? -13.199 5.969 -1.942 1.00 53.40 94 GLN X O 7
ATOM 12567 N N . LYS A 1 95 ? -12.164 7.355 -0.575 1.00 24.23 95 LYS X N 7
ATOM 12568 C CA . LYS A 1 95 ? -13.435 8.038 -0.190 1.00 52.15 95 LYS X CA 7
ATOM 12569 C C . LYS A 1 95 ? -13.991 8.825 -1.383 1.00 54.22 95 LYS X C 7
ATOM 12570 O O . LYS A 1 95 ? -15.159 8.735 -1.709 1.00 63.00 95 LYS X O 7
ATOM 12589 N N . GLN A 1 96 ? -13.168 9.612 -2.022 1.00 11.40 96 GLN X N 7
ATOM 12590 C CA . GLN A 1 96 ? -13.641 10.407 -3.194 1.00 62.05 96 GLN X CA 7
ATOM 12591 C C . GLN A 1 96 ? -14.213 9.466 -4.263 1.00 13.43 96 GLN X C 7
ATOM 12592 O O . GLN A 1 96 ? -15.213 9.756 -4.889 1.00 11.03 96 GLN X O 7
ATOM 12606 N N . TYR A 1 97 ? -13.581 8.345 -4.477 1.00 45.25 97 TYR X N 7
ATOM 12607 C CA . TYR A 1 97 ? -14.079 7.371 -5.495 1.00 62.35 97 TYR X CA 7
ATOM 12608 C C . TYR A 1 97 ? -15.465 6.852 -5.091 1.00 71.21 97 TYR X C 7
ATOM 12609 O O . TYR A 1 97 ? -16.383 6.821 -5.887 1.00 32.33 97 TYR X O 7
ATOM 12627 N N . LEU A 1 98 ? -15.616 6.434 -3.860 1.00 51.53 98 LEU X N 7
ATOM 12628 C CA . LEU A 1 98 ? -16.934 5.902 -3.398 1.00 52.20 98 LEU X CA 7
ATOM 12629 C C . LEU A 1 98 ? -18.004 7.000 -3.516 1.00 31.31 98 LEU X C 7
ATOM 12630 O O . LEU A 1 98 ? -19.132 6.740 -3.887 1.00 11.44 98 LEU X O 7
ATOM 12646 N N . GLU A 1 99 ? -17.659 8.220 -3.195 1.00 14.35 99 GLU X N 7
ATOM 12647 C CA . GLU A 1 99 ? -18.649 9.339 -3.291 1.00 3.22 99 GLU X CA 7
ATOM 12648 C C . GLU A 1 99 ? -18.997 9.591 -4.759 1.00 21.54 99 GLU X C 7
ATOM 12649 O O . GLU A 1 99 ? -20.121 9.908 -5.095 1.00 51.21 99 GLU X O 7
ATOM 12661 N N . GLU A 1 100 ? -18.032 9.468 -5.634 1.00 61.42 100 GLU X N 7
ATOM 12662 C CA . GLU A 1 100 ? -18.289 9.728 -7.081 1.00 12.32 100 GLU X CA 7
ATOM 12663 C C . GLU A 1 100 ? -19.201 8.640 -7.653 1.00 22.21 100 GLU X C 7
ATOM 12664 O O . GLU A 1 100 ? -19.923 8.862 -8.605 1.00 2.34 100 GLU X O 7
ATOM 12676 N N . THR A 1 101 ? -19.192 7.472 -7.071 1.00 61.24 101 THR X N 7
ATOM 12677 C CA . THR A 1 101 ? -20.074 6.384 -7.576 1.00 12.42 101 THR X CA 7
ATOM 12678 C C . THR A 1 101 ? -21.491 6.602 -7.038 1.00 22.32 101 THR X C 7
ATOM 12679 O O . THR A 1 101 ? -22.468 6.268 -7.678 1.00 34.52 101 THR X O 7
ATOM 12690 N N . LEU A 1 102 ? -21.609 7.175 -5.866 1.00 21.54 102 LEU X N 7
ATOM 12691 C CA . LEU A 1 102 ? -22.961 7.417 -5.283 1.00 51.35 102 LEU X CA 7
ATOM 12692 C C . LEU A 1 102 ? -23.645 8.537 -6.077 1.00 34.15 102 LEU X C 7
ATOM 12693 O O . LEU A 1 102 ? -24.858 8.610 -6.156 1.00 25.44 102 LEU X O 7
ATOM 12709 N N . GLU A 1 103 ? -22.865 9.417 -6.653 1.00 4.00 103 GLU X N 7
ATOM 12710 C CA . GLU A 1 103 ? -23.433 10.560 -7.435 1.00 23.43 103 GLU X CA 7
ATOM 12711 C C . GLU A 1 103 ? -23.102 10.436 -8.912 1.00 3.04 103 GLU X C 7
ATOM 12712 O O . GLU A 1 103 ? -22.018 10.023 -9.299 1.00 71.20 103 GLU X O 7
ATOM 12724 N N . HIS A 1 104 ? -24.038 10.838 -9.734 1.00 14.22 104 HIS X N 7
ATOM 12725 C CA . HIS A 1 104 ? -23.820 10.790 -11.210 1.00 20.33 104 HIS X CA 7
ATOM 12726 C C . HIS A 1 104 ? -22.806 11.887 -11.561 1.00 24.20 104 HIS X C 7
ATOM 12727 O O . HIS A 1 104 ? -22.222 11.818 -12.654 1.00 0.00 104 HIS X O 7
ATOM 12769 N N . MET A 1 1 ? -19.062 -10.961 0.185 1.00 5.23 1 MET X N 8
ATOM 12770 C CA . MET A 1 1 ? -19.480 -12.391 0.235 1.00 13.21 1 MET X CA 8
ATOM 12771 C C . MET A 1 1 ? -18.265 -13.276 -0.060 1.00 1.52 1 MET X C 8
ATOM 12772 O O . MET A 1 1 ? -18.298 -14.476 0.127 1.00 71.25 1 MET X O 8
ATOM 12788 N N . ILE A 1 2 ? -17.192 -12.689 -0.515 1.00 52.44 2 ILE X N 8
ATOM 12789 C CA . ILE A 1 2 ? -15.971 -13.491 -0.821 1.00 43.30 2 ILE X CA 8
ATOM 12790 C C . ILE A 1 2 ? -14.727 -12.702 -0.392 1.00 61.41 2 ILE X C 8
ATOM 12791 O O . ILE A 1 2 ? -14.601 -11.525 -0.665 1.00 51.22 2 ILE X O 8
ATOM 12807 N N . GLU A 1 3 ? -13.805 -13.345 0.277 1.00 4.02 3 GLU X N 8
ATOM 12808 C CA . GLU A 1 3 ? -12.564 -12.641 0.720 1.00 64.43 3 GLU X CA 8
ATOM 12809 C C . GLU A 1 3 ? -11.873 -12.008 -0.494 1.00 44.52 3 GLU X C 8
ATOM 12810 O O . GLU A 1 3 ? -10.672 -12.090 -0.650 1.00 45.41 3 GLU X O 8
ATOM 12822 N N . LYS A 1 4 ? -12.630 -11.379 -1.353 1.00 52.15 4 LYS X N 8
ATOM 12823 C CA . LYS A 1 4 ? -12.027 -10.700 -2.537 1.00 51.42 4 LYS X CA 8
ATOM 12824 C C . LYS A 1 4 ? -11.074 -9.587 -2.068 1.00 14.52 4 LYS X C 8
ATOM 12825 O O . LYS A 1 4 ? -10.025 -9.372 -2.643 1.00 43.43 4 LYS X O 8
ATOM 12844 N N . LEU A 1 5 ? -11.440 -8.882 -1.031 1.00 23.41 5 LEU X N 8
ATOM 12845 C CA . LEU A 1 5 ? -10.561 -7.796 -0.494 1.00 62.04 5 LEU X CA 8
ATOM 12846 C C . LEU A 1 5 ? -9.237 -8.395 -0.014 1.00 43.34 5 LEU X C 8
ATOM 12847 O O . LEU A 1 5 ? -8.193 -7.780 -0.102 1.00 44.02 5 LEU X O 8
ATOM 12863 N N . ALA A 1 6 ? -9.280 -9.593 0.500 1.00 2.22 6 ALA X N 8
ATOM 12864 C CA . ALA A 1 6 ? -8.032 -10.255 0.981 1.00 51.22 6 ALA X CA 8
ATOM 12865 C C . ALA A 1 6 ? -7.020 -10.398 -0.162 1.00 72.23 6 ALA X C 8
ATOM 12866 O O . ALA A 1 6 ? -5.909 -9.916 -0.080 1.00 52.14 6 ALA X O 8
ATOM 12873 N N . GLU A 1 7 ? -7.386 -11.072 -1.220 1.00 41.10 7 GLU X N 8
ATOM 12874 C CA . GLU A 1 7 ? -6.444 -11.230 -2.364 1.00 41.35 7 GLU X CA 8
ATOM 12875 C C . GLU A 1 7 ? -6.004 -9.854 -2.875 1.00 43.42 7 GLU X C 8
ATOM 12876 O O . GLU A 1 7 ? -4.901 -9.683 -3.355 1.00 11.00 7 GLU X O 8
ATOM 12888 N N . ILE A 1 8 ? -6.861 -8.872 -2.781 1.00 32.53 8 ILE X N 8
ATOM 12889 C CA . ILE A 1 8 ? -6.487 -7.504 -3.248 1.00 75.11 8 ILE X CA 8
ATOM 12890 C C . ILE A 1 8 ? -5.332 -6.961 -2.398 1.00 54.43 8 ILE X C 8
ATOM 12891 O O . ILE A 1 8 ? -4.365 -6.434 -2.913 1.00 24.33 8 ILE X O 8
ATOM 12907 N N . ARG A 1 9 ? -5.427 -7.082 -1.100 1.00 10.22 9 ARG X N 8
ATOM 12908 C CA . ARG A 1 9 ? -4.346 -6.556 -0.221 1.00 52.14 9 ARG X CA 8
ATOM 12909 C C . ARG A 1 9 ? -3.061 -7.368 -0.458 1.00 22.52 9 ARG X C 8
ATOM 12910 O O . ARG A 1 9 ? -1.963 -6.894 -0.227 1.00 14.14 9 ARG X O 8
ATOM 12931 N N . LYS A 1 10 ? -3.186 -8.576 -0.940 1.00 74.42 10 LYS X N 8
ATOM 12932 C CA . LYS A 1 10 ? -1.977 -9.401 -1.225 1.00 44.25 10 LYS X CA 8
ATOM 12933 C C . LYS A 1 10 ? -1.257 -8.792 -2.430 1.00 60.44 10 LYS X C 8
ATOM 12934 O O . LYS A 1 10 ? -0.043 -8.795 -2.509 1.00 43.15 10 LYS X O 8
ATOM 12953 N N . LYS A 1 11 ? -2.001 -8.252 -3.365 1.00 31.31 11 LYS X N 8
ATOM 12954 C CA . LYS A 1 11 ? -1.362 -7.607 -4.550 1.00 5.35 11 LYS X CA 8
ATOM 12955 C C . LYS A 1 11 ? -0.490 -6.455 -4.051 1.00 41.13 11 LYS X C 8
ATOM 12956 O O . LYS A 1 11 ? 0.628 -6.267 -4.493 1.00 14.40 11 LYS X O 8
ATOM 12975 N N . ILE A 1 12 ? -0.991 -5.690 -3.115 1.00 43.21 12 ILE X N 8
ATOM 12976 C CA . ILE A 1 12 ? -0.195 -4.555 -2.565 1.00 73.24 12 ILE X CA 8
ATOM 12977 C C . ILE A 1 12 ? 1.094 -5.115 -1.967 1.00 14.44 12 ILE X C 8
ATOM 12978 O O . ILE A 1 12 ? 2.143 -4.504 -2.030 1.00 50.33 12 ILE X O 8
ATOM 12994 N N . ASP A 1 13 ? 1.018 -6.285 -1.392 1.00 63.41 13 ASP X N 8
ATOM 12995 C CA . ASP A 1 13 ? 2.227 -6.911 -0.788 1.00 21.14 13 ASP X CA 8
ATOM 12996 C C . ASP A 1 13 ? 3.312 -7.026 -1.860 1.00 62.13 13 ASP X C 8
ATOM 12997 O O . ASP A 1 13 ? 4.463 -6.707 -1.631 1.00 30.12 13 ASP X O 8
ATOM 13006 N N . GLU A 1 14 ? 2.951 -7.472 -3.034 1.00 22.41 14 GLU X N 8
ATOM 13007 C CA . GLU A 1 14 ? 3.951 -7.587 -4.132 1.00 31.43 14 GLU X CA 8
ATOM 13008 C C . GLU A 1 14 ? 4.492 -6.195 -4.456 1.00 42.01 14 GLU X C 8
ATOM 13009 O O . GLU A 1 14 ? 5.608 -6.039 -4.913 1.00 74.03 14 GLU X O 8
ATOM 13021 N N . ILE A 1 15 ? 3.704 -5.177 -4.217 1.00 42.15 15 ILE X N 8
ATOM 13022 C CA . ILE A 1 15 ? 4.165 -3.784 -4.496 1.00 70.32 15 ILE X CA 8
ATOM 13023 C C . ILE A 1 15 ? 4.933 -3.253 -3.282 1.00 52.54 15 ILE X C 8
ATOM 13024 O O . ILE A 1 15 ? 5.907 -2.536 -3.413 1.00 64.24 15 ILE X O 8
ATOM 13040 N N . ASP A 1 16 ? 4.499 -3.602 -2.103 1.00 1.41 16 ASP X N 8
ATOM 13041 C CA . ASP A 1 16 ? 5.192 -3.132 -0.871 1.00 14.24 16 ASP X CA 8
ATOM 13042 C C . ASP A 1 16 ? 6.670 -3.530 -0.933 1.00 21.12 16 ASP X C 8
ATOM 13043 O O . ASP A 1 16 ? 7.553 -2.715 -0.748 1.00 55.21 16 ASP X O 8
ATOM 13052 N N . ASN A 1 17 ? 6.946 -4.780 -1.181 1.00 11.55 17 ASN X N 8
ATOM 13053 C CA . ASN A 1 17 ? 8.363 -5.228 -1.296 1.00 31.14 17 ASN X CA 8
ATOM 13054 C C . ASN A 1 17 ? 9.027 -4.533 -2.487 1.00 52.35 17 ASN X C 8
ATOM 13055 O O . ASN A 1 17 ? 10.198 -4.211 -2.459 1.00 32.13 17 ASN X O 8
ATOM 13066 N N . LYS A 1 18 ? 8.284 -4.321 -3.542 1.00 1.21 18 LYS X N 8
ATOM 13067 C CA . LYS A 1 18 ? 8.858 -3.669 -4.760 1.00 54.12 18 LYS X CA 8
ATOM 13068 C C . LYS A 1 18 ? 9.386 -2.270 -4.417 1.00 65.11 18 LYS X C 8
ATOM 13069 O O . LYS A 1 18 ? 10.452 -1.879 -4.849 1.00 30.41 18 LYS X O 8
ATOM 13088 N N . ILE A 1 19 ? 8.650 -1.506 -3.653 1.00 64.10 19 ILE X N 8
ATOM 13089 C CA . ILE A 1 19 ? 9.115 -0.131 -3.303 1.00 23.24 19 ILE X CA 8
ATOM 13090 C C . ILE A 1 19 ? 10.262 -0.204 -2.288 1.00 73.11 19 ILE X C 8
ATOM 13091 O O . ILE A 1 19 ? 11.115 0.660 -2.243 1.00 40.50 19 ILE X O 8
ATOM 13107 N N . LEU A 1 20 ? 10.296 -1.230 -1.482 1.00 24.32 20 LEU X N 8
ATOM 13108 C CA . LEU A 1 20 ? 11.402 -1.357 -0.489 1.00 24.32 20 LEU X CA 8
ATOM 13109 C C . LEU A 1 20 ? 12.679 -1.796 -1.219 1.00 3.21 20 LEU X C 8
ATOM 13110 O O . LEU A 1 20 ? 13.775 -1.648 -0.715 1.00 52.12 20 LEU X O 8
ATOM 13126 N N . LYS A 1 21 ? 12.542 -2.340 -2.401 1.00 51.41 21 LYS X N 8
ATOM 13127 C CA . LYS A 1 21 ? 13.746 -2.793 -3.162 1.00 23.32 21 LYS X CA 8
ATOM 13128 C C . LYS A 1 21 ? 14.379 -1.595 -3.873 1.00 41.24 21 LYS X C 8
ATOM 13129 O O . LYS A 1 21 ? 13.705 -0.822 -4.526 1.00 12.12 21 LYS X O 8
ATOM 13148 N N . ALA A 1 22 ? 15.666 -1.429 -3.749 1.00 31.54 22 ALA X N 8
ATOM 13149 C CA . ALA A 1 22 ? 16.340 -0.278 -4.417 1.00 64.32 22 ALA X CA 8
ATOM 13150 C C . ALA A 1 22 ? 17.696 -0.715 -4.982 1.00 54.30 22 ALA X C 8
ATOM 13151 O O . ALA A 1 22 ? 18.702 -0.064 -4.784 1.00 74.30 22 ALA X O 8
ATOM 13158 N N . ARG A 1 23 ? 17.730 -1.813 -5.689 1.00 53.34 23 ARG X N 8
ATOM 13159 C CA . ARG A 1 23 ? 19.018 -2.289 -6.275 1.00 5.01 23 ARG X CA 8
ATOM 13160 C C . ARG A 1 23 ? 19.503 -1.291 -7.338 1.00 70.42 23 ARG X C 8
ATOM 13161 O O . ARG A 1 23 ? 20.678 -0.994 -7.435 1.00 73.32 23 ARG X O 8
ATOM 13182 N N . TRP A 1 24 ? 18.604 -0.778 -8.141 1.00 72.12 24 TRP X N 8
ATOM 13183 C CA . TRP A 1 24 ? 19.007 0.193 -9.202 1.00 10.13 24 TRP X CA 8
ATOM 13184 C C . TRP A 1 24 ? 18.700 1.620 -8.739 1.00 14.10 24 TRP X C 8
ATOM 13185 O O . TRP A 1 24 ? 17.635 1.891 -8.223 1.00 12.03 24 TRP X O 8
ATOM 13206 N N . PRO A 1 25 ? 19.637 2.520 -8.900 1.00 33.11 25 PRO X N 8
ATOM 13207 C CA . PRO A 1 25 ? 19.464 3.952 -8.506 1.00 62.14 25 PRO X CA 8
ATOM 13208 C C . PRO A 1 25 ? 18.184 4.569 -9.069 1.00 0.42 25 PRO X C 8
ATOM 13209 O O . PRO A 1 25 ? 17.770 4.269 -10.169 1.00 5.34 25 PRO X O 8
ATOM 13220 N N . TRP A 1 26 ? 17.553 5.434 -8.319 1.00 41.23 26 TRP X N 8
ATOM 13221 C CA . TRP A 1 26 ? 16.299 6.073 -8.811 1.00 64.54 26 TRP X CA 8
ATOM 13222 C C . TRP A 1 26 ? 15.299 4.986 -9.208 1.00 15.24 26 TRP X C 8
ATOM 13223 O O . TRP A 1 26 ? 15.229 4.583 -10.353 1.00 71.20 26 TRP X O 8
ATOM 13244 N N . ALA A 1 27 ? 14.525 4.503 -8.274 1.00 44.14 27 ALA X N 8
ATOM 13245 C CA . ALA A 1 27 ? 13.536 3.441 -8.605 1.00 11.02 27 ALA X CA 8
ATOM 13246 C C . ALA A 1 27 ? 12.311 4.067 -9.274 1.00 24.13 27 ALA X C 8
ATOM 13247 O O . ALA A 1 27 ? 11.217 3.541 -9.212 1.00 21.31 27 ALA X O 8
ATOM 13254 N N . GLU A 1 28 ? 12.489 5.188 -9.918 1.00 53.10 28 GLU X N 8
ATOM 13255 C CA . GLU A 1 28 ? 11.343 5.859 -10.598 1.00 44.13 28 GLU X CA 8
ATOM 13256 C C . GLU A 1 28 ? 10.194 6.009 -9.601 1.00 60.03 28 GLU X C 8
ATOM 13257 O O . GLU A 1 28 ? 10.291 5.608 -8.457 1.00 42.45 28 GLU X O 8
ATOM 13269 N N . LYS A 1 29 ? 9.100 6.576 -10.033 1.00 72.12 29 LYS X N 8
ATOM 13270 C CA . LYS A 1 29 ? 7.938 6.753 -9.118 1.00 1.31 29 LYS X CA 8
ATOM 13271 C C . LYS A 1 29 ? 6.923 5.634 -9.367 1.00 42.44 29 LYS X C 8
ATOM 13272 O O . LYS A 1 29 ? 6.679 5.246 -10.492 1.00 63.31 29 LYS X O 8
ATOM 13291 N N . LEU A 1 30 ? 6.324 5.115 -8.327 1.00 33.14 30 LEU X N 8
ATOM 13292 C CA . LEU A 1 30 ? 5.322 4.029 -8.514 1.00 43.23 30 LEU X CA 8
ATOM 13293 C C . LEU A 1 30 ? 4.238 4.151 -7.438 1.00 4.24 30 LEU X C 8
ATOM 13294 O O . LEU A 1 30 ? 4.491 3.956 -6.266 1.00 34.44 30 LEU X O 8
ATOM 13310 N N . ILE A 1 31 ? 3.030 4.458 -7.830 1.00 13.34 31 ILE X N 8
ATOM 13311 C CA . ILE A 1 31 ? 1.931 4.584 -6.828 1.00 64.14 31 ILE X CA 8
ATOM 13312 C C . ILE A 1 31 ? 0.595 4.225 -7.491 1.00 64.54 31 ILE X C 8
ATOM 13313 O O . ILE A 1 31 ? -0.418 4.086 -6.835 1.00 62.20 31 ILE X O 8
ATOM 13329 N N . ALA A 1 32 ? 0.587 4.079 -8.788 1.00 11.53 32 ALA X N 8
ATOM 13330 C CA . ALA A 1 32 ? -0.679 3.742 -9.500 1.00 65.33 32 ALA X CA 8
ATOM 13331 C C . ALA A 1 32 ? -1.208 2.390 -9.006 1.00 53.52 32 ALA X C 8
ATOM 13332 O O . ALA A 1 32 ? -2.359 2.262 -8.636 1.00 50.42 32 ALA X O 8
ATOM 13339 N N . GLU A 1 33 ? -0.379 1.383 -8.999 1.00 12.14 33 GLU X N 8
ATOM 13340 C CA . GLU A 1 33 ? -0.836 0.039 -8.543 1.00 34.15 33 GLU X CA 8
ATOM 13341 C C . GLU A 1 33 ? -1.486 0.166 -7.160 1.00 20.35 33 GLU X C 8
ATOM 13342 O O . GLU A 1 33 ? -2.549 -0.367 -6.913 1.00 1.03 33 GLU X O 8
ATOM 13354 N N . ARG A 1 34 ? -0.856 0.870 -6.256 1.00 72.02 34 ARG X N 8
ATOM 13355 C CA . ARG A 1 34 ? -1.445 1.040 -4.894 1.00 40.04 34 ARG X CA 8
ATOM 13356 C C . ARG A 1 34 ? -2.780 1.763 -5.011 1.00 13.35 34 ARG X C 8
ATOM 13357 O O . ARG A 1 34 ? -3.762 1.382 -4.408 1.00 44.33 34 ARG X O 8
ATOM 13378 N N . ASN A 1 35 ? -2.826 2.810 -5.788 1.00 61.23 35 ASN X N 8
ATOM 13379 C CA . ASN A 1 35 ? -4.099 3.557 -5.947 1.00 0.11 35 ASN X CA 8
ATOM 13380 C C . ASN A 1 35 ? -5.122 2.666 -6.664 1.00 14.32 35 ASN X C 8
ATOM 13381 O O . ASN A 1 35 ? -6.283 2.613 -6.303 1.00 55.04 35 ASN X O 8
ATOM 13392 N N . SER A 1 36 ? -4.698 1.956 -7.676 1.00 55.10 36 SER X N 8
ATOM 13393 C CA . SER A 1 36 ? -5.646 1.078 -8.423 1.00 1.15 36 SER X CA 8
ATOM 13394 C C . SER A 1 36 ? -6.500 0.297 -7.420 1.00 53.53 36 SER X C 8
ATOM 13395 O O . SER A 1 36 ? -7.630 0.648 -7.144 1.00 51.50 36 SER X O 8
ATOM 13403 N N . LEU A 1 37 ? -5.963 -0.762 -6.871 1.00 22.01 37 LEU X N 8
ATOM 13404 C CA . LEU A 1 37 ? -6.735 -1.564 -5.876 1.00 1.22 37 LEU X CA 8
ATOM 13405 C C . LEU A 1 37 ? -7.507 -0.618 -4.947 1.00 10.02 37 LEU X C 8
ATOM 13406 O O . LEU A 1 37 ? -8.662 -0.832 -4.640 1.00 14.53 37 LEU X O 8
ATOM 13422 N N . ALA A 1 38 ? -6.859 0.416 -4.479 1.00 52.33 38 ALA X N 8
ATOM 13423 C CA . ALA A 1 38 ? -7.522 1.367 -3.534 1.00 55.24 38 ALA X CA 8
ATOM 13424 C C . ALA A 1 38 ? -8.958 1.661 -3.979 1.00 43.21 38 ALA X C 8
ATOM 13425 O O . ALA A 1 38 ? -9.880 1.636 -3.189 1.00 2.41 38 ALA X O 8
ATOM 13432 N N . LYS A 1 39 ? -9.150 1.955 -5.234 1.00 51.35 39 LYS X N 8
ATOM 13433 C CA . LYS A 1 39 ? -10.528 2.223 -5.739 1.00 14.11 39 LYS X CA 8
ATOM 13434 C C . LYS A 1 39 ? -11.380 0.951 -5.646 1.00 15.30 39 LYS X C 8
ATOM 13435 O O . LYS A 1 39 ? -12.486 0.970 -5.144 1.00 51.01 39 LYS X O 8
ATOM 13454 N N . ASP A 1 40 ? -10.875 -0.151 -6.125 1.00 34.42 40 ASP X N 8
ATOM 13455 C CA . ASP A 1 40 ? -11.656 -1.417 -6.065 1.00 32.52 40 ASP X CA 8
ATOM 13456 C C . ASP A 1 40 ? -11.924 -1.782 -4.602 1.00 14.00 40 ASP X C 8
ATOM 13457 O O . ASP A 1 40 ? -12.988 -2.261 -4.258 1.00 34.33 40 ASP X O 8
ATOM 13466 N N . VAL A 1 41 ? -10.971 -1.558 -3.740 1.00 65.22 41 VAL X N 8
ATOM 13467 C CA . VAL A 1 41 ? -11.169 -1.890 -2.301 1.00 12.21 41 VAL X CA 8
ATOM 13468 C C . VAL A 1 41 ? -12.333 -1.063 -1.758 1.00 5.34 41 VAL X C 8
ATOM 13469 O O . VAL A 1 41 ? -13.204 -1.566 -1.075 1.00 13.04 41 VAL X O 8
ATOM 13482 N N . ALA A 1 42 ? -12.352 0.205 -2.063 1.00 4.32 42 ALA X N 8
ATOM 13483 C CA . ALA A 1 42 ? -13.447 1.081 -1.559 1.00 54.02 42 ALA X CA 8
ATOM 13484 C C . ALA A 1 42 ? -14.794 0.433 -1.888 1.00 54.21 42 ALA X C 8
ATOM 13485 O O . ALA A 1 42 ? -15.690 0.382 -1.067 1.00 22.44 42 ALA X O 8
ATOM 13492 N N . GLU A 1 43 ? -14.935 -0.074 -3.083 1.00 64.53 43 GLU X N 8
ATOM 13493 C CA . GLU A 1 43 ? -16.214 -0.729 -3.477 1.00 1.42 43 GLU X CA 8
ATOM 13494 C C . GLU A 1 43 ? -16.555 -1.816 -2.455 1.00 44.31 43 GLU X C 8
ATOM 13495 O O . GLU A 1 43 ? -17.563 -1.756 -1.780 1.00 32.33 43 GLU X O 8
ATOM 13507 N N . ILE A 1 44 ? -15.715 -2.812 -2.339 1.00 4.10 44 ILE X N 8
ATOM 13508 C CA . ILE A 1 44 ? -15.997 -3.926 -1.386 1.00 0.14 44 ILE X CA 8
ATOM 13509 C C . ILE A 1 44 ? -16.217 -3.353 0.016 1.00 12.34 44 ILE X C 8
ATOM 13510 O O . ILE A 1 44 ? -17.007 -3.860 0.788 1.00 74.11 44 ILE X O 8
ATOM 13526 N N . LYS A 1 45 ? -15.520 -2.299 0.354 1.00 1.40 45 LYS X N 8
ATOM 13527 C CA . LYS A 1 45 ? -15.657 -1.712 1.720 1.00 21.12 45 LYS X CA 8
ATOM 13528 C C . LYS A 1 45 ? -17.130 -1.372 1.976 1.00 34.31 45 LYS X C 8
ATOM 13529 O O . LYS A 1 45 ? -17.668 -1.638 3.032 1.00 34.40 45 LYS X O 8
ATOM 13548 N N . ASN A 1 46 ? -17.784 -0.791 1.006 1.00 43.54 46 ASN X N 8
ATOM 13549 C CA . ASN A 1 46 ? -19.228 -0.464 1.161 1.00 12.52 46 ASN X CA 8
ATOM 13550 C C . ASN A 1 46 ? -20.009 -1.761 1.367 1.00 21.15 46 ASN X C 8
ATOM 13551 O O . ASN A 1 46 ? -20.972 -1.811 2.108 1.00 23.45 46 ASN X O 8
ATOM 13562 N N . GLN A 1 47 ? -19.590 -2.818 0.724 1.00 12.45 47 GLN X N 8
ATOM 13563 C CA . GLN A 1 47 ? -20.297 -4.118 0.885 1.00 32.30 47 GLN X CA 8
ATOM 13564 C C . GLN A 1 47 ? -20.006 -4.676 2.284 1.00 53.32 47 GLN X C 8
ATOM 13565 O O . GLN A 1 47 ? -20.681 -5.567 2.761 1.00 11.43 47 GLN X O 8
ATOM 13579 N N . LEU A 1 48 ? -19.017 -4.137 2.952 1.00 23.41 48 LEU X N 8
ATOM 13580 C CA . LEU A 1 48 ? -18.674 -4.633 4.319 1.00 23.21 48 LEU X CA 8
ATOM 13581 C C . LEU A 1 48 ? -19.279 -3.680 5.355 1.00 23.21 48 LEU X C 8
ATOM 13582 O O . LEU A 1 48 ? -19.300 -3.958 6.538 1.00 42.10 48 LEU X O 8
ATOM 13598 N N . GLY A 1 49 ? -19.776 -2.556 4.912 1.00 31.51 49 GLY X N 8
ATOM 13599 C CA . GLY A 1 49 ? -20.401 -1.578 5.852 1.00 52.23 49 GLY X CA 8
ATOM 13600 C C . GLY A 1 49 ? -19.330 -0.847 6.671 1.00 24.13 49 GLY X C 8
ATOM 13601 O O . GLY A 1 49 ? -19.448 0.331 6.943 1.00 73.55 49 GLY X O 8
ATOM 13605 N N . ILE A 1 50 ? -18.274 -1.522 7.051 1.00 13.34 50 ILE X N 8
ATOM 13606 C CA . ILE A 1 50 ? -17.201 -0.839 7.839 1.00 11.33 50 ILE X CA 8
ATOM 13607 C C . ILE A 1 50 ? -16.796 0.462 7.146 1.00 31.52 50 ILE X C 8
ATOM 13608 O O . ILE A 1 50 ? -16.922 0.601 5.949 1.00 24.14 50 ILE X O 8
ATOM 13624 N N . PRO A 1 51 ? -16.329 1.414 7.908 1.00 60.05 51 PRO X N 8
ATOM 13625 C CA . PRO A 1 51 ? -15.901 2.745 7.381 1.00 1.24 51 PRO X CA 8
ATOM 13626 C C . PRO A 1 51 ? -14.655 2.674 6.499 1.00 42.22 51 PRO X C 8
ATOM 13627 O O . PRO A 1 51 ? -13.823 1.798 6.648 1.00 64.40 51 PRO X O 8
ATOM 13638 N N . ILE A 1 52 ? -14.520 3.596 5.586 1.00 14.31 52 ILE X N 8
ATOM 13639 C CA . ILE A 1 52 ? -13.336 3.603 4.684 1.00 61.11 52 ILE X CA 8
ATOM 13640 C C . ILE A 1 52 ? -12.067 3.760 5.521 1.00 41.22 52 ILE X C 8
ATOM 13641 O O . ILE A 1 52 ? -11.061 3.129 5.264 1.00 73.41 52 ILE X O 8
ATOM 13657 N N . ASN A 1 53 ? -12.104 4.600 6.515 1.00 60.42 53 ASN X N 8
ATOM 13658 C CA . ASN A 1 53 ? -10.903 4.787 7.370 1.00 61.31 53 ASN X CA 8
ATOM 13659 C C . ASN A 1 53 ? -10.660 3.530 8.204 1.00 11.44 53 ASN X C 8
ATOM 13660 O O . ASN A 1 53 ? -11.502 3.102 8.969 1.00 10.11 53 ASN X O 8
ATOM 13671 N N . ASP A 1 54 ? -9.513 2.927 8.054 1.00 24.32 54 ASP X N 8
ATOM 13672 C CA . ASP A 1 54 ? -9.225 1.689 8.821 1.00 12.14 54 ASP X CA 8
ATOM 13673 C C . ASP A 1 54 ? -7.766 1.700 9.287 1.00 12.35 54 ASP X C 8
ATOM 13674 O O . ASP A 1 54 ? -6.986 0.831 8.938 1.00 43.33 54 ASP X O 8
ATOM 13683 N N . PRO A 1 55 ? -7.414 2.664 10.097 1.00 21.03 55 PRO X N 8
ATOM 13684 C CA . PRO A 1 55 ? -6.035 2.791 10.653 1.00 21.34 55 PRO X CA 8
ATOM 13685 C C . PRO A 1 55 ? -5.513 1.429 11.113 1.00 33.41 55 PRO X C 8
ATOM 13686 O O . PRO A 1 55 ? -4.508 0.936 10.635 1.00 61.14 55 PRO X O 8
ATOM 13697 N N . GLU A 1 56 ? -6.203 0.807 12.029 1.00 63.51 56 GLU X N 8
ATOM 13698 C CA . GLU A 1 56 ? -5.783 -0.539 12.491 1.00 3.53 56 GLU X CA 8
ATOM 13699 C C . GLU A 1 56 ? -5.056 -1.245 11.344 1.00 54.40 56 GLU X C 8
ATOM 13700 O O . GLU A 1 56 ? -3.872 -1.517 11.416 1.00 23.54 56 GLU X O 8
ATOM 13712 N N . ARG A 1 57 ? -5.755 -1.526 10.281 1.00 42.50 57 ARG X N 8
ATOM 13713 C CA . ARG A 1 57 ? -5.115 -2.188 9.106 1.00 23.52 57 ARG X CA 8
ATOM 13714 C C . ARG A 1 57 ? -3.846 -1.423 8.738 1.00 42.32 57 ARG X C 8
ATOM 13715 O O . ARG A 1 57 ? -2.801 -2.000 8.515 1.00 23.12 57 ARG X O 8
ATOM 13736 N N . GLU A 1 58 ? -3.929 -0.120 8.686 1.00 10.34 58 GLU X N 8
ATOM 13737 C CA . GLU A 1 58 ? -2.732 0.695 8.334 1.00 43.15 58 GLU X CA 8
ATOM 13738 C C . GLU A 1 58 ? -1.649 0.464 9.396 1.00 1.52 58 GLU X C 8
ATOM 13739 O O . GLU A 1 58 ? -0.472 0.408 9.094 1.00 40.32 58 GLU X O 8
ATOM 13751 N N . LYS A 1 59 ? -2.038 0.315 10.636 1.00 31.41 59 LYS X N 8
ATOM 13752 C CA . LYS A 1 59 ? -1.034 0.085 11.715 1.00 23.11 59 LYS X CA 8
ATOM 13753 C C . LYS A 1 59 ? -0.303 -1.230 11.428 1.00 32.34 59 LYS X C 8
ATOM 13754 O O . LYS A 1 59 ? 0.900 -1.334 11.572 1.00 74.50 59 LYS X O 8
ATOM 13773 N N . TYR A 1 60 ? -1.033 -2.235 11.013 1.00 42.01 60 TYR X N 8
ATOM 13774 C CA . TYR A 1 60 ? -0.409 -3.553 10.694 1.00 51.15 60 TYR X CA 8
ATOM 13775 C C . TYR A 1 60 ? 0.671 -3.351 9.627 1.00 2.02 60 TYR X C 8
ATOM 13776 O O . TYR A 1 60 ? 1.722 -3.959 9.666 1.00 64.33 60 TYR X O 8
ATOM 13794 N N . ILE A 1 61 ? 0.419 -2.485 8.679 1.00 15.44 61 ILE X N 8
ATOM 13795 C CA . ILE A 1 61 ? 1.429 -2.221 7.609 1.00 42.41 61 ILE X CA 8
ATOM 13796 C C . ILE A 1 61 ? 2.709 -1.668 8.250 1.00 21.11 61 ILE X C 8
ATOM 13797 O O . ILE A 1 61 ? 3.808 -2.044 7.890 1.00 23.35 61 ILE X O 8
ATOM 13813 N N . TYR A 1 62 ? 2.570 -0.779 9.200 1.00 12.33 62 TYR X N 8
ATOM 13814 C CA . TYR A 1 62 ? 3.772 -0.195 9.863 1.00 32.53 62 TYR X CA 8
ATOM 13815 C C . TYR A 1 62 ? 4.630 -1.331 10.429 1.00 31.32 62 TYR X C 8
ATOM 13816 O O . TYR A 1 62 ? 5.839 -1.340 10.296 1.00 63.12 62 TYR X O 8
ATOM 13834 N N . ASP A 1 63 ? 4.009 -2.291 11.059 1.00 1.25 63 ASP X N 8
ATOM 13835 C CA . ASP A 1 63 ? 4.769 -3.435 11.635 1.00 21.15 63 ASP X CA 8
ATOM 13836 C C . ASP A 1 63 ? 5.300 -4.313 10.498 1.00 72.11 63 ASP X C 8
ATOM 13837 O O . ASP A 1 63 ? 6.390 -4.847 10.570 1.00 13.14 63 ASP X O 8
ATOM 13846 N N . ARG A 1 64 ? 4.530 -4.464 9.444 1.00 42.41 64 ARG X N 8
ATOM 13847 C CA . ARG A 1 64 ? 4.957 -5.335 8.302 1.00 71.21 64 ARG X CA 8
ATOM 13848 C C . ARG A 1 64 ? 6.121 -4.672 7.561 1.00 62.30 64 ARG X C 8
ATOM 13849 O O . ARG A 1 64 ?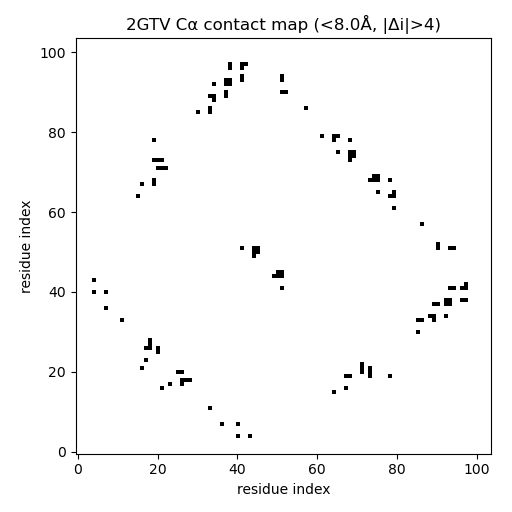 7.112 -5.303 7.247 1.00 72.05 64 ARG X O 8
ATOM 13870 N N . ILE A 1 65 ? 6.004 -3.404 7.278 1.00 3.24 65 ILE X N 8
ATOM 13871 C CA . ILE A 1 65 ? 7.094 -2.696 6.542 1.00 11.14 65 ILE X CA 8
ATOM 13872 C C . ILE A 1 65 ? 8.384 -2.705 7.377 1.00 50.21 65 ILE X C 8
ATOM 13873 O O . ILE A 1 65 ? 9.462 -2.918 6.859 1.00 52.03 65 ILE X O 8
ATOM 13889 N N . ARG A 1 66 ? 8.281 -2.468 8.661 1.00 53.23 66 ARG X N 8
ATOM 13890 C CA . ARG A 1 66 ? 9.502 -2.459 9.523 1.00 11.54 66 ARG X CA 8
ATOM 13891 C C . ARG A 1 66 ? 10.248 -3.793 9.383 1.00 3.41 66 ARG X C 8
ATOM 13892 O O . ARG A 1 66 ? 11.464 -3.838 9.337 1.00 51.11 66 ARG X O 8
ATOM 13913 N N . LYS A 1 67 ? 9.529 -4.884 9.322 1.00 23.21 67 LYS X N 8
ATOM 13914 C CA . LYS A 1 67 ? 10.189 -6.221 9.196 1.00 24.41 67 LYS X CA 8
ATOM 13915 C C . LYS A 1 67 ? 10.909 -6.316 7.844 1.00 70.53 67 LYS X C 8
ATOM 13916 O O . LYS A 1 67 ? 12.078 -6.639 7.778 1.00 45.21 67 LYS X O 8
ATOM 13935 N N . LEU A 1 68 ? 10.224 -6.027 6.769 1.00 31.43 68 LEU X N 8
ATOM 13936 C CA . LEU A 1 68 ? 10.879 -6.093 5.428 1.00 72.03 68 LEU X CA 8
ATOM 13937 C C . LEU A 1 68 ? 11.963 -5.013 5.348 1.00 42.20 68 LEU X C 8
ATOM 13938 O O . LEU A 1 68 ? 12.954 -5.160 4.660 1.00 42.12 68 LEU X O 8
ATOM 13954 N N . CYS A 1 69 ? 11.775 -3.922 6.043 1.00 1.33 69 CYS X N 8
ATOM 13955 C CA . CYS A 1 69 ? 12.784 -2.821 6.007 1.00 64.55 69 CYS X CA 8
ATOM 13956 C C . CYS A 1 69 ? 14.154 -3.364 6.416 1.00 14.44 69 CYS X C 8
ATOM 13957 O O . CYS A 1 69 ? 15.133 -3.203 5.714 1.00 34.45 69 CYS X O 8
ATOM 13965 N N . LYS A 1 70 ? 14.231 -4.011 7.548 1.00 70.53 70 LYS X N 8
ATOM 13966 C CA . LYS A 1 70 ? 15.532 -4.574 8.001 1.00 4.10 70 LYS X CA 8
ATOM 13967 C C . LYS A 1 70 ? 15.998 -5.643 7.006 1.00 62.34 70 LYS X C 8
ATOM 13968 O O . LYS A 1 70 ? 17.176 -5.812 6.764 1.00 74.54 70 LYS X O 8
ATOM 13987 N N . GLU A 1 71 ? 15.075 -6.374 6.436 1.00 24.24 71 GLU X N 8
ATOM 13988 C CA . GLU A 1 71 ? 15.454 -7.467 5.490 1.00 14.11 71 GLU X CA 8
ATOM 13989 C C . GLU A 1 71 ? 16.207 -6.895 4.283 1.00 54.03 71 GLU X C 8
ATOM 13990 O O . GLU A 1 71 ? 17.300 -7.321 3.966 1.00 1.11 71 GLU X O 8
ATOM 14002 N N . HIS A 1 72 ? 15.626 -5.948 3.595 1.00 34.31 72 HIS X N 8
ATOM 14003 C CA . HIS A 1 72 ? 16.296 -5.389 2.387 1.00 40.10 72 HIS X CA 8
ATOM 14004 C C . HIS A 1 72 ? 17.451 -4.471 2.810 1.00 21.44 72 HIS X C 8
ATOM 14005 O O . HIS A 1 72 ? 18.193 -3.972 1.986 1.00 41.44 72 HIS X O 8
ATOM 14020 N N . ASN A 1 73 ? 17.607 -4.248 4.085 1.00 62.51 73 ASN X N 8
ATOM 14021 C CA . ASN A 1 73 ? 18.701 -3.351 4.569 1.00 40.03 73 ASN X CA 8
ATOM 14022 C C . ASN A 1 73 ? 18.873 -2.176 3.605 1.00 50.53 73 ASN X C 8
ATOM 14023 O O . ASN A 1 73 ? 19.944 -1.614 3.487 1.00 20.41 73 ASN X O 8
ATOM 14034 N N . VAL A 1 74 ? 17.836 -1.797 2.916 1.00 63.43 74 VAL X N 8
ATOM 14035 C CA . VAL A 1 74 ? 17.960 -0.659 1.966 1.00 33.33 74 VAL X CA 8
ATOM 14036 C C . VAL A 1 74 ? 17.985 0.657 2.751 1.00 70.51 74 VAL X C 8
ATOM 14037 O O . VAL A 1 74 ? 18.807 1.518 2.512 1.00 55.11 74 VAL X O 8
ATOM 14050 N N . ASP A 1 75 ? 17.094 0.811 3.696 1.00 3.11 75 ASP X N 8
ATOM 14051 C CA . ASP A 1 75 ? 17.062 2.073 4.494 1.00 25.14 75 ASP X CA 8
ATOM 14052 C C . ASP A 1 75 ? 16.299 1.845 5.802 1.00 1.24 75 ASP X C 8
ATOM 14053 O O . ASP A 1 75 ? 16.153 0.730 6.264 1.00 61.21 75 ASP X O 8
ATOM 14062 N N . GLU A 1 76 ? 15.816 2.902 6.407 1.00 41.45 76 GLU X N 8
ATOM 14063 C CA . GLU A 1 76 ? 15.064 2.754 7.688 1.00 23.33 76 GLU X CA 8
ATOM 14064 C C . GLU A 1 76 ? 13.849 3.690 7.697 1.00 42.04 76 GLU X C 8
ATOM 14065 O O . GLU A 1 76 ? 12.814 3.390 7.136 1.00 14.43 76 GLU X O 8
ATOM 14077 N N . ASN A 1 77 ? 13.969 4.818 8.348 1.00 10.10 77 ASN X N 8
ATOM 14078 C CA . ASN A 1 77 ? 12.826 5.776 8.418 1.00 15.13 77 ASN X CA 8
ATOM 14079 C C . ASN A 1 77 ? 12.421 6.247 7.017 1.00 23.04 77 ASN X C 8
ATOM 14080 O O . ASN A 1 77 ? 11.253 6.404 6.724 1.00 63.24 77 ASN X O 8
ATOM 14091 N N . ILE A 1 78 ? 13.368 6.491 6.153 1.00 31.54 78 ILE X N 8
ATOM 14092 C CA . ILE A 1 78 ? 13.014 6.965 4.783 1.00 21.51 78 ILE X CA 8
ATOM 14093 C C . ILE A 1 78 ? 11.977 6.029 4.155 1.00 53.20 78 ILE X C 8
ATOM 14094 O O . ILE A 1 78 ? 11.026 6.466 3.538 1.00 50.15 78 ILE X O 8
ATOM 14110 N N . GLY A 1 79 ? 12.162 4.745 4.293 1.00 42.22 79 GLY X N 8
ATOM 14111 C CA . GLY A 1 79 ? 11.194 3.779 3.695 1.00 32.23 79 GLY X CA 8
ATOM 14112 C C . GLY A 1 79 ? 9.823 3.916 4.364 1.00 22.41 79 GLY X C 8
ATOM 14113 O O . GLY A 1 79 ? 8.812 4.053 3.705 1.00 0.02 79 GLY X O 8
ATOM 14117 N N . ILE A 1 80 ? 9.778 3.867 5.669 1.00 5.22 80 ILE X N 8
ATOM 14118 C CA . ILE A 1 80 ? 8.466 3.974 6.377 1.00 53.43 80 ILE X CA 8
ATOM 14119 C C . ILE A 1 80 ? 7.832 5.347 6.120 1.00 35.43 80 ILE X C 8
ATOM 14120 O O . ILE A 1 80 ? 6.642 5.462 5.911 1.00 20.13 80 ILE X O 8
ATOM 14136 N N . LYS A 1 81 ? 8.618 6.392 6.146 1.00 64.30 81 LYS X N 8
ATOM 14137 C CA . LYS A 1 81 ? 8.059 7.755 5.896 1.00 55.13 81 LYS X CA 8
ATOM 14138 C C . LYS A 1 81 ? 7.326 7.799 4.546 1.00 54.33 81 LYS X C 8
ATOM 14139 O O . LYS A 1 81 ? 6.339 8.490 4.390 1.00 3.31 81 LYS X O 8
ATOM 14158 N N . ILE A 1 82 ? 7.811 7.086 3.566 1.00 22.23 82 ILE X N 8
ATOM 14159 C CA . ILE A 1 82 ? 7.135 7.080 2.232 1.00 74.43 82 ILE X CA 8
ATOM 14160 C C . ILE A 1 82 ? 5.793 6.333 2.306 1.00 33.03 82 ILE X C 8
ATOM 14161 O O . ILE A 1 82 ? 4.806 6.760 1.743 1.00 10.32 82 ILE X O 8
ATOM 14177 N N . PHE A 1 83 ? 5.752 5.222 2.987 1.00 64.12 83 PHE X N 8
ATOM 14178 C CA . PHE A 1 83 ? 4.484 4.441 3.070 1.00 4.22 83 PHE X CA 8
ATOM 14179 C C . PHE A 1 83 ? 3.378 5.308 3.688 1.00 64.44 83 PHE X C 8
ATOM 14180 O O . PHE A 1 83 ? 2.352 5.547 3.080 1.00 24.24 83 PHE X O 8
ATOM 14197 N N . GLN A 1 84 ? 3.579 5.779 4.886 1.00 3.32 84 GLN X N 8
ATOM 14198 C CA . GLN A 1 84 ? 2.545 6.624 5.548 1.00 51.11 84 GLN X CA 8
ATOM 14199 C C . GLN A 1 84 ? 1.991 7.628 4.535 1.00 4.11 84 GLN X C 8
ATOM 14200 O O . GLN A 1 84 ? 0.821 7.963 4.552 1.00 74.53 84 GLN X O 8
ATOM 14214 N N . ARG A 1 85 ? 2.822 8.106 3.648 1.00 53.44 85 ARG X N 8
ATOM 14215 C CA . ARG A 1 85 ? 2.346 9.071 2.617 1.00 20.42 85 ARG X CA 8
ATOM 14216 C C . ARG A 1 85 ? 1.384 8.349 1.661 1.00 64.32 85 ARG X C 8
ATOM 14217 O O . ARG A 1 85 ? 0.394 8.903 1.224 1.00 20.32 85 ARG X O 8
ATOM 14238 N N . LEU A 1 86 ? 1.670 7.113 1.336 1.00 62.43 86 LEU X N 8
ATOM 14239 C CA . LEU A 1 86 ? 0.772 6.341 0.423 1.00 30.43 86 LEU X CA 8
ATOM 14240 C C . LEU A 1 86 ? -0.539 6.008 1.141 1.00 24.03 86 LEU X C 8
ATOM 14241 O O . LEU A 1 86 ? -1.576 5.862 0.526 1.00 63.14 86 LEU X O 8
ATOM 14257 N N . ILE A 1 87 ? -0.498 5.880 2.442 1.00 34.44 87 ILE X N 8
ATOM 14258 C CA . ILE A 1 87 ? -1.740 5.549 3.204 1.00 64.33 87 ILE X CA 8
ATOM 14259 C C . ILE A 1 87 ? -2.748 6.695 3.066 1.00 20.30 87 ILE X C 8
ATOM 14260 O O . ILE A 1 87 ? -3.920 6.479 2.829 1.00 4.44 87 ILE X O 8
ATOM 14276 N N . GLU A 1 88 ? -2.299 7.912 3.209 1.00 74.11 88 GLU X N 8
ATOM 14277 C CA . GLU A 1 88 ? -3.226 9.075 3.077 1.00 13.14 88 GLU X CA 8
ATOM 14278 C C . GLU A 1 88 ? -3.773 9.123 1.648 1.00 20.12 88 GLU X C 8
ATOM 14279 O O . GLU A 1 88 ? -4.958 9.273 1.428 1.00 40.25 88 GLU X O 8
ATOM 14291 N N . HIS A 1 89 ? -2.913 8.992 0.675 1.00 31.35 89 HIS X N 8
ATOM 14292 C CA . HIS A 1 89 ? -3.371 9.023 -0.744 1.00 5.44 89 HIS X CA 8
ATOM 14293 C C . HIS A 1 89 ? -4.332 7.855 -0.990 1.00 45.14 89 HIS X C 8
ATOM 14294 O O . HIS A 1 89 ? -5.221 7.931 -1.816 1.00 4.14 89 HIS X O 8
ATOM 14309 N N . ASN A 1 90 ? -4.173 6.786 -0.260 1.00 33.24 90 ASN X N 8
ATOM 14310 C CA . ASN A 1 90 ? -5.075 5.612 -0.431 1.00 34.44 90 ASN X CA 8
ATOM 14311 C C . ASN A 1 90 ? -6.482 5.998 0.041 1.00 43.01 90 ASN X C 8
ATOM 14312 O O . ASN A 1 90 ? -7.469 5.698 -0.601 1.00 54.24 90 ASN X O 8
ATOM 14323 N N . LYS A 1 91 ? -6.575 6.671 1.159 1.00 32.33 91 LYS X N 8
ATOM 14324 C CA . LYS A 1 91 ? -7.909 7.089 1.683 1.00 20.42 91 LYS X CA 8
ATOM 14325 C C . LYS A 1 91 ? -8.390 8.314 0.903 1.00 63.20 91 LYS X C 8
ATOM 14326 O O . LYS A 1 91 ? -9.508 8.767 1.052 1.00 0.42 91 LYS X O 8
ATOM 14345 N N . ALA A 1 92 ? -7.537 8.856 0.078 1.00 21.32 92 ALA X N 8
ATOM 14346 C CA . ALA A 1 92 ? -7.906 10.062 -0.723 1.00 42.04 92 ALA X CA 8
ATOM 14347 C C . ALA A 1 92 ? -8.853 9.700 -1.871 1.00 33.21 92 ALA X C 8
ATOM 14348 O O . ALA A 1 92 ? -9.939 10.235 -1.979 1.00 2.23 92 ALA X O 8
ATOM 14355 N N . LEU A 1 93 ? -8.440 8.826 -2.752 1.00 71.31 93 LEU X N 8
ATOM 14356 C CA . LEU A 1 93 ? -9.313 8.467 -3.908 1.00 42.45 93 LEU X CA 8
ATOM 14357 C C . LEU A 1 93 ? -10.403 7.481 -3.467 1.00 72.44 93 LEU X C 8
ATOM 14358 O O . LEU A 1 93 ? -11.399 7.306 -4.141 1.00 45.13 93 LEU X O 8
ATOM 14374 N N . GLN A 1 94 ? -10.249 6.872 -2.326 1.00 51.33 94 GLN X N 8
ATOM 14375 C CA . GLN A 1 94 ? -11.299 5.939 -1.833 1.00 23.03 94 GLN X CA 8
ATOM 14376 C C . GLN A 1 94 ? -12.525 6.755 -1.404 1.00 40.23 94 GLN X C 8
ATOM 14377 O O . GLN A 1 94 ? -13.642 6.478 -1.803 1.00 53.40 94 GLN X O 8
ATOM 14391 N N . LYS A 1 95 ? -12.317 7.760 -0.596 1.00 24.23 95 LYS X N 8
ATOM 14392 C CA . LYS A 1 95 ? -13.459 8.581 -0.096 1.00 52.15 95 LYS X CA 8
ATOM 14393 C C . LYS A 1 95 ? -14.085 9.360 -1.259 1.00 54.22 95 LYS X C 8
ATOM 14394 O O . L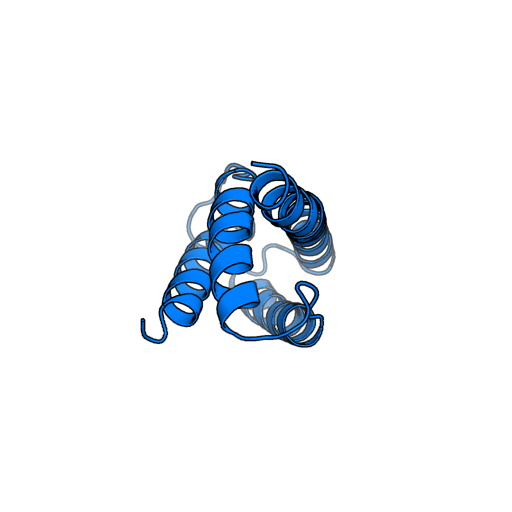YS A 1 95 ? -15.289 9.495 -1.350 1.00 63.00 95 LYS X O 8
ATOM 14413 N N . GLN A 1 96 ? -13.276 9.880 -2.143 1.00 11.40 96 GLN X N 8
ATOM 14414 C CA . GLN A 1 96 ? -13.823 10.663 -3.289 1.00 62.05 96 GLN X CA 8
ATOM 14415 C C . GLN A 1 96 ? -14.466 9.708 -4.300 1.00 13.43 96 GLN X C 8
ATOM 14416 O O . GLN A 1 96 ? -15.483 10.010 -4.893 1.00 11.03 96 GLN X O 8
ATOM 14430 N N . TYR A 1 97 ? -13.877 8.560 -4.496 1.00 45.25 97 TYR X N 8
ATOM 14431 C CA . TYR A 1 97 ? -14.427 7.580 -5.478 1.00 62.35 97 TYR X CA 8
ATOM 14432 C C . TYR A 1 97 ? -15.805 7.098 -5.012 1.00 71.21 97 TYR X C 8
ATOM 14433 O O . TYR A 1 97 ? -16.773 7.153 -5.743 1.00 32.33 97 TYR X O 8
ATOM 14451 N N . LEU A 1 98 ? -15.897 6.622 -3.797 1.00 51.53 98 LEU X N 8
ATOM 14452 C CA . LEU A 1 98 ? -17.204 6.111 -3.286 1.00 52.20 98 LEU X CA 8
ATOM 14453 C C . LEU A 1 98 ? -18.245 7.239 -3.308 1.00 31.31 98 LEU X C 8
ATOM 14454 O O . LEU A 1 98 ? -19.397 7.026 -3.626 1.00 11.44 98 LEU X O 8
ATOM 14470 N N . GLU A 1 99 ? -17.844 8.436 -2.959 1.00 14.35 99 GLU X N 8
ATOM 14471 C CA . GLU A 1 99 ? -18.797 9.590 -2.981 1.00 3.22 99 GLU X CA 8
ATOM 14472 C C . GLU A 1 99 ? -19.221 9.896 -4.419 1.00 21.54 99 GLU X C 8
ATOM 14473 O O . GLU A 1 99 ? -20.355 10.244 -4.681 1.00 51.21 99 GLU X O 8
ATOM 14485 N N . GLU A 1 100 ? -18.312 9.788 -5.349 1.00 61.42 100 GLU X N 8
ATOM 14486 C CA . GLU A 1 100 ? -18.654 10.096 -6.767 1.00 12.32 100 GLU X CA 8
ATOM 14487 C C . GLU A 1 100 ? -19.524 8.981 -7.364 1.00 22.21 100 GLU X C 8
ATOM 14488 O O . GLU A 1 100 ? -20.191 9.174 -8.360 1.00 2.34 100 GLU X O 8
ATOM 14500 N N . THR A 1 101 ? -19.537 7.826 -6.756 1.00 61.24 101 THR X N 8
ATOM 14501 C CA . THR A 1 101 ? -20.385 6.721 -7.283 1.00 12.42 101 THR X CA 8
ATOM 14502 C C . THR A 1 101 ? -21.807 6.865 -6.723 1.00 22.32 101 THR X C 8
ATOM 14503 O O . THR A 1 101 ? -22.773 6.456 -7.337 1.00 34.52 101 THR X O 8
ATOM 14514 N N . LEU A 1 102 ? -21.941 7.455 -5.564 1.00 21.54 102 LEU X N 8
ATOM 14515 C CA . LEU A 1 102 ? -23.297 7.643 -4.968 1.00 51.35 102 LEU X CA 8
ATOM 14516 C C . LEU A 1 102 ? -24.000 8.814 -5.668 1.00 34.15 102 LEU X C 8
ATOM 14517 O O . LEU A 1 102 ? -25.213 8.871 -5.736 1.00 25.44 102 LEU X O 8
ATOM 14533 N N . GLU A 1 103 ? -23.247 9.740 -6.198 1.00 4.00 103 GLU X N 8
ATOM 14534 C CA . GLU A 1 103 ? -23.855 10.916 -6.893 1.00 23.43 103 GLU X CA 8
ATOM 14535 C C . GLU A 1 103 ? -24.228 10.532 -8.327 1.00 3.04 103 GLU X C 8
ATOM 14536 O O . GLU A 1 103 ? -24.956 11.229 -9.010 1.00 71.20 103 GLU X O 8
ATOM 14548 N N . HIS A 1 104 ? -23.717 9.421 -8.775 1.00 14.22 104 HIS X N 8
ATOM 14549 C CA . HIS A 1 104 ? -24.004 8.948 -10.159 1.00 20.33 104 HIS X CA 8
ATOM 14550 C C . HIS A 1 104 ? -25.318 8.181 -10.151 1.00 24.20 104 HIS X C 8
ATOM 14551 O O . HIS A 1 104 ? -25.327 7.074 -9.617 1.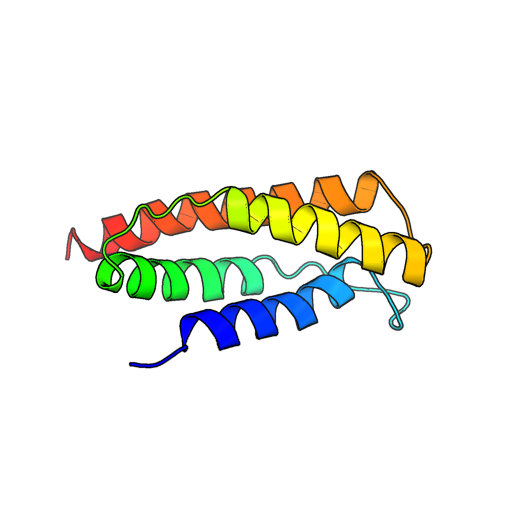00 0.00 104 HIS X O 8
ATOM 14593 N N . MET A 1 1 ? -15.647 -12.001 -2.695 1.00 5.23 1 MET X N 9
ATOM 14594 C CA . MET A 1 1 ? -16.072 -10.918 -1.766 1.00 13.21 1 MET X CA 9
ATOM 14595 C C . MET A 1 1 ? -14.951 -10.680 -0.744 1.00 1.52 1 MET X C 9
ATOM 14596 O O . MET A 1 1 ? -14.055 -9.894 -0.963 1.00 71.25 1 MET X O 9
ATOM 14612 N N . ILE A 1 2 ? -14.994 -11.368 0.370 1.00 52.44 2 ILE X N 9
ATOM 14613 C CA . ILE A 1 2 ? -13.932 -11.206 1.408 1.00 43.30 2 ILE X CA 9
ATOM 14614 C C . ILE A 1 2 ? -12.586 -11.664 0.831 1.00 61.41 2 ILE X C 9
ATOM 14615 O O . ILE A 1 2 ? -11.569 -11.022 1.013 1.00 51.22 2 ILE X O 9
ATOM 14631 N N . GLU A 1 3 ? -12.573 -12.772 0.131 1.00 4.02 3 GLU X N 9
ATOM 14632 C CA . GLU A 1 3 ? -11.297 -13.273 -0.461 1.00 64.43 3 GLU X CA 9
ATOM 14633 C C . GLU A 1 3 ? -10.739 -12.220 -1.429 1.00 44.52 3 GLU X C 9
ATOM 14634 O O . GLU A 1 3 ? -9.548 -11.994 -1.501 1.00 45.41 3 GLU X O 9
ATOM 14646 N N . LYS A 1 4 ? -11.600 -11.582 -2.181 1.00 52.15 4 LYS X N 9
ATOM 14647 C CA . LYS A 1 4 ? -11.139 -10.555 -3.164 1.00 51.42 4 LYS X CA 9
ATOM 14648 C C . LYS A 1 4 ? -10.359 -9.447 -2.437 1.00 14.52 4 LYS X C 9
ATOM 14649 O O . LYS A 1 4 ? -9.350 -8.968 -2.914 1.00 43.43 4 LYS X O 9
ATOM 14668 N N . LEU A 1 5 ? -10.828 -9.039 -1.287 1.00 23.41 5 LEU X N 9
ATOM 14669 C CA . LEU A 1 5 ? -10.128 -7.972 -0.503 1.00 62.04 5 LEU X CA 9
ATOM 14670 C C . LEU A 1 5 ? -8.726 -8.460 -0.124 1.00 43.34 5 LEU X C 9
ATOM 14671 O O . LEU A 1 5 ? -7.773 -7.706 -0.122 1.00 44.02 5 LEU X O 9
ATOM 14687 N N . ALA A 1 6 ? -8.600 -9.717 0.205 1.00 2.22 6 ALA X N 9
ATOM 14688 C CA . ALA A 1 6 ? -7.273 -10.259 0.616 1.00 51.22 6 ALA X CA 9
ATOM 14689 C C . ALA A 1 6 ? -6.323 -10.295 -0.587 1.00 72.23 6 ALA X C 9
ATOM 14690 O O . ALA A 1 6 ? -5.221 -9.782 -0.534 1.00 52.14 6 ALA X O 9
ATOM 14697 N N . GLU A 1 7 ? -6.730 -10.916 -1.661 1.00 41.10 7 GLU X N 9
ATOM 14698 C CA . GLU A 1 7 ? -5.841 -11.010 -2.856 1.00 41.35 7 GLU X CA 9
ATOM 14699 C C . GLU A 1 7 ? -5.366 -9.613 -3.261 1.00 43.42 7 GLU X C 9
ATOM 14700 O O . GLU A 1 7 ? -4.239 -9.428 -3.681 1.00 11.00 7 GLU X O 9
ATOM 14712 N N . ILE A 1 8 ? -6.216 -8.631 -3.142 1.00 32.53 8 ILE X N 9
ATOM 14713 C CA . ILE A 1 8 ? -5.824 -7.245 -3.530 1.00 75.11 8 ILE X CA 9
ATOM 14714 C C . ILE A 1 8 ? -4.700 -6.750 -2.612 1.00 54.43 8 ILE X C 9
ATOM 14715 O O . ILE A 1 8 ? -3.725 -6.177 -3.061 1.00 24.33 8 ILE X O 9
ATOM 14731 N N . ARG A 1 9 ? -4.833 -6.972 -1.329 1.00 10.22 9 ARG X N 9
ATOM 14732 C CA . ARG A 1 9 ? -3.796 -6.492 -0.362 1.00 52.14 9 ARG X CA 9
ATOM 14733 C C . ARG A 1 9 ? -2.511 -7.308 -0.563 1.00 22.52 9 ARG X C 9
ATOM 14734 O O . ARG A 1 9 ? -1.425 -6.863 -0.243 1.00 14.14 9 ARG X O 9
ATOM 14755 N N . LYS A 1 10 ? -2.630 -8.493 -1.106 1.00 74.42 10 LYS X N 9
ATOM 14756 C CA . LYS A 1 10 ? -1.421 -9.328 -1.385 1.00 44.25 10 LYS X CA 9
ATOM 14757 C C . LYS A 1 10 ? -0.610 -8.665 -2.509 1.00 60.44 10 LYS X C 9
ATOM 14758 O O . LYS A 1 10 ? 0.606 -8.658 -2.487 1.00 43.15 10 LYS X O 9
ATOM 14777 N N . LYS A 1 11 ? -1.281 -8.095 -3.483 1.00 31.31 11 LYS X N 9
ATOM 14778 C CA . LYS A 1 11 ? -0.557 -7.385 -4.582 1.00 5.35 11 LYS X CA 9
ATOM 14779 C C . LYS A 1 11 ? 0.248 -6.227 -3.979 1.00 41.13 11 LYS X C 9
ATOM 14780 O O . LYS A 1 11 ? 1.382 -5.987 -4.348 1.00 14.40 11 LYS X O 9
ATOM 14799 N N . ILE A 1 12 ? -0.329 -5.520 -3.041 1.00 43.21 12 ILE X N 9
ATOM 14800 C CA . ILE A 1 12 ? 0.407 -4.408 -2.371 1.00 73.24 12 ILE X CA 9
ATOM 14801 C C . ILE A 1 12 ? 1.717 -4.958 -1.799 1.00 14.44 12 ILE X C 9
ATOM 14802 O O . ILE A 1 12 ? 2.737 -4.296 -1.798 1.00 50.33 12 ILE X O 9
ATOM 14818 N N . ASP A 1 13 ? 1.691 -6.173 -1.318 1.00 63.41 13 ASP X N 9
ATOM 14819 C CA . ASP A 1 13 ? 2.925 -6.792 -0.751 1.00 21.14 13 ASP X CA 9
ATOM 14820 C C . ASP A 1 13 ? 4.019 -6.810 -1.824 1.00 62.13 13 ASP X C 9
ATOM 14821 O O . ASP A 1 13 ? 5.162 -6.487 -1.565 1.00 30.12 13 ASP X O 9
ATOM 14830 N N . GLU A 1 14 ? 3.672 -7.182 -3.030 1.00 22.41 14 GLU X N 9
ATOM 14831 C CA . GLU A 1 14 ? 4.675 -7.193 -4.134 1.00 31.43 14 GLU X CA 9
ATOM 14832 C C . GLU A 1 14 ? 5.145 -5.759 -4.403 1.00 42.01 14 GLU X C 9
ATOM 14833 O O . GLU A 1 14 ? 6.218 -5.533 -4.929 1.00 74.03 14 GLU X O 9
ATOM 14845 N N . ILE A 1 15 ? 4.347 -4.786 -4.039 1.00 42.15 15 ILE X N 9
ATOM 14846 C CA . ILE A 1 15 ? 4.741 -3.362 -4.264 1.00 70.32 15 ILE X CA 9
ATOM 14847 C C . ILE A 1 15 ? 5.429 -2.825 -3.005 1.00 52.54 15 ILE X C 9
ATOM 14848 O O . ILE A 1 15 ? 6.392 -2.086 -3.075 1.00 64.24 15 ILE X O 9
ATOM 14864 N N . ASP A 1 16 ? 4.933 -3.192 -1.852 1.00 1.41 16 ASP X N 9
ATOM 14865 C CA . ASP A 1 16 ? 5.538 -2.708 -0.574 1.00 14.24 16 ASP X CA 9
ATOM 14866 C C . ASP A 1 16 ? 7.036 -3.033 -0.551 1.00 21.12 16 ASP X C 9
ATOM 14867 O O . ASP A 1 16 ? 7.865 -2.168 -0.351 1.00 55.21 16 ASP X O 9
ATOM 14876 N N . ASN A 1 17 ? 7.390 -4.276 -0.747 1.00 11.55 17 ASN X N 9
ATOM 14877 C CA . ASN A 1 17 ? 8.833 -4.659 -0.772 1.00 31.14 17 ASN X CA 9
ATOM 14878 C C . ASN A 1 17 ? 9.543 -3.964 -1.943 1.00 52.35 17 ASN X C 9
ATOM 14879 O O . ASN A 1 17 ? 10.706 -3.617 -1.858 1.00 32.13 17 ASN X O 9
ATOM 14890 N N . LYS A 1 18 ? 8.853 -3.771 -3.031 1.00 1.21 18 LYS X N 9
ATOM 14891 C CA . LYS A 1 18 ? 9.482 -3.132 -4.227 1.00 54.12 18 LYS X CA 9
ATOM 14892 C C . LYS A 1 18 ? 9.946 -1.711 -3.877 1.00 65.11 18 LYS X C 9
ATOM 14893 O O . LYS A 1 18 ? 11.028 -1.296 -4.249 1.00 30.41 18 LYS X O 9
ATOM 14912 N N . ILE A 1 19 ? 9.140 -0.960 -3.175 1.00 64.10 19 ILE X N 9
ATOM 14913 C CA . ILE A 1 19 ? 9.532 0.438 -2.827 1.00 23.24 19 ILE X CA 9
ATOM 14914 C C . ILE A 1 19 ? 10.648 0.422 -1.776 1.00 73.11 19 ILE X C 9
ATOM 14915 O O . ILE A 1 19 ? 11.448 1.334 -1.698 1.00 40.50 19 ILE X O 9
ATOM 14931 N N . LEU A 1 20 ? 10.713 -0.607 -0.976 1.00 24.32 20 LEU X N 9
ATOM 14932 C CA . LEU A 1 20 ? 11.782 -0.683 0.062 1.00 24.32 20 LEU X CA 9
ATOM 14933 C C . LEU A 1 20 ? 13.101 -1.087 -0.612 1.00 3.21 20 LEU X C 9
ATOM 14934 O O . LEU A 1 20 ? 14.170 -0.903 -0.067 1.00 52.12 20 LEU X O 9
ATOM 14950 N N . LYS A 1 21 ? 13.027 -1.638 -1.797 1.00 51.41 21 LYS X N 9
ATOM 14951 C CA . LYS A 1 21 ? 14.269 -2.052 -2.516 1.00 23.32 21 LYS X CA 9
ATOM 14952 C C . LYS A 1 21 ? 14.975 -0.807 -3.065 1.00 41.24 21 LYS X C 9
ATOM 14953 O O . LYS A 1 21 ? 14.350 0.185 -3.376 1.00 12.12 21 LYS X O 9
ATOM 14972 N N . ALA A 1 22 ? 16.278 -0.856 -3.181 1.00 31.54 22 ALA X N 9
ATOM 14973 C CA . ALA A 1 22 ? 17.028 0.323 -3.707 1.00 64.32 22 ALA X CA 9
ATOM 14974 C C . ALA A 1 22 ? 16.626 0.590 -5.167 1.00 54.30 22 ALA X C 9
ATOM 14975 O O . ALA A 1 22 ? 17.432 0.478 -6.073 1.00 74.30 22 ALA X O 9
ATOM 14982 N N . ARG A 1 23 ? 15.383 0.949 -5.395 1.00 53.34 23 ARG X N 9
ATOM 14983 C CA . ARG A 1 23 ? 14.913 1.235 -6.790 1.00 5.01 23 ARG X CA 9
ATOM 14984 C C . ARG A 1 23 ? 16.143 1.477 -7.676 1.00 70.42 23 ARG X C 9
ATOM 14985 O O . ARG A 1 23 ? 16.521 2.601 -7.933 1.00 73.32 23 ARG X O 9
ATOM 15006 N N . TRP A 1 24 ? 16.776 0.425 -8.138 1.00 72.12 24 TRP X N 9
ATOM 15007 C CA . TRP A 1 24 ? 17.975 0.588 -9.016 1.00 10.13 24 TRP X CA 9
ATOM 15008 C C . TRP A 1 24 ? 17.542 1.093 -10.402 1.00 14.10 24 TRP X C 9
ATOM 15009 O O . TRP A 1 24 ? 17.972 2.142 -10.842 1.00 12.03 24 TRP X O 9
ATOM 15030 N N . PRO A 1 25 ? 16.694 0.364 -11.082 1.00 33.11 25 PRO X N 9
ATOM 15031 C CA . PRO A 1 25 ? 16.200 0.755 -12.439 1.00 62.14 25 PRO X CA 9
ATOM 15032 C C . PRO A 1 25 ? 15.323 2.013 -12.405 1.00 0.42 25 PRO X C 9
ATOM 15033 O O . PRO A 1 25 ? 15.742 3.087 -12.791 1.00 5.34 25 PRO X O 9
ATOM 15044 N N . TRP A 1 26 ? 14.105 1.883 -11.948 1.00 41.23 26 TRP X N 9
ATOM 15045 C CA . TRP A 1 26 ? 13.195 3.062 -11.887 1.00 64.54 26 TRP X CA 9
ATOM 15046 C C . TRP A 1 26 ? 12.078 2.790 -10.880 1.00 15.24 26 TRP X C 9
ATOM 15047 O O . TRP A 1 26 ? 11.811 1.658 -10.526 1.00 71.20 26 TRP X O 9
ATOM 15068 N N . ALA A 1 27 ? 11.429 3.819 -10.410 1.00 44.14 27 ALA X N 9
ATOM 15069 C CA . ALA A 1 27 ? 10.331 3.619 -9.423 1.00 11.02 27 ALA X CA 9
ATOM 15070 C C . ALA A 1 27 ? 9.413 4.844 -9.407 1.00 24.13 27 ALA X C 9
ATOM 15071 O O . ALA A 1 27 ? 9.669 5.819 -8.730 1.00 21.31 27 ALA X O 9
ATOM 15078 N N . GLU A 1 28 ? 8.339 4.791 -10.149 1.00 53.10 28 GLU X N 9
ATOM 15079 C CA . GLU A 1 28 ? 7.389 5.939 -10.189 1.00 44.13 28 GLU X CA 9
ATOM 15080 C C . GLU A 1 28 ? 6.012 5.432 -10.636 1.00 60.03 28 GLU X C 9
ATOM 15081 O O . GLU A 1 28 ? 4.993 6.000 -10.302 1.00 42.45 28 GLU X O 9
ATOM 15093 N N . LYS A 1 29 ? 5.980 4.359 -11.389 1.00 72.12 29 LYS X N 9
ATOM 15094 C CA . LYS A 1 29 ? 4.676 3.808 -11.861 1.00 1.31 29 LYS X CA 9
ATOM 15095 C C . LYS A 1 29 ? 4.039 2.987 -10.734 1.00 42.44 29 LYS X C 9
ATOM 15096 O O . LYS A 1 29 ? 2.845 2.762 -10.714 1.00 63.31 29 LYS X O 9
ATOM 15115 N N . LEU A 1 30 ? 4.830 2.541 -9.790 1.00 33.14 30 LEU X N 9
ATOM 15116 C CA . LEU A 1 30 ? 4.270 1.745 -8.663 1.00 43.23 30 LEU X CA 9
ATOM 15117 C C . LEU A 1 30 ? 3.298 2.626 -7.861 1.00 4.24 30 LEU X C 9
ATOM 15118 O O . LEU A 1 30 ? 2.375 2.139 -7.237 1.00 34.44 30 LEU X O 9
ATOM 15134 N N . ILE A 1 31 ? 3.498 3.923 -7.880 1.00 13.34 31 ILE X N 9
ATOM 15135 C CA . ILE A 1 31 ? 2.589 4.839 -7.123 1.00 64.14 31 ILE X CA 9
ATOM 15136 C C . ILE A 1 31 ? 1.172 4.734 -7.695 1.00 64.54 31 ILE X C 9
ATOM 15137 O O . ILE A 1 31 ? 0.200 4.668 -6.968 1.00 62.20 31 ILE X O 9
ATOM 15153 N N . ALA A 1 32 ? 1.052 4.720 -8.995 1.00 11.53 32 ALA X N 9
ATOM 15154 C CA . ALA A 1 32 ? -0.295 4.618 -9.628 1.00 65.33 32 ALA X CA 9
ATOM 15155 C C . ALA A 1 32 ? -0.955 3.289 -9.237 1.00 53.52 32 ALA X C 9
ATOM 15156 O O . ALA A 1 32 ? -2.126 3.241 -8.916 1.00 50.42 32 ALA X O 9
ATOM 15163 N N . GLU A 1 33 ? -0.212 2.212 -9.266 1.00 12.14 33 GLU X N 9
ATOM 15164 C CA . GLU A 1 33 ? -0.795 0.884 -8.905 1.00 34.15 33 GLU X CA 9
ATOM 15165 C C . GLU A 1 33 ? -1.379 0.948 -7.493 1.00 20.35 33 GLU X C 9
ATOM 15166 O O . GLU A 1 33 ? -2.437 0.415 -7.219 1.00 1.03 33 GLU X O 9
ATOM 15178 N N . ARG A 1 34 ? -0.692 1.603 -6.593 1.00 72.02 34 ARG X N 9
ATOM 15179 C CA . ARG A 1 34 ? -1.204 1.732 -5.199 1.00 40.04 34 ARG X CA 9
ATOM 15180 C C . ARG A 1 34 ? -2.569 2.426 -5.230 1.00 13.35 34 ARG X C 9
ATOM 15181 O O . ARG A 1 34 ? -3.496 2.029 -4.553 1.00 44.33 34 ARG X O 9
ATOM 15202 N N . ASN A 1 35 ? -2.703 3.465 -6.006 1.00 61.23 35 ASN X N 9
ATOM 15203 C CA . ASN A 1 35 ? -4.015 4.165 -6.078 1.00 0.11 35 ASN X CA 9
ATOM 15204 C C . ASN A 1 35 ? -5.086 3.209 -6.588 1.00 14.32 35 ASN X C 9
ATOM 15205 O O . ASN A 1 35 ? -6.195 3.188 -6.088 1.00 55.04 35 ASN X O 9
ATOM 15216 N N . SER A 1 36 ? -4.767 2.423 -7.577 1.00 55.10 36 SER X N 9
ATOM 15217 C CA . SER A 1 36 ? -5.763 1.456 -8.122 1.00 1.15 36 SER X CA 9
ATOM 15218 C C . SER A 1 36 ? -6.379 0.648 -6.978 1.00 53.53 36 SER X C 9
ATOM 15219 O O . SER A 1 36 ? -7.405 1.006 -6.435 1.00 51.50 36 SER X O 9
ATOM 15227 N N . LEU A 1 37 ? -5.756 -0.442 -6.612 1.00 22.01 37 LEU X N 9
ATOM 15228 C CA . LEU A 1 37 ? -6.289 -1.273 -5.494 1.00 1.22 37 LEU X CA 9
ATOM 15229 C C . LEU A 1 37 ? -7.033 -0.368 -4.501 1.00 10.02 37 LEU X C 9
ATOM 15230 O O . LEU A 1 37 ? -8.006 -0.765 -3.889 1.00 14.53 37 LEU X O 9
ATOM 15246 N N . ALA A 1 38 ? -6.562 0.839 -4.324 1.00 52.33 38 ALA X N 9
ATOM 15247 C CA . ALA A 1 38 ? -7.199 1.769 -3.340 1.00 55.24 38 ALA X CA 9
ATOM 15248 C C . ALA A 1 38 ? -8.693 1.914 -3.646 1.00 43.21 38 ALA X C 9
ATOM 15249 O O . ALA A 1 38 ? -9.532 1.763 -2.778 1.00 2.41 38 ALA X O 9
ATOM 15256 N N . LYS A 1 39 ? -9.027 2.214 -4.870 1.00 51.35 39 LYS X N 9
ATOM 15257 C CA . LYS A 1 39 ? -10.459 2.417 -5.243 1.00 14.11 39 LYS X CA 9
ATOM 15258 C C . LYS A 1 39 ? -11.172 1.062 -5.288 1.00 15.30 39 LYS X C 9
ATOM 15259 O O . LYS A 1 39 ? -12.283 0.916 -4.816 1.00 51.01 39 LYS X O 9
ATOM 15278 N N . ASP A 1 40 ? -10.538 0.072 -5.859 1.00 34.42 40 ASP X N 9
ATOM 15279 C CA . ASP A 1 40 ? -11.168 -1.277 -5.946 1.00 32.52 40 ASP X CA 9
ATOM 15280 C C . ASP A 1 40 ? -11.473 -1.798 -4.537 1.00 14.00 40 ASP X C 9
ATOM 15281 O O . ASP A 1 40 ? -12.507 -2.391 -4.293 1.00 34.33 40 ASP X O 9
ATOM 15290 N N . VAL A 1 41 ? -10.575 -1.585 -3.611 1.00 65.22 41 VAL X N 9
ATOM 15291 C CA . VAL A 1 41 ? -10.817 -2.035 -2.210 1.00 12.21 41 VAL X CA 9
ATOM 15292 C C . VAL A 1 41 ? -12.007 -1.273 -1.624 1.00 5.34 41 VAL X C 9
ATOM 15293 O O . VAL A 1 41 ? -12.855 -1.836 -0.961 1.00 13.04 41 VAL X O 9
ATOM 15306 N N . ALA A 1 42 ? -12.076 0.009 -1.869 1.00 4.32 42 ALA X N 9
ATOM 15307 C CA . ALA A 1 42 ? -13.218 0.813 -1.351 1.00 54.02 42 ALA X CA 9
ATOM 15308 C C . ALA A 1 42 ? -14.533 0.138 -1.750 1.00 54.21 42 ALA X C 9
ATOM 15309 O O . ALA A 1 42 ? -15.467 0.067 -0.976 1.00 22.44 42 ALA X O 9
ATOM 15316 N N . GLU A 1 43 ? -14.603 -0.373 -2.951 1.00 64.53 43 GLU X N 9
ATOM 15317 C CA . GLU A 1 43 ? -15.846 -1.060 -3.408 1.00 1.42 43 GLU X CA 9
ATOM 15318 C C . GLU A 1 43 ? -16.186 -2.194 -2.432 1.00 44.31 43 GLU X C 9
ATOM 15319 O O . GLU A 1 43 ? -17.198 -2.166 -1.759 1.00 32.33 43 GLU X O 9
ATOM 15331 N N . ILE A 1 44 ? -15.342 -3.192 -2.353 1.00 4.10 44 ILE X N 9
ATOM 15332 C CA . ILE A 1 44 ? -15.600 -4.326 -1.415 1.00 0.14 44 ILE X CA 9
ATOM 15333 C C . ILE A 1 44 ? -15.939 -3.769 -0.025 1.00 12.34 44 ILE X C 9
ATOM 15334 O O . ILE A 1 44 ? -16.773 -4.302 0.682 1.00 74.11 44 ILE X O 9
ATOM 15350 N N . LYS A 1 45 ? -15.302 -2.694 0.368 1.00 1.40 45 LYS X N 9
ATOM 15351 C CA . LYS A 1 45 ? -15.566 -2.113 1.719 1.00 21.12 45 LYS X CA 9
ATOM 15352 C C . LYS A 1 45 ? -17.034 -1.681 1.792 1.00 34.31 45 LYS X C 9
ATOM 15353 O O . LYS A 1 45 ? -17.725 -1.938 2.760 1.00 34.40 45 LYS X O 9
ATOM 15372 N N . ASN A 1 46 ? -17.514 -1.037 0.762 1.00 43.54 46 ASN X N 9
ATOM 15373 C CA . ASN A 1 46 ? -18.938 -0.594 0.739 1.00 12.52 46 ASN X CA 9
ATOM 15374 C C . ASN A 1 46 ? -19.843 -1.828 0.796 1.00 21.15 46 ASN X C 9
ATOM 15375 O O . ASN A 1 46 ? -20.873 -1.828 1.442 1.00 23.45 46 ASN X O 9
ATOM 15386 N N . GLN A 1 47 ? -19.450 -2.888 0.137 1.00 12.45 47 GLN X N 9
ATOM 15387 C CA . GLN A 1 47 ? -20.273 -4.132 0.153 1.00 32.30 47 GLN X CA 9
ATOM 15388 C C . GLN A 1 47 ? -20.058 -4.837 1.503 1.00 53.32 47 GLN X C 9
ATOM 15389 O O . GLN A 1 47 ? -20.803 -5.724 1.872 1.00 11.43 47 GLN X O 9
ATOM 15403 N N . LEU A 1 48 ? -19.059 -4.432 2.255 1.00 23.41 48 LEU X N 9
ATOM 15404 C CA . LEU A 1 48 ? -18.821 -5.061 3.594 1.00 23.21 48 LEU X CA 9
ATOM 15405 C C . LEU A 1 48 ? -19.539 -4.225 4.664 1.00 23.21 48 LEU X C 9
ATOM 15406 O O . LEU A 1 48 ? -19.553 -4.566 5.830 1.00 42.10 48 LEU X O 9
ATOM 15422 N N . GLY A 1 49 ? -20.141 -3.132 4.268 1.00 31.51 49 GLY X N 9
ATOM 15423 C CA . GLY A 1 49 ? -20.882 -2.276 5.243 1.00 52.23 49 GLY X CA 9
ATOM 15424 C C . GLY A 1 49 ? -19.955 -1.833 6.381 1.00 24.13 49 GLY X C 9
ATOM 15425 O O . GLY A 1 49 ? -20.239 -2.053 7.542 1.00 73.55 49 GLY X O 9
ATOM 15429 N N . ILE A 1 50 ? -18.855 -1.198 6.067 1.00 13.34 50 ILE X N 9
ATOM 15430 C CA . ILE A 1 50 ? -17.941 -0.723 7.149 1.00 11.33 50 ILE X CA 9
ATOM 15431 C C . ILE A 1 50 ? -17.233 0.558 6.709 1.00 31.52 50 ILE X C 9
ATOM 15432 O O . ILE A 1 50 ? -17.121 0.843 5.537 1.00 24.14 50 ILE X O 9
ATOM 15448 N N . PRO A 1 51 ? -16.751 1.319 7.654 1.00 60.05 51 PRO X N 9
ATOM 15449 C CA . PRO A 1 51 ? -16.030 2.599 7.381 1.00 1.24 51 PRO X CA 9
ATOM 15450 C C . PRO A 1 51 ? -14.850 2.427 6.414 1.00 42.22 51 PRO X C 9
ATOM 15451 O O . PRO A 1 51 ? -14.105 1.468 6.482 1.00 64.40 51 PRO X O 9
ATOM 15462 N N . ILE A 1 52 ? -14.679 3.366 5.522 1.00 14.31 52 ILE X N 9
ATOM 15463 C CA . ILE A 1 52 ? -13.557 3.293 4.541 1.00 61.11 52 ILE X CA 9
ATOM 15464 C C . ILE A 1 52 ? -12.231 3.411 5.290 1.00 41.22 52 ILE X C 9
ATOM 15465 O O . ILE A 1 52 ? -11.294 2.680 5.037 1.00 73.41 52 ILE X O 9
ATOM 15481 N N . ASN A 1 53 ? -12.147 4.325 6.216 1.00 60.42 53 ASN X N 9
ATOM 15482 C CA . ASN A 1 53 ? -10.880 4.480 6.985 1.00 61.31 53 ASN X CA 9
ATOM 15483 C C . ASN A 1 53 ? -10.637 3.261 7.858 1.00 11.44 53 ASN X C 9
ATOM 15484 O O . ASN A 1 53 ? -11.508 2.819 8.578 1.00 10.11 53 ASN X O 9
ATOM 15495 N N . ASP A 1 54 ? -9.466 2.695 7.771 1.00 24.32 54 ASP X N 9
ATOM 15496 C CA . ASP A 1 54 ? -9.153 1.473 8.568 1.00 12.14 54 ASP X CA 9
ATOM 15497 C C . ASP A 1 54 ? -7.698 1.519 9.048 1.00 12.35 54 ASP X C 9
ATOM 15498 O O . ASP A 1 54 ? -6.828 0.889 8.480 1.00 43.33 54 ASP X O 9
ATOM 15507 N N . PRO A 1 55 ? -7.443 2.246 10.105 1.00 21.03 55 PRO X N 9
ATOM 15508 C CA . PRO A 1 55 ? -6.078 2.368 10.698 1.00 21.34 55 PRO X CA 9
ATOM 15509 C C . PRO A 1 55 ? -5.510 0.992 11.055 1.00 33.41 55 PRO X C 9
ATOM 15510 O O . PRO A 1 55 ? -4.518 0.553 10.504 1.00 61.14 55 PRO X O 9
ATOM 15521 N N . GLU A 1 56 ? -6.142 0.313 11.976 1.00 63.51 56 GLU X N 9
ATOM 15522 C CA . GLU A 1 56 ? -5.687 -1.055 12.352 1.00 3.53 56 GLU X CA 9
ATOM 15523 C C . GLU A 1 56 ? -4.923 -1.660 11.172 1.00 54.40 56 GLU X C 9
ATOM 15524 O O . GLU A 1 56 ? -3.746 -1.956 11.262 1.00 23.54 56 GLU X O 9
ATOM 15536 N N . ARG A 1 57 ? -5.589 -1.830 10.061 1.00 42.50 57 ARG X N 9
ATOM 15537 C CA . ARG A 1 57 ? -4.928 -2.401 8.855 1.00 23.52 57 ARG X CA 9
ATOM 15538 C C . ARG A 1 57 ? -3.659 -1.591 8.555 1.00 42.32 57 ARG X C 9
ATOM 15539 O O . ARG A 1 57 ? -2.599 -2.138 8.319 1.00 23.12 57 ARG X O 9
ATOM 15560 N N . GLU A 1 58 ? -3.768 -0.287 8.576 1.00 10.34 58 GLU X N 9
ATOM 15561 C CA . GLU A 1 58 ? -2.582 0.580 8.310 1.00 43.15 58 GLU X CA 9
ATOM 15562 C C . GLU A 1 58 ? -1.553 0.376 9.429 1.00 1.52 58 GLU X C 9
ATOM 15563 O O . GLU A 1 58 ? -0.360 0.351 9.193 1.00 40.32 58 GLU X O 9
ATOM 15575 N N . LYS A 1 59 ? -2.011 0.215 10.645 1.00 31.41 59 LYS X N 9
ATOM 15576 C CA . LYS A 1 59 ? -1.070 -0.023 11.779 1.00 23.11 59 LYS X CA 9
ATOM 15577 C C . LYS A 1 59 ? -0.333 -1.349 11.545 1.00 32.34 59 LYS X C 9
ATOM 15578 O O . LYS A 1 59 ? 0.855 -1.460 11.776 1.00 74.50 59 LYS X O 9
ATOM 15597 N N . TYR A 1 60 ? -1.036 -2.351 11.085 1.00 42.01 60 TYR X N 9
ATOM 15598 C CA . TYR A 1 60 ? -0.396 -3.672 10.799 1.00 51.15 60 TYR X CA 9
ATOM 15599 C C . TYR A 1 60 ? 0.751 -3.473 9.802 1.00 2.02 60 TYR X C 9
ATOM 15600 O O . TYR A 1 60 ? 1.797 -4.081 9.916 1.00 64.33 60 TYR X O 9
ATOM 15618 N N . ILE A 1 61 ? 0.565 -2.617 8.832 1.00 15.44 61 ILE X N 9
ATOM 15619 C CA . ILE A 1 61 ? 1.642 -2.369 7.831 1.00 42.41 61 ILE X CA 9
ATOM 15620 C C . ILE A 1 61 ? 2.874 -1.799 8.548 1.00 21.11 61 ILE X C 9
ATOM 15621 O O . ILE A 1 61 ? 3.995 -2.187 8.282 1.00 23.35 61 ILE X O 9
ATOM 15637 N N . TYR A 1 62 ? 2.667 -0.877 9.454 1.00 12.33 62 TYR X N 9
ATOM 15638 C CA . TYR A 1 62 ? 3.813 -0.265 10.190 1.00 32.53 62 TYR X CA 9
ATOM 15639 C C . TYR A 1 62 ? 4.723 -1.377 10.725 1.00 31.32 62 TYR X C 9
ATOM 15640 O O . TYR A 1 62 ? 5.932 -1.314 10.616 1.00 63.12 62 TYR X O 9
ATOM 15658 N N . ASP A 1 63 ? 4.142 -2.391 11.310 1.00 1.25 63 ASP X N 9
ATOM 15659 C CA . ASP A 1 63 ? 4.948 -3.541 11.820 1.00 21.15 63 ASP X CA 9
ATOM 15660 C C . ASP A 1 63 ? 5.523 -4.341 10.639 1.00 72.11 63 ASP X C 9
ATOM 15661 O O . ASP A 1 63 ? 6.581 -4.930 10.740 1.00 13.14 63 ASP X O 9
ATOM 15670 N N . ARG A 1 64 ? 4.829 -4.373 9.529 1.00 42.41 64 ARG X N 9
ATOM 15671 C CA . ARG A 1 64 ? 5.329 -5.133 8.334 1.00 71.21 64 ARG X CA 9
ATOM 15672 C C . ARG A 1 64 ? 6.556 -4.419 7.750 1.00 62.30 64 ARG X C 9
ATOM 15673 O O . ARG A 1 64 ? 7.550 -5.039 7.430 1.00 72.05 64 ARG X O 9
ATOM 15694 N N . ILE A 1 65 ? 6.487 -3.120 7.609 1.00 3.24 65 ILE X N 9
ATOM 15695 C CA . ILE A 1 65 ? 7.639 -2.363 7.032 1.00 11.14 65 ILE X CA 9
ATOM 15696 C C . ILE A 1 65 ? 8.874 -2.543 7.929 1.00 50.21 65 ILE X C 9
ATOM 15697 O O . ILE A 1 65 ? 9.977 -2.719 7.449 1.00 52.03 65 ILE X O 9
ATOM 15713 N N . ARG A 1 66 ? 8.698 -2.487 9.230 1.00 53.23 66 ARG X N 9
ATOM 15714 C CA . ARG A 1 66 ? 9.867 -2.649 10.158 1.00 11.54 66 ARG X CA 9
ATOM 15715 C C . ARG A 1 66 ? 10.574 -3.976 9.865 1.00 3.41 66 ARG X C 9
ATOM 15716 O O . ARG A 1 66 ? 11.786 -4.045 9.828 1.00 51.11 66 ARG X O 9
ATOM 15737 N N . LYS A 1 67 ? 9.824 -5.032 9.673 1.00 23.21 67 LYS X N 9
ATOM 15738 C CA . LYS A 1 67 ? 10.450 -6.365 9.405 1.00 24.41 67 LYS X CA 9
ATOM 15739 C C . LYS A 1 67 ? 11.249 -6.299 8.100 1.00 70.53 67 LYS X C 9
ATOM 15740 O O . LYS A 1 67 ? 12.405 -6.674 8.051 1.00 45.21 67 LYS X O 9
ATOM 15759 N N . LEU A 1 68 ? 10.647 -5.814 7.046 1.00 31.43 68 LEU X N 9
ATOM 15760 C CA . LEU A 1 68 ? 11.374 -5.714 5.747 1.00 72.03 68 LEU X CA 9
ATOM 15761 C C . LEU A 1 68 ? 12.519 -4.702 5.889 1.00 42.20 68 LEU X C 9
ATOM 15762 O O . LEU A 1 68 ? 13.565 -4.839 5.284 1.00 42.12 68 LEU X O 9
ATOM 15778 N N . CYS A 1 69 ? 12.319 -3.683 6.689 1.00 1.33 69 CYS X N 9
ATOM 15779 C CA . CYS A 1 69 ? 13.379 -2.646 6.879 1.00 64.55 69 CYS X CA 9
ATOM 15780 C C . CYS A 1 69 ? 14.658 -3.313 7.394 1.00 14.44 69 CYS X C 9
ATOM 15781 O O . CYS A 1 69 ? 15.747 -2.799 7.230 1.00 34.45 69 CYS X O 9
ATOM 15789 N N . LYS A 1 70 ? 14.533 -4.460 8.007 1.00 70.53 70 LYS X N 9
ATOM 15790 C CA . LYS A 1 70 ? 15.737 -5.169 8.530 1.00 4.10 70 LYS X CA 9
ATOM 15791 C C . LYS A 1 70 ? 16.180 -6.227 7.509 1.00 62.34 70 LYS X C 9
ATOM 15792 O O . LYS A 1 70 ? 17.348 -6.528 7.381 1.00 74.54 70 LYS X O 9
ATOM 15811 N N . GLU A 1 71 ? 15.246 -6.798 6.788 1.00 24.24 71 GLU X N 9
ATOM 15812 C CA . GLU A 1 71 ? 15.598 -7.862 5.796 1.00 14.11 71 GLU X CA 9
ATOM 15813 C C . GLU A 1 71 ? 16.523 -7.285 4.721 1.00 54.03 71 GLU X C 9
ATOM 15814 O O . GLU A 1 71 ? 17.639 -7.732 4.541 1.00 1.11 71 GLU X O 9
ATOM 15826 N N . HIS A 1 72 ? 16.056 -6.302 3.995 1.00 34.31 72 HIS X N 9
ATOM 15827 C CA . HIS A 1 72 ? 16.890 -5.718 2.904 1.00 40.10 72 HIS X CA 9
ATOM 15828 C C . HIS A 1 72 ? 17.904 -4.753 3.506 1.00 21.44 72 HIS X C 9
ATOM 15829 O O . HIS A 1 72 ? 18.690 -4.141 2.809 1.00 41.44 72 HIS X O 9
ATOM 15844 N N . ASN A 1 73 ? 17.912 -4.624 4.797 1.00 62.51 73 ASN X N 9
ATOM 15845 C CA . ASN A 1 73 ? 18.889 -3.706 5.450 1.00 40.03 73 ASN X CA 9
ATOM 15846 C C . ASN A 1 73 ? 19.308 -2.596 4.495 1.00 50.53 73 ASN X C 9
ATOM 15847 O O . ASN A 1 73 ? 20.474 -2.284 4.381 1.00 20.41 73 ASN X O 9
ATOM 15858 N N . VAL A 1 74 ? 18.373 -1.996 3.813 1.00 63.43 74 VAL X N 9
ATOM 15859 C CA . VAL A 1 74 ? 18.723 -0.901 2.857 1.00 33.33 74 VAL X CA 9
ATOM 15860 C C . VAL A 1 74 ? 18.220 0.432 3.419 1.00 70.51 74 VAL X C 9
ATOM 15861 O O . VAL A 1 74 ? 18.681 1.487 3.034 1.00 55.11 74 VAL X O 9
ATOM 15874 N N . ASP A 1 75 ? 17.289 0.391 4.337 1.00 3.11 75 ASP X N 9
ATOM 15875 C CA . ASP A 1 75 ? 16.768 1.661 4.922 1.00 25.14 75 ASP X CA 9
ATOM 15876 C C . ASP A 1 75 ? 15.832 1.347 6.092 1.00 1.24 75 ASP X C 9
ATOM 15877 O O . ASP A 1 75 ? 15.494 0.206 6.342 1.00 61.21 75 ASP X O 9
ATOM 15886 N N . GLU A 1 76 ? 15.416 2.357 6.815 1.00 41.45 76 GLU X N 9
ATOM 15887 C CA . GLU A 1 76 ? 14.502 2.133 7.978 1.00 23.33 76 GLU X CA 9
ATOM 15888 C C . GLU A 1 76 ? 13.452 3.245 8.034 1.00 42.04 76 GLU X C 9
ATOM 15889 O O . GLU A 1 76 ? 12.426 3.180 7.385 1.00 14.43 76 GLU X O 9
ATOM 15901 N N . ASN A 1 77 ? 13.691 4.256 8.829 1.00 10.10 77 ASN X N 9
ATOM 15902 C CA . ASN A 1 77 ? 12.693 5.358 8.967 1.00 15.13 77 ASN X CA 9
ATOM 15903 C C . ASN A 1 77 ? 12.374 5.980 7.602 1.00 23.04 77 ASN X C 9
ATOM 15904 O O . ASN A 1 77 ? 11.248 6.354 7.332 1.00 63.24 77 ASN X O 9
ATOM 15915 N N . ILE A 1 78 ? 13.349 6.109 6.745 1.00 31.54 78 ILE X N 9
ATOM 15916 C CA . ILE A 1 78 ? 13.096 6.731 5.413 1.00 21.51 78 ILE X CA 9
ATOM 15917 C C . ILE A 1 78 ? 11.869 6.083 4.763 1.00 53.20 78 ILE X C 9
ATOM 15918 O O . ILE A 1 78 ? 11.001 6.756 4.242 1.00 50.15 78 ILE X O 9
ATOM 15934 N N . GLY A 1 79 ? 11.797 4.782 4.785 1.00 42.22 79 GLY X N 9
ATOM 15935 C CA . GLY A 1 79 ? 10.639 4.083 4.160 1.00 32.23 79 GLY X CA 9
ATOM 15936 C C . GLY A 1 79 ? 9.363 4.355 4.963 1.00 22.41 79 GLY X C 9
ATOM 15937 O O . GLY A 1 79 ? 8.315 4.621 4.407 1.00 0.02 79 GLY X O 9
ATOM 15941 N N . ILE A 1 80 ? 9.442 4.282 6.264 1.00 5.22 80 ILE X N 9
ATOM 15942 C CA . ILE A 1 80 ? 8.226 4.500 7.102 1.00 53.43 80 ILE X CA 9
ATOM 15943 C C . ILE A 1 80 ? 7.736 5.943 6.931 1.00 35.43 80 ILE X C 9
ATOM 15944 O O . ILE A 1 80 ? 6.552 6.195 6.822 1.00 20.13 80 ILE X O 9
ATOM 15960 N N . LYS A 1 81 ? 8.637 6.890 6.910 1.00 64.30 81 LYS X N 9
ATOM 15961 C CA . LYS A 1 81 ? 8.227 8.324 6.792 1.00 55.13 81 LYS X CA 9
ATOM 15962 C C . LYS A 1 81 ? 7.456 8.529 5.485 1.00 54.33 81 LYS X C 9
ATOM 15963 O O . LYS A 1 81 ? 6.490 9.264 5.431 1.00 3.31 81 LYS X O 9
ATOM 15982 N N . ILE A 1 82 ? 7.889 7.896 4.428 1.00 22.23 82 ILE X N 9
ATOM 15983 C CA . ILE A 1 82 ? 7.226 8.098 3.105 1.00 74.43 82 ILE X CA 9
ATOM 15984 C C . ILE A 1 82 ? 6.019 7.161 2.976 1.00 33.03 82 ILE X C 9
ATOM 15985 O O . ILE A 1 82 ? 5.014 7.506 2.387 1.00 10.32 82 ILE X O 9
ATOM 16001 N N . PHE A 1 83 ? 6.117 5.977 3.518 1.00 64.12 83 PHE X N 9
ATOM 16002 C CA . PHE A 1 83 ? 4.996 4.997 3.410 1.00 4.22 83 PHE X CA 9
ATOM 16003 C C . PHE A 1 83 ? 3.687 5.658 3.857 1.00 64.44 83 PHE X C 9
ATOM 16004 O O . PHE A 1 83 ? 2.665 5.539 3.209 1.00 24.24 83 PHE X O 9
ATOM 16021 N N . GLN A 1 84 ? 3.715 6.353 4.963 1.00 3.32 84 GLN X N 9
ATOM 16022 C CA . GLN A 1 84 ? 2.485 7.037 5.466 1.00 51.11 84 GLN X CA 9
ATOM 16023 C C . GLN A 1 84 ? 1.955 7.988 4.388 1.00 4.11 84 GLN X C 9
ATOM 16024 O O . GLN A 1 84 ? 0.773 8.027 4.107 1.00 74.53 84 GLN X O 9
ATOM 16038 N N . ARG A 1 85 ? 2.830 8.751 3.781 1.00 53.44 85 ARG X N 9
ATOM 16039 C CA . ARG A 1 85 ? 2.399 9.693 2.700 1.00 20.42 85 ARG X CA 9
ATOM 16040 C C . ARG A 1 85 ? 1.567 8.926 1.664 1.00 64.32 85 ARG X C 9
ATOM 16041 O O . ARG A 1 85 ? 0.547 9.397 1.202 1.00 20.32 85 ARG X O 9
ATOM 16062 N N . LEU A 1 86 ? 2.001 7.745 1.299 1.00 62.43 86 LEU X N 9
ATOM 16063 C CA . LEU A 1 86 ? 1.239 6.926 0.299 1.00 30.43 86 LEU X CA 9
ATOM 16064 C C . LEU A 1 86 ? -0.102 6.491 0.897 1.00 24.03 86 LEU X C 9
ATOM 16065 O O . LEU A 1 86 ? -1.112 6.463 0.220 1.00 63.14 86 LEU X O 9
ATOM 16081 N N . ILE A 1 87 ? -0.119 6.151 2.159 1.00 34.44 87 ILE X N 9
ATOM 16082 C CA . ILE A 1 87 ? -1.390 5.702 2.801 1.00 64.33 87 ILE X CA 9
ATOM 16083 C C . ILE A 1 87 ? -2.405 6.853 2.790 1.00 20.30 87 ILE X C 9
ATOM 16084 O O . ILE A 1 87 ? -3.570 6.664 2.500 1.00 4.44 87 ILE X O 9
ATOM 16100 N N . GLU A 1 88 ? -1.966 8.046 3.094 1.00 74.11 88 GLU X N 9
ATOM 16101 C CA . GLU A 1 88 ? -2.894 9.213 3.102 1.00 13.14 88 GLU X CA 9
ATOM 16102 C C . GLU A 1 88 ? -3.547 9.335 1.721 1.00 20.12 88 GLU X C 9
ATOM 16103 O O . GLU A 1 88 ? -4.755 9.402 1.596 1.00 40.25 88 GLU X O 9
ATOM 16115 N N . HIS A 1 89 ? -2.752 9.356 0.683 1.00 31.35 89 HIS X N 9
ATOM 16116 C CA . HIS A 1 89 ? -3.308 9.470 -0.697 1.00 5.44 89 HIS X CA 9
ATOM 16117 C C . HIS A 1 89 ? -4.146 8.226 -1.007 1.00 45.14 89 HIS X C 9
ATOM 16118 O O . HIS A 1 89 ? -5.035 8.254 -1.835 1.00 4.14 89 HIS X O 9
ATOM 16133 N N . ASN A 1 90 ? -3.877 7.142 -0.335 1.00 33.24 90 ASN X N 9
ATOM 16134 C CA . ASN A 1 90 ? -4.666 5.897 -0.560 1.00 34.44 90 ASN X CA 9
ATOM 16135 C C . ASN A 1 90 ? -6.083 6.095 -0.011 1.00 43.01 90 ASN X C 9
ATOM 16136 O O . ASN A 1 90 ? -7.061 5.722 -0.632 1.00 54.24 90 ASN X O 9
ATOM 16147 N N . LYS A 1 91 ? -6.196 6.685 1.152 1.00 32.33 91 LYS X N 9
ATOM 16148 C CA . LYS A 1 91 ? -7.541 6.936 1.745 1.00 20.42 91 LYS X CA 9
ATOM 16149 C C . LYS A 1 91 ? -8.209 8.092 0.992 1.00 63.20 91 LYS X C 9
ATOM 16150 O O . LYS A 1 91 ? -9.357 8.016 0.604 1.00 0.42 91 LYS X O 9
ATOM 16169 N N . ALA A 1 92 ? -7.498 9.170 0.806 1.00 21.32 92 ALA X N 9
ATOM 16170 C CA . ALA A 1 92 ? -8.079 10.348 0.094 1.00 42.04 92 ALA X CA 9
ATOM 16171 C C . ALA A 1 92 ? -8.855 9.913 -1.155 1.00 33.21 92 ALA X C 9
ATOM 16172 O O . ALA A 1 92 ? -10.035 10.175 -1.285 1.00 2.23 92 ALA X O 9
ATOM 16179 N N . LEU A 1 93 ? -8.189 9.292 -2.095 1.00 71.31 93 LEU X N 9
ATOM 16180 C CA . LEU A 1 93 ? -8.869 8.912 -3.367 1.00 42.45 93 LEU X CA 9
ATOM 16181 C C . LEU A 1 93 ? -9.884 7.792 -3.115 1.00 72.44 93 LEU X C 9
ATOM 16182 O O . LEU A 1 93 ? -10.842 7.630 -3.848 1.00 45.13 93 LEU X O 9
ATOM 16198 N N . GLN A 1 94 ? -9.701 7.049 -2.066 1.00 51.33 94 GLN X N 9
ATOM 16199 C CA . GLN A 1 94 ? -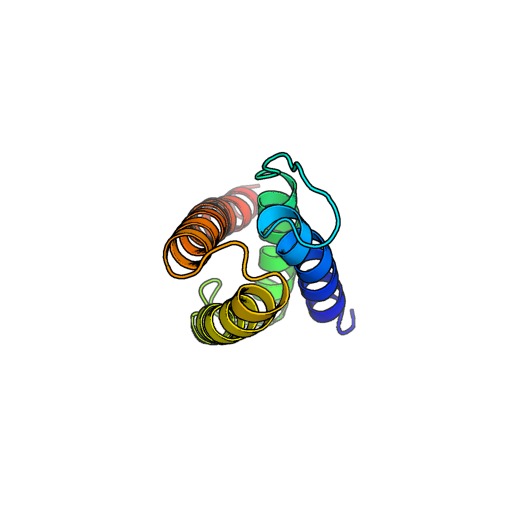10.670 5.976 -1.716 1.00 23.03 94 GLN X CA 9
ATOM 16200 C C . GLN A 1 94 ? -12.033 6.613 -1.413 1.00 40.23 94 GLN X C 9
ATOM 16201 O O . GLN A 1 94 ? -13.047 6.239 -1.971 1.00 53.40 94 GLN X O 9
ATOM 16215 N N . LYS A 1 95 ? -12.054 7.568 -0.518 1.00 24.23 95 LYS X N 9
ATOM 16216 C CA . LYS A 1 95 ? -13.335 8.245 -0.154 1.00 52.15 95 LYS X CA 9
ATOM 16217 C C . LYS A 1 95 ? -13.877 9.027 -1.356 1.00 54.22 95 LYS X C 9
ATOM 16218 O O . LYS A 1 95 ? -15.062 9.025 -1.627 1.00 63.00 95 LYS X O 9
ATOM 16237 N N . GLN A 1 96 ? -13.021 9.712 -2.065 1.00 11.40 96 GLN X N 9
ATOM 16238 C CA . GLN A 1 96 ? -13.478 10.490 -3.256 1.00 62.05 96 GLN X CA 9
ATOM 16239 C C . GLN A 1 96 ? -13.995 9.530 -4.335 1.00 13.43 96 GLN X C 9
ATOM 16240 O O . GLN A 1 96 ? -14.967 9.805 -5.011 1.00 11.03 96 GLN X O 9
ATOM 16254 N N . TYR A 1 97 ? -13.348 8.408 -4.502 1.00 45.25 97 TYR X N 9
ATOM 16255 C CA . TYR A 1 97 ? -13.796 7.416 -5.527 1.00 62.35 97 TYR X CA 9
ATOM 16256 C C . TYR A 1 97 ? -15.203 6.911 -5.188 1.00 71.21 97 TYR X C 9
ATOM 16257 O O . TYR A 1 97 ? -16.099 6.946 -6.010 1.00 32.33 97 TYR X O 9
ATOM 16275 N N . LEU A 1 98 ? -15.398 6.430 -3.988 1.00 51.53 98 LEU X N 9
ATOM 16276 C CA . LEU A 1 98 ? -16.742 5.913 -3.588 1.00 52.20 98 LEU X CA 9
ATOM 16277 C C . LEU A 1 98 ? -17.775 7.050 -3.658 1.00 31.31 98 LEU X C 9
ATOM 16278 O O . LEU A 1 98 ? -18.895 6.855 -4.087 1.00 11.44 98 LEU X O 9
ATOM 16294 N N . GLU A 1 99 ? -17.406 8.230 -3.233 1.00 14.35 99 GLU X N 9
ATOM 16295 C CA . GLU A 1 99 ? -18.365 9.380 -3.258 1.00 3.22 99 GLU X CA 9
ATOM 16296 C C . GLU A 1 99 ? -18.743 9.701 -4.705 1.00 21.54 99 GLU X C 9
ATOM 16297 O O . GLU A 1 99 ? -19.862 10.082 -4.995 1.00 51.21 99 GLU X O 9
ATOM 16309 N N . GLU A 1 100 ? -17.812 9.563 -5.613 1.00 61.42 100 GLU X N 9
ATOM 16310 C CA . GLU A 1 100 ? -18.094 9.905 -7.038 1.00 12.32 100 GLU X CA 9
ATOM 16311 C C . GLU A 1 100 ? -18.871 8.766 -7.705 1.00 22.21 100 GLU X C 9
ATOM 16312 O O . GLU A 1 100 ? -19.389 8.914 -8.795 1.00 2.34 100 GLU X O 9
ATOM 16324 N N . THR A 1 101 ? -18.974 7.640 -7.055 1.00 61.24 101 THR X N 9
ATOM 16325 C CA . THR A 1 101 ? -19.718 6.501 -7.660 1.00 12.42 101 THR X CA 9
ATOM 16326 C C . THR A 1 101 ? -21.174 6.552 -7.188 1.00 22.32 101 THR X C 9
ATOM 16327 O O . THR A 1 101 ? -22.064 6.035 -7.834 1.00 34.52 101 THR X O 9
ATOM 16338 N N . LEU A 1 102 ? -21.425 7.185 -6.070 1.00 21.54 102 LEU X N 9
ATOM 16339 C CA . LEU A 1 102 ? -22.820 7.262 -5.548 1.00 51.35 102 LEU X CA 9
ATOM 16340 C C . LEU A 1 102 ? -23.429 8.606 -5.969 1.00 34.15 102 LEU X C 9
ATOM 16341 O O . LEU A 1 102 ? -24.630 8.800 -5.923 1.00 25.44 102 LEU X O 9
ATOM 16357 N N . GLU A 1 103 ? -22.596 9.534 -6.367 1.00 4.00 103 GLU X N 9
ATOM 16358 C CA . GLU A 1 103 ? -23.089 10.883 -6.795 1.00 23.43 103 GLU X CA 9
ATOM 16359 C C . GLU A 1 103 ? -23.763 10.816 -8.154 1.00 3.04 103 GLU X C 9
ATOM 16360 O O . GLU A 1 103 ? -24.902 11.224 -8.331 1.00 71.20 103 GLU X O 9
ATOM 16372 N N . HIS A 1 104 ? -23.058 10.258 -9.105 1.00 14.22 104 HIS X N 9
ATOM 16373 C CA . HIS A 1 104 ? -23.626 10.104 -10.477 1.00 20.33 104 HIS X CA 9
ATOM 16374 C C . HIS A 1 104 ? -22.774 9.064 -11.215 1.00 24.20 104 HIS X C 9
ATOM 16375 O O . HIS A 1 104 ? -23.339 8.304 -12.016 1.00 0.00 104 HIS X O 9
ATOM 16417 N N . MET A 1 1 ? -13.560 -14.958 4.668 1.00 5.23 1 MET X N 10
ATOM 16418 C CA . MET A 1 1 ? -12.381 -14.082 4.922 1.00 13.21 1 MET X CA 10
ATOM 16419 C C . MET A 1 1 ? -12.220 -13.111 3.747 1.00 1.52 1 MET X C 10
ATOM 16420 O O . MET A 1 1 ? -11.153 -12.582 3.507 1.00 71.25 1 MET X O 10
ATOM 16436 N N . ILE A 1 2 ? -13.277 -12.870 3.019 1.00 52.44 2 ILE X N 10
ATOM 16437 C CA . ILE A 1 2 ? -13.191 -11.938 1.858 1.00 43.30 2 ILE X CA 10
ATOM 16438 C C . ILE A 1 2 ? -11.951 -12.282 1.023 1.00 61.41 2 ILE X C 10
ATOM 16439 O O . ILE A 1 2 ? -10.890 -11.717 1.206 1.00 51.22 2 ILE X O 10
ATOM 16455 N N . GLU A 1 3 ? -12.078 -13.204 0.104 1.00 4.02 3 GLU X N 10
ATOM 16456 C CA . GLU A 1 3 ? -10.913 -13.585 -0.749 1.00 64.43 3 GLU X CA 10
ATOM 16457 C C . GLU A 1 3 ? -10.574 -12.431 -1.699 1.00 44.52 3 GLU X C 10
ATOM 16458 O O . GLU A 1 3 ? -9.423 -12.129 -1.940 1.00 45.41 3 GLU X O 10
ATOM 16470 N N . LYS A 1 4 ? -11.574 -11.789 -2.241 1.00 52.15 4 LYS X N 10
ATOM 16471 C CA . LYS A 1 4 ? -11.326 -10.666 -3.193 1.00 51.42 4 LYS X CA 10
ATOM 16472 C C . LYS A 1 4 ? -10.452 -9.596 -2.519 1.00 14.52 4 LYS X C 10
ATOM 16473 O O . LYS A 1 4 ? -9.489 -9.119 -3.085 1.00 43.43 4 LYS X O 10
ATOM 16492 N N . LEU A 1 5 ? -10.788 -9.219 -1.313 1.00 23.41 5 LEU X N 10
ATOM 16493 C CA . LEU A 1 5 ? -9.983 -8.196 -0.578 1.00 62.04 5 LEU X CA 10
ATOM 16494 C C . LEU A 1 5 ? -8.583 -8.748 -0.296 1.00 43.34 5 LEU X C 10
ATOM 16495 O O . LEU A 1 5 ? -7.598 -8.037 -0.346 1.00 44.02 5 LEU X O 10
ATOM 16511 N N . ALA A 1 6 ? -8.493 -10.012 0.009 1.00 2.22 6 ALA X N 10
ATOM 16512 C CA . ALA A 1 6 ? -7.169 -10.624 0.322 1.00 51.22 6 ALA X CA 10
ATOM 16513 C C . ALA A 1 6 ? -6.246 -10.574 -0.902 1.00 72.23 6 ALA X C 10
ATOM 16514 O O . ALA A 1 6 ? -5.200 -9.959 -0.873 1.00 52.14 6 ALA X O 10
ATOM 16521 N N . GLU A 1 7 ? -6.616 -11.227 -1.970 1.00 41.10 7 GLU X N 10
ATOM 16522 C CA . GLU A 1 7 ? -5.742 -11.233 -3.179 1.00 41.35 7 GLU X CA 10
ATOM 16523 C C . GLU A 1 7 ? -5.345 -9.798 -3.543 1.00 43.42 7 GLU X C 10
ATOM 16524 O O . GLU A 1 7 ? -4.224 -9.534 -3.930 1.00 11.00 7 GLU X O 10
ATOM 16536 N N . ILE A 1 8 ? -6.257 -8.871 -3.430 1.00 32.53 8 ILE X N 10
ATOM 16537 C CA . ILE A 1 8 ? -5.937 -7.457 -3.782 1.00 75.11 8 ILE X CA 10
ATOM 16538 C C . ILE A 1 8 ? -4.831 -6.928 -2.859 1.00 54.43 8 ILE X C 10
ATOM 16539 O O . ILE A 1 8 ? -3.869 -6.333 -3.307 1.00 24.33 8 ILE X O 10
ATOM 16555 N N . ARG A 1 9 ? -4.962 -7.138 -1.577 1.00 10.22 9 ARG X N 10
ATOM 16556 C CA . ARG A 1 9 ? -3.926 -6.637 -0.629 1.00 52.14 9 ARG X CA 10
ATOM 16557 C C . ARG A 1 9 ? -2.615 -7.406 -0.858 1.00 22.52 9 ARG X C 10
ATOM 16558 O O . ARG A 1 9 ? -1.537 -6.915 -0.578 1.00 14.14 9 ARG X O 10
ATOM 16579 N N . LYS A 1 10 ? -2.696 -8.600 -1.387 1.00 74.42 10 LYS X N 10
ATOM 16580 C CA . LYS A 1 10 ? -1.457 -9.376 -1.678 1.00 44.25 10 LYS X CA 10
ATOM 16581 C C . LYS A 1 10 ? -0.705 -8.671 -2.810 1.00 60.44 10 LYS X C 10
ATOM 16582 O O . LYS A 1 10 ? 0.512 -8.668 -2.855 1.00 43.15 10 LYS X O 10
ATOM 16601 N N . LYS A 1 11 ? -1.423 -8.053 -3.716 1.00 31.31 11 LYS X N 10
ATOM 16602 C CA . LYS A 1 11 ? -0.754 -7.308 -4.822 1.00 5.35 11 LYS X CA 10
ATOM 16603 C C . LYS A 1 11 ? 0.056 -6.168 -4.206 1.00 41.13 11 LYS X C 10
ATOM 16604 O O . LYS A 1 11 ? 1.193 -5.930 -4.563 1.00 14.40 11 LYS X O 10
ATOM 16623 N N . ILE A 1 12 ? -0.525 -5.467 -3.265 1.00 43.21 12 ILE X N 10
ATOM 16624 C CA . ILE A 1 12 ? 0.206 -4.353 -2.597 1.00 73.24 12 ILE X CA 10
ATOM 16625 C C . ILE A 1 12 ? 1.506 -4.907 -2.017 1.00 14.44 12 ILE X C 10
ATOM 16626 O O . ILE A 1 12 ? 2.540 -4.268 -2.044 1.00 50.33 12 ILE X O 10
ATOM 16642 N N . ASP A 1 13 ? 1.457 -6.106 -1.499 1.00 63.41 13 ASP X N 10
ATOM 16643 C CA . ASP A 1 13 ? 2.677 -6.728 -0.914 1.00 21.14 13 ASP X CA 10
ATOM 16644 C C . ASP A 1 13 ? 3.775 -6.763 -1.979 1.00 62.13 13 ASP X C 10
ATOM 16645 O O . ASP A 1 13 ? 4.927 -6.488 -1.708 1.00 30.12 13 ASP X O 10
ATOM 16654 N N . GLU A 1 14 ? 3.421 -7.091 -3.193 1.00 22.41 14 GLU X N 10
ATOM 16655 C CA . GLU A 1 14 ? 4.434 -7.124 -4.285 1.00 31.43 14 GLU X CA 10
ATOM 16656 C C . GLU A 1 14 ? 4.941 -5.703 -4.533 1.00 42.01 14 GLU X C 10
ATOM 16657 O O . GLU A 1 14 ? 6.073 -5.493 -4.925 1.00 74.03 14 GLU X O 10
ATOM 16669 N N . ILE A 1 15 ? 4.105 -4.722 -4.302 1.00 42.15 15 ILE X N 10
ATOM 16670 C CA . ILE A 1 15 ? 4.527 -3.305 -4.516 1.00 70.32 15 ILE X CA 10
ATOM 16671 C C . ILE A 1 15 ? 5.330 -2.827 -3.301 1.00 52.54 15 ILE X C 10
ATOM 16672 O O . ILE A 1 15 ? 6.439 -2.346 -3.423 1.00 64.24 15 ILE X O 10
ATOM 16688 N N . ASP A 1 16 ? 4.769 -2.957 -2.129 1.00 1.41 16 ASP X N 10
ATOM 16689 C CA . ASP A 1 16 ? 5.479 -2.512 -0.899 1.00 14.24 16 ASP X CA 10
ATOM 16690 C C . ASP A 1 16 ? 6.937 -2.978 -0.951 1.00 21.12 16 ASP X C 10
ATOM 16691 O O . ASP A 1 16 ? 7.855 -2.208 -0.750 1.00 55.21 16 ASP X O 10
ATOM 16700 N N . ASN A 1 17 ? 7.156 -4.236 -1.213 1.00 11.55 17 ASN X N 10
ATOM 16701 C CA . ASN A 1 17 ? 8.552 -4.756 -1.288 1.00 31.14 17 ASN X CA 10
ATOM 16702 C C . ASN A 1 17 ? 9.270 -4.128 -2.485 1.00 52.35 17 ASN X C 10
ATOM 16703 O O . ASN A 1 17 ? 10.433 -3.787 -2.416 1.00 32.13 17 ASN X O 10
ATOM 16714 N N . LYS A 1 18 ? 8.583 -3.995 -3.588 1.00 1.21 18 LYS X N 10
ATOM 16715 C CA . LYS A 1 18 ? 9.215 -3.420 -4.817 1.00 54.12 18 LYS X CA 10
ATOM 16716 C C . LYS A 1 18 ? 9.725 -2.000 -4.539 1.00 65.11 18 LYS X C 10
ATOM 16717 O O . LYS A 1 18 ? 10.814 -1.637 -4.934 1.00 30.41 18 LYS X O 10
ATOM 16736 N N . ILE A 1 19 ? 8.947 -1.189 -3.871 1.00 64.10 19 ILE X N 10
ATOM 16737 C CA . ILE A 1 19 ? 9.387 0.213 -3.603 1.00 23.24 19 ILE X CA 10
ATOM 16738 C C . ILE A 1 19 ? 10.536 0.218 -2.588 1.00 73.11 19 ILE X C 10
ATOM 16739 O O . ILE A 1 19 ? 11.382 1.090 -2.602 1.00 40.50 19 ILE X O 10
ATOM 16755 N N . LEU A 1 20 ? 10.581 -0.751 -1.713 1.00 24.32 20 LEU X N 10
ATOM 16756 C CA . LEU A 1 20 ? 11.693 -0.803 -0.720 1.00 24.32 20 LEU X CA 10
ATOM 16757 C C . LEU A 1 20 ? 13.014 -1.037 -1.464 1.00 3.21 20 LEU X C 10
ATOM 16758 O O . LEU A 1 20 ? 14.050 -0.531 -1.080 1.00 52.12 20 LEU X O 10
ATOM 16774 N N . LYS A 1 21 ? 12.984 -1.806 -2.523 1.00 51.41 21 LYS X N 10
ATOM 16775 C CA . LYS A 1 21 ? 14.235 -2.069 -3.294 1.00 23.32 21 LYS X CA 10
ATOM 16776 C C . LYS A 1 21 ? 14.535 -0.874 -4.203 1.00 41.24 21 LYS X C 10
ATOM 16777 O O . LYS A 1 21 ? 14.408 -0.952 -5.409 1.00 12.12 21 LYS X O 10
ATOM 16796 N N . ALA A 1 22 ? 14.926 0.234 -3.635 1.00 31.54 22 ALA X N 10
ATOM 16797 C CA . ALA A 1 22 ? 15.227 1.434 -4.467 1.00 64.32 22 ALA X CA 10
ATOM 16798 C C . ALA A 1 22 ? 16.388 1.138 -5.424 1.00 54.30 22 ALA X C 10
ATOM 16799 O O . ALA A 1 22 ? 16.380 1.543 -6.569 1.00 74.30 22 ALA X O 10
ATOM 16806 N N . ARG A 1 23 ? 17.384 0.430 -4.962 1.00 53.34 23 ARG X N 10
ATOM 16807 C CA . ARG A 1 23 ? 18.544 0.103 -5.844 1.00 5.01 23 ARG X CA 10
ATOM 16808 C C . ARG A 1 23 ? 18.036 -0.475 -7.174 1.00 70.42 23 ARG X C 10
ATOM 16809 O O . ARG A 1 23 ? 18.528 -0.143 -8.236 1.00 73.32 23 ARG X O 10
ATOM 16830 N N . TRP A 1 24 ? 17.056 -1.344 -7.120 1.00 72.12 24 TRP X N 10
ATOM 16831 C CA . TRP A 1 24 ? 16.505 -1.935 -8.377 1.00 10.13 24 TRP X CA 10
ATOM 16832 C C . TRP A 1 24 ? 16.264 -0.828 -9.408 1.00 14.10 24 TRP X C 10
ATOM 16833 O O . TRP A 1 24 ? 15.768 0.230 -9.079 1.00 12.03 24 TRP X O 10
ATOM 16854 N N . PRO A 1 25 ? 16.638 -1.063 -10.640 1.00 33.11 25 PRO X N 10
ATOM 16855 C CA . PRO A 1 25 ? 16.484 -0.059 -11.739 1.00 62.14 25 PRO X CA 10
ATOM 16856 C C . PRO A 1 25 ? 15.033 0.116 -12.179 1.00 0.42 25 PRO X C 10
ATOM 16857 O O . PRO A 1 25 ? 14.212 -0.763 -12.013 1.00 5.34 25 PRO X O 10
ATOM 16868 N N . TRP A 1 26 ? 14.709 1.247 -12.748 1.00 41.23 26 TRP X N 10
ATOM 16869 C CA . TRP A 1 26 ? 13.309 1.478 -13.205 1.00 64.54 26 TRP X CA 10
ATOM 16870 C C . TRP A 1 26 ? 12.364 1.407 -12.006 1.00 15.24 26 TRP X C 10
ATOM 16871 O O . TRP A 1 26 ? 11.171 1.232 -12.153 1.00 71.20 26 TRP X O 10
ATOM 16892 N N . ALA A 1 27 ? 12.886 1.536 -10.816 1.00 44.14 27 ALA X N 10
ATOM 16893 C CA . ALA A 1 27 ? 12.012 1.469 -9.612 1.00 11.02 27 ALA X CA 10
ATOM 16894 C C . ALA A 1 27 ? 11.164 2.741 -9.518 1.00 24.13 27 ALA X C 10
ATOM 16895 O O . ALA A 1 27 ? 9.949 2.691 -9.503 1.00 21.31 27 ALA X O 10
ATOM 16902 N N . GLU A 1 28 ? 11.800 3.880 -9.458 1.00 53.10 28 GLU X N 10
ATOM 16903 C CA . GLU A 1 28 ? 11.042 5.161 -9.367 1.00 44.13 28 GLU X CA 10
ATOM 16904 C C . GLU A 1 28 ? 9.998 5.043 -8.256 1.00 60.03 28 GLU X C 10
ATOM 16905 O O . GLU A 1 28 ? 9.917 4.044 -7.566 1.00 42.45 28 GLU X O 10
ATOM 16917 N N . LYS A 1 29 ? 9.191 6.054 -8.087 1.00 72.12 29 LYS X N 10
ATOM 16918 C CA . LYS A 1 29 ? 8.139 6.005 -7.033 1.00 1.31 29 LYS X CA 10
ATOM 16919 C C . LYS A 1 29 ? 6.865 5.390 -7.618 1.00 42.44 29 LYS X C 10
ATOM 16920 O O . LYS A 1 29 ? 6.476 5.690 -8.730 1.00 63.31 29 LYS X O 10
ATOM 16939 N N . LEU A 1 30 ? 6.208 4.535 -6.878 1.00 33.14 30 LEU X N 10
ATOM 16940 C CA . LEU A 1 30 ? 4.961 3.908 -7.399 1.00 43.23 30 LEU X CA 10
ATOM 16941 C C . LEU A 1 30 ? 3.761 4.433 -6.606 1.00 4.24 30 LEU X C 10
ATOM 16942 O O . LEU A 1 30 ? 3.739 4.384 -5.392 1.00 34.44 30 LEU X O 10
ATOM 16958 N N . ILE A 1 31 ? 2.757 4.923 -7.283 1.00 13.34 31 ILE X N 10
ATOM 16959 C CA . ILE A 1 31 ? 1.557 5.448 -6.565 1.00 64.14 31 ILE X CA 10
ATOM 16960 C C . ILE A 1 31 ? 0.289 5.023 -7.315 1.00 64.54 31 ILE X C 10
ATOM 16961 O O . ILE A 1 31 ? -0.740 4.773 -6.722 1.00 62.20 31 ILE X O 10
ATOM 16977 N N . ALA A 1 32 ? 0.358 4.943 -8.617 1.00 11.53 32 ALA X N 10
ATOM 16978 C CA . ALA A 1 32 ? -0.841 4.550 -9.411 1.00 65.33 32 ALA X CA 10
ATOM 16979 C C . ALA A 1 32 ? -1.299 3.146 -9.000 1.00 53.52 32 ALA X C 10
ATOM 16980 O O . ALA A 1 32 ? -2.453 2.927 -8.686 1.00 50.42 32 ALA X O 10
ATOM 16987 N N . GLU A 1 33 ? -0.405 2.196 -9.000 1.00 12.14 33 GLU X N 10
ATOM 16988 C CA . GLU A 1 33 ? -0.790 0.807 -8.615 1.00 34.15 33 GLU X CA 10
ATOM 16989 C C . GLU A 1 33 ? -1.477 0.830 -7.245 1.00 20.35 33 GLU X C 10
ATOM 16990 O O . GLU A 1 33 ? -2.540 0.270 -7.066 1.00 1.03 33 GLU X O 10
ATOM 17002 N N . ARG A 1 34 ? -0.882 1.477 -6.278 1.00 72.02 34 ARG X N 10
ATOM 17003 C CA . ARG A 1 34 ? -1.509 1.543 -4.924 1.00 40.04 34 ARG X CA 10
ATOM 17004 C C . ARG A 1 34 ? -2.874 2.209 -5.035 1.00 13.35 34 ARG X C 10
ATOM 17005 O O . ARG A 1 34 ? -3.837 1.783 -4.432 1.00 44.33 34 ARG X O 10
ATOM 17026 N N . ASN A 1 35 ? -2.966 3.258 -5.805 1.00 61.23 35 ASN X N 10
ATOM 17027 C CA . ASN A 1 35 ? -4.271 3.950 -5.959 1.00 0.11 35 ASN X CA 10
ATOM 17028 C C . ASN A 1 35 ? -5.286 2.982 -6.584 1.00 14.32 35 ASN X C 10
ATOM 17029 O O . ASN A 1 35 ? -6.412 2.870 -6.139 1.00 55.04 35 ASN X O 10
ATOM 17040 N N . SER A 1 36 ? -4.891 2.272 -7.607 1.00 55.10 36 SER X N 10
ATOM 17041 C CA . SER A 1 36 ? -5.828 1.310 -8.255 1.00 1.15 36 SER X CA 10
ATOM 17042 C C . SER A 1 36 ? -6.535 0.492 -7.170 1.00 53.53 36 SER X C 10
ATOM 17043 O O . SER A 1 36 ? -7.603 0.843 -6.709 1.00 51.50 36 SER X O 10
ATOM 17051 N N . LEU A 1 37 ? -5.941 -0.599 -6.759 1.00 22.01 37 LEU X N 10
ATOM 17052 C CA . LEU A 1 37 ? -6.563 -1.432 -5.686 1.00 1.22 37 LEU X CA 10
ATOM 17053 C C . LEU A 1 37 ? -7.378 -0.532 -4.749 1.00 10.02 37 LEU X C 10
ATOM 17054 O O . LEU A 1 37 ? -8.471 -0.867 -4.339 1.00 14.53 37 LEU X O 10
ATOM 17070 N N . ALA A 1 38 ? -6.833 0.601 -4.389 1.00 52.33 38 ALA X N 10
ATOM 17071 C CA . ALA A 1 38 ? -7.546 1.525 -3.453 1.00 55.24 38 ALA X CA 10
ATOM 17072 C C . ALA A 1 38 ? -8.992 1.750 -3.908 1.00 43.21 38 ALA X C 10
ATOM 17073 O O . ALA A 1 38 ? -9.917 1.674 -3.125 1.00 2.41 38 ALA X O 10
ATOM 17080 N N . LYS A 1 39 ? -9.188 2.039 -5.163 1.00 51.35 39 LYS X N 10
ATOM 17081 C CA . LYS A 1 39 ? -10.573 2.269 -5.671 1.00 14.11 39 LYS X CA 10
ATOM 17082 C C . LYS A 1 39 ? -11.360 0.953 -5.667 1.00 15.30 39 LYS X C 10
ATOM 17083 O O . LYS A 1 39 ? -12.471 0.888 -5.178 1.00 51.01 39 LYS X O 10
ATOM 17102 N N . ASP A 1 40 ? -10.796 -0.091 -6.204 1.00 34.42 40 ASP X N 10
ATOM 17103 C CA . ASP A 1 40 ? -11.512 -1.396 -6.230 1.00 32.52 40 ASP X CA 10
ATOM 17104 C C . ASP A 1 40 ? -11.813 -1.840 -4.795 1.00 14.00 40 ASP X C 10
ATOM 17105 O O . ASP A 1 40 ? -12.884 -2.336 -4.500 1.00 34.33 40 ASP X O 10
ATOM 17114 N N . VAL A 1 41 ? -10.878 -1.666 -3.900 1.00 65.22 41 VAL X N 10
ATOM 17115 C CA . VAL A 1 41 ? -11.117 -2.060 -2.484 1.00 12.21 41 VAL X CA 10
ATOM 17116 C C . VAL A 1 41 ? -12.279 -1.238 -1.932 1.00 5.34 41 VAL X C 10
ATOM 17117 O O . VAL A 1 41 ? -13.152 -1.751 -1.258 1.00 13.04 41 VAL X O 10
ATOM 17130 N N . ALA A 1 42 ? -12.297 0.035 -2.216 1.00 4.32 42 ALA X N 10
ATOM 17131 C CA . ALA A 1 42 ? -13.398 0.902 -1.710 1.00 54.02 42 ALA X CA 10
ATOM 17132 C C . ALA A 1 42 ? -14.736 0.204 -1.959 1.00 54.21 42 ALA X C 10
ATOM 17133 O O . ALA A 1 42 ? -15.563 0.086 -1.076 1.00 22.44 42 ALA X O 10
ATOM 17140 N N . GLU A 1 43 ? -14.947 -0.270 -3.158 1.00 64.53 43 GLU X N 10
ATOM 17141 C CA . GLU A 1 43 ? -16.225 -0.965 -3.479 1.00 1.42 43 GLU X CA 10
ATOM 17142 C C . GLU A 1 43 ? -16.444 -2.098 -2.474 1.00 44.31 43 GLU X C 10
ATOM 17143 O O . GLU A 1 43 ? -17.389 -2.094 -1.711 1.00 32.33 43 GLU X O 10
ATOM 17155 N N . ILE A 1 44 ? -15.570 -3.071 -2.471 1.00 4.10 44 ILE X N 10
ATOM 17156 C CA . ILE A 1 44 ? -15.716 -4.210 -1.517 1.00 0.14 44 ILE X CA 10
ATOM 17157 C C . ILE A 1 44 ? -16.021 -3.667 -0.118 1.00 12.34 44 ILE X C 10
ATOM 17158 O O . ILE A 1 44 ? -16.822 -4.218 0.611 1.00 74.11 44 ILE X O 10
ATOM 17174 N N . LYS A 1 45 ? -15.386 -2.588 0.261 1.00 1.40 45 LYS X N 10
ATOM 17175 C CA . LYS A 1 45 ? -15.605 -2.028 1.629 1.00 21.12 45 LYS X CA 10
ATOM 17176 C C . LYS A 1 45 ? -17.087 -1.672 1.794 1.00 34.31 45 LYS X C 10
ATOM 17177 O O . LYS A 1 45 ? -17.705 -1.974 2.796 1.00 34.40 45 LYS X O 10
ATOM 17196 N N . ASN A 1 46 ? -17.659 -1.034 0.809 1.00 43.54 46 ASN X N 10
ATOM 17197 C CA . ASN A 1 46 ? -19.096 -0.655 0.890 1.00 12.52 46 ASN X CA 10
ATOM 17198 C C . ASN A 1 46 ? -19.936 -1.925 1.020 1.00 21.15 46 ASN X C 10
ATOM 17199 O O . ASN A 1 46 ? -20.913 -1.969 1.743 1.00 23.45 46 ASN X O 10
ATOM 17210 N N . GLN A 1 47 ? -19.553 -2.966 0.333 1.00 12.45 47 GLN X N 10
ATOM 17211 C CA . GLN A 1 47 ? -20.328 -4.236 0.404 1.00 32.30 47 GLN X CA 10
ATOM 17212 C C . GLN A 1 47 ? -20.015 -4.937 1.733 1.00 53.32 47 GLN X C 10
ATOM 17213 O O . GLN A 1 47 ? -20.690 -5.868 2.129 1.00 11.43 47 GLN X O 10
ATOM 17227 N N . LEU A 1 48 ? -19.009 -4.478 2.434 1.00 23.41 48 LEU X N 10
ATOM 17228 C CA . LEU A 1 48 ? -18.656 -5.104 3.743 1.00 23.21 48 LEU X CA 10
ATOM 17229 C C . LEU A 1 48 ? -19.338 -4.313 4.866 1.00 23.21 48 LEU X C 10
ATOM 17230 O O . LEU A 1 48 ? -19.299 -4.690 6.021 1.00 42.10 48 LEU X O 10
ATOM 17246 N N . GLY A 1 49 ? -19.967 -3.219 4.528 1.00 31.51 49 GLY X N 10
ATOM 17247 C CA . GLY A 1 49 ? -20.666 -2.395 5.558 1.00 52.23 49 GLY X CA 10
ATOM 17248 C C . GLY A 1 49 ? -19.689 -1.951 6.655 1.00 24.13 49 GLY X C 10
ATOM 17249 O O . GLY A 1 49 ? -19.917 -2.183 7.825 1.00 73.55 49 GLY X O 10
ATOM 17253 N N . ILE A 1 50 ? -18.613 -1.295 6.298 1.00 13.34 50 ILE X N 10
ATOM 17254 C CA . ILE A 1 50 ? -17.646 -0.832 7.340 1.00 11.33 50 ILE X CA 10
ATOM 17255 C C . ILE A 1 50 ? -16.977 0.465 6.888 1.00 31.52 50 ILE X C 10
ATOM 17256 O O . ILE A 1 50 ? -16.953 0.786 5.717 1.00 24.14 50 ILE X O 10
ATOM 17272 N N . PRO A 1 51 ? -16.455 1.215 7.820 1.00 60.05 51 PRO X N 10
ATOM 17273 C CA . PRO A 1 51 ? -15.774 2.515 7.538 1.00 1.24 51 PRO X CA 10
ATOM 17274 C C . PRO A 1 51 ? -14.627 2.392 6.535 1.00 42.22 51 PRO X C 10
ATOM 17275 O O . PRO A 1 51 ? -13.863 1.445 6.562 1.00 64.40 51 PRO X O 10
ATOM 17286 N N . ILE A 1 52 ? -14.501 3.347 5.656 1.00 14.31 52 ILE X N 10
ATOM 17287 C CA . ILE A 1 52 ? -13.416 3.302 4.637 1.00 61.11 52 ILE X CA 10
ATOM 17288 C C . ILE A 1 52 ? -12.063 3.408 5.338 1.00 41.22 52 ILE X C 10
ATOM 17289 O O . ILE A 1 52 ? -11.123 2.715 5.000 1.00 73.41 52 ILE X O 10
ATOM 17305 N N . ASN A 1 53 ? -11.954 4.270 6.307 1.00 60.42 53 ASN X N 10
ATOM 17306 C CA . ASN A 1 53 ? -10.660 4.422 7.021 1.00 61.31 53 ASN X CA 10
ATOM 17307 C C . ASN A 1 53 ? -10.406 3.197 7.898 1.00 11.44 53 ASN X C 10
ATOM 17308 O O . ASN A 1 53 ? -11.276 2.737 8.612 1.00 10.11 53 ASN X O 10
ATOM 17319 N N . ASP A 1 54 ? -9.220 2.659 7.844 1.00 24.32 54 ASP X N 10
ATOM 17320 C CA . ASP A 1 54 ? -8.914 1.463 8.668 1.00 12.14 54 ASP X CA 10
ATOM 17321 C C . ASP A 1 54 ? -7.439 1.482 9.079 1.00 12.35 54 ASP X C 10
ATOM 17322 O O . ASP A 1 54 ? -6.612 0.803 8.496 1.00 43.33 54 ASP X O 10
ATOM 17331 N N . PRO A 1 55 ? -7.123 2.236 10.099 1.00 21.03 55 PRO X N 10
ATOM 17332 C CA . PRO A 1 55 ? -5.728 2.352 10.619 1.00 21.34 55 PRO X CA 10
ATOM 17333 C C . PRO A 1 55 ? -5.177 0.972 10.986 1.00 33.41 55 PRO X C 10
ATOM 17334 O O . PRO A 1 55 ? -4.201 0.507 10.427 1.00 61.14 55 PRO X O 10
ATOM 17345 N N . GLU A 1 56 ? -5.809 0.307 11.913 1.00 63.51 56 GLU X N 10
ATOM 17346 C CA . GLU A 1 56 ? -5.351 -1.053 12.295 1.00 3.53 56 GLU X CA 10
ATOM 17347 C C . GLU A 1 56 ? -4.641 -1.685 11.096 1.00 54.40 56 GLU X C 10
ATOM 17348 O O . GLU A 1 56 ? -3.453 -1.949 11.129 1.00 23.54 56 GLU X O 10
ATOM 17360 N N . ARG A 1 57 ? -5.360 -1.912 10.033 1.00 42.50 57 ARG X N 10
ATOM 17361 C CA . ARG A 1 57 ? -4.742 -2.527 8.819 1.00 23.52 57 ARG X CA 10
ATOM 17362 C C . ARG A 1 57 ? -3.505 -1.719 8.432 1.00 42.32 57 ARG X C 10
ATOM 17363 O O . ARG A 1 57 ? -2.451 -2.263 8.170 1.00 23.12 57 ARG X O 10
ATOM 17384 N N . GLU A 1 58 ? -3.625 -0.418 8.408 1.00 10.34 58 GLU X N 10
ATOM 17385 C CA . GLU A 1 58 ? -2.461 0.435 8.039 1.00 43.15 58 GLU X CA 10
ATOM 17386 C C . GLU A 1 58 ? -1.369 0.271 9.103 1.00 1.52 58 GLU X C 10
ATOM 17387 O O . GLU A 1 58 ? -0.193 0.231 8.799 1.00 40.32 58 GLU X O 10
ATOM 17399 N N . LYS A 1 59 ? -1.752 0.161 10.351 1.00 31.41 59 LYS X N 10
ATOM 17400 C CA . LYS A 1 59 ? -0.739 -0.019 11.432 1.00 23.11 59 LYS X CA 10
ATOM 17401 C C . LYS A 1 59 ? 0.007 -1.335 11.187 1.00 32.34 59 LYS X C 10
ATOM 17402 O O . LYS A 1 59 ? 1.207 -1.426 11.353 1.00 74.50 59 LYS X O 10
ATOM 17421 N N . TYR A 1 60 ? -0.711 -2.355 10.784 1.00 42.01 60 TYR X N 10
ATOM 17422 C CA . TYR A 1 60 ? -0.072 -3.675 10.509 1.00 51.15 60 TYR X CA 10
ATOM 17423 C C . TYR A 1 60 ? 1.034 -3.489 9.465 1.00 2.02 60 TYR X C 10
ATOM 17424 O O . TYR A 1 60 ? 2.094 -4.074 9.554 1.00 64.33 60 TYR X O 10
ATOM 17442 N N . ILE A 1 61 ? 0.791 -2.662 8.479 1.00 15.44 61 ILE X N 10
ATOM 17443 C CA . ILE A 1 61 ? 1.820 -2.425 7.422 1.00 42.41 61 ILE X CA 10
ATOM 17444 C C . ILE A 1 61 ? 3.069 -1.806 8.065 1.00 21.11 61 ILE X C 10
ATOM 17445 O O . ILE A 1 61 ? 4.186 -2.173 7.754 1.00 23.35 61 ILE X O 10
ATOM 17461 N N . TYR A 1 62 ? 2.884 -0.870 8.960 1.00 12.33 62 TYR X N 10
ATOM 17462 C CA . TYR A 1 62 ? 4.053 -0.217 9.618 1.00 32.53 62 TYR X CA 10
ATOM 17463 C C . TYR A 1 62 ? 4.966 -1.302 10.201 1.00 31.32 62 TYR X C 10
ATOM 17464 O O . TYR A 1 62 ? 6.172 -1.269 10.041 1.00 63.12 62 TYR X O 10
ATOM 17482 N N . ASP A 1 63 ? 4.395 -2.263 10.874 1.00 1.25 63 ASP X N 10
ATOM 17483 C CA . ASP A 1 63 ? 5.210 -3.363 11.462 1.00 21.15 63 ASP X CA 10
ATOM 17484 C C . ASP A 1 63 ? 5.753 -4.248 10.336 1.00 72.11 63 ASP X C 10
ATOM 17485 O O . ASP A 1 63 ? 6.838 -4.792 10.428 1.00 13.14 63 ASP X O 10
ATOM 17494 N N . ARG A 1 64 ? 5.000 -4.394 9.269 1.00 42.41 64 ARG X N 10
ATOM 17495 C CA . ARG A 1 64 ? 5.447 -5.257 8.129 1.00 71.21 64 ARG X CA 10
ATOM 17496 C C . ARG A 1 64 ? 6.649 -4.606 7.437 1.00 62.30 64 ARG X C 10
ATOM 17497 O O . ARG A 1 64 ? 7.652 -5.244 7.180 1.00 72.05 64 ARG X O 10
ATOM 17518 N N . ILE A 1 65 ? 6.551 -3.340 7.133 1.00 3.24 65 ILE X N 10
ATOM 17519 C CA . ILE A 1 65 ? 7.676 -2.647 6.437 1.00 11.14 65 ILE X CA 10
ATOM 17520 C C . ILE A 1 65 ? 8.927 -2.648 7.330 1.00 50.21 65 ILE X C 10
ATOM 17521 O O . ILE A 1 65 ? 10.023 -2.901 6.871 1.00 52.03 65 ILE X O 10
ATOM 17537 N N . ARG A 1 66 ? 8.770 -2.359 8.598 1.00 53.23 66 ARG X N 10
ATOM 17538 C CA . ARG A 1 66 ? 9.952 -2.327 9.513 1.00 11.54 66 ARG X CA 10
ATOM 17539 C C . ARG A 1 66 ? 10.699 -3.667 9.444 1.00 3.41 66 ARG X C 10
ATOM 17540 O O . ARG A 1 66 ? 11.913 -3.720 9.513 1.00 51.11 66 ARG X O 10
ATOM 17561 N N . LYS A 1 67 ? 9.982 -4.753 9.313 1.00 23.21 67 LYS X N 10
ATOM 17562 C CA . LYS A 1 67 ? 10.643 -6.094 9.232 1.00 24.41 67 LYS X CA 10
ATOM 17563 C C . LYS A 1 67 ? 11.480 -6.179 7.950 1.00 70.53 67 LYS X C 10
ATOM 17564 O O . LYS A 1 67 ? 12.688 -6.300 7.997 1.00 45.21 67 LYS X O 10
ATOM 17583 N N . LEU A 1 68 ? 10.852 -6.107 6.806 1.00 31.43 68 LEU X N 10
ATOM 17584 C CA . LEU A 1 68 ? 11.620 -6.175 5.527 1.00 72.03 68 LEU X CA 10
ATOM 17585 C C . LEU A 1 68 ? 12.547 -4.959 5.435 1.00 42.20 68 LEU X C 10
ATOM 17586 O O . LEU A 1 68 ? 13.696 -5.065 5.052 1.00 42.12 68 LEU X O 10
ATOM 17602 N N . CYS A 1 69 ? 12.049 -3.799 5.776 1.00 1.33 69 CYS X N 10
ATOM 17603 C CA . CYS A 1 69 ? 12.893 -2.569 5.713 1.00 64.55 69 CYS X CA 10
ATOM 17604 C C . CYS A 1 69 ? 14.111 -2.731 6.623 1.00 14.44 69 CYS X C 10
ATOM 17605 O O . CYS A 1 69 ? 15.099 -2.036 6.486 1.00 34.45 69 CYS X O 10
ATOM 17613 N N . LYS A 1 70 ? 14.050 -3.646 7.551 1.00 70.53 70 LYS X N 10
ATOM 17614 C CA . LYS A 1 70 ? 15.205 -3.863 8.465 1.00 4.10 70 LYS X CA 10
ATOM 17615 C C . LYS A 1 70 ? 16.072 -5.006 7.925 1.00 62.34 70 LYS X C 10
ATOM 17616 O O . LYS A 1 70 ? 17.276 -5.018 8.088 1.00 74.54 70 LYS X O 10
ATOM 17635 N N . GLU A 1 71 ? 15.462 -5.974 7.293 1.00 24.24 71 GLU X N 10
ATOM 17636 C CA . GLU A 1 71 ? 16.238 -7.135 6.759 1.00 14.11 71 GLU X CA 10
ATOM 17637 C C . GLU A 1 71 ? 17.150 -6.689 5.610 1.00 54.03 71 GLU X C 10
ATOM 17638 O O . GLU A 1 71 ? 18.291 -7.098 5.519 1.00 1.11 71 GLU X O 10
ATOM 17650 N N . HIS A 1 72 ? 16.652 -5.872 4.720 1.00 34.31 72 HIS X N 10
ATOM 17651 C CA . HIS A 1 72 ? 17.486 -5.435 3.564 1.00 40.10 72 HIS X CA 10
ATOM 17652 C C . HIS A 1 72 ? 18.374 -4.255 3.980 1.00 21.44 72 HIS X C 10
ATOM 17653 O O . HIS A 1 72 ? 19.032 -3.645 3.160 1.00 41.44 72 HIS X O 10
ATOM 17668 N N . ASN A 1 73 ? 18.399 -3.935 5.243 1.00 62.51 73 ASN X N 10
ATOM 17669 C CA . ASN A 1 73 ? 19.249 -2.802 5.720 1.00 40.03 73 ASN X CA 10
ATOM 17670 C C . ASN A 1 73 ? 19.154 -1.633 4.741 1.00 50.53 73 ASN X C 10
ATOM 17671 O O . ASN A 1 73 ? 20.056 -0.825 4.641 1.00 20.41 73 ASN X O 10
ATOM 17682 N N . VAL A 1 74 ? 18.076 -1.529 4.019 1.00 63.43 74 VAL X N 10
ATOM 17683 C CA . VAL A 1 74 ? 17.945 -0.407 3.050 1.00 33.33 74 VAL X CA 10
ATOM 17684 C C . VAL A 1 74 ? 17.793 0.911 3.818 1.00 70.51 74 VAL X C 10
ATOM 17685 O O . VAL A 1 74 ? 18.493 1.871 3.568 1.00 55.11 74 VAL X O 10
ATOM 17698 N N . ASP A 1 75 ? 16.889 0.957 4.761 1.00 3.11 75 ASP X N 10
ATOM 17699 C CA . ASP A 1 75 ? 16.683 2.215 5.538 1.00 25.14 75 ASP X CA 10
ATOM 17700 C C . ASP A 1 75 ? 15.820 1.934 6.772 1.00 1.24 75 ASP X C 10
ATOM 17701 O O . ASP A 1 75 ? 15.589 0.797 7.137 1.00 61.21 75 ASP X O 10
ATOM 17710 N N . GLU A 1 76 ? 15.346 2.967 7.421 1.00 41.45 76 GLU X N 10
ATOM 17711 C CA . GLU A 1 76 ? 14.488 2.766 8.626 1.00 23.33 76 GLU X CA 10
ATOM 17712 C C . GLU A 1 76 ? 13.350 3.794 8.640 1.00 42.04 76 GLU X C 10
ATOM 17713 O O . GLU A 1 76 ? 12.312 3.597 8.040 1.00 14.43 76 GLU X O 10
ATOM 17725 N N . ASN A 1 77 ? 13.538 4.885 9.336 1.00 10.10 77 ASN X N 10
ATOM 17726 C CA . ASN A 1 77 ? 12.472 5.929 9.411 1.00 15.13 77 ASN X CA 10
ATOM 17727 C C . ASN A 1 77 ? 12.134 6.464 8.015 1.00 23.04 77 ASN X C 10
ATOM 17728 O O . ASN A 1 77 ? 10.989 6.719 7.704 1.00 63.24 77 ASN X O 10
ATOM 17739 N N . ILE A 1 78 ? 13.115 6.655 7.176 1.00 31.54 78 ILE X N 10
ATOM 17740 C CA . ILE A 1 78 ? 12.829 7.195 5.814 1.00 21.51 78 ILE X CA 10
ATOM 17741 C C . ILE A 1 78 ? 11.741 6.359 5.134 1.00 53.20 78 ILE X C 10
ATOM 17742 O O . ILE A 1 78 ? 10.852 6.881 4.494 1.00 50.15 78 ILE X O 10
ATOM 17758 N N . GLY A 1 79 ? 11.815 5.061 5.256 1.00 42.22 79 GLY X N 10
ATOM 17759 C CA . GLY A 1 79 ? 10.792 4.188 4.609 1.00 32.23 79 GLY X CA 10
ATOM 17760 C C . GLY A 1 79 ? 9.406 4.461 5.202 1.00 22.41 79 GLY X C 10
ATOM 17761 O O . GLY A 1 79 ? 8.446 4.664 4.489 1.00 0.02 79 GLY X O 10
ATOM 17765 N N . ILE A 1 80 ? 9.293 4.452 6.503 1.00 5.22 80 ILE X N 10
ATOM 17766 C CA . ILE A 1 80 ? 7.964 4.695 7.141 1.00 53.43 80 ILE X CA 10
ATOM 17767 C C . ILE A 1 80 ? 7.464 6.107 6.811 1.00 35.43 80 ILE X C 10
ATOM 17768 O O . ILE A 1 80 ? 6.286 6.332 6.626 1.00 20.13 80 ILE X O 10
ATOM 17784 N N . LYS A 1 81 ? 8.351 7.064 6.749 1.00 64.30 81 LYS X N 10
ATOM 17785 C CA . LYS A 1 81 ? 7.924 8.466 6.448 1.00 55.13 81 LYS X CA 10
ATOM 17786 C C . LYS A 1 81 ? 7.249 8.539 5.069 1.00 54.33 81 LYS X C 10
ATOM 17787 O O . LYS A 1 81 ? 6.273 9.235 4.884 1.00 3.31 81 LYS X O 10
ATOM 17806 N N . ILE A 1 82 ? 7.775 7.843 4.096 1.00 22.23 82 ILE X N 10
ATOM 17807 C CA . ILE A 1 82 ? 7.187 7.905 2.723 1.00 74.43 82 ILE X CA 10
ATOM 17808 C C . ILE A 1 82 ? 6.020 6.914 2.588 1.00 33.03 82 ILE X C 10
ATOM 17809 O O . ILE A 1 82 ? 5.043 7.183 1.916 1.00 10.32 82 ILE X O 10
ATOM 17825 N N . PHE A 1 83 ? 6.115 5.773 3.210 1.00 64.12 83 PHE X N 10
ATOM 17826 C CA . PHE A 1 83 ? 5.016 4.769 3.105 1.00 4.22 83 PHE X CA 10
ATOM 17827 C C . PHE A 1 83 ? 3.694 5.393 3.572 1.00 64.44 83 PHE X C 10
ATOM 17828 O O . PHE A 1 83 ? 2.656 5.191 2.970 1.00 24.24 83 PHE X O 10
ATOM 17845 N N . GLN A 1 84 ? 3.725 6.146 4.635 1.00 3.32 84 GLN X N 10
ATOM 17846 C CA . GLN A 1 84 ? 2.481 6.803 5.130 1.00 51.11 84 GLN X CA 10
ATOM 17847 C C . GLN A 1 84 ? 1.906 7.692 4.024 1.00 4.11 84 GLN X C 10
ATOM 17848 O O . GLN A 1 84 ? 0.717 7.687 3.765 1.00 74.53 84 GLN X O 10
ATOM 17862 N N . ARG A 1 85 ? 2.742 8.451 3.369 1.00 53.44 85 ARG X N 10
ATOM 17863 C CA . ARG A 1 85 ? 2.257 9.319 2.262 1.00 20.42 85 ARG X CA 10
ATOM 17864 C C . ARG A 1 85 ? 1.433 8.469 1.280 1.00 64.32 85 ARG X C 10
ATOM 17865 O O . ARG A 1 85 ? 0.405 8.891 0.787 1.00 20.32 85 ARG X O 10
ATOM 17886 N N . LEU A 1 86 ? 1.881 7.271 1.000 1.00 62.43 86 LEU X N 10
ATOM 17887 C CA . LEU A 1 86 ? 1.129 6.381 0.061 1.00 30.43 86 LEU X CA 10
ATOM 17888 C C . LEU A 1 86 ? -0.232 6.019 0.663 1.00 24.03 86 LEU X C 10
ATOM 17889 O O . LEU A 1 86 ? -1.235 5.975 -0.021 1.00 63.14 86 LEU X O 10
ATOM 17905 N N . ILE A 1 87 ? -0.273 5.753 1.943 1.00 34.44 87 ILE X N 10
ATOM 17906 C CA . ILE A 1 87 ? -1.567 5.387 2.594 1.00 64.33 87 ILE X CA 10
ATOM 17907 C C . ILE A 1 87 ? -2.530 6.578 2.529 1.00 20.30 87 ILE X C 10
ATOM 17908 O O . ILE A 1 87 ? -3.704 6.426 2.258 1.00 4.44 87 ILE X O 10
ATOM 17924 N N . GLU A 1 88 ? -2.039 7.763 2.773 1.00 74.11 88 GLU X N 10
ATOM 17925 C CA . GLU A 1 88 ? -2.924 8.964 2.739 1.00 13.14 88 GLU X CA 10
ATOM 17926 C C . GLU A 1 88 ? -3.654 9.014 1.395 1.00 20.12 88 GLU X C 10
ATOM 17927 O O . GLU A 1 88 ? -4.864 9.120 1.334 1.00 40.25 88 GLU X O 10
ATOM 17939 N N . HIS A 1 89 ? -2.925 8.932 0.316 1.00 31.35 89 HIS X N 10
ATOM 17940 C CA . HIS A 1 89 ? -3.562 8.994 -1.030 1.00 5.44 89 HIS X CA 10
ATOM 17941 C C . HIS A 1 89 ? -4.437 7.752 -1.233 1.00 45.14 89 HIS X C 10
ATOM 17942 O O . HIS A 1 89 ? -5.349 7.744 -2.038 1.00 4.14 89 HIS X O 10
ATOM 17957 N N . ASN A 1 90 ? -4.178 6.711 -0.489 1.00 33.24 90 ASN X N 10
ATOM 17958 C CA . ASN A 1 90 ? -4.995 5.471 -0.613 1.00 34.44 90 ASN X CA 10
ATOM 17959 C C . ASN A 1 90 ? -6.409 5.757 -0.092 1.00 43.01 90 ASN X C 10
ATOM 17960 O O . ASN A 1 90 ? -7.395 5.416 -0.716 1.00 54.24 90 ASN X O 10
ATOM 17971 N N . LYS A 1 91 ? -6.509 6.390 1.049 1.00 32.33 91 LYS X N 10
ATOM 17972 C CA . LYS A 1 91 ? -7.850 6.704 1.624 1.00 20.42 91 LYS X CA 10
ATOM 17973 C C . LYS A 1 91 ? -8.432 7.921 0.903 1.00 63.20 91 LYS X C 10
ATOM 17974 O O . LYS A 1 91 ? -9.595 7.961 0.556 1.00 0.42 91 LYS X O 10
ATOM 17993 N N . ALA A 1 92 ? -7.618 8.919 0.688 1.00 21.32 92 ALA X N 10
ATOM 17994 C CA . ALA A 1 92 ? -8.091 10.158 0.002 1.00 42.04 92 ALA X CA 10
ATOM 17995 C C . ALA A 1 92 ? -8.897 9.825 -1.258 1.00 33.21 92 ALA X C 10
ATOM 17996 O O . ALA A 1 92 ? -10.014 10.275 -1.424 1.00 2.23 92 ALA X O 10
ATOM 18003 N N . LEU A 1 93 ? -8.330 9.072 -2.164 1.00 71.31 93 LEU X N 10
ATOM 18004 C CA . LEU A 1 93 ? -9.055 8.765 -3.433 1.00 42.45 93 LEU X CA 10
ATOM 18005 C C . LEU A 1 93 ? -10.128 7.696 -3.188 1.00 72.44 93 LEU X C 10
ATOM 18006 O O . LEU A 1 93 ? -11.109 7.618 -3.903 1.00 45.13 93 LEU X O 10
ATOM 18022 N N . GLN A 1 94 ? -9.980 6.905 -2.164 1.00 51.33 94 GLN X N 10
ATOM 18023 C CA . GLN A 1 94 ? -11.016 5.882 -1.857 1.00 23.03 94 GLN X CA 10
ATOM 18024 C C . GLN A 1 94 ? -12.320 6.594 -1.480 1.00 40.23 94 GLN X C 10
ATOM 18025 O O . GLN A 1 94 ? -13.380 6.296 -2.000 1.00 53.40 94 GLN X O 10
ATOM 18039 N N . LYS A 1 95 ? -12.243 7.536 -0.577 1.00 24.23 95 LYS X N 10
ATOM 18040 C CA . LYS A 1 95 ? -13.465 8.275 -0.144 1.00 52.15 95 LYS X CA 10
ATOM 18041 C C . LYS A 1 95 ? -14.028 9.078 -1.323 1.00 54.22 95 LYS X C 10
ATOM 18042 O O . LYS A 1 95 ? -15.223 9.128 -1.537 1.00 63.00 95 LYS X O 10
ATOM 18061 N N . GLN A 1 96 ? -13.178 9.715 -2.083 1.00 11.40 96 GLN X N 10
ATOM 18062 C CA . GLN A 1 96 ? -13.663 10.518 -3.242 1.00 62.05 96 GLN X CA 10
ATOM 18063 C C . GLN A 1 96 ? -14.305 9.588 -4.276 1.00 13.43 96 GLN X C 10
ATOM 18064 O O . GLN A 1 96 ? -15.331 9.894 -4.850 1.00 11.03 96 GLN X O 10
ATOM 18078 N N . TYR A 1 97 ? -13.703 8.454 -4.513 1.00 45.25 97 TYR X N 10
ATOM 18079 C CA . TYR A 1 97 ? -14.254 7.495 -5.517 1.00 62.35 97 TYR X CA 10
ATOM 18080 C C . TYR A 1 97 ? -15.641 7.021 -5.073 1.00 71.21 97 TYR X C 10
ATOM 18081 O O . TYR A 1 97 ? -16.599 7.087 -5.819 1.00 32.33 97 TYR X O 10
ATOM 18099 N N . LEU A 1 98 ? -15.754 6.537 -3.863 1.00 51.53 98 LEU X N 10
ATOM 18100 C CA . LEU A 1 98 ? -17.072 6.031 -3.375 1.00 52.20 98 LEU X CA 10
ATOM 18101 C C . LEU A 1 98 ? -18.102 7.168 -3.393 1.00 31.31 98 LEU X C 10
ATOM 18102 O O . LEU A 1 98 ? -19.249 6.975 -3.744 1.00 11.44 98 LEU X O 10
ATOM 18118 N N . GLU A 1 99 ? -17.700 8.352 -3.000 1.00 14.35 99 GLU X N 10
ATOM 18119 C CA . GLU A 1 99 ? -18.645 9.513 -3.004 1.00 3.22 99 GLU X CA 10
ATOM 18120 C C . GLU A 1 99 ? -19.034 9.871 -4.439 1.00 21.54 99 GLU X C 10
ATOM 18121 O O . GLU A 1 99 ? -20.159 10.236 -4.715 1.00 51.21 99 GLU X O 10
ATOM 18133 N N . GLU A 1 100 ? -18.105 9.790 -5.351 1.00 61.42 100 GLU X N 10
ATOM 18134 C CA . GLU A 1 100 ? -18.412 10.151 -6.765 1.00 12.32 100 GLU X CA 10
ATOM 18135 C C . GLU A 1 100 ? -19.273 9.064 -7.421 1.00 22.21 100 GLU X C 10
ATOM 18136 O O . GLU A 1 100 ? -19.920 9.297 -8.423 1.00 2.34 100 GLU X O 10
ATOM 18148 N N . THR A 1 101 ? -19.300 7.885 -6.861 1.00 61.24 101 THR X N 10
ATOM 18149 C CA . THR A 1 101 ? -20.146 6.805 -7.444 1.00 12.42 101 THR X CA 10
ATOM 18150 C C . THR A 1 101 ? -21.573 6.931 -6.893 1.00 22.32 101 THR X C 10
ATOM 18151 O O . THR A 1 101 ? -22.533 6.544 -7.531 1.00 34.52 101 THR X O 10
ATOM 18162 N N . LEU A 1 102 ? -21.717 7.476 -5.714 1.00 21.54 102 LEU X N 10
ATOM 18163 C CA . LEU A 1 102 ? -23.080 7.642 -5.124 1.00 51.35 102 LEU X CA 10
ATOM 18164 C C . LEU A 1 102 ? -23.767 8.853 -5.768 1.00 34.15 102 LEU X C 10
ATOM 18165 O O . LEU A 1 102 ? -24.980 8.931 -5.828 1.00 25.44 102 LEU X O 10
ATOM 18181 N N . GLU A 1 103 ? -23.002 9.790 -6.259 1.00 4.00 103 GLU X N 10
ATOM 18182 C CA . GLU A 1 103 ? -23.595 11.001 -6.907 1.00 23.43 103 GLU X CA 10
ATOM 18183 C C . GLU A 1 103 ? -23.722 10.768 -8.414 1.00 3.04 103 GLU X C 10
ATOM 18184 O O . GLU A 1 103 ? -22.769 10.433 -9.095 1.00 71.20 103 GLU X O 10
ATOM 18196 N N . HIS A 1 104 ? -24.907 10.943 -8.925 1.00 14.22 104 HIS X N 10
ATOM 18197 C CA . HIS A 1 104 ? -25.151 10.750 -10.383 1.00 20.33 104 HIS X CA 10
ATOM 18198 C C . HIS A 1 104 ? -26.566 11.204 -10.706 1.00 24.20 104 HIS X C 10
ATOM 18199 O O . HIS A 1 104 ? -27.096 12.005 -9.939 1.00 0.00 104 HIS X O 10
#

Nearest PDB structures (foldseek):
  2gtv-assembly1_X  TM=9.521E-01  e=7.356E-13  Methanocaldococcus jannaschii
  1ecm-assembly1_A  TM=7.598E-01  e=9.241E-03  Escherichia coli
  5vht-assembly1_B  TM=7.424E-01  e=1.107E-02  Escherichia coli K-12
  6cnz-assembly3_F  TM=8.466E-01  e=2.517E-01  Burkholderia thailandensis
  8pni-assembly1_B  TM=8.074E-01  e=5.839E-01  Pseudomonas aeruginosa

Foldseek 3Di:
DPVVLVVLVVVVVVLLLLLLPVVDPPSPDDQVSLQVSLQVVLVVCVVVVDDSDDVVVVVVVLVVCQVSNVVVVSDHVVSVVVVVVSVVSSSVVSVVNVVVVVPD

Solvent-accessible surface area: 7483 Å² total; per-residue (Å²): 190,135,125,97,31,36,92,21,43,117,105,8,66,128,30,4,43,58,27,3,76,39,175,131,125,187,23,95,146,33,79,76,80,15,54,51,9,0,72,67,6,0,83,25,16,107,113,94,64,79,96,37,57,43,79,141,56,43,146,140,10,82,98,75,1,139,124,31,2,125,124,35,125,70,40,101,73,98,0,41,121,40,7,101,176,25,40,117,41,10,64,56,35,14,77,123,50,18,72,72,52,139,140,186

Sequence (104 aa):
MIEKLAEIRKKIDEIDNKILKARWPWAEKLIAERNSLAKDVAEIKNQLGIPINDPEREKYIYDRIRKLCKEHNVDENIGIKIFQRLIEHNKALQKQYLEETLEHMIEKLAEIRKKIDEIDNKILKARWPWAEKLIAERNSLAKDVAEIKNQLGIPINDPEREKYIYDRIRKLCKEHNVDENIGIKIFQRLIEHNKALQKQYLEETLEHMIEKLAEIRKKIDEIDNKILKARWPWAEKLIAERNSLAKDVAEIKNQLGIPINDPEREKYIYDRIRKLCKEHNVDENIGIKIFQRLIEHNKALQKQYLEETLEHMIEKLAEIRKKIDEIDNKILKARWPWAEKLIAERNSLAKDVAEIKNQLGIPINDPEREKYIYDRIRKLCKEHNVDENIGIKIFQRLIEHNKALQKQYLEETLEHMIEKLAEIRKKIDEIDNKILKARWPWAEKLIAERNSLAKDVAEIKNQLGIPINDPEREKYIYDRIRKLCKEHNVDENIGIKIFQRLIEHNKALQKQYLEETLEHMIEKLAEIRKKIDEIDNKILKARWPWAEKLIAERNSLAKDVAEIKNQLGIPINDPEREKYIYDRIRKLCKEHNVDENIGIKIFQRLIEHNKALQKQYLEETLEHMIEKLAEIRKKIDEIDNKILKARWPWAEKLIAERNSLAKDVAEIKNQLGIPINDPEREKYIYDRIRKLCKEHNVDENIGIKIFQRLIEHNKALQKQYLEETLEHMIEKLAEIRKKIDEIDNKILKARWPWAEKLIAERNSLAKDVAEIKNQLGIPINDPEREKYIYDRIRKLCKEHNVDENIGIKIFQRLIEHNKALQKQYLEETLEHMIEKLAEIRKKIDEIDNKILKARWPWAEKLIAERNSLAKDVAEIKNQLGIPINDPEREKYIYDRIRKLCKEHNVDENIGIKIFQRLIEHNKALQKQYLEETLEHMIEKLAEIRKKIDEIDNKILKARWPWAEKLIAERNSLAKDVAEIKNQLGIPINDPEREKYIYDRIRKLCKEHNVDENIGIKIFQRLIEHNKALQKQYLEETLEH

Secondary structure (DSSP, 8-state):
--THHHHHHHHHHHHHHHHHTSSSSS----HHHHHHHHHHHHHHHHHHTS-S--HHHHHHHHHHHHHHHHHHTS-SHHHHHHHHHHHHHHHHHHHHHHHHHHH-

B-factor: mean 36.51, std 22.32, range [0.02, 75.42]

Radius of gyration: 14.55 Å; Cα contacts (8 Å, |Δi|>4): 66; chains: 1; bounding box: 44×25×22 Å